Protein 5LQ4 (pdb70)

Secondary structure (DSSP, 8-state):
--SEEEE-TT-EEEE-SSEEEEE-SS-EEEEES--HHHHHHHHHHHHT-B-HHHHHHHHHHHH-HHHHHHHHHHHHHHHHTT-EEEEETTTEEEEE-SSS----PPPGGGGTSEEEE-TT-EEEE-SSSEEEE-TT-SEEEEE-SHHHHHHHHHHHHS-S-EEHHHHHHHHHHHS---HHHHHHHHHHHHHTT-EESSS--SSSTT--HHHHHHHHHH------TTTTTS-SSPPPS-S--EE-----HHHHHHHSPBHHHHHHH--------SSPPPHHHHHHHHHHHH---EEEE-SS-TT---EEEE-SS--TTS---EEEEEEESS-SS--SEEEEEETTTTEEEEEEES-HHHHHHHHHHHHHTTS-S--SEEEEEEEEGGGTTTT-SSSHHHHHHHHHHHHHHHHHHHHHHTTEEEEEES---HHHHHHHTT--TTTEEEEEEEEEEEPP-/--SSSEEEE-TT-EEEE-SSEEEEE-SS-EEEEES--HHHHHHHHHHHH--EEHHHHHHHHHHHH-HHHHHHHHHHHHHHHHTT-EEEEETTTEEEEE-SSS----PPPGGGGTSEEEE-TT-EEEE-SSSEEEE-TT-SEEEEE-SHHHHHHHHHHHHS-S-EEHHHHHHHHHHHS---HHHHHHHHHHHHHTT-EESSSS-SSSTT--HHHHHHHHHH--------TTTTTS-SSPPPS-S--EE-----HHHHHHHSPBHHHHHHH--------SSPPPHHHHHHHHHHHH---EEEE-TT-TT---EEEE-SS--TTS---EEEEEEESS-SS--SEEEEEETTTTEEEEEEES-HHHHHHHHHHHHHTTS-S--SEEEEEEEEGGGTTTT-SSSHHHHHHHHHHHHHHHHHHHHHHTTEEEEEES---HHHHHHHTT--TTTEEEEEEEEEEEPP-----

Solvent-accessible surface area: 39785 Å² total; per-residue (Å²): 134,66,9,25,13,18,18,6,96,118,10,64,54,49,71,113,97,122,72,10,20,1,71,24,198,103,46,164,67,58,43,123,124,26,102,85,0,44,99,46,0,14,111,46,0,126,118,8,80,28,29,58,63,77,0,29,117,40,2,26,137,89,30,32,104,147,30,0,110,68,14,24,58,83,6,121,129,18,28,65,55,10,10,0,2,20,6,9,87,76,0,0,20,0,14,6,48,35,79,57,9,129,31,108,64,30,113,87,70,12,46,98,57,31,2,18,7,3,92,3,0,2,4,16,23,60,152,85,79,2,2,0,10,3,13,75,2,66,2,44,0,18,1,74,19,44,41,0,2,0,0,1,0,25,4,0,56,28,98,161,46,6,58,7,63,106,40,6,113,60,2,49,81,97,3,98,10,122,93,94,37,0,63,90,0,0,6,0,0,16,11,3,98,0,14,30,68,130,61,128,52,117,15,13,94,50,3,91,29,5,3,11,1,0,14,33,47,4,12,109,174,52,80,5,140,76,94,133,150,10,34,49,26,26,90,93,67,20,137,118,54,46,102,13,75,132,28,91,29,115,42,31,25,116,109,17,57,17,0,4,69,0,6,56,59,31,171,40,52,90,112,14,27,144,123,30,0,44,20,52,54,0,0,45,0,0,43,11,0,3,18,11,78,48,61,72,87,99,130,150,29,81,28,103,17,15,81,6,2,52,11,1,5,14,19,27,30,34,3,15,0,6,7,10,0,0,1,0,50,73,15,43,111,18,79,35,2,1,14,0,4,6,9,80,61,3,15,0,6,46,33,26,109,87,56,116,81,0,93,39,17,5,106,61,7,66,146,63,8,48,87,93,42,100,0,5,0,4,0,5,0,0,0,12,0,4,2,0,15,44,52,35,112,25,15,1,0,5,13,0,2,7,7,0,0,5,1,8,0,0,0,5,0,0,0,16,16,25,144,2,0,1,1,32,6,29,39,15,36,2,70,70,2,4,150,28,6,82,26,71,47,24,63,9,0,1,0,0,14,0,0,0,0,11,24,135,180,109,32,103,54,5,27,1,21,13,4,91,115,9,62,47,49,71,110,113,109,77,5,14,0,57,25,210,114,40,155,67,71,45,123,129,25,103,84,0,46,67,36,0,7,88,58,0,102,133,5,100,35,28,34,67,78,0,30,121,38,1,26,138,89,31,32,105,146,32,0,109,67,13,24,61,83,4,111,130,20,14,66,55,10,10,0,2,1,8,8,72,76,0,0,20,0,12,6,92,41,90,106,6,126,20,109,27,29,114,88,69,13,45,97,56,25,0,18,5,1,79,1,0,5,4,23,23,63,157,94,64,2,1,1,23,8,16,80,12,90,2,41,0,17,0,60,20,42,40,0,2,0,0,1,0,27,4,0,61,29,100,198,46,6,59,6,63,106,40,7,114,60,2,47,79,97,3,97,10,121,92,93,38,0,65,90,0,0,6,0,0,20,4,0,88,0,14,14,66,132,65,115,20,140,18,24,82,40,0,81,20,5,2,1,2,0,1,40,77,5,9,143,243,143,109,48,73,5,141,77,108,127,142,11,40,43,29,26,90,92,67,20,136,118,53,48,103,14,75,124,27,94,30,113,44,32,25,114,103,14,42,17,0,6,70,0,8,59,74,38,153,24,38,99,99,15,29,142,130,31,0,47,20,55,55,0,0,44,0,0,41,8,0,3,22,12,69,45,58,80,85,99,129,160,29,86,28,99,17,15,84,7,3,49,8,1,5,13,18,26,29,33,2,14,0,6,8,9,0,0,1,0,47,73,15,44,114,19,78,34,2,0,14,0,3,6,8,83,61,4,16,0,6,46,34,25,108,88,53,108,89,0,94,36,17,6,109,58,6,67,121,61,18,48,89,98,37,99,3,4,0,4,0,6,0,0,0,10,0,5,2,0,19,45,50,34,116,23,14,1,0,6,10,0,2,7,8,0,0,4,0,9,0,0,0,6,0,0,0,11,16,26,125,2,0,0,2,32,5,25,40,14,36,7,62,26,2,4,136,28,6,83,28,61,66,24,64,9,0,1,0,0,14,0,2,0,0,12,28,89,134,134,168,181,172

Radius of gyration: 30.45 Å; Cα contacts (8 Å, |Δi|>4): 1872; chains: 2; bounding box: 70×78×91 Å

B-factor: mean 75.78, std 23.89, range [37.2, 172.07]

Nearest PDB structures (foldseek):
  5lq4-assembly1_B  TM=9.291E-01  e=7.295E-97  Cyanothece sp. PCC 7425
  8pz5-assembly1_B  TM=9.780E-01  e=1.195E-90  Cyanothece sp. PCC 7425
  3eo7-assembly1_A  TM=7.357E-01  e=1.187E-12  Trichormus variabilis ATCC 29413
  7ly7-assembly1_B  TM=5.334E-01  e=2.995E-14  Thermoactinomyces vulgaris
  6grh-assembly1_C  TM=5.716E-01  e=2.599E-13  Escherichia coli str. K-12 substr. MG1655

Sequence (922 aa):
DLFTLSFSPDLSIASEAEQLTLQSKDDRLILEHPQPGLRTALEQLKQGNLTLAQLTELVSEQDGVEAGITFASELEKLVDLGWICHSVLPLITAIPIAKDYELNVPDSSWQTTAIALSRFAFLHQDLQQLVLESPRSKSKLVILDWRVGAVIAKLAQSDRGFIFATSADSLLADLSLELEELKRLFALLIATQMMDLEPEDETITQWKFHNLLFHHYTRLLPVFEHRDRYPYVKPVISTQAIPLVKPDLTALATTDMTLTEAIETRRSIREYSDQPITLAQLGEFLYRCARVKAVYTLPEDPMQVGESTTRPYPSGGALYELEIYPLVHQCGDLAAGLYHYQPLSHTLHPVADWTPEVESLVYDAWRATGQQSIPQIVLIITARFGRLFWKYHDIAYSLILKHVGVLYQTFYLVATAMQLAPSAIGAGNTTKFCQIAGLNPDEEASVGEFSLGAAKPMLDLFTLSFSPDLSIASEAEQLTLQSKDDRLILEHPQPGLRTALEQLKQGNLTLAQLTELVSEQDGVEAGITFASELEKLVDLGWICHSVLPLITAIPIAKDYELNVPDSSWQTTAIALSRFAFLHQDLQQLVLESPRSKSKLVILDWRVGAVIAKLAQSDRGFIFATSADSLLADLSLELEELKRLFALLIATQMMDLEPEDETITQWKFHNLLFHHHYTRLLNLPVFEHRDRYPYVKPVISTQAIPLVKPDLTALATTDMTLTEAIETRRSIREYSDQPITLAQLGEFLYRCARVKAVYTLPEDPMQVGESTTRPYPSGGALYELEIYPLVHQCGDLAAGLYHYQPLSHTLHPVADWTPEVESLVYDAWRATGQQSIPQIVLIITARFGRLFWKYHDIAYSLILKHVGVLYQTFYLVATAMQLAPSAIGAGNTTKFCQIAGLNPDEEASVGEFSLGAAKPQQQS

Organism: Cyanothece sp. (strain PCC 7425 / ATCC 29141) (NCBI:txid395961)

Structure (mmCIF, N/CA/C/O backbone):
data_5LQ4
#
_entry.id   5LQ4
#
_cell.length_a   109.300
_cell.length_b   109.300
_cell.length_c   195.360
_cell.angle_alpha   90.00
_cell.angle_beta   90.00
_cell.angle_gamma   90.00
#
_symmetry.space_group_name_H-M   'P 41 21 2'
#
loop_
_entity.id
_entity.type
_entity.pdbx_description
1 polymer CyaGox
2 polymer CyaGox
3 non-polymer 'FLAVIN MONONUCLEOTIDE'
4 water water
#
loop_
_atom_site.group_PDB
_atom_site.id
_atom_site.type_symbol
_atom_site.label_atom_id
_atom_site.label_alt_id
_atom_site.label_comp_id
_atom_site.label_asym_id
_atom_site.label_entity_id
_atom_site.label_seq_id
_atom_site.pdbx_PDB_ins_code
_atom_site.Cartn_x
_atom_site.Cartn_y
_atom_site.Cartn_z
_atom_site.occupancy
_atom_site.B_iso_or_equiv
_atom_site.auth_seq_id
_atom_site.auth_comp_id
_atom_site.auth_asym_id
_atom_site.auth_atom_id
_atom_site.pdbx_PDB_model_num
ATOM 1 N N . ASP A 1 1 ? 112.336 141.657 32.101 1.00 103.43 3 ASP A N 1
ATOM 2 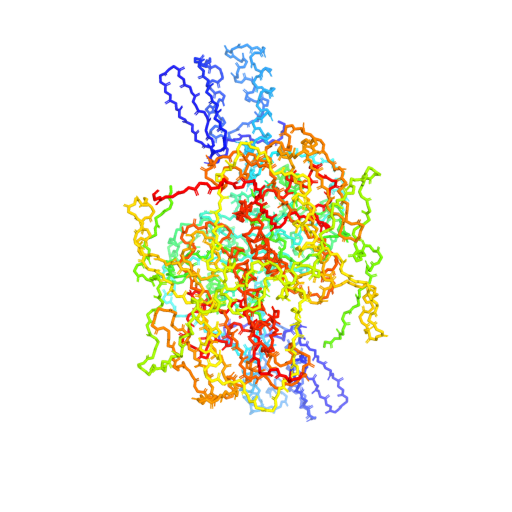C CA . ASP A 1 1 ? 111.211 141.173 32.958 1.00 104.64 3 ASP A CA 1
ATOM 3 C C . ASP A 1 1 ? 111.513 141.441 34.441 1.00 100.18 3 ASP A C 1
ATOM 4 O O . ASP A 1 1 ? 112.026 140.559 35.138 1.00 107.21 3 ASP A O 1
ATOM 9 N N . LEU A 1 2 ? 111.266 142.683 34.879 1.00 92.87 4 LEU A N 1
ATOM 10 C CA . LEU A 1 2 ? 111.214 143.088 36.314 1.00 88.29 4 LEU A CA 1
ATOM 11 C C . LEU A 1 2 ? 112.485 143.713 36.953 1.00 78.09 4 LEU A C 1
ATOM 12 O O . LEU A 1 2 ? 112.383 144.375 37.994 1.00 74.80 4 LEU A O 1
ATOM 17 N N . PHE A 1 3 ? 113.659 143.504 36.354 1.00 68.58 5 PHE A N 1
ATOM 18 C CA . PHE A 1 3 ? 114.926 143.981 36.918 1.00 61.86 5 PHE A CA 1
ATOM 19 C C . PHE A 1 3 ? 115.750 144.670 35.850 1.00 58.99 5 PHE A C 1
ATOM 20 O O . PHE A 1 3 ? 115.579 144.410 34.652 1.00 60.06 5 PHE A O 1
ATOM 28 N N . THR A 1 4 ? 116.651 145.545 36.277 1.00 56.25 6 THR A N 1
ATOM 29 C CA . THR A 1 4 ? 117.593 146.132 35.350 1.00 56.22 6 THR A CA 1
ATOM 30 C C . THR A 1 4 ? 118.767 145.169 35.242 1.00 54.55 6 THR A C 1
ATOM 31 O O . THR A 1 4 ? 119.307 144.691 36.234 1.00 55.13 6 THR A O 1
ATOM 35 N N . LEU A 1 5 ? 119.083 144.843 33.997 1.00 56.14 7 LEU A N 1
ATOM 36 C CA . LEU A 1 5 ? 120.156 143.926 33.659 1.00 55.54 7 LEU A CA 1
ATOM 37 C C . LEU A 1 5 ? 121.453 144.689 33.503 1.00 56.69 7 LEU A C 1
ATOM 38 O O . LEU A 1 5 ? 121.436 145.825 33.047 1.00 61.44 7 LEU A O 1
ATOM 43 N N . SER A 1 6 ? 122.558 144.077 33.924 1.00 58.15 8 SER A N 1
ATOM 44 C CA . SER A 1 6 ? 123.896 144.622 33.695 1.00 58.89 8 SER A CA 1
ATOM 45 C C . SER A 1 6 ? 124.946 143.508 33.670 1.00 57.85 8 SER A C 1
ATOM 46 O O . SER A 1 6 ? 124.674 142.405 34.104 1.00 57.38 8 SER A O 1
ATOM 49 N N . PHE A 1 7 ? 126.135 143.801 33.152 1.00 59.60 9 PHE A N 1
ATOM 50 C CA . PHE A 1 7 ? 127.239 142.812 33.126 1.00 61.98 9 PHE A CA 1
ATOM 51 C C . PHE A 1 7 ? 127.909 142.631 34.498 1.00 65.19 9 PHE A C 1
ATOM 52 O O . PHE A 1 7 ? 128.053 143.586 35.255 1.00 64.19 9 PHE A O 1
ATOM 60 N N . SER A 1 8 ? 128.315 141.399 34.812 1.00 71.05 10 SER A N 1
ATOM 61 C CA . SER A 1 8 ? 129.122 141.107 36.013 1.00 75.20 10 SER A CA 1
ATOM 62 C C . SER A 1 8 ? 130.408 141.945 36.030 1.00 80.31 10 SER A C 1
ATOM 63 O O . SER A 1 8 ? 130.989 142.200 34.970 1.00 81.41 10 SER A O 1
ATOM 66 N N . PRO A 1 9 ? 130.861 142.380 37.227 1.00 85.92 11 PRO A N 1
ATOM 67 C CA . PRO A 1 9 ? 132.149 143.093 37.292 1.00 89.85 11 PRO A CA 1
ATOM 68 C C . PRO A 1 9 ? 133.346 142.198 36.950 1.00 93.90 11 PRO A C 1
ATOM 69 O O . PRO A 1 9 ? 134.369 142.704 36.498 1.00 99.52 11 PRO A O 1
ATOM 73 N N . ASP A 1 10 ? 133.204 140.887 37.153 1.00 96.56 12 ASP A N 1
ATOM 74 C CA . ASP A 1 10 ? 134.227 139.902 36.774 1.00 102.98 12 ASP A CA 1
ATOM 75 C C . ASP A 1 10 ? 134.443 139.824 35.256 1.00 100.61 12 ASP A C 1
ATOM 76 O O . ASP A 1 10 ? 135.518 139.449 34.799 1.00 104.17 12 ASP A O 1
ATOM 81 N N . LEU A 1 11 ? 133.417 140.184 34.490 1.00 100.22 13 LEU A N 1
ATOM 82 C CA . LEU A 1 11 ? 133.481 140.211 33.028 1.00 100.92 13 LEU A CA 1
ATOM 83 C C . LEU A 1 11 ? 134.300 141.405 32.520 1.00 103.35 13 LEU A C 1
ATOM 84 O O . LEU A 1 11 ? 134.142 142.519 33.021 1.00 103.38 13 LEU A O 1
ATOM 89 N N . SER A 1 12 ? 135.158 141.163 31.524 1.00 106.50 14 SER A N 1
ATOM 90 C CA . SER A 1 12 ? 135.925 142.222 30.850 1.00 108.58 14 SER A CA 1
ATOM 91 C C . SER A 1 12 ? 135.568 142.274 29.365 1.00 105.45 14 SER A C 1
ATOM 92 O O . SER A 1 12 ? 135.326 141.240 28.732 1.00 99.76 14 SER A O 1
ATOM 95 N N . ILE A 1 13 ? 135.563 143.489 28.823 1.00 106.13 15 ILE A N 1
ATOM 96 C CA . ILE A 1 13 ? 135.011 143.765 27.490 1.00 105.37 15 ILE A CA 1
ATOM 97 C C . ILE A 1 13 ? 136.041 144.473 26.610 1.00 110.92 15 ILE A C 1
ATOM 98 O O . ILE A 1 13 ? 136.123 145.704 26.594 1.00 117.99 15 ILE A O 1
ATOM 103 N N . ALA A 1 14 ? 136.805 143.684 25.859 1.00 112.43 16 ALA A N 1
ATOM 104 C CA . ALA A 1 14 ? 137.826 144.215 24.957 1.00 119.08 16 ALA A CA 1
ATOM 105 C C . ALA A 1 14 ? 137.207 144.644 23.620 1.00 121.79 16 ALA A C 1
ATOM 106 O O . ALA A 1 14 ? 136.822 143.802 22.803 1.00 116.31 16 ALA A O 1
ATOM 108 N N . SER A 1 15 ? 137.104 145.961 23.423 1.00 127.61 17 SER A N 1
ATOM 109 C CA . SER A 1 15 ? 136.553 146.559 22.202 1.00 128.38 17 SER A CA 1
ATOM 110 C C . SER A 1 15 ? 137.692 146.969 21.268 1.00 130.34 17 SER A C 1
ATOM 111 O O . SER A 1 15 ? 138.623 147.654 21.691 1.00 132.49 17 SER A O 1
ATOM 114 N N . GLU A 1 16 ? 137.613 146.536 20.007 1.00 130.19 18 GLU A N 1
ATOM 115 C CA . GLU A 1 16 ? 138.681 146.752 19.017 1.00 134.66 18 GLU A CA 1
ATOM 116 C C . GLU A 1 16 ? 138.132 147.011 17.616 1.00 134.46 18 GLU A C 1
ATOM 117 O O . GLU A 1 16 ? 136.919 146.889 17.384 1.00 133.03 18 GLU A O 1
ATOM 123 N N . ALA A 1 17 ? 139.036 147.389 16.705 1.00 137.87 19 ALA A N 1
ATOM 124 C CA . ALA A 1 17 ? 138.784 147.390 15.263 1.00 139.32 19 ALA A CA 1
ATOM 125 C C . ALA A 1 17 ? 138.198 146.048 14.857 1.00 136.03 19 ALA A C 1
ATOM 126 O O . ALA A 1 17 ? 138.766 144.996 15.161 1.00 136.16 19 ALA A O 1
ATOM 128 N N . GLU A 1 18 ? 137.020 146.107 14.249 1.00 134.63 20 GLU A N 1
ATOM 129 C CA . GLU A 1 18 ? 136.315 144.956 13.652 1.00 133.57 20 GLU A CA 1
ATOM 130 C C . GLU A 1 18 ? 135.664 143.965 14.647 1.00 125.72 20 GLU A C 1
ATOM 131 O O . GLU A 1 18 ? 134.616 143.410 14.323 1.00 127.09 20 GLU A O 1
ATOM 137 N N . GLN A 1 19 ? 136.253 143.741 15.827 1.00 119.92 21 GLN A N 1
ATOM 138 C CA . GLN A 1 19 ? 135.749 142.746 16.781 1.00 112.52 21 GLN A CA 1
ATOM 139 C C . GLN A 1 19 ? 135.400 143.350 18.129 1.00 106.51 21 GLN A C 1
ATOM 140 O O . GLN A 1 19 ? 135.918 144.396 18.514 1.00 105.59 21 GLN A O 1
ATOM 146 N N . LEU A 1 20 ? 134.503 142.662 18.826 1.00 101.52 22 LEU A N 1
ATOM 147 C CA . LEU A 1 20 ? 134.134 142.960 20.196 1.00 99.09 22 LEU A CA 1
ATOM 148 C C . LEU A 1 20 ? 134.292 141.636 20.957 1.00 96.54 22 LEU A C 1
ATOM 149 O O . LEU A 1 20 ? 133.708 140.631 20.555 1.00 92.50 22 LEU A O 1
ATOM 154 N N . THR A 1 21 ? 135.083 141.634 22.032 1.00 96.67 23 THR A N 1
ATOM 155 C CA . THR A 1 21 ? 135.343 140.417 22.820 1.00 96.62 23 THR A CA 1
ATOM 156 C C . THR A 1 21 ? 134.831 140.555 24.253 1.00 95.77 23 THR A C 1
ATOM 157 O O . THR A 1 21 ? 135.211 141.485 24.959 1.00 94.21 23 THR A O 1
ATOM 161 N N . LEU A 1 22 ? 133.951 139.634 24.654 1.00 99.14 24 LEU A N 1
ATOM 162 C CA . LEU A 1 22 ? 133.475 139.516 26.037 1.00 101.26 24 LEU A CA 1
ATOM 163 C C . LEU A 1 22 ? 134.167 138.309 26.672 1.00 101.33 24 LEU A C 1
ATOM 164 O O . LEU A 1 22 ? 134.176 137.223 26.100 1.00 99.43 24 LEU A O 1
ATOM 169 N N . GLN A 1 23 ? 134.717 138.511 27.864 1.00 101.57 25 GLN A N 1
ATOM 170 C CA . GLN A 1 23 ? 135.712 137.610 28.431 1.00 108.53 25 GLN A CA 1
ATOM 171 C C . GLN A 1 23 ? 135.518 137.467 29.944 1.00 107.99 25 GLN A C 1
ATOM 172 O O . GLN A 1 23 ? 135.439 138.471 30.660 1.00 108.53 25 GLN A O 1
ATOM 178 N N . SER A 1 24 ? 135.419 136.219 30.407 1.00 106.55 26 SER A N 1
ATOM 179 C CA . SER A 1 24 ? 135.551 135.868 31.828 1.00 108.14 26 SER A CA 1
ATOM 180 C C . SER A 1 24 ? 136.835 135.034 31.997 1.00 115.79 26 SER A C 1
ATOM 181 O O . SER A 1 24 ? 137.646 134.951 31.073 1.00 118.25 26 SER A O 1
ATOM 184 N N . LYS A 1 25 ? 137.034 134.437 33.170 1.00 119.91 27 LYS A N 1
ATOM 185 C CA . LYS A 1 25 ? 138.135 133.481 33.359 1.00 127.42 27 LYS A CA 1
ATOM 186 C C . LYS A 1 25 ? 137.902 132.201 32.545 1.00 126.57 27 LYS A C 1
ATOM 187 O O . LYS A 1 25 ? 138.816 131.700 31.896 1.00 124.98 27 LYS A O 1
ATOM 193 N N . ASP A 1 26 ? 136.665 131.704 32.565 1.00 125.58 28 ASP A N 1
ATOM 194 C CA . ASP A 1 26 ? 136.298 130.458 31.889 1.00 126.53 28 ASP A CA 1
ATOM 195 C C . ASP A 1 26 ? 135.999 130.653 30.399 1.00 121.85 28 ASP A C 1
ATOM 196 O O . ASP A 1 26 ? 136.641 130.019 29.561 1.00 124.91 28 ASP A O 1
ATOM 201 N N . ASP A 1 27 ? 135.042 131.531 30.079 1.00 114.22 29 ASP A N 1
ATOM 202 C CA . ASP A 1 27 ? 134.487 131.655 28.707 1.00 111.11 29 ASP A CA 1
ATOM 203 C C . ASP A 1 27 ? 134.832 132.953 27.961 1.00 108.29 29 ASP A C 1
ATOM 204 O O . ASP A 1 27 ? 135.078 134.001 28.562 1.00 104.39 29 ASP A O 1
ATOM 209 N N . ARG A 1 28 ? 134.799 132.853 26.633 1.00 110.68 30 ARG A N 1
ATOM 210 C CA . ARG A 1 28 ? 135.254 133.894 25.712 1.00 112.45 30 ARG A CA 1
ATOM 211 C C . ARG A 1 28 ? 134.222 133.994 24.597 1.00 111.27 30 ARG A C 1
ATOM 212 O O . ARG A 1 28 ? 133.821 132.972 24.039 1.00 112.10 30 ARG A O 1
ATOM 220 N N . LEU A 1 29 ? 133.783 135.214 24.287 1.00 111.41 31 LEU A N 1
ATOM 221 C CA . LEU A 1 29 ? 132.804 135.447 23.223 1.00 110.61 31 LEU A CA 1
ATOM 222 C C . LEU A 1 29 ? 133.286 136.571 22.307 1.00 109.48 31 LEU A C 1
ATOM 223 O O . LEU A 1 29 ? 133.415 137.708 22.752 1.00 108.59 31 LEU A O 1
ATOM 228 N N . ILE A 1 30 ? 133.562 136.240 21.043 1.00 110.32 32 ILE A N 1
ATOM 229 C CA . ILE A 1 30 ? 133.985 137.223 20.036 1.00 112.04 32 ILE A CA 1
ATOM 230 C C . ILE A 1 30 ? 132.824 137.517 19.083 1.00 110.55 32 ILE A C 1
ATOM 231 O O . ILE A 1 30 ? 132.236 136.594 18.518 1.00 111.70 32 ILE A O 1
ATOM 236 N N . LEU A 1 31 ? 132.504 138.801 18.918 1.00 110.83 33 LEU A N 1
ATOM 237 C CA . LEU A 1 31 ? 131.517 139.263 17.936 1.00 113.53 33 LEU A CA 1
ATOM 238 C C . LEU A 1 31 ? 132.236 140.023 16.821 1.00 116.67 33 LEU A C 1
ATOM 239 O O . LEU A 1 31 ? 132.826 141.074 17.069 1.00 118.52 33 LEU A O 1
ATOM 244 N N . GLU A 1 32 ? 132.195 139.480 15.605 1.00 119.12 34 GLU A N 1
ATOM 245 C CA . GLU A 1 32 ? 132.854 140.086 14.447 1.00 123.52 34 GLU A CA 1
ATOM 246 C C . GLU A 1 32 ? 131.860 140.968 13.696 1.00 124.95 34 GLU A C 1
ATOM 247 O O . GLU A 1 32 ? 130.819 140.485 13.251 1.00 124.64 34 GLU A O 1
ATOM 253 N N . HIS A 1 33 ? 132.185 142.259 13.578 1.00 126.67 35 HIS A N 1
ATOM 254 C CA . HIS A 1 33 ? 131.356 143.255 12.882 1.00 127.86 35 HIS A CA 1
ATOM 255 C C . HIS A 1 33 ? 129.94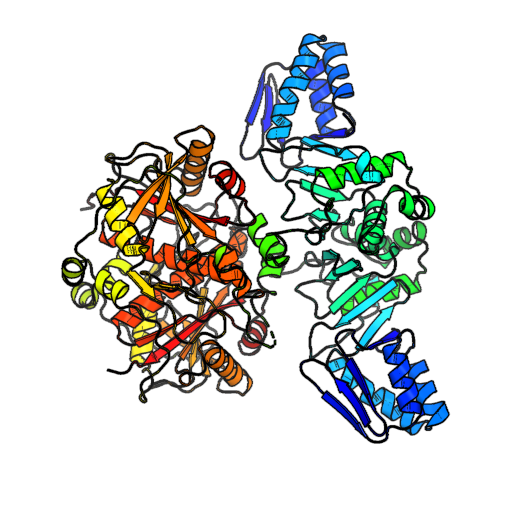5 143.363 13.460 1.00 122.77 35 HIS A C 1
ATOM 256 O O . HIS A 1 33 ? 128.960 143.250 12.725 1.00 122.15 35 HIS A O 1
ATOM 263 N N . PRO A 1 34 ? 129.846 143.600 14.786 1.00 115.89 36 PRO A N 1
ATOM 264 C CA . PRO A 1 34 ? 128.528 143.659 15.414 1.00 111.02 36 PRO A CA 1
ATOM 265 C C . PRO A 1 34 ? 127.779 144.904 14.969 1.00 112.59 36 PRO A C 1
ATOM 266 O O . PRO A 1 34 ? 128.389 145.963 14.825 1.00 113.88 36 PRO A O 1
ATOM 270 N N . GLN A 1 35 ? 126.480 144.757 14.720 1.00 89.12 37 GLN A N 1
ATOM 271 C CA . GLN A 1 35 ? 125.667 145.831 14.132 1.00 86.57 37 GLN A CA 1
ATOM 272 C C . GLN A 1 35 ? 125.312 146.907 15.158 1.00 82.11 37 GLN A C 1
ATOM 273 O O . GLN A 1 35 ? 125.310 146.627 16.356 1.00 77.39 37 GLN A O 1
ATOM 279 N N . PRO A 1 36 ? 125.027 148.144 14.687 1.00 84.87 38 PRO A N 1
ATOM 280 C CA . PRO A 1 36 ? 124.878 149.295 15.597 1.00 83.17 38 PRO A CA 1
ATOM 281 C C . PRO A 1 36 ? 123.892 149.091 16.753 1.00 78.16 38 PRO A C 1
ATOM 282 O O . PRO A 1 36 ? 124.221 149.407 17.887 1.00 80.36 38 PRO A O 1
ATOM 286 N N . GLY A 1 37 ? 122.721 148.537 16.463 1.00 73.83 39 GLY A N 1
ATOM 287 C CA . GLY A 1 37 ? 121.732 148.216 17.493 1.00 71.92 39 GLY A CA 1
ATOM 288 C C . GLY A 1 37 ? 122.220 147.251 18.571 1.00 70.50 39 GLY A C 1
ATOM 289 O O . GLY A 1 37 ? 121.981 147.476 19.755 1.00 67.12 39 GLY A O 1
ATOM 290 N N . LEU A 1 38 ? 122.908 146.185 18.162 1.00 70.65 40 LEU A N 1
ATOM 291 C CA . LEU A 1 38 ? 123.511 145.238 19.105 1.00 72.37 40 LEU A CA 1
ATOM 292 C C . LEU A 1 38 ? 124.603 145.902 19.943 1.00 72.83 40 LEU A C 1
ATOM 293 O O . LEU A 1 38 ? 124.719 145.634 21.135 1.00 71.31 40 LEU A O 1
ATOM 298 N N . ARG A 1 39 ? 125.422 146.731 19.303 1.00 77.54 41 ARG A N 1
ATOM 299 C CA . ARG A 1 39 ? 126.486 147.452 19.994 1.00 78.93 41 ARG A CA 1
ATOM 300 C C . ARG A 1 39 ? 125.916 148.425 21.016 1.00 74.29 41 ARG A C 1
ATOM 301 O O . ARG A 1 39 ? 126.416 148.506 22.130 1.00 74.64 41 ARG A O 1
ATOM 309 N N . THR A 1 40 ? 124.873 149.152 20.629 1.00 72.79 42 THR A N 1
ATOM 310 C CA . THR A 1 40 ? 124.170 150.066 21.537 1.00 72.26 42 THR A CA 1
ATOM 311 C C . THR A 1 40 ? 123.638 149.333 22.770 1.00 71.25 42 THR A C 1
ATOM 312 O O . THR A 1 40 ? 123.764 149.819 23.892 1.00 69.85 42 THR A O 1
ATOM 316 N N . ALA A 1 41 ? 123.056 148.156 22.549 1.00 73.38 43 ALA A N 1
ATOM 317 C CA . ALA A 1 41 ? 122.514 147.340 23.634 1.00 72.07 43 ALA A CA 1
ATOM 318 C C . ALA A 1 41 ? 123.622 146.807 24.541 1.00 71.71 43 ALA A C 1
ATOM 319 O O . ALA A 1 41 ? 123.459 146.807 25.756 1.00 75.00 43 ALA A O 1
ATOM 321 N N . LEU A 1 42 ? 124.732 146.344 23.964 1.00 72.11 44 LEU A N 1
ATOM 322 C CA . LEU A 1 42 ? 125.872 145.868 24.772 1.00 75.70 44 LEU A CA 1
ATOM 323 C C . LEU A 1 42 ? 126.487 146.985 25.603 1.00 72.72 44 LEU A C 1
ATOM 324 O O . LEU A 1 42 ? 126.962 146.730 26.701 1.00 71.37 44 LEU A O 1
ATOM 329 N N . GLU A 1 43 ? 126.463 148.212 25.097 1.00 74.96 45 GLU A N 1
ATOM 330 C CA . GLU A 1 43 ? 126.888 149.357 25.898 1.00 79.99 45 GLU A CA 1
ATOM 331 C C . GLU A 1 43 ? 125.967 149.655 27.059 1.00 76.70 45 GLU A C 1
ATOM 332 O O . GLU A 1 43 ? 126.455 149.924 28.145 1.00 74.45 45 GLU A O 1
ATOM 338 N N . GLN A 1 44 ? 124.654 149.626 26.829 1.00 74.69 46 GLN A N 1
ATOM 339 C CA . GLN A 1 44 ? 123.686 149.855 27.912 1.00 73.97 46 GLN A CA 1
ATOM 340 C C . GLN A 1 44 ? 123.700 148.762 28.984 1.00 73.50 46 GLN A C 1
ATOM 341 O O . GLN A 1 44 ? 123.434 149.058 30.147 1.00 73.91 46 GLN A O 1
ATOM 347 N N . LEU A 1 45 ? 124.033 147.523 28.609 1.00 70.53 47 LEU A N 1
ATOM 348 C CA . LEU A 1 45 ? 124.281 146.471 29.601 1.00 71.68 47 LEU A CA 1
ATOM 349 C C . LEU A 1 45 ? 125.482 146.792 30.481 1.00 73.49 47 LEU A C 1
ATOM 350 O O . LEU A 1 45 ? 125.454 146.533 31.666 1.00 75.77 47 LEU A O 1
ATOM 355 N N . LYS A 1 46 ? 126.532 147.352 29.902 1.00 78.41 48 LYS A N 1
ATOM 356 C CA . LYS A 1 46 ? 127.682 147.808 30.682 1.00 83.29 48 LYS A CA 1
ATOM 357 C C . LYS A 1 46 ? 127.306 148.953 31.643 1.00 81.59 48 LYS A C 1
ATOM 358 O O . LYS A 1 46 ? 127.852 149.040 32.734 1.00 81.97 48 LYS A O 1
ATOM 364 N N . GLN A 1 47 ? 126.368 149.812 31.243 1.00 87.63 49 GLN A N 1
ATOM 365 C CA . GLN A 1 47 ? 125.847 150.888 32.110 1.00 90.87 49 GLN A CA 1
ATOM 366 C C . GLN A 1 47 ? 124.944 150.334 33.210 1.00 86.88 49 GLN A C 1
ATOM 367 O O . GLN A 1 47 ? 125.090 150.685 34.374 1.00 89.30 49 GLN A O 1
ATOM 373 N N . GLY A 1 48 ? 124.001 149.488 32.810 1.00 84.46 50 GLY A N 1
ATOM 374 C CA . GLY A 1 48 ? 123.077 148.817 33.728 1.00 83.69 50 GLY A CA 1
ATOM 375 C C . GLY A 1 48 ? 121.709 149.468 33.944 1.00 82.30 50 GLY A C 1
ATOM 376 O O . GLY A 1 48 ? 121.042 149.246 34.964 1.00 83.28 50 GLY A O 1
ATOM 377 N N . ASN A 1 49 ? 121.252 150.237 32.969 1.00 81.35 51 ASN A N 1
ATOM 378 C CA . ASN A 1 49 ? 120.062 151.059 33.173 1.00 82.67 51 ASN A CA 1
ATOM 379 C C . ASN A 1 49 ? 118.746 150.388 32.826 1.00 78.85 51 ASN A C 1
ATOM 380 O O . ASN A 1 49 ? 117.686 150.956 33.101 1.00 80.26 51 ASN A O 1
ATOM 385 N N . LEU A 1 50 ? 118.798 149.189 32.251 1.00 73.96 52 LEU A N 1
ATOM 386 C CA . LEU A 1 50 ? 117.696 148.739 31.412 1.00 71.84 52 LEU A CA 1
ATOM 387 C C . LEU A 1 50 ? 117.195 147.324 31.641 1.00 69.10 52 LEU A C 1
ATOM 388 O O . LEU A 1 50 ? 117.893 146.472 32.168 1.00 68.50 52 LEU A O 1
ATOM 393 N N . THR A 1 51 ? 115.955 147.108 31.220 1.00 71.74 53 THR A N 1
ATOM 394 C CA . THR A 1 51 ? 115.281 145.818 31.292 1.00 73.11 53 THR A CA 1
ATOM 395 C C . THR A 1 51 ? 115.535 145.062 29.992 1.00 73.65 53 THR A C 1
ATOM 396 O O . THR A 1 51 ? 115.881 145.674 28.979 1.00 72.84 53 THR A O 1
ATOM 400 N N . LEU A 1 52 ? 115.348 143.743 30.015 1.00 72.51 54 LEU A N 1
ATOM 401 C CA . LEU A 1 52 ? 115.383 142.930 28.791 1.00 74.07 54 LEU A CA 1
ATOM 402 C C . LEU A 1 52 ? 114.517 143.506 27.672 1.00 74.11 54 LEU A C 1
ATOM 403 O O . LEU A 1 52 ? 114.961 143.602 26.522 1.00 80.74 54 LEU A O 1
ATOM 408 N N . ALA A 1 53 ? 113.289 143.888 28.019 1.00 76.43 55 ALA A N 1
ATOM 409 C CA . ALA A 1 53 ? 112.349 144.485 27.063 1.00 76.46 55 ALA A CA 1
ATOM 410 C C . ALA A 1 53 ? 112.895 145.767 26.440 1.00 77.20 55 ALA A C 1
ATOM 411 O O . ALA A 1 53 ? 112.752 145.985 25.231 1.00 82.17 55 ALA A O 1
ATOM 413 N N . GLN A 1 54 ? 113.518 146.610 27.264 1.00 73.32 56 GLN A N 1
ATOM 414 C CA . GLN A 1 54 ? 114.105 147.855 26.775 1.00 73.02 56 GLN A CA 1
ATOM 415 C C . GLN A 1 54 ? 115.355 147.602 25.933 1.00 69.01 56 GLN A C 1
ATOM 416 O O . GLN A 1 54 ? 115.563 148.273 24.930 1.00 71.12 56 GLN A O 1
ATOM 422 N N . LEU A 1 55 ? 116.183 146.645 26.343 1.00 66.08 57 LEU A N 1
ATOM 423 C CA . LEU A 1 55 ? 117.381 146.280 25.572 1.00 64.72 57 LEU A CA 1
ATOM 424 C C . LEU A 1 55 ? 117.013 145.704 24.214 1.00 65.62 57 LEU A C 1
ATOM 425 O O . LEU A 1 55 ? 117.669 145.998 23.215 1.00 66.23 57 LEU A O 1
ATOM 430 N N . THR A 1 56 ? 115.958 144.897 24.186 1.00 65.14 58 THR A N 1
ATOM 431 C CA . THR A 1 56 ? 115.459 144.331 22.936 1.00 66.97 58 THR A CA 1
ATOM 432 C C . THR A 1 56 ? 114.948 145.421 21.981 1.00 67.82 58 THR A C 1
ATOM 433 O O . THR A 1 56 ? 115.132 145.313 20.765 1.00 64.90 58 THR A O 1
ATOM 437 N N . GLU A 1 57 ? 114.319 146.461 22.535 1.00 71.53 59 GLU A N 1
ATOM 438 C CA . GLU A 1 57 ? 113.851 147.593 21.731 1.00 75.07 59 GLU A CA 1
ATOM 439 C C . GLU A 1 57 ? 115.016 148.343 21.101 1.00 72.54 59 GLU A C 1
ATOM 440 O O . GLU A 1 57 ? 114.947 148.690 19.932 1.00 73.90 59 GLU A O 1
ATOM 446 N N . LEU A 1 58 ? 116.080 148.581 21.868 1.00 71.38 60 LEU A N 1
ATOM 447 C CA . LEU A 1 58 ? 117.289 149.227 21.340 1.00 71.55 60 LEU A CA 1
ATOM 448 C C . LEU A 1 58 ? 117.858 148.488 20.140 1.00 69.47 60 LEU A C 1
ATOM 449 O O . LEU A 1 58 ? 118.219 149.123 19.149 1.00 75.83 60 LEU A O 1
ATOM 454 N N . VAL A 1 59 ? 117.951 147.161 20.236 1.00 65.58 61 VAL A N 1
ATOM 455 C CA . VAL A 1 59 ? 118.485 146.348 19.136 1.00 64.81 61 VAL A CA 1
ATOM 456 C C . VAL A 1 59 ? 117.562 146.430 17.921 1.00 67.50 61 VAL A C 1
ATOM 457 O O . VAL A 1 59 ? 118.032 146.667 16.809 1.00 68.55 61 VAL A O 1
ATOM 461 N N . SER A 1 60 ? 116.259 146.262 18.146 1.00 69.34 62 SER A N 1
ATOM 462 C CA . SER A 1 60 ? 115.268 146.220 17.063 1.00 71.30 62 SER A CA 1
ATOM 463 C C . SER A 1 60 ? 115.096 147.537 16.332 1.00 72.15 62 SER A C 1
ATOM 464 O O . SER A 1 60 ? 115.029 147.575 15.109 1.00 73.05 62 SER A O 1
ATOM 467 N N . GLU A 1 61 ? 115.014 148.608 17.107 1.00 77.34 63 GLU A N 1
ATOM 468 C CA . GLU A 1 61 ? 114.957 149.991 16.620 1.00 82.90 63 GLU A CA 1
ATOM 469 C C . GLU A 1 61 ? 115.971 150.290 15.497 1.00 82.03 63 GLU A C 1
ATOM 470 O O . GLU A 1 61 ? 115.644 151.018 14.565 1.00 85.26 63 GLU A O 1
ATOM 476 N N . GLN A 1 62 ? 117.182 149.730 15.585 1.00 80.06 64 GLN A N 1
ATOM 477 C CA . GLN A 1 62 ? 118.230 149.930 14.567 1.00 79.59 64 GLN A CA 1
ATOM 478 C C . GLN A 1 62 ? 118.493 148.714 13.663 1.00 78.40 64 GLN A C 1
ATOM 479 O O . GLN A 1 62 ? 118.817 148.893 12.498 1.00 85.02 64 GLN A O 1
ATOM 485 N N . ASP A 1 63 ? 118.395 147.494 14.190 1.00 78.67 65 ASP A N 1
ATOM 486 C CA . ASP A 1 63 ? 118.770 146.273 13.440 1.00 78.98 65 ASP A CA 1
ATOM 487 C C . ASP A 1 63 ? 117.599 145.385 13.040 1.00 77.78 65 ASP A C 1
ATOM 488 O O . ASP A 1 63 ? 117.802 144.356 12.396 1.00 74.46 65 ASP A O 1
ATOM 493 N N . GLY A 1 64 ? 116.383 145.774 13.420 1.00 78.88 66 GLY A N 1
ATOM 494 C CA . GLY A 1 64 ? 115.181 145.021 13.088 1.00 80.97 66 GLY A CA 1
ATOM 495 C C . GLY A 1 64 ? 114.774 144.004 14.138 1.00 81.62 66 GLY A C 1
ATOM 496 O O . GLY A 1 64 ? 115.565 143.621 14.997 1.00 79.55 66 GLY A O 1
ATOM 497 N N . VAL A 1 65 ? 113.527 143.559 14.036 1.00 82.58 67 VAL A N 1
ATOM 498 C CA . VAL A 1 65 ? 112.877 142.757 15.067 1.00 83.27 67 VAL A CA 1
ATOM 499 C C . VAL A 1 65 ? 113.498 141.370 15.206 1.00 85.97 67 VAL A C 1
ATOM 500 O O . VAL A 1 65 ? 113.618 140.866 16.325 1.00 86.17 67 VAL A O 1
ATOM 504 N N . GLU A 1 66 ? 113.901 140.763 14.092 1.00 88.42 68 GLU A N 1
ATOM 505 C CA . GLU A 1 66 ? 114.538 139.441 14.135 1.00 90.12 68 GLU A CA 1
ATOM 506 C C . GLU A 1 66 ? 115.850 139.472 14.929 1.00 87.64 68 GLU A C 1
ATOM 507 O O . GLU A 1 66 ? 116.113 138.572 15.720 1.00 87.29 68 GLU A O 1
ATOM 513 N N . ALA A 1 67 ? 116.645 140.524 14.729 1.00 84.93 69 ALA A N 1
ATOM 514 C CA . ALA A 1 67 ? 117.896 140.728 15.467 1.00 81.11 69 ALA A CA 1
ATOM 515 C C . ALA A 1 67 ? 117.657 140.880 16.966 1.00 78.75 69 ALA A C 1
ATOM 516 O O . ALA A 1 67 ? 118.432 140.381 17.767 1.00 78.13 69 ALA A O 1
ATOM 518 N N . GLY A 1 68 ? 116.592 141.591 17.335 1.00 79.12 70 GLY A N 1
ATOM 519 C CA . GLY A 1 68 ? 116.213 141.769 18.739 1.00 78.11 70 GLY A CA 1
ATOM 520 C C . GLY A 1 68 ? 115.732 140.491 19.402 1.00 76.94 70 GLY A C 1
ATOM 521 O O . GLY A 1 68 ? 116.054 140.237 20.560 1.00 75.35 70 GLY A O 1
ATOM 522 N N . ILE A 1 69 ? 114.935 139.710 18.679 1.00 79.91 71 ILE A N 1
ATOM 523 C CA . ILE A 1 69 ? 11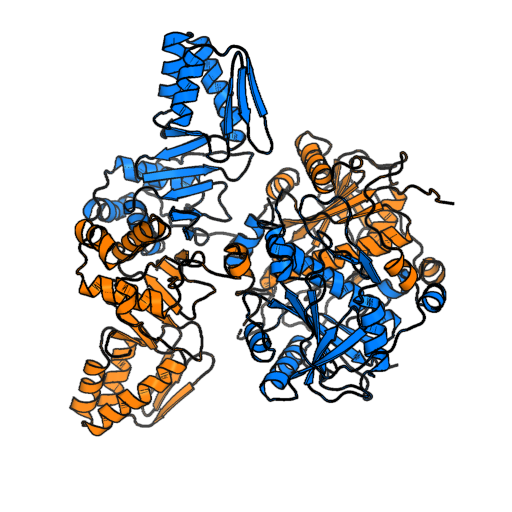4.480 138.413 19.164 1.00 85.34 71 ILE A CA 1
ATOM 524 C C . ILE A 1 69 ? 115.687 137.492 19.336 1.00 85.57 71 ILE A C 1
ATOM 525 O O . ILE A 1 69 ? 115.799 136.814 20.355 1.00 87.88 71 ILE A O 1
ATOM 530 N N . THR A 1 70 ? 116.596 137.497 18.363 1.00 84.76 72 THR A N 1
ATOM 531 C CA . THR A 1 70 ? 117.854 136.764 18.480 1.00 83.45 72 THR A CA 1
ATOM 532 C C . THR A 1 70 ? 118.638 137.231 19.704 1.00 80.21 72 THR A C 1
ATOM 533 O O . THR A 1 70 ? 119.093 136.402 20.475 1.00 81.34 72 THR A O 1
ATOM 537 N N . PHE A 1 71 ? 118.759 138.547 19.893 1.00 75.93 73 PHE A N 1
ATOM 538 C CA . PHE A 1 71 ? 119.488 139.112 21.035 1.00 73.35 73 PHE A CA 1
ATOM 539 C C . PHE A 1 71 ? 118.970 138.615 22.387 1.00 72.95 73 PHE A C 1
ATOM 540 O O . PHE A 1 71 ? 119.759 138.170 23.216 1.00 70.39 73 PHE A O 1
ATOM 548 N N . ALA A 1 72 ? 117.657 138.699 22.601 1.00 71.86 74 ALA A N 1
ATOM 549 C CA . ALA A 1 72 ? 117.036 138.255 23.857 1.00 71.13 74 ALA A CA 1
ATOM 550 C C . ALA A 1 72 ? 117.231 136.761 24.065 1.00 73.71 74 ALA A C 1
ATOM 551 O O . ALA A 1 72 ? 117.550 136.324 25.173 1.00 72.49 74 ALA A O 1
ATOM 553 N N . SER A 1 73 ? 117.024 135.994 22.996 1.00 78.62 75 SER A N 1
ATOM 554 C CA . SER A 1 73 ? 117.243 134.557 22.998 1.00 84.50 75 SER A CA 1
ATOM 555 C C . SER A 1 73 ? 118.668 134.241 23.426 1.00 84.11 75 SER A C 1
ATOM 556 O O . SER A 1 73 ? 118.872 133.527 24.398 1.00 87.50 75 SER A O 1
ATOM 559 N N . GLU A 1 74 ? 119.638 134.811 22.721 1.00 86.55 76 GLU A N 1
ATOM 560 C CA . GLU A 1 74 ? 121.045 134.534 22.986 1.00 90.29 76 GLU A CA 1
ATOM 561 C C . GLU A 1 74 ? 121.508 135.107 24.324 1.00 84.64 76 GLU A C 1
ATOM 562 O O . GLU A 1 74 ? 122.433 134.581 24.910 1.00 86.00 76 GLU A O 1
ATOM 568 N N . LEU A 1 75 ? 120.874 136.176 24.801 1.00 80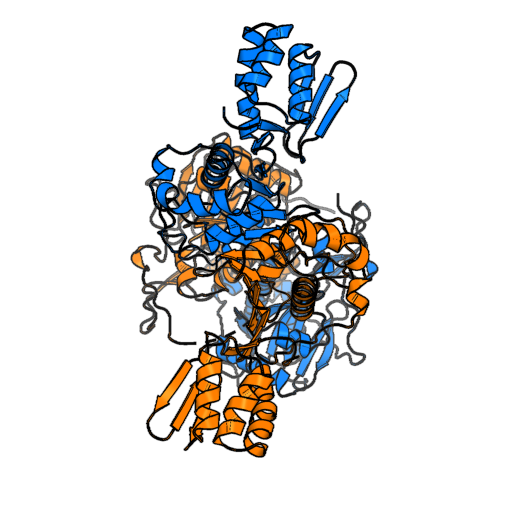.70 77 LEU A N 1
ATOM 569 C CA . LEU A 1 75 ? 121.246 136.802 26.073 1.00 77.16 77 LEU A CA 1
ATOM 570 C C . LEU A 1 75 ? 120.987 135.917 27.284 1.00 81.44 77 LEU A C 1
ATOM 571 O O . LEU A 1 75 ? 121.733 135.989 28.256 1.00 77.95 77 LEU A O 1
ATOM 576 N N . GLU A 1 76 ? 119.953 135.076 27.230 1.00 86.79 78 GLU A N 1
ATOM 577 C CA . GLU A 1 76 ? 119.661 134.191 28.350 1.00 88.74 78 GLU A CA 1
ATOM 578 C C . GLU A 1 76 ? 120.691 133.053 28.469 1.00 85.10 78 GLU A C 1
ATOM 579 O O . GLU A 1 76 ? 120.799 132.467 29.542 1.00 82.84 78 GLU A O 1
ATOM 585 N N . LYS A 1 77 ? 121.443 132.754 27.398 1.00 83.57 79 LYS A N 1
ATOM 586 C CA . LYS A 1 77 ? 122.632 131.892 27.496 1.00 84.70 79 LYS A CA 1
ATOM 587 C C . LYS A 1 77 ? 123.683 132.508 28.407 1.00 82.62 79 LYS A C 1
ATOM 588 O O . LYS A 1 77 ? 124.322 131.790 29.162 1.00 82.47 79 LYS A O 1
ATOM 594 N N . LEU A 1 78 ? 123.873 133.826 28.314 1.00 78.85 80 LEU A N 1
ATOM 595 C CA . LEU A 1 78 ? 124.853 134.534 29.138 1.00 74.29 80 LEU A CA 1
ATOM 596 C C . LEU A 1 78 ? 124.424 134.603 30.605 1.00 70.75 80 LEU A C 1
ATOM 597 O O . LEU A 1 78 ? 125.276 134.554 31.484 1.00 69.95 80 LEU A O 1
ATOM 602 N N . VAL A 1 79 ? 123.114 134.696 30.859 1.00 68.52 81 VAL A N 1
ATOM 603 C CA . VAL A 1 79 ? 122.548 134.620 32.225 1.00 65.99 81 VAL A CA 1
ATOM 604 C C . VAL A 1 79 ? 122.903 133.297 32.880 1.00 67.94 81 VAL A C 1
ATOM 605 O O . VAL A 1 79 ? 123.241 133.266 34.053 1.00 70.65 81 VAL A O 1
ATOM 609 N N . ASP A 1 80 ? 122.819 132.218 32.114 1.00 71.83 82 ASP A N 1
ATOM 610 C CA . ASP A 1 80 ? 123.161 130.884 32.585 1.00 77.13 82 ASP A CA 1
ATOM 611 C C . ASP A 1 80 ? 124.633 130.780 33.005 1.00 75.06 82 ASP A C 1
ATOM 612 O O . ASP A 1 80 ? 124.936 130.115 33.991 1.00 77.01 82 ASP A O 1
ATOM 617 N N . LEU A 1 81 ? 125.527 131.436 32.261 1.00 72.76 83 LEU A N 1
ATOM 618 C CA . LEU A 1 81 ? 126.966 131.469 32.576 1.00 72.00 83 LEU A CA 1
ATOM 619 C C . LEU A 1 81 ? 127.372 132.391 33.739 1.00 67.55 83 LEU A C 1
ATOM 620 O O . LEU A 1 81 ? 128.558 132.464 34.060 1.00 68.75 83 LEU A O 1
ATOM 625 N N . GLY A 1 82 ? 126.422 133.116 34.334 1.00 63.38 84 GLY A N 1
ATOM 626 C CA . GLY A 1 82 ? 126.702 134.005 35.464 1.00 62.03 84 GLY A CA 1
ATOM 627 C C . GLY A 1 82 ? 127.255 135.379 35.094 1.00 63.46 84 GLY A C 1
ATOM 628 O O . GLY A 1 82 ? 127.866 136.049 35.929 1.00 64.04 84 GLY A O 1
ATOM 629 N N . TRP A 1 83 ? 127.009 135.810 33.858 1.00 65.45 85 TRP A N 1
ATOM 630 C CA . TRP A 1 83 ? 127.551 137.067 33.309 1.00 66.71 85 TRP A CA 1
ATOM 631 C C . TRP A 1 83 ? 126.628 138.267 33.523 1.00 65.18 85 TRP A C 1
ATOM 632 O O . TRP A 1 83 ? 127.038 139.423 33.305 1.00 65.71 85 TRP A O 1
ATOM 643 N N . ILE A 1 84 ? 125.385 138.008 33.918 1.00 62.29 86 ILE A N 1
ATOM 644 C CA . ILE A 1 84 ? 124.371 139.050 33.969 1.00 62.56 86 ILE A CA 1
ATOM 645 C C . ILE A 1 84 ? 123.912 139.249 35.406 1.00 58.06 86 ILE A C 1
ATOM 646 O O . ILE A 1 84 ? 123.458 138.308 36.044 1.00 59.42 86 ILE A O 1
ATOM 651 N N . CYS A 1 85 ? 124.056 140.477 35.894 1.00 58.09 87 CYS A N 1
ATOM 652 C CA . CYS A 1 85 ? 123.524 140.906 37.181 1.00 59.26 87 CYS A CA 1
ATOM 653 C C . CYS A 1 85 ? 122.091 141.414 37.027 1.00 56.06 87 CYS A C 1
ATOM 654 O O . CYS A 1 85 ? 121.742 141.992 36.008 1.00 55.61 87 CYS A O 1
ATOM 657 N N . HIS A 1 86 ? 121.268 141.184 38.041 1.00 54.43 88 HIS A N 1
ATOM 658 C CA . HIS A 1 86 ? 119.911 141.708 38.079 1.00 56.25 88 HIS A CA 1
ATOM 659 C C . HIS A 1 86 ? 119.798 142.673 39.253 1.00 58.42 88 HIS A C 1
ATOM 660 O O . HIS A 1 86 ? 120.188 142.324 40.363 1.00 57.51 88 HIS A O 1
ATOM 667 N N . SER A 1 87 ? 119.289 143.881 39.005 1.00 59.75 89 SER A N 1
ATOM 668 C CA . SER A 1 87 ? 119.232 144.936 40.018 1.00 61.50 89 SER A CA 1
ATOM 669 C C . SER A 1 87 ? 117.831 145.505 40.212 1.00 61.29 89 SER A C 1
ATOM 670 O O . SER A 1 87 ? 117.013 145.496 39.295 1.00 59.62 89 SER A O 1
ATOM 673 N N . VAL A 1 88 ? 117.573 145.981 41.428 1.00 61.27 90 VAL A N 1
ATOM 674 C CA . VAL A 1 88 ? 116.432 146.827 41.735 1.00 62.70 90 VAL A CA 1
ATOM 675 C C . VAL A 1 88 ? 117.034 148.166 42.166 1.00 63.12 90 VAL A C 1
ATOM 676 O O . VAL A 1 88 ? 117.369 148.354 43.327 1.00 61.44 90 VAL A O 1
ATOM 680 N N . LEU A 1 89 ? 117.169 149.094 41.227 1.00 67.05 91 LEU A N 1
ATOM 681 C CA . LEU A 1 89 ? 117.809 150.381 41.502 1.00 70.87 91 LEU A CA 1
ATOM 682 C C . LEU A 1 89 ? 116.844 151.320 42.226 1.00 74.49 91 LEU A C 1
ATOM 683 O O . LEU A 1 89 ? 115.652 151.295 41.946 1.00 75.51 91 LEU A O 1
ATOM 688 N N . PRO A 1 90 ? 117.322 152.141 43.159 1.00 78.01 92 PRO A N 1
ATOM 689 C CA . PRO A 1 90 ? 118.727 152.273 43.559 1.00 77.80 92 PRO A CA 1
ATOM 690 C C . PRO A 1 90 ? 119.115 151.440 44.811 1.00 75.90 92 PRO A C 1
ATOM 691 O O . PRO A 1 90 ? 119.954 151.869 45.598 1.00 76.78 92 PRO A O 1
ATOM 695 N N . LEU A 1 91 ? 118.528 150.260 44.996 1.00 72.56 93 LEU A N 1
ATOM 696 C CA . LEU A 1 91 ? 118.588 149.572 46.290 1.00 71.02 93 LEU A CA 1
ATOM 697 C C . LEU A 1 91 ? 119.629 148.460 46.391 1.00 69.03 93 LEU A C 1
ATOM 698 O O . LEU A 1 91 ? 120.356 148.372 47.387 1.00 68.82 93 LEU A O 1
ATOM 703 N N . ILE A 1 92 ? 119.678 147.599 45.377 1.00 68.13 94 ILE A N 1
ATOM 704 C CA . ILE A 1 92 ? 120.356 146.317 45.487 1.00 65.07 94 ILE A CA 1
ATOM 705 C C . ILE A 1 92 ? 120.683 145.742 44.105 1.00 62.76 94 ILE A C 1
ATOM 706 O O . ILE A 1 92 ? 119.967 146.009 43.137 1.00 58.26 94 ILE A O 1
ATOM 711 N N . THR A 1 93 ? 121.763 144.955 44.032 1.00 62.42 95 THR A N 1
ATOM 712 C CA . THR A 1 93 ? 122.243 144.333 42.785 1.00 61.90 95 THR A CA 1
ATOM 713 C C . THR A 1 93 ? 122.690 142.918 43.090 1.00 59.61 95 THR A C 1
ATOM 714 O O . THR A 1 93 ? 123.638 142.727 43.840 1.00 60.86 95 THR A O 1
ATOM 718 N N . ALA A 1 94 ? 122.019 141.936 42.491 1.00 57.39 96 ALA A N 1
ATOM 719 C CA . ALA A 1 94 ? 122.411 140.544 42.611 1.00 55.03 96 ALA A CA 1
ATOM 720 C C . ALA A 1 94 ? 123.516 140.224 41.597 1.00 54.75 96 ALA A C 1
ATOM 721 O O . ALA A 1 94 ? 123.344 140.433 40.406 1.00 53.40 96 ALA A O 1
ATOM 723 N N . ILE A 1 95 ? 124.632 139.693 42.079 1.00 55.24 97 ILE A N 1
ATOM 724 C CA . ILE A 1 95 ? 125.756 139.319 41.237 1.00 57.09 97 ILE A CA 1
ATOM 725 C C . ILE A 1 95 ? 125.886 137.800 41.303 1.00 58.23 97 ILE A C 1
ATOM 726 O O . ILE A 1 95 ? 126.026 137.260 42.396 1.00 57.99 97 ILE A O 1
ATOM 731 N N . PRO A 1 96 ? 125.845 137.105 40.145 1.00 59.56 98 PRO A N 1
ATOM 732 C CA . PRO A 1 96 ? 126.092 135.661 40.175 1.00 60.29 98 PRO A CA 1
ATOM 733 C C . PRO A 1 96 ? 127.495 135.334 40.668 1.00 61.63 98 PRO A C 1
ATOM 734 O O . PRO A 1 96 ? 128.436 136.050 40.342 1.00 62.98 98 PRO A O 1
ATOM 738 N N . ILE A 1 97 ? 127.616 134.272 41.455 1.00 64.13 99 ILE A N 1
ATOM 739 C CA . ILE A 1 97 ? 128.920 133.760 41.884 1.00 71.14 99 ILE A CA 1
ATOM 740 C C . ILE A 1 97 ? 129.101 132.299 41.472 1.00 74.13 99 ILE A C 1
ATOM 741 O O . ILE A 1 97 ? 129.931 131.589 42.036 1.00 79.82 99 ILE A O 1
ATOM 746 N N . ALA A 1 98 ? 128.333 131.865 40.476 1.00 74.42 100 ALA A N 1
ATOM 747 C CA . ALA A 1 98 ? 128.359 130.481 40.027 1.00 77.14 100 ALA A CA 1
ATOM 748 C C . ALA A 1 98 ? 127.730 130.355 38.642 1.00 77.96 100 ALA A C 1
ATOM 749 O O . ALA A 1 98 ? 126.830 131.121 38.291 1.00 74.41 100 ALA A O 1
ATOM 751 N N . LYS A 1 99 ? 128.218 129.386 37.869 1.00 82.21 101 LYS A N 1
ATOM 752 C CA . LYS A 1 99 ? 127.611 129.003 36.592 1.00 82.97 101 LYS A CA 1
ATOM 753 C C . LYS A 1 99 ? 126.269 128.284 36.824 1.00 80.87 101 LYS A C 1
ATOM 754 O O . LYS A 1 99 ? 125.870 128.043 37.966 1.00 80.88 101 LYS A O 1
ATOM 760 N N . ASP A 1 100 ? 125.582 127.946 35.736 1.00 83.57 102 ASP A N 1
ATOM 761 C CA . ASP A 1 100 ? 124.294 127.239 35.789 1.00 88.44 102 ASP A CA 1
ATOM 762 C C . ASP A 1 100 ? 123.308 128.037 36.636 1.00 84.70 102 ASP A C 1
ATOM 763 O O . ASP A 1 100 ? 122.686 127.516 37.565 1.00 84.56 102 ASP A O 1
ATOM 768 N N . TYR A 1 101 ? 123.190 129.314 36.285 1.00 79.14 103 TYR A N 1
ATOM 769 C CA . TYR A 1 101 ? 122.546 130.321 37.115 1.00 72.55 103 TYR A CA 1
ATOM 770 C C . TYR A 1 101 ? 121.116 130.567 36.658 1.00 72.89 103 TYR A C 1
ATOM 771 O O . TYR A 1 101 ? 120.851 130.613 35.467 1.00 74.85 103 TYR A O 1
ATOM 780 N N . GLU A 1 102 ? 120.211 130.746 37.618 1.00 76.62 104 GLU A N 1
ATOM 781 C CA . GLU A 1 102 ? 118.779 130.953 37.354 1.00 83.27 104 GLU A CA 1
ATOM 782 C C . GLU A 1 102 ? 118.118 131.783 38.466 1.00 82.32 104 GLU A C 1
ATOM 783 O O . GLU A 1 102 ? 118.486 131.651 39.633 1.00 84.78 104 GLU A O 1
ATOM 789 N N . LEU A 1 103 ? 117.165 132.641 38.089 1.00 82.96 105 LEU A N 1
ATOM 790 C CA . LEU A 1 103 ? 116.357 133.423 39.032 1.00 81.65 105 LEU A CA 1
ATOM 791 C C . LEU A 1 103 ? 114.880 133.202 38.746 1.00 89.72 105 LEU A C 1
ATOM 792 O O . LEU A 1 103 ? 114.340 133.728 37.769 1.00 97.02 105 LEU A O 1
ATOM 797 N N . ASN A 1 104 ? 114.238 132.403 39.592 1.00 97.64 106 ASN A N 1
ATOM 798 C CA . ASN A 1 104 ? 112.798 132.196 39.521 1.00 99.06 106 ASN A CA 1
ATOM 799 C C . ASN A 1 104 ? 112.137 133.190 40.466 1.00 95.32 106 ASN A C 1
ATOM 800 O O . ASN A 1 104 ? 112.193 133.033 41.686 1.00 92.70 106 ASN A O 1
ATOM 805 N N . VAL A 1 105 ? 111.561 134.240 39.881 1.00 94.09 107 VAL A N 1
ATOM 806 C CA . VAL A 1 105 ? 110.779 135.239 40.613 1.00 89.27 107 VAL A CA 1
ATOM 807 C C . VAL A 1 105 ? 109.520 134.541 41.132 1.00 86.39 107 VAL A C 1
ATOM 808 O O . VAL A 1 105 ? 108.822 133.895 40.354 1.00 92.00 107 VAL A O 1
ATOM 812 N N . PRO A 1 106 ? 109.238 134.650 42.445 1.00 82.41 108 PRO A N 1
ATOM 813 C CA . PRO A 1 106 ? 108.181 133.837 43.065 1.00 85.73 108 PRO A CA 1
ATOM 814 C C . PRO A 1 106 ? 106.745 134.253 42.722 1.00 92.63 108 PRO A C 1
ATOM 815 O O . PRO A 1 106 ? 106.522 135.314 42.140 1.00 88.89 108 PRO A O 1
ATOM 819 N N . ASP A 1 107 ? 105.792 133.399 43.089 1.00 100.75 109 ASP A N 1
ATOM 820 C CA . ASP A 1 107 ? 104.364 133.686 42.910 1.00 110.07 109 ASP A CA 1
ATOM 821 C C . ASP A 1 107 ? 103.901 134.738 43.910 1.00 107.33 109 ASP A C 1
ATOM 822 O O . ASP A 1 107 ? 104.316 134.702 45.067 1.00 101.66 109 ASP A O 1
ATOM 827 N N . SER A 1 108 ? 103.009 135.630 43.462 1.00 105.47 110 SER A N 1
ATOM 828 C CA . SER A 1 108 ? 102.398 136.688 44.298 1.00 103.87 110 SER A CA 1
ATOM 829 C C . SER A 1 108 ? 102.005 136.247 45.713 1.00 102.29 110 SER A C 1
ATOM 830 O O . SER A 1 108 ? 102.086 137.038 46.654 1.00 102.70 110 SER A O 1
ATOM 833 N N . SER A 1 109 ? 101.586 134.986 45.844 1.00 101.24 111 SER A N 1
ATOM 834 C CA . SER A 1 109 ? 101.301 134.333 47.137 1.00 100.52 111 SER A CA 1
ATOM 835 C C . SER A 1 109 ? 102.290 134.567 48.295 1.00 92.85 111 SER A C 1
ATOM 836 O O . SER A 1 109 ? 101.893 134.470 49.451 1.00 93.50 111 SER A O 1
ATOM 839 N N . TRP A 1 110 ? 103.561 134.862 48.000 1.00 88.91 112 TRP A N 1
ATOM 840 C CA . TRP A 1 110 ? 104.563 135.167 49.048 1.00 83.17 112 TRP A CA 1
ATOM 841 C C . TRP A 1 110 ? 104.164 136.309 50.003 1.00 83.94 112 TRP A C 1
ATOM 842 O O . TRP A 1 110 ? 104.556 136.308 51.179 1.00 83.24 112 TRP A O 1
ATOM 853 N N . GLN A 1 111 ? 103.385 137.265 49.494 1.00 85.54 113 GLN A N 1
ATOM 854 C CA . GLN A 1 111 ? 102.974 138.439 50.268 1.00 84.30 113 GLN A CA 1
ATOM 855 C C . GLN A 1 111 ? 102.079 138.121 51.450 1.00 86.00 113 GLN A C 1
ATOM 856 O O . GLN A 1 111 ? 102.107 138.833 52.451 1.00 85.00 113 GLN A O 1
ATOM 862 N N . THR A 1 112 ? 101.272 137.070 51.321 1.00 91.05 114 THR A N 1
ATOM 863 C CA . THR A 1 112 ? 100.395 136.593 52.403 1.00 95.76 114 THR A CA 1
ATOM 864 C C . THR A 1 112 ? 100.975 135.407 53.195 1.00 95.91 114 THR A C 1
ATOM 865 O O . THR A 1 112 ? 100.494 135.107 54.283 1.00 98.86 114 THR A O 1
ATOM 869 N N . THR A 1 113 ? 101.999 134.747 52.652 1.00 95.92 115 THR A N 1
ATOM 870 C CA . THR A 1 113 ? 102.697 133.655 53.339 1.00 95.46 115 THR A CA 1
ATOM 871 C C . THR A 1 113 ? 103.701 134.199 54.343 1.00 89.68 115 THR A C 1
ATOM 872 O O . THR A 1 113 ? 104.348 135.224 54.092 1.00 88.65 115 THR A O 1
ATOM 876 N N . ALA A 1 114 ? 103.834 133.497 55.467 1.00 88.27 116 ALA A N 1
ATOM 877 C CA . ALA A 1 114 ? 104.863 133.798 56.464 1.00 86.81 116 ALA A CA 1
ATOM 878 C C . ALA A 1 114 ? 106.244 133.481 55.898 1.00 84.49 116 ALA A C 1
ATOM 879 O O . ALA A 1 114 ? 106.455 132.405 55.330 1.00 85.45 116 ALA A O 1
ATOM 881 N N . ILE A 1 115 ? 107.164 134.431 56.040 1.00 77.55 117 ILE A N 1
ATOM 882 C CA . ILE A 1 115 ? 108.527 134.273 55.569 1.00 70.96 117 ILE A CA 1
ATOM 883 C C . ILE A 1 115 ? 109.504 134.719 56.650 1.00 67.59 117 ILE A C 1
ATOM 884 O O . ILE A 1 115 ? 109.108 135.268 57.681 1.00 67.82 117 ILE A O 1
ATOM 889 N N . ALA A 1 116 ? 110.782 134.468 56.409 1.00 63.17 118 ALA A N 1
ATOM 890 C CA . ALA A 1 116 ? 111.840 134.914 57.311 1.00 61.95 118 ALA A CA 1
ATOM 891 C C . ALA A 1 116 ? 113.158 134.984 56.565 1.00 60.38 118 ALA A C 1
ATOM 892 O O . ALA A 1 116 ? 113.350 134.298 55.560 1.00 60.87 118 ALA A O 1
ATOM 894 N N . LEU A 1 117 ? 114.050 135.838 57.048 1.00 59.99 119 LEU A N 1
ATOM 895 C CA . LEU A 1 117 ? 115.417 135.863 56.551 1.00 58.95 119 LEU A CA 1
ATOM 896 C C . LEU A 1 117 ? 116.052 134.516 56.901 1.00 57.59 119 LEU A C 1
ATOM 897 O O . LEU A 1 117 ? 115.852 134.014 58.004 1.00 57.58 119 LEU A O 1
ATOM 902 N N . SER A 1 118 ? 116.774 133.923 55.949 1.00 56.38 120 SER A N 1
ATOM 903 C CA . SER A 1 118 ? 117.532 132.684 56.191 1.00 52.96 120 SER A CA 1
ATOM 904 C C . SER A 1 118 ? 118.541 132.864 57.329 1.00 52.01 120 SER A C 1
ATOM 905 O O . SER A 1 118 ? 119.188 133.914 57.440 1.00 51.96 120 SER A O 1
ATOM 908 N N . ARG A 1 119 ? 118.664 131.841 58.170 1.00 51.26 121 ARG A N 1
ATOM 909 C CA . ARG A 1 119 ? 119.683 131.822 59.230 1.00 51.17 121 ARG A CA 1
ATOM 910 C C . ARG A 1 119 ? 121.123 131.722 58.672 1.00 52.78 121 ARG A C 1
ATOM 911 O O . ARG A 1 119 ? 122.081 131.976 59.401 1.00 56.99 121 ARG A O 1
ATOM 919 N N . PHE A 1 120 ? 121.271 131.406 57.387 1.00 51.24 122 PHE A N 1
ATOM 920 C CA . PHE A 1 120 ? 122.580 131.355 56.751 1.00 50.73 122 PHE A CA 1
ATOM 921 C C . PHE A 1 120 ? 122.910 132.650 55.980 1.00 48.80 122 PHE A C 1
ATOM 922 O O . PHE A 1 120 ? 124.030 132.809 55.513 1.00 47.99 122 PHE A O 1
ATOM 930 N N . ALA A 1 121 ? 121.946 133.560 55.819 1.00 47.93 123 ALA A N 1
ATOM 931 C CA . ALA A 1 121 ? 122.207 134.882 55.230 1.00 47.57 123 ALA A CA 1
ATOM 932 C C . ALA A 1 121 ? 123.024 135.715 56.202 1.00 48.37 123 ALA A C 1
ATOM 933 O O . ALA A 1 121 ? 122.793 135.665 57.418 1.00 52.13 123 ALA A O 1
ATOM 935 N N . PHE A 1 122 ? 123.977 136.476 55.681 1.00 48.06 124 PHE A N 1
ATOM 936 C CA . PHE A 1 122 ? 124.754 137.383 56.513 1.00 49.05 124 PHE A CA 1
ATOM 937 C C . PHE A 1 122 ? 125.232 138.603 55.727 1.00 49.07 124 PHE A C 1
ATOM 938 O O . PHE A 1 122 ? 125.480 138.521 54.530 1.00 47.06 124 PHE A O 1
ATOM 946 N N . LEU A 1 123 ? 125.363 139.730 56.423 1.00 52.51 125 LEU A N 1
ATOM 947 C CA . LEU A 1 123 ? 125.902 140.966 55.854 1.00 54.96 125 LEU A CA 1
ATOM 948 C C . LEU A 1 123 ? 127.342 141.153 56.302 1.00 55.41 125 LEU A C 1
ATOM 949 O O . LEU A 1 123 ? 127.659 140.944 57.466 1.00 56.73 125 LEU A O 1
ATOM 954 N N . HIS A 1 124 ? 128.209 141.554 55.380 1.00 56.80 126 HIS A N 1
ATOM 955 C CA . HIS A 1 124 ? 129.585 141.914 55.724 1.00 59.60 126 HIS A CA 1
ATOM 956 C C . HIS A 1 124 ? 130.157 142.852 54.685 1.00 59.88 126 HIS A C 1
ATOM 957 O O . HIS A 1 124 ? 129.591 143.023 53.617 1.00 58.78 126 HIS A O 1
ATOM 964 N N . GLN A 1 125 ? 131.284 143.459 55.020 1.00 66.91 127 GLN A N 1
ATOM 965 C CA . GLN A 1 125 ? 131.977 144.371 54.133 1.00 72.48 127 GLN A CA 1
ATOM 966 C C . GLN A 1 125 ? 132.922 143.595 53.232 1.00 75.39 127 GLN A C 1
ATOM 967 O O . GLN A 1 125 ? 133.847 142.956 53.717 1.00 77.61 127 GLN A O 1
ATOM 973 N N . ASP A 1 126 ? 132.698 143.685 51.923 1.00 83.07 128 ASP A N 1
ATOM 974 C CA . ASP A 1 126 ? 133.462 142.930 50.934 1.00 92.56 128 ASP A CA 1
ATOM 975 C C . ASP A 1 126 ? 134.711 143.725 50.519 1.00 101.12 128 ASP A C 1
ATOM 976 O O . ASP A 1 126 ? 135.813 143.405 50.979 1.00 109.59 128 ASP A O 1
ATOM 981 N N . LEU A 1 127 ? 134.553 144.750 49.676 1.00 104.07 129 LEU A N 1
ATOM 982 C CA . LEU A 1 127 ? 135.657 145.663 49.349 1.00 111.96 129 LEU A CA 1
ATOM 983 C C . LEU A 1 127 ? 135.301 147.062 49.861 1.00 111.70 129 LEU A C 1
ATOM 984 O O . LEU A 1 127 ? 135.717 147.427 50.960 1.00 112.75 129 LEU A O 1
ATOM 989 N N . GLN A 1 128 ? 134.528 147.825 49.087 1.00 109.49 130 GLN A N 1
ATOM 990 C CA . GLN A 1 128 ? 133.963 149.098 49.547 1.00 109.82 130 GLN A CA 1
ATOM 991 C C . GLN A 1 128 ? 132.429 149.061 49.472 1.00 101.23 130 GLN A C 1
ATOM 992 O O . GLN A 1 128 ? 131.781 150.097 49.293 1.00 98.06 130 GLN A O 1
ATOM 998 N N . GLN A 1 129 ? 131.857 147.864 49.617 1.00 93.36 131 GLN A N 1
ATOM 999 C CA . GLN A 1 129 ? 130.409 147.684 49.638 1.00 90.04 131 GLN A CA 1
ATOM 1000 C C . GLN A 1 129 ? 129.985 146.747 50.764 1.00 82.63 131 GLN A C 1
ATOM 1001 O O . GLN A 1 129 ? 130.730 145.862 51.176 1.00 76.92 131 GLN A O 1
ATOM 1007 N N . LEU A 1 130 ? 128.772 146.972 51.256 1.00 80.25 132 LEU A N 1
ATOM 1008 C CA . LEU A 1 130 ? 128.083 146.026 52.133 1.00 73.77 132 LEU A CA 1
ATOM 1009 C C . LEU A 1 130 ? 127.423 144.969 51.246 1.00 67.60 132 LEU A C 1
ATOM 1010 O O . LEU A 1 130 ? 126.767 145.309 50.261 1.00 66.47 132 LEU A O 1
ATOM 1015 N N . VAL A 1 131 ? 127.616 143.701 51.589 1.00 65.02 133 VAL A N 1
ATOM 1016 C CA . VAL A 1 131 ? 127.139 142.592 50.778 1.00 63.48 133 VAL A CA 1
ATOM 1017 C C . VAL A 1 131 ? 126.343 141.623 51.634 1.00 58.17 133 VAL A C 1
ATOM 1018 O O . VAL A 1 131 ? 126.714 141.337 52.762 1.00 56.86 133 VAL A O 1
ATOM 1022 N N . LEU A 1 132 ? 125.253 141.123 51.061 1.00 57.02 134 LEU A N 1
ATOM 1023 C CA . LEU A 1 132 ? 124.444 140.062 51.635 1.00 54.96 134 LEU A CA 1
ATOM 1024 C C . LEU A 1 132 ? 124.801 138.769 50.900 1.00 54.91 134 LEU A C 1
ATOM 1025 O O . LEU A 1 132 ? 124.764 138.715 49.670 1.00 50.17 134 LEU A O 1
ATOM 1030 N N . GLU A 1 133 ? 125.177 137.746 51.663 1.00 57.07 135 GLU A N 1
ATOM 1031 C CA . GLU A 1 133 ? 125.585 136.464 51.114 1.00 57.75 135 GLU A CA 1
ATOM 1032 C C . GLU A 1 133 ? 124.967 135.323 51.883 1.00 55.23 135 GLU A C 1
ATOM 1033 O O . GLU A 1 133 ? 124.538 135.482 53.019 1.00 52.80 135 GLU A O 1
ATOM 1039 N N . SER A 1 134 ? 124.957 134.163 51.246 1.00 52.76 136 SER A N 1
ATOM 1040 C CA . SER A 1 134 ? 124.554 132.930 51.883 1.00 53.06 136 SER A CA 1
ATOM 1041 C C . SER A 1 134 ? 125.236 131.749 51.208 1.00 52.95 136 SER A C 1
ATOM 1042 O O . SER A 1 134 ? 125.321 131.704 49.985 1.00 49.82 136 SER A O 1
ATOM 1045 N N . PRO A 1 135 ? 125.685 130.764 52.003 1.00 52.84 137 PRO A N 1
ATOM 1046 C CA . PRO A 1 135 ? 126.138 129.512 51.408 1.00 54.60 137 PRO A CA 1
ATOM 1047 C C . PRO A 1 135 ? 125.036 128.784 50.601 1.00 56.27 137 PRO A C 1
ATOM 1048 O O . PRO A 1 135 ? 125.368 127.988 49.735 1.00 58.97 137 PRO A O 1
ATOM 1052 N N . ARG A 1 136 ? 123.758 129.083 50.867 1.00 56.07 138 ARG A N 1
ATOM 1053 C CA . ARG A 1 136 ? 122.621 128.526 50.120 1.00 56.51 138 ARG A CA 1
ATOM 1054 C C . ARG A 1 136 ? 122.231 129.298 48.856 1.00 58.13 138 ARG A C 1
ATOM 1055 O O . ARG A 1 136 ? 121.255 128.932 48.193 1.00 61.57 138 ARG A O 1
ATOM 1063 N N . SER A 1 137 ? 122.985 130.340 48.507 1.00 57.93 139 SER A N 1
ATOM 1064 C CA . SER A 1 137 ? 122.679 131.168 47.339 1.00 55.44 139 SER A CA 1
ATOM 1065 C C . SER A 1 137 ? 123.776 131.063 46.282 1.00 56.27 139 SER A C 1
ATOM 1066 O O . SER A 1 137 ? 124.954 130.895 46.590 1.00 59.23 139 SER A O 1
ATOM 1069 N N . LYS A 1 138 ? 123.372 131.177 45.025 1.00 62.77 140 LYS A N 1
ATOM 1070 C CA . LYS A 1 138 ? 124.308 131.350 43.913 1.00 65.59 140 LYS A CA 1
ATOM 1071 C C . LYS A 1 138 ? 124.564 132.840 43.601 1.00 64.59 140 LYS A C 1
ATOM 1072 O O . LYS A 1 138 ? 125.243 133.148 42.618 1.00 66.26 140 LYS A O 1
ATOM 1078 N N . SER A 1 139 ? 124.055 133.748 44.442 1.00 58.67 141 SER A N 1
ATOM 1079 C CA . SER A 1 139 ? 124.197 135.182 44.245 1.00 57.45 141 SER A CA 1
ATOM 1080 C C . SER A 1 139 ? 124.785 135.861 45.477 1.00 56.75 141 SER A C 1
ATOM 1081 O O . SER A 1 139 ? 124.619 135.378 46.595 1.00 57.67 141 SER A O 1
ATOM 1084 N N . LYS A 1 140 ? 125.480 136.977 45.268 1.00 57.84 142 LYS A N 1
ATOM 1085 C CA . LYS A 1 140 ? 125.760 137.925 46.346 1.00 58.85 142 LYS A CA 1
ATOM 1086 C C . LYS A 1 140 ? 125.084 139.246 45.999 1.00 58.72 142 LYS A C 1
ATOM 1087 O O . LYS A 1 140 ? 125.147 139.699 44.858 1.00 62.60 142 LYS A O 1
ATOM 1093 N N . LEU A 1 141 ? 124.415 139.848 46.975 1.00 57.12 143 LEU A N 1
ATOM 1094 C CA . LEU A 1 141 ? 123.682 141.078 46.742 1.00 57.21 143 LEU A CA 1
ATOM 1095 C C . LEU A 1 141 ? 124.485 142.242 47.292 1.00 58.92 143 LEU A C 1
ATOM 1096 O O . LEU A 1 141 ? 124.738 142.313 48.491 1.00 55.84 143 LEU A O 1
ATOM 1101 N N . VAL A 1 142 ? 124.911 143.138 46.404 1.00 58.80 144 VAL A N 1
ATOM 1102 C CA . VAL A 1 142 ? 125.582 144.362 46.810 1.00 58.31 144 VAL A CA 1
ATOM 1103 C C . VAL A 1 142 ? 124.499 145.327 47.283 1.00 59.18 144 VAL A C 1
ATOM 1104 O O . VAL A 1 142 ? 123.562 145.620 46.537 1.00 57.10 144 VAL A O 1
ATOM 1108 N N . ILE A 1 143 ? 124.613 145.796 48.526 1.00 60.65 145 ILE A N 1
ATOM 1109 C CA . ILE A 1 143 ? 123.645 146.740 49.092 1.00 62.70 145 ILE A CA 1
ATOM 1110 C C . ILE A 1 143 ? 124.056 148.166 48.688 1.00 63.95 145 ILE A C 1
ATOM 1111 O O . ILE A 1 143 ? 125.080 148.681 49.155 1.00 67.67 145 ILE A O 1
ATOM 1116 N N . LEU A 1 144 ? 123.267 148.786 47.811 1.00 62.32 146 LEU A N 1
ATOM 1117 C CA . LEU A 1 144 ? 123.577 150.116 47.248 1.00 65.20 146 LEU A CA 1
ATOM 1118 C C . LEU A 1 144 ? 123.041 151.262 48.114 1.00 67.54 146 LEU A C 1
ATOM 1119 O O . LEU A 1 144 ? 123.686 152.296 48.253 1.00 68.04 146 LEU A O 1
ATOM 1124 N N . ASP A 1 145 ? 121.863 151.047 48.697 1.00 68.66 147 ASP A N 1
ATOM 1125 C CA . ASP A 1 145 ? 121.182 152.022 49.529 1.00 72.01 147 ASP A CA 1
ATOM 1126 C C . ASP A 1 145 ? 121.137 151.511 50.969 1.00 69.44 147 ASP A C 1
ATOM 1127 O O . ASP A 1 145 ? 120.705 150.379 51.215 1.00 64.83 147 ASP A O 1
ATOM 1132 N N . TRP A 1 146 ? 121.547 152.353 51.918 1.00 71.06 148 TRP A N 1
ATOM 1133 C CA . TRP A 1 146 ? 121.499 151.998 53.347 1.00 73.15 148 TRP A CA 1
ATOM 1134 C C . TRP A 1 146 ? 120.104 151.628 53.860 1.00 72.00 148 TRP A C 1
ATOM 1135 O O . TRP A 1 146 ? 119.995 150.893 54.848 1.00 76.16 148 TRP A O 1
ATOM 1146 N N . ARG A 1 147 ? 119.056 152.139 53.209 1.00 69.10 149 ARG A N 1
ATOM 1147 C CA . ARG A 1 147 ? 117.672 151.784 53.539 1.00 69.30 149 ARG A CA 1
ATOM 1148 C C . ARG A 1 147 ? 117.367 150.282 53.396 1.00 68.66 149 ARG A C 1
ATOM 1149 O O . ARG A 1 147 ? 116.410 149.792 53.996 1.00 67.79 149 ARG A O 1
ATOM 1157 N N . VAL A 1 148 ? 118.166 149.554 52.613 1.00 68.17 150 VAL A N 1
ATOM 1158 C CA . VAL A 1 148 ? 118.045 148.093 52.542 1.00 67.19 150 VAL A CA 1
ATOM 1159 C C . VAL A 1 148 ? 118.564 147.431 53.824 1.00 67.88 150 VAL A C 1
ATOM 1160 O O . VAL A 1 148 ? 117.987 146.446 54.293 1.00 69.74 150 VAL A O 1
ATOM 1164 N N . GLY A 1 149 ? 119.646 147.967 54.386 1.00 68.80 151 GLY A N 1
ATOM 1165 C CA . GLY A 1 149 ? 120.161 147.499 55.675 1.00 69.42 151 GLY A CA 1
ATOM 1166 C C . GLY A 1 149 ? 119.173 147.691 56.809 1.00 70.64 151 GLY A C 1
ATOM 1167 O O . GLY A 1 149 ? 119.091 146.856 57.710 1.00 72.10 151 GLY A O 1
ATOM 1168 N N . ALA A 1 150 ? 118.432 148.800 56.766 1.00 71.04 152 ALA A N 1
ATOM 1169 C CA . ALA A 1 150 ? 117.315 149.044 57.685 1.00 69.68 152 ALA A CA 1
ATOM 1170 C C . ALA A 1 150 ? 116.174 148.031 57.525 1.00 66.25 152 ALA A C 1
ATOM 1171 O O . ALA A 1 150 ? 115.602 147.589 58.511 1.00 69.23 152 ALA A O 1
ATOM 1173 N N . VAL A 1 151 ? 115.854 147.665 56.288 1.00 63.99 153 VAL A N 1
ATOM 1174 C CA . VAL A 1 151 ? 114.837 146.638 56.017 1.00 64.62 153 VAL A CA 1
ATOM 1175 C C . VAL A 1 151 ? 115.265 145.266 56.559 1.00 64.44 153 VAL A C 1
ATOM 1176 O O . VAL A 1 151 ? 114.466 144.573 57.194 1.00 67.93 153 VAL A O 1
ATOM 1180 N N . ILE A 1 152 ? 116.518 144.879 56.319 1.00 65.68 154 ILE A N 1
ATOM 1181 C CA . ILE A 1 152 ? 117.043 143.590 56.828 1.00 62.94 154 ILE A CA 1
ATOM 1182 C C . ILE A 1 152 ? 117.096 143.581 58.339 1.00 63.04 154 ILE A C 1
ATOM 1183 O O . ILE A 1 152 ? 116.784 142.565 58.954 1.00 65.19 154 ILE A O 1
ATOM 1188 N N . ALA A 1 153 ? 117.464 144.716 58.932 1.00 63.77 155 ALA A N 1
ATOM 1189 C CA . ALA A 1 153 ? 117.462 144.857 60.382 1.00 67.88 155 ALA A CA 1
ATOM 1190 C C . ALA A 1 153 ? 116.088 144.572 60.968 1.00 72.14 155 ALA A C 1
ATOM 1191 O O . ALA A 1 153 ? 115.974 143.878 61.976 1.00 78.84 155 ALA A O 1
ATOM 1193 N N . LYS A 1 154 ? 115.046 145.107 60.337 1.00 76.30 156 LYS A N 1
ATOM 1194 C CA . LYS A 1 154 ? 113.670 144.864 60.770 1.00 79.00 156 LYS A CA 1
ATOM 1195 C C . LYS A 1 154 ? 113.213 143.416 60.534 1.00 77.94 156 LYS A C 1
ATOM 1196 O O . LYS A 1 154 ? 112.598 142.823 61.421 1.00 80.79 156 LYS A O 1
ATOM 1202 N N . LEU A 1 155 ? 113.533 142.843 59.372 1.00 73.93 157 LEU A N 1
ATOM 1203 C CA . LEU A 1 155 ? 113.258 141.414 59.102 1.00 76.02 157 LEU A CA 1
ATOM 1204 C C . LEU A 1 155 ? 113.862 140.460 60.133 1.00 79.34 157 LEU A C 1
ATOM 1205 O O . LEU A 1 155 ? 113.185 139.545 60.607 1.00 85.61 157 LEU A O 1
ATOM 1210 N N . ALA A 1 156 ? 115.139 140.661 60.455 1.00 80.13 158 ALA A N 1
ATOM 1211 C CA . ALA A 1 156 ? 115.818 139.855 61.480 1.00 80.63 158 ALA A CA 1
ATOM 1212 C C . ALA A 1 156 ? 115.225 140.072 62.873 1.00 83.95 158 ALA A C 1
ATOM 1213 O O . ALA A 1 156 ? 115.156 139.126 63.660 1.00 86.22 158 ALA A O 1
ATOM 1215 N N . GLN A 1 157 ? 114.789 141.305 63.159 1.00 88.42 159 GLN A N 1
ATOM 1216 C CA . GLN A 1 157 ? 114.143 141.657 64.443 1.00 94.88 159 GLN A CA 1
ATOM 1217 C C . GLN A 1 157 ? 112.728 141.117 64.609 1.00 97.07 159 GLN A C 1
ATOM 1218 O O . GLN A 1 157 ? 112.241 141.023 65.729 1.00 97.10 159 GLN A O 1
ATOM 1224 N N . SER A 1 158 ? 112.067 140.779 63.503 1.00 105.16 160 SER A N 1
ATOM 1225 C CA . SER A 1 158 ? 110.693 140.254 63.547 1.00 112.41 160 SER A CA 1
ATOM 1226 C C . SER A 1 158 ? 110.615 138.862 64.174 1.00 119.73 160 SER A C 1
ATOM 1227 O O . SER A 1 158 ? 111.632 138.198 64.400 1.00 115.78 160 SER A O 1
ATOM 1230 N N . ASP A 1 159 ? 109.384 138.437 64.444 1.00 130.35 161 ASP A N 1
ATOM 1231 C CA . ASP A 1 159 ? 109.109 137.122 65.024 1.00 135.36 161 ASP A CA 1
ATOM 1232 C C . ASP A 1 159 ? 109.308 136.038 63.957 1.00 137.35 161 ASP A C 1
ATOM 1233 O O . ASP A 1 159 ? 109.627 136.342 62.799 1.00 136.76 161 ASP A O 1
ATOM 1238 N N . ARG A 1 160 ? 109.136 134.779 64.357 1.00 133.93 162 ARG A N 1
ATOM 1239 C CA . ARG A 1 160 ? 109.182 133.639 63.435 1.00 129.23 162 ARG A CA 1
ATOM 1240 C C . ARG A 1 160 ? 108.377 133.901 62.150 1.00 123.25 162 ARG A C 1
ATOM 1241 O O . ARG A 1 160 ? 108.911 133.790 61.041 1.00 113.26 162 ARG A O 1
ATOM 1249 N N . GLY A 1 161 ? 107.110 134.284 62.316 1.00 121.24 163 GLY A N 1
ATOM 1250 C CA . GLY A 1 161 ? 106.205 134.557 61.196 1.00 115.96 163 GLY A CA 1
ATOM 1251 C C . GLY A 1 161 ? 106.065 136.031 60.865 1.00 108.50 163 GLY A C 1
ATOM 1252 O O . GLY A 1 161 ? 105.259 136.734 61.478 1.00 115.45 163 GLY A O 1
ATOM 1253 N N . PHE A 1 162 ? 106.860 136.491 59.901 1.00 98.10 164 PHE A N 1
ATOM 1254 C CA . PHE A 1 162 ? 106.688 137.807 59.277 1.00 92.30 164 PHE A CA 1
ATOM 1255 C C . PHE A 1 162 ? 105.857 137.612 58.010 1.00 90.32 164 PHE A C 1
ATOM 1256 O O . PHE A 1 162 ? 106.293 136.925 57.084 1.00 89.88 164 PHE A O 1
ATOM 1264 N N . ILE A 1 163 ? 104.666 138.207 57.975 1.00 87.29 165 ILE A N 1
ATOM 1265 C CA . ILE A 1 163 ? 103.813 138.176 56.788 1.00 84.01 165 ILE A CA 1
ATOM 1266 C C . ILE A 1 163 ? 103.802 139.577 56.188 1.00 79.37 165 ILE A C 1
ATOM 1267 O O . ILE A 1 163 ? 103.327 140.517 56.828 1.00 83.79 165 ILE A O 1
ATOM 1272 N N . PHE A 1 164 ? 104.312 139.698 54.960 1.00 74.68 166 PHE A N 1
ATOM 1273 C CA . PHE A 1 164 ? 104.442 140.988 54.255 1.00 71.06 166 PHE A CA 1
ATOM 1274 C C . PHE A 1 164 ? 103.139 141.795 54.203 1.00 74.28 166 PHE A C 1
ATOM 1275 O O . PHE A 1 164 ? 103.158 143.007 54.387 1.00 74.97 166 PHE A O 1
ATOM 1283 N N . ALA A 1 165 ? 102.020 141.119 53.957 1.00 75.11 167 ALA A N 1
ATOM 1284 C CA . ALA A 1 165 ? 100.715 141.767 53.904 1.00 77.61 167 ALA A CA 1
ATOM 1285 C C . ALA A 1 165 ? 100.349 142.541 55.175 1.00 80.74 167 ALA A C 1
ATOM 1286 O O . ALA A 1 165 ? 99.713 143.590 55.090 1.00 84.94 167 ALA A O 1
ATOM 1288 N N . THR A 1 166 ? 100.729 142.020 56.339 1.00 82.69 168 THR A N 1
ATOM 1289 C CA . THR A 1 166 ? 100.363 142.627 57.627 1.00 87.23 168 THR A CA 1
ATOM 1290 C C . THR A 1 166 ? 101.480 143.427 58.300 1.00 85.39 168 THR A C 1
ATOM 1291 O O . THR A 1 166 ? 101.199 144.249 59.167 1.00 92.17 168 THR A O 1
ATOM 1295 N N . SER A 1 167 ? 102.729 143.195 57.914 1.00 82.34 169 SER A N 1
ATOM 1296 C CA . SER A 1 167 ? 103.872 143.843 58.566 1.00 84.93 169 SER A CA 1
ATOM 1297 C C . SER A 1 167 ? 104.631 144.891 57.727 1.00 80.77 169 SER A C 1
ATOM 1298 O O . SER A 1 167 ? 105.435 145.639 58.281 1.00 83.39 169 SER A O 1
ATOM 1301 N N . ALA A 1 168 ? 104.376 144.969 56.422 1.00 77.23 170 ALA A N 1
ATOM 1302 C CA . ALA A 1 168 ? 105.078 145.932 55.551 1.00 76.23 170 ALA A CA 1
ATOM 1303 C C . ALA A 1 168 ? 104.824 147.421 55.873 1.00 78.69 170 ALA A C 1
ATOM 1304 O O . ALA A 1 168 ? 105.662 148.259 55.555 1.00 78.21 170 ALA A O 1
ATOM 1306 N N . ASP A 1 169 ? 103.686 147.735 56.496 1.00 81.25 171 ASP A N 1
ATOM 1307 C CA . ASP A 1 169 ? 103.349 149.110 56.899 1.00 84.66 171 ASP A CA 1
ATOM 1308 C C . ASP A 1 169 ? 104.421 149.824 57.736 1.00 86.84 171 ASP A C 1
ATOM 1309 O O . ASP A 1 169 ? 104.583 151.041 57.619 1.00 86.94 171 ASP A O 1
ATOM 1314 N N . SER A 1 170 ? 105.127 149.079 58.586 1.00 91.57 172 SER A N 1
ATOM 1315 C CA . SER A 1 170 ? 106.213 149.641 59.400 1.00 97.16 172 SER A CA 1
ATOM 1316 C C . SER A 1 170 ? 107.397 150.070 58.520 1.00 100.34 172 SER A C 1
ATOM 1317 O O . SER A 1 170 ? 107.860 151.221 58.601 1.00 100.41 172 SER A O 1
ATOM 1320 N N . LEU A 1 171 ? 107.853 149.140 57.673 1.00 97.42 173 LEU A N 1
ATOM 1321 C CA . LEU A 1 171 ? 108.965 149.376 56.730 1.00 94.07 173 LEU A CA 1
ATOM 1322 C C . LEU A 1 171 ? 108.740 150.633 55.861 1.00 96.98 173 LEU A C 1
ATOM 1323 O O . LEU A 1 171 ? 109.645 151.446 55.697 1.00 106.45 173 LEU A O 1
ATOM 1328 N N . LEU A 1 172 ? 107.533 150.791 55.329 1.00 96.51 174 LEU A N 1
ATOM 1329 C CA . LEU A 1 172 ? 107.214 151.916 54.440 1.00 102.02 174 LEU A CA 1
ATOM 1330 C C . LEU A 1 172 ? 107.059 153.267 55.152 1.00 111.58 174 LEU A C 1
ATOM 1331 O O . LEU A 1 172 ? 107.184 154.317 54.514 1.00 111.59 174 LEU A O 1
ATOM 1336 N N . ALA A 1 173 ? 106.750 153.243 56.449 1.00 120.36 175 ALA A N 1
ATOM 1337 C CA . ALA A 1 173 ? 106.523 154.471 57.221 1.00 123.70 175 ALA A CA 1
ATOM 1338 C C . ALA A 1 173 ? 107.840 155.154 57.604 1.00 123.97 175 ALA A C 1
ATOM 1339 O O . ALA A 1 173 ? 108.093 156.290 57.193 1.00 129.98 175 ALA A O 1
ATOM 1341 N N . ASP A 1 174 ? 108.670 154.453 58.379 1.00 114.21 176 ASP A N 1
ATOM 1342 C CA . ASP A 1 174 ? 109.915 155.023 58.913 1.00 111.29 176 ASP A CA 1
ATOM 1343 C C . ASP A 1 174 ? 110.956 155.313 57.834 1.00 106.21 176 ASP A C 1
ATOM 1344 O O . ASP A 1 174 ? 111.651 156.321 57.899 1.00 101.79 176 ASP A O 1
ATOM 1349 N N . LEU A 1 175 ? 111.081 154.405 56.872 1.00 103.13 177 LEU A N 1
ATOM 1350 C CA . LEU A 1 175 ? 112.012 154.558 55.758 1.00 100.22 177 LEU A CA 1
ATOM 1351 C C . LEU A 1 175 ? 111.209 155.073 54.585 1.00 105.15 177 LEU A C 1
ATOM 1352 O O . LEU A 1 175 ? 110.045 154.698 54.427 1.00 114.34 177 LEU A O 1
ATOM 1357 N N . SER A 1 176 ? 111.816 155.917 53.757 1.00 105.93 178 SER A N 1
ATOM 1358 C CA . SER A 1 176 ? 111.121 156.481 52.593 1.00 104.14 178 SER A CA 1
ATOM 1359 C C . SER A 1 176 ? 111.281 155.552 51.382 1.00 97.44 178 SER A C 1
ATOM 1360 O O . SER A 1 176 ? 112.014 155.850 50.439 1.00 97.18 178 SER A O 1
ATOM 1363 N N . LEU A 1 177 ? 110.587 154.414 51.450 1.00 91.69 179 LEU A N 1
ATOM 1364 C CA . LEU A 1 177 ? 110.545 153.411 50.389 1.00 85.66 179 LEU A CA 1
ATOM 1365 C C . LEU A 1 177 ? 109.121 153.328 49.869 1.00 84.66 179 LEU A C 1
ATOM 1366 O O . LEU A 1 177 ? 108.175 153.383 50.650 1.00 85.62 179 LEU A O 1
ATOM 1371 N N . GLU A 1 178 ? 108.967 153.191 48.554 1.00 84.10 180 GLU A N 1
ATOM 1372 C CA . GLU A 1 178 ? 107.654 152.974 47.942 1.00 82.58 180 GLU A CA 1
ATOM 1373 C C . GLU A 1 178 ? 107.312 151.488 47.950 1.00 77.25 180 GLU A C 1
ATOM 1374 O O . GLU A 1 178 ? 108.208 150.646 47.958 1.00 74.13 180 GLU A O 1
ATOM 1380 N N . LEU A 1 179 ? 106.016 151.178 47.938 1.00 76.46 181 LEU A N 1
ATOM 1381 C CA . LEU A 1 179 ? 105.531 149.796 47.976 1.00 74.18 181 LEU A CA 1
ATOM 1382 C C . LEU A 1 179 ? 106.071 148.923 46.831 1.00 71.27 181 LEU A C 1
ATOM 1383 O O . LEU A 1 179 ? 106.336 147.743 47.037 1.00 68.79 181 LEU A O 1
ATOM 1388 N N . GLU A 1 180 ? 106.225 149.498 45.638 1.00 76.18 182 GLU A N 1
ATOM 1389 C CA . GLU A 1 180 ? 106.698 148.753 44.463 1.00 79.66 182 GLU A CA 1
ATOM 1390 C C . GLU A 1 180 ? 108.200 148.414 44.546 1.00 76.74 182 GLU A C 1
ATOM 1391 O O . GLU A 1 180 ? 108.603 147.331 44.125 1.00 73.11 182 GLU A O 1
ATOM 1397 N N . GLU A 1 181 ? 109.010 149.340 45.065 1.00 76.56 183 GLU A N 1
ATOM 1398 C CA . GLU A 1 181 ? 110.430 149.076 45.363 1.00 77.01 183 GLU A CA 1
ATOM 1399 C C . GLU A 1 181 ? 110.578 147.945 46.368 1.00 76.00 183 GLU A C 1
ATOM 1400 O O . GLU A 1 181 ? 111.386 147.027 46.177 1.00 74.45 183 GLU A O 1
ATOM 1406 N N . LEU A 1 182 ? 109.801 148.036 47.446 1.00 71.79 184 LEU A N 1
ATOM 1407 C CA . LEU A 1 182 ? 109.837 147.052 48.518 1.00 68.80 184 LEU A CA 1
ATOM 1408 C C . LEU A 1 182 ? 109.391 145.663 48.038 1.00 66.45 184 LEU A C 1
ATOM 1409 O O . LEU A 1 182 ? 109.972 144.656 48.442 1.00 66.52 184 LEU A O 1
ATOM 1414 N N . LYS A 1 183 ? 108.375 145.608 47.179 1.00 65.04 185 LYS A N 1
ATOM 1415 C CA . LYS A 1 183 ? 107.938 144.331 46.594 1.00 64.25 185 LYS A CA 1
ATOM 1416 C C . LYS A 1 183 ? 108.993 143.710 45.677 1.00 61.98 185 LYS A C 1
ATOM 1417 O O . LYS A 1 183 ? 109.209 142.497 45.719 1.00 62.34 185 LYS A O 1
ATOM 1423 N N . ARG A 1 184 ? 109.655 144.537 44.872 1.00 63.17 186 ARG A N 1
ATOM 1424 C CA . ARG A 1 184 ? 110.739 144.062 43.998 1.00 65.94 186 ARG A CA 1
ATOM 1425 C C . ARG A 1 184 ? 111.951 143.548 44.774 1.00 60.89 186 ARG A C 1
ATOM 1426 O O . ARG A 1 184 ? 112.531 142.533 44.405 1.00 63.07 186 ARG A O 1
ATOM 1434 N N . LEU A 1 185 ? 112.307 144.258 45.842 1.00 61.01 187 LEU A N 1
ATOM 1435 C CA . LEU A 1 185 ? 113.385 143.873 46.744 1.00 60.47 187 LEU A CA 1
ATOM 1436 C C . LEU A 1 185 ? 113.147 142.483 47.349 1.00 63.45 187 LEU A C 1
ATOM 1437 O O . LEU A 1 185 ? 114.026 141.610 47.296 1.00 61.85 187 LEU A O 1
ATOM 1442 N N . PHE A 1 186 ? 111.956 142.283 47.916 1.00 63.23 188 PHE A N 1
ATOM 1443 C CA . PHE A 1 186 ? 111.587 140.983 48.501 1.00 62.13 188 PHE A CA 1
ATOM 1444 C C . PHE A 1 186 ? 111.553 139.846 47.479 1.00 61.47 188 PHE A C 1
ATOM 1445 O O . PHE A 1 186 ? 111.908 138.711 47.810 1.00 63.40 188 PHE A O 1
ATOM 1453 N N . ALA A 1 187 ? 111.121 140.149 46.254 1.00 60.00 189 ALA A N 1
ATOM 1454 C CA . ALA A 1 187 ? 111.114 139.161 45.177 1.00 59.17 189 ALA A CA 1
ATOM 1455 C C . ALA A 1 187 ? 112.524 138.718 44.817 1.00 56.44 189 ALA A C 1
ATOM 1456 O O . ALA A 1 187 ? 112.752 137.538 44.533 1.00 54.77 189 ALA A O 1
ATOM 1458 N N . LEU A 1 188 ? 113.464 139.659 44.833 1.00 55.95 190 LEU A N 1
ATOM 1459 C CA . LEU A 1 188 ? 114.857 139.338 44.558 1.00 57.99 190 LEU A CA 1
ATOM 1460 C C . LEU A 1 188 ? 115.465 138.517 45.704 1.00 56.54 190 LEU A C 1
ATOM 1461 O O . LEU A 1 188 ? 116.131 137.522 45.449 1.00 60.24 190 LEU A O 1
ATOM 1466 N N . LEU A 1 189 ? 115.219 138.928 46.948 1.00 56.13 191 LEU A N 1
ATOM 1467 C CA . LEU A 1 189 ? 115.683 138.195 48.134 1.00 56.57 191 LEU A CA 1
ATOM 1468 C C . LEU A 1 189 ? 115.179 136.746 48.184 1.00 58.05 191 LEU A C 1
ATOM 1469 O O . LEU A 1 189 ? 115.898 135.851 48.639 1.00 58.14 191 LEU A O 1
ATOM 1474 N N . ILE A 1 190 ? 113.951 136.524 47.719 1.00 58.74 192 ILE A N 1
ATOM 1475 C CA . ILE A 1 190 ? 113.377 135.173 47.608 1.00 60.80 192 ILE A CA 1
ATOM 1476 C C . ILE A 1 190 ? 114.011 134.402 46.443 1.00 58.69 192 ILE A C 1
ATOM 1477 O O . ILE A 1 190 ? 114.333 133.220 46.579 1.00 60.69 192 ILE A O 1
ATOM 1482 N N . ALA A 1 191 ? 114.177 135.074 45.307 1.00 56.72 193 ALA A N 1
ATOM 1483 C CA . ALA A 1 191 ? 114.757 134.459 44.118 1.00 56.16 193 ALA A CA 1
ATOM 1484 C C . ALA A 1 191 ? 116.222 134.086 44.288 1.00 55.17 193 ALA A C 1
ATOM 1485 O O . ALA A 1 191 ? 116.691 133.164 43.632 1.00 60.71 193 ALA A O 1
ATOM 1487 N N . THR A 1 192 ? 116.931 134.795 45.160 1.00 53.38 194 THR A N 1
ATOM 1488 C CA . THR A 1 192 ? 118.347 134.535 45.434 1.00 55.07 194 THR A CA 1
ATOM 1489 C C . THR A 1 192 ? 118.573 133.722 46.711 1.00 55.97 194 THR A C 1
ATOM 1490 O O . THR A 1 192 ? 119.664 133.760 47.281 1.00 58.96 194 THR A O 1
ATOM 1494 N N . GLN A 1 193 ? 117.537 133.002 47.148 1.00 57.03 195 GLN A N 1
ATOM 1495 C CA . GLN A 1 193 ? 117.590 132.067 48.280 1.00 59.75 195 GLN A CA 1
ATOM 1496 C C . GLN A 1 193 ? 117.949 132.675 49.645 1.00 55.52 195 GLN A C 1
ATOM 1497 O O . GLN A 1 193 ? 118.376 131.963 50.539 1.00 58.65 195 GLN A O 1
ATOM 1503 N N . MET A 1 194 ? 117.741 133.974 49.823 1.00 56.38 196 MET A N 1
ATOM 1504 C CA . MET A 1 194 ? 118.016 134.635 51.103 1.00 57.80 196 MET A CA 1
ATOM 1505 C C . MET A 1 194 ? 116.859 134.512 52.080 1.00 59.69 196 MET A C 1
ATOM 1506 O O . MET A 1 194 ? 117.048 134.753 53.267 1.00 59.54 196 MET A O 1
ATOM 1511 N N . MET A 1 195 ? 115.664 134.197 51.572 1.00 65.48 197 MET A N 1
ATOM 1512 C CA . MET A 1 195 ? 114.453 134.051 52.384 1.00 69.45 197 MET A CA 1
ATOM 1513 C C . MET A 1 195 ? 114.059 132.591 52.552 1.00 72.50 197 MET A C 1
ATOM 1514 O O . MET A 1 195 ? 114.375 131.750 51.714 1.00 77.10 197 MET A O 1
ATOM 1519 N N . ASP A 1 196 ? 113.357 132.316 53.644 1.00 74.85 198 ASP A N 1
ATOM 1520 C CA . ASP A 1 196 ? 112.684 131.043 53.857 1.00 78.41 198 ASP A CA 1
ATOM 1521 C C . ASP A 1 196 ? 111.189 131.218 53.576 1.00 82.91 198 ASP A C 1
ATOM 1522 O O . ASP A 1 196 ? 110.558 132.122 54.137 1.00 83.95 198 ASP A O 1
ATOM 1527 N N . LEU A 1 197 ? 110.635 130.375 52.702 1.00 85.32 199 LEU A N 1
ATOM 1528 C CA . LEU A 1 197 ? 109.186 130.348 52.447 1.00 87.81 199 LEU A CA 1
ATOM 1529 C C . LEU A 1 197 ? 108.510 129.266 53.287 1.00 93.37 199 LEU A C 1
ATOM 1530 O O . LEU A 1 197 ? 107.372 129.467 53.717 1.00 101.87 199 LEU A O 1
ATOM 1535 N N . GLU A 1 198 ? 109.194 128.131 53.484 1.00 100.46 200 GLU A N 1
ATOM 1536 C CA . GLU A 1 198 ? 108.971 127.260 54.649 1.00 110.26 200 GLU A CA 1
ATOM 1537 C C . GLU A 1 198 ? 109.915 127.734 55.768 1.00 119.23 200 GLU A C 1
ATOM 1538 O O . GLU A 1 198 ? 111.124 127.665 55.580 1.00 114.14 200 GLU A O 1
ATOM 1544 N N . PRO A 1 199 ? 109.393 128.203 56.932 1.00 135.52 201 PRO A N 1
ATOM 1545 C CA . PRO A 1 199 ? 110.335 128.438 58.066 1.00 136.87 201 PRO A CA 1
ATOM 1546 C C . PRO A 1 199 ? 111.050 127.149 58.603 1.00 139.73 201 PRO A C 1
ATOM 1547 O O . PRO A 1 199 ? 112.132 127.253 59.202 1.00 140.33 201 PRO A O 1
ATOM 1551 N N . GLU A 1 200 ? 110.449 125.967 58.400 1.00 131.43 202 GLU A N 1
ATOM 1552 C CA . GLU A 1 200 ? 111.119 124.664 58.693 1.00 124.36 202 GLU A CA 1
ATOM 1553 C C . GLU A 1 200 ? 112.064 124.115 57.591 1.00 112.99 202 GLU A C 1
ATOM 1554 O O . GLU A 1 200 ? 111.778 124.263 56.406 1.00 101.76 202 GLU A O 1
ATOM 1560 N N . ASP A 1 201 ? 113.155 123.449 58.010 1.00 108.36 203 ASP A N 1
ATOM 1561 C CA . ASP A 1 201 ? 114.096 122.725 57.121 1.00 103.50 203 ASP A CA 1
ATOM 1562 C C . ASP A 1 201 ? 113.986 121.194 57.354 1.00 104.87 203 ASP A C 1
ATOM 1563 O O . ASP A 1 201 ? 113.067 120.779 58.045 1.00 105.62 203 ASP A O 1
ATOM 1568 N N . GLU A 1 202 ? 114.904 120.377 56.798 1.00 106.09 204 GLU A N 1
ATOM 1569 C CA . GLU A 1 202 ? 114.962 118.896 57.052 1.00 116.46 204 GLU A CA 1
ATOM 1570 C C . GLU A 1 202 ? 116.388 118.289 57.235 1.00 115.54 204 GLU A C 1
ATOM 1571 O O . GLU A 1 202 ? 116.651 117.633 58.245 1.00 117.09 204 GLU A O 1
ATOM 1577 N N . THR A 1 203 ? 117.277 118.488 56.256 1.00 112.23 205 THR A N 1
ATOM 1578 C CA . THR A 1 203 ? 118.693 118.069 56.311 1.00 106.70 205 THR A CA 1
ATOM 1579 C C . THR A 1 203 ? 119.627 119.297 56.239 1.00 100.83 205 THR A C 1
ATOM 1580 O O . THR A 1 203 ? 120.829 119.169 55.976 1.00 96.01 205 THR A O 1
ATOM 1584 N N . ILE A 1 204 ? 119.048 120.479 56.465 1.00 94.92 206 ILE A N 1
ATOM 1585 C CA . ILE A 1 204 ? 119.764 121.747 56.573 1.00 90.31 206 ILE A CA 1
ATOM 1586 C C . ILE A 1 204 ? 119.879 122.180 58.047 1.00 88.90 206 ILE A C 1
ATOM 1587 O O . ILE A 1 204 ? 120.800 122.922 58.405 1.00 86.95 206 ILE A O 1
ATOM 1592 N N . THR A 1 205 ? 118.923 121.745 58.878 1.00 89.98 207 THR A N 1
ATOM 1593 C CA . THR A 1 205 ? 118.975 121.855 60.350 1.00 90.90 207 THR A CA 1
ATOM 1594 C C . THR A 1 205 ? 120.291 121.360 60.955 1.00 90.72 207 THR A C 1
ATOM 1595 O O . THR A 1 205 ? 120.864 121.984 61.853 1.00 87.67 207 THR A O 1
ATOM 1599 N N . GLN A 1 206 ? 120.739 120.216 60.458 1.00 66.82 208 GLN A N 1
ATOM 1600 C CA . GLN A 1 206 ? 121.979 119.593 60.906 1.00 63.14 208 GLN A CA 1
ATOM 1601 C C . GLN A 1 206 ? 123.259 120.412 60.696 1.00 57.83 208 GLN A C 1
ATOM 1602 O O . GLN A 1 206 ? 124.258 120.149 61.364 1.00 53.77 208 GLN A O 1
ATOM 1608 N N . TRP A 1 207 ? 123.241 121.383 59.782 1.00 55.07 209 TRP A N 1
ATOM 1609 C CA . TRP A 1 207 ? 124.425 122.216 59.514 1.00 51.54 209 TRP A CA 1
ATOM 1610 C C . TRP A 1 207 ? 124.525 123.387 60.479 1.00 51.44 209 TRP A C 1
ATOM 1611 O O . TRP A 1 207 ? 123.527 124.023 60.804 1.00 52.61 209 TRP A O 1
ATOM 1622 N N . LYS A 1 208 ? 125.748 123.679 60.898 1.00 52.60 210 LYS A N 1
ATOM 1623 C CA . LYS A 1 208 ? 126.076 124.915 61.594 1.00 54.61 210 LYS A CA 1
ATOM 1624 C C . LYS A 1 208 ? 126.554 125.921 60.556 1.00 52.04 210 LYS A C 1
ATOM 1625 O O . LYS A 1 208 ? 127.213 125.540 59.582 1.00 49.88 210 LYS A O 1
ATOM 1631 N N . PHE A 1 209 ? 126.220 127.195 60.780 1.00 53.37 211 PHE A N 1
ATOM 1632 C CA . PHE A 1 209 ? 126.575 128.308 59.886 1.00 54.71 211 PHE A CA 1
ATOM 1633 C C . PHE A 1 209 ? 128.028 128.260 59.408 1.00 50.35 211 PHE A C 1
ATOM 1634 O O . PHE A 1 209 ? 128.272 128.275 58.219 1.00 50.10 211 PHE A O 1
ATOM 1642 N N . HIS A 1 210 ? 128.971 128.178 60.337 1.00 48.09 212 HIS A N 1
ATOM 1643 C CA . HIS A 1 210 ? 130.395 128.206 59.994 1.00 47.89 212 HIS A CA 1
ATOM 1644 C C . HIS A 1 210 ? 130.856 127.028 59.146 1.00 47.70 212 HIS A C 1
ATOM 1645 O O . HIS A 1 210 ? 131.793 127.170 58.363 1.00 49.19 212 HIS A O 1
ATOM 1652 N N . ASN A 1 211 ? 130.191 125.880 59.277 1.00 48.80 213 ASN A N 1
ATOM 1653 C CA . ASN A 1 211 ? 130.503 124.718 58.435 1.00 46.92 213 ASN A CA 1
ATOM 1654 C C . ASN A 1 211 ? 129.956 124.854 57.019 1.00 46.11 213 ASN A C 1
ATOM 1655 O O . ASN A 1 211 ? 130.679 124.584 56.054 1.00 45.67 213 ASN A O 1
ATOM 1660 N N . LEU A 1 212 ? 128.702 125.265 56.884 1.00 44.05 214 LEU A N 1
ATOM 1661 C CA . LEU A 1 212 ? 128.119 125.383 55.558 1.00 46.27 214 LEU A CA 1
ATOM 1662 C C . LEU A 1 212 ? 128.780 126.507 54.748 1.00 47.48 214 LEU A C 1
ATOM 1663 O O . LEU A 1 212 ? 128.996 126.350 53.551 1.00 49.18 214 LEU A O 1
ATOM 1668 N N . LEU A 1 213 ? 129.123 127.614 55.407 1.00 47.59 215 LEU A N 1
ATOM 1669 C CA . LEU A 1 213 ? 129.821 128.731 54.767 1.00 48.63 215 LEU A CA 1
ATOM 1670 C C . LEU A 1 213 ? 131.180 128.308 54.221 1.00 48.13 215 LEU A C 1
ATOM 1671 O O . LEU A 1 213 ? 131.558 128.676 53.116 1.00 48.71 215 LEU A O 1
ATOM 1676 N N . PHE A 1 214 ? 131.907 127.537 55.013 1.00 48.37 216 PHE A N 1
ATOM 1677 C CA . PHE A 1 214 ? 133.241 127.098 54.648 1.00 48.49 216 PHE A CA 1
ATOM 1678 C C . PHE A 1 214 ? 133.194 126.103 53.485 1.00 49.35 216 PHE A C 1
ATOM 1679 O O . PHE A 1 214 ? 133.957 126.218 52.529 1.00 52.20 216 PHE A O 1
ATOM 1687 N N . HIS A 1 215 ? 132.279 125.148 53.576 1.00 49.21 217 HIS A N 1
ATOM 1688 C CA . HIS A 1 215 ? 132.049 124.162 52.524 1.00 48.16 217 HIS A CA 1
ATOM 1689 C C . HIS A 1 215 ? 131.677 124.816 51.191 1.00 49.93 217 HIS A C 1
ATOM 1690 O O . HIS A 1 215 ? 132.207 124.461 50.157 1.00 50.97 217 HIS A O 1
ATOM 1697 N N . HIS A 1 216 ? 130.759 125.764 51.219 1.00 51.57 218 HIS A N 1
ATOM 1698 C CA . HIS A 1 216 ? 130.365 126.502 50.018 1.00 57.45 218 HIS A CA 1
ATOM 1699 C C . HIS A 1 216 ? 131.529 127.218 49.365 1.00 54.64 218 HIS A C 1
ATOM 1700 O O . HIS A 1 216 ? 131.739 127.100 48.175 1.00 56.79 218 HIS A O 1
ATOM 1707 N N . TYR A 1 217 ? 132.247 127.995 50.157 1.00 54.51 219 TYR A N 1
ATOM 1708 C CA . TYR A 1 217 ? 133.322 128.836 49.634 1.00 58.09 219 TYR A CA 1
ATOM 1709 C C . TYR A 1 217 ? 134.536 128.057 49.168 1.00 54.20 219 TYR A C 1
ATOM 1710 O O . TYR A 1 217 ? 135.290 128.572 48.361 1.00 54.24 219 TYR A O 1
ATOM 1719 N N . THR A 1 218 ? 134.747 126.852 49.691 1.00 55.00 220 THR A N 1
ATOM 1720 C CA . THR A 1 218 ? 135.939 126.057 49.352 1.00 55.03 220 THR A CA 1
ATOM 1721 C C . THR A 1 218 ? 135.659 125.000 48.295 1.00 54.93 220 THR A C 1
ATOM 1722 O O . THR A 1 218 ? 136.584 124.326 47.877 1.00 57.80 220 THR A O 1
ATOM 1726 N N . ARG A 1 219 ? 134.402 124.864 47.868 1.00 60.00 221 ARG A N 1
ATOM 1727 C CA . ARG A 1 219 ? 133.996 123.808 46.937 1.00 62.22 221 ARG A CA 1
ATOM 1728 C C . ARG A 1 219 ? 133.329 124.386 45.706 1.00 70.19 221 ARG A C 1
ATOM 1729 O O . ARG A 1 219 ? 132.296 123.889 45.250 1.00 70.44 221 ARG A O 1
ATOM 1737 N N . LEU A 1 220 ? 133.965 125.422 45.161 1.00 80.73 222 LEU A N 1
ATOM 1738 C CA . LEU A 1 220 ? 133.621 125.978 43.867 1.00 90.98 222 LEU A CA 1
ATOM 1739 C C . LEU A 1 220 ? 134.622 125.365 42.881 1.00 92.68 222 LEU A C 1
ATOM 1740 O O . LEU A 1 220 ? 134.535 125.550 41.668 1.00 104.90 222 LEU A O 1
ATOM 1745 N N . LEU A 1 231 ? 148.913 135.430 37.798 1.00 98.09 233 LEU A N 1
ATOM 1746 C CA . LEU A 1 231 ? 149.566 134.616 38.823 1.00 95.41 233 LEU A CA 1
ATOM 1747 C C . LEU A 1 231 ? 149.898 135.461 40.054 1.00 90.89 233 LEU A C 1
ATOM 1748 O O . LEU A 1 231 ? 150.331 136.604 39.913 1.00 92.37 233 LEU A O 1
ATOM 1753 N N . PRO A 1 232 ? 149.718 134.896 41.264 1.00 83.80 234 PRO A N 1
ATOM 1754 C CA . PRO A 1 232 ? 150.066 135.623 42.480 1.00 81.53 234 PRO A CA 1
ATOM 1755 C C . PRO A 1 232 ? 151.579 135.606 42.753 1.00 78.63 234 PRO A C 1
ATOM 1756 O O . PRO A 1 232 ? 152.275 134.699 42.293 1.00 77.81 234 PRO A O 1
ATOM 1760 N N . VAL A 1 233 ? 152.058 136.608 43.494 1.00 76.80 235 VAL A N 1
ATOM 1761 C CA . VAL A 1 233 ? 153.478 136.719 43.891 1.00 74.46 235 VAL A CA 1
ATOM 1762 C C . VAL A 1 233 ? 153.619 136.489 45.385 1.00 69.77 235 VAL A C 1
ATOM 1763 O O . VAL A 1 233 ? 152.817 136.998 46.160 1.00 70.48 235 VAL A O 1
ATOM 1767 N N . PHE A 1 234 ? 154.657 135.758 45.784 1.00 66.85 236 PHE A N 1
ATOM 1768 C CA . PHE A 1 234 ? 154.968 135.554 47.195 1.00 64.34 236 PHE A CA 1
ATOM 1769 C C . PHE A 1 234 ? 155.729 136.782 47.718 1.00 68.36 236 PHE A C 1
ATOM 1770 O O . PHE A 1 234 ? 156.932 136.751 47.939 1.00 63.60 236 PHE A O 1
ATOM 1778 N N . GLU A 1 235 ? 154.983 137.859 47.937 1.00 75.68 237 GLU A N 1
ATOM 1779 C CA . GLU A 1 235 ? 155.535 139.146 48.365 1.00 81.15 237 GLU A CA 1
ATOM 1780 C C . GLU A 1 235 ? 156.259 139.067 49.716 1.00 77.34 237 GLU A C 1
ATOM 1781 O O . GLU A 1 235 ? 157.328 139.642 49.875 1.00 78.21 237 GLU A O 1
ATOM 1787 N N . HIS A 1 236 ? 155.676 138.350 50.680 1.00 78.00 238 HIS A N 1
ATOM 1788 C CA . HIS A 1 236 ? 156.230 138.256 52.040 1.00 75.40 238 HIS A CA 1
ATOM 1789 C C . HIS A 1 236 ? 157.114 137.013 52.253 1.00 70.79 238 HIS A C 1
ATOM 1790 O O . HIS A 1 236 ? 157.206 136.486 53.358 1.00 68.00 238 HIS A O 1
ATOM 1797 N N . ARG A 1 237 ? 157.795 136.573 51.202 1.00 74.52 239 ARG A N 1
ATOM 1798 C CA . ARG A 1 237 ? 158.731 135.451 51.278 1.00 76.13 239 ARG A CA 1
ATOM 1799 C C . ARG A 1 237 ? 159.718 135.543 52.457 1.00 72.65 239 ARG A C 1
ATOM 1800 O O . ARG A 1 237 ? 159.932 134.551 53.150 1.00 69.82 239 ARG A O 1
ATOM 1808 N N . ASP A 1 238 ? 160.315 136.719 52.666 1.00 72.71 240 ASP A N 1
ATOM 1809 C CA . ASP A 1 238 ? 161.248 136.940 53.787 1.00 74.53 240 ASP A CA 1
ATOM 1810 C C . ASP A 1 238 ? 160.600 136.802 55.182 1.00 73.41 240 ASP A C 1
ATOM 1811 O O . ASP A 1 238 ? 161.261 136.349 56.115 1.00 74.60 240 ASP A O 1
ATOM 1816 N N . ARG A 1 239 ? 159.318 137.150 55.320 1.00 75.17 241 ARG A N 1
ATOM 1817 C CA . ARG A 1 239 ? 158.579 136.919 56.581 1.00 75.41 241 ARG A CA 1
ATOM 1818 C C . ARG A 1 239 ? 158.249 135.444 56.833 1.00 68.75 241 ARG A C 1
ATOM 1819 O O . ARG A 1 239 ? 158.160 135.029 57.987 1.00 66.73 241 ARG A O 1
ATOM 1827 N N . TYR A 1 240 ? 158.037 134.671 55.763 1.00 65.99 242 TYR A N 1
ATOM 1828 C CA . TYR A 1 240 ? 157.598 133.265 55.869 1.00 60.82 242 TYR A CA 1
ATOM 1829 C C . TYR A 1 240 ? 158.553 132.328 55.111 1.00 59.23 242 TYR A C 1
ATOM 1830 O O . TYR A 1 240 ? 158.184 131.752 54.088 1.00 60.67 242 TYR A O 1
ATOM 1839 N N . PRO A 1 241 ? 159.794 132.180 55.615 1.00 56.22 243 PRO A N 1
ATOM 1840 C CA . PRO A 1 241 ? 160.779 131.334 54.946 1.00 55.95 243 PRO A CA 1
ATOM 1841 C C . PRO A 1 241 ? 160.483 129.837 55.033 1.00 52.42 243 PRO A C 1
ATOM 1842 O O . PRO A 1 241 ? 159.569 129.417 55.743 1.00 53.04 243 PRO A O 1
ATOM 1846 N N . TYR A 1 242 ? 161.279 129.054 54.309 1.00 50.85 244 TYR A N 1
ATOM 1847 C CA . TYR A 1 242 ? 161.060 127.611 54.150 1.00 49.95 244 TYR A CA 1
ATOM 1848 C C . TYR A 1 242 ? 161.122 126.800 55.430 1.00 46.42 244 TYR A C 1
ATOM 1849 O O . TYR A 1 242 ? 160.441 125.798 55.547 1.00 51.50 244 TYR A O 1
ATOM 1858 N N . VAL A 1 243 ? 161.929 127.234 56.384 1.00 50.03 245 VAL A N 1
ATOM 1859 C CA . VAL A 1 243 ? 161.834 126.772 57.780 1.00 49.70 245 VAL A CA 1
ATOM 1860 C C . VAL A 1 243 ? 161.701 127.975 58.699 1.00 50.40 245 VAL A C 1
ATOM 1861 O O . VAL A 1 243 ? 162.164 129.071 58.375 1.00 50.50 245 VAL A O 1
ATOM 1865 N N . LYS A 1 244 ? 161.064 127.754 59.842 1.00 50.02 246 LYS A N 1
ATOM 1866 C CA . LYS A 1 244 ? 160.825 128.817 60.802 1.00 52.68 246 LYS A CA 1
ATOM 1867 C C . LYS A 1 244 ? 162.159 129.239 61.413 1.00 52.07 246 LYS A C 1
ATOM 1868 O O . LYS A 1 244 ? 163.014 128.384 61.675 1.00 50.55 246 LYS A O 1
ATOM 1874 N N . PRO A 1 245 ? 162.351 130.553 61.636 1.00 53.16 247 PRO A N 1
ATOM 1875 C CA . PRO A 1 245 ? 163.550 130.977 62.377 1.00 54.06 247 PRO A CA 1
ATOM 1876 C C . PRO A 1 245 ? 163.570 130.369 63.782 1.00 56.96 247 PRO A C 1
ATOM 1877 O O . PRO A 1 245 ? 162.514 130.253 64.431 1.00 63.66 247 PRO A O 1
ATOM 1881 N N . VAL A 1 246 ? 164.755 129.965 64.220 1.00 59.50 248 VAL A N 1
ATOM 1882 C CA . VAL A 1 246 ? 164.943 129.239 65.482 1.00 65.52 248 VAL A CA 1
ATOM 1883 C C . VAL A 1 246 ? 164.341 130.017 66.671 1.00 66.12 248 VAL A C 1
ATOM 1884 O O . VAL A 1 246 ? 164.505 131.230 66.771 1.00 68.27 248 VAL A O 1
ATOM 1888 N N . ILE A 1 247 ? 163.629 129.296 67.540 1.00 69.68 249 ILE A N 1
ATOM 1889 C CA . ILE A 1 247 ? 162.873 129.877 68.668 1.00 72.55 249 ILE A CA 1
ATOM 1890 C C . ILE A 1 247 ? 163.757 130.052 69.903 1.00 78.84 249 ILE A C 1
ATOM 1891 O O . ILE A 1 247 ? 163.603 131.025 70.645 1.00 80.47 249 ILE A O 1
ATOM 1896 N N . SER A 1 248 ? 164.655 129.095 70.124 1.00 80.26 250 SER A N 1
ATOM 1897 C CA . SER A 1 248 ? 165.478 129.046 71.322 1.00 86.05 250 SER A CA 1
ATOM 1898 C C . SER A 1 248 ? 166.926 128.706 70.973 1.00 90.10 250 SER A C 1
ATOM 1899 O O . SER A 1 248 ? 167.192 127.972 70.019 1.00 89.33 250 SER A O 1
ATOM 1902 N N . THR A 1 249 ? 167.850 129.229 71.772 1.00 90.09 251 THR A N 1
ATOM 1903 C CA . THR A 1 249 ? 169.275 128.963 71.608 1.00 94.13 251 THR A CA 1
ATOM 1904 C C . THR A 1 249 ? 169.640 127.522 71.986 1.00 91.49 251 THR A C 1
ATOM 1905 O O . THR A 1 249 ? 170.543 126.939 71.383 1.00 91.81 251 THR A O 1
ATOM 1909 N N . GLN A 1 250 ? 168.936 126.951 72.968 1.00 86.55 252 GLN A N 1
ATOM 1910 C CA . GLN A 1 250 ? 169.110 125.538 73.327 1.00 85.01 252 GLN A CA 1
ATOM 1911 C C . GLN A 1 250 ? 168.643 124.668 72.161 1.00 78.65 252 GLN A C 1
ATOM 1912 O O . GLN A 1 250 ? 167.554 124.869 71.631 1.00 79.23 252 GLN A O 1
ATOM 1918 N N . ALA A 1 251 ? 169.477 123.717 71.760 1.00 75.81 253 ALA A N 1
ATOM 1919 C CA . ALA A 1 251 ? 169.148 122.796 70.679 1.00 71.84 253 ALA A CA 1
ATOM 1920 C C . ALA A 1 251 ? 169.543 121.391 71.103 1.00 69.95 253 ALA A C 1
ATOM 1921 O O . ALA A 1 251 ? 170.718 121.141 71.397 1.00 68.15 253 ALA A O 1
ATOM 1923 N N . ILE A 1 252 ? 168.568 120.485 71.138 1.00 62.10 254 ILE A N 1
ATOM 1924 C CA . ILE A 1 252 ? 168.814 119.091 71.463 1.00 64.02 254 ILE A CA 1
ATOM 1925 C C . ILE A 1 252 ? 168.865 118.320 70.153 1.00 61.51 254 ILE A C 1
ATOM 1926 O O . ILE A 1 252 ? 167.847 118.201 69.484 1.00 64.79 254 ILE A O 1
ATOM 1931 N N . PRO A 1 253 ? 170.044 117.791 69.779 1.00 63.29 255 PRO A N 1
ATOM 1932 C CA . PRO A 1 253 ? 170.111 117.026 68.534 1.00 64.97 255 PRO A CA 1
ATOM 1933 C C . PRO A 1 253 ? 169.441 115.663 68.674 1.00 64.95 255 PRO A C 1
ATOM 1934 O O . PRO A 1 253 ? 169.453 115.075 69.752 1.00 68.46 255 PRO A O 1
ATOM 1938 N N . LEU A 1 254 ? 168.852 115.191 67.580 1.00 65.47 256 LEU A N 1
ATOM 1939 C CA . LEU A 1 254 ? 168.066 113.961 67.552 1.00 63.43 256 LEU A CA 1
ATOM 1940 C C . LEU A 1 254 ? 168.809 112.943 66.718 1.00 63.51 256 LEU A C 1
ATOM 1941 O O . LEU A 1 254 ? 169.578 113.316 65.835 1.00 64.70 256 LEU A O 1
ATOM 1946 N N . VAL A 1 255 ? 168.586 111.663 66.999 1.00 67.54 257 VAL A N 1
ATOM 1947 C CA . VAL A 1 255 ? 169.173 110.576 66.189 1.00 68.64 257 VAL A CA 1
ATOM 1948 C C . VAL A 1 255 ? 168.610 110.486 64.764 1.00 66.74 257 VAL A C 1
ATOM 1949 O O . VAL A 1 255 ? 167.468 110.841 64.519 1.00 64.45 257 VAL A O 1
ATOM 1953 N N . LYS A 1 256 ? 169.443 109.987 63.850 1.00 73.80 258 LYS A N 1
ATOM 1954 C CA . LYS A 1 256 ? 169.108 109.810 62.440 1.00 74.83 258 LYS A CA 1
ATOM 1955 C C . LYS A 1 256 ? 169.243 108.340 62.049 1.00 77.17 258 LYS A C 1
ATOM 1956 O O . LYS A 1 256 ? 170.356 107.818 62.016 1.00 82.75 258 LYS A O 1
ATOM 1962 N N . PRO A 1 257 ? 168.125 107.669 61.729 1.00 79.78 259 PRO A N 1
ATOM 1963 C CA . PRO A 1 257 ? 168.199 106.254 61.353 1.00 85.59 259 PRO A CA 1
ATOM 1964 C C . PRO A 1 257 ? 168.835 106.032 59.973 1.00 90.25 259 PRO A C 1
ATOM 1965 O O . PRO A 1 257 ? 168.914 106.962 59.166 1.00 88.23 259 PRO A O 1
ATOM 1969 N N . ASP A 1 258 ? 169.300 104.809 59.727 1.00 95.92 260 ASP A N 1
ATOM 1970 C CA . ASP A 1 258 ? 169.800 104.417 58.408 1.00 97.42 260 ASP A CA 1
ATOM 1971 C C . ASP A 1 258 ? 168.598 104.019 57.543 1.00 93.05 260 ASP A C 1
ATOM 1972 O O . ASP A 1 258 ? 168.103 102.890 57.633 1.00 95.58 260 ASP A O 1
ATOM 1977 N N . LEU A 1 259 ? 168.133 104.960 56.719 1.00 86.07 261 LEU A N 1
ATOM 1978 C CA . LEU A 1 259 ? 166.972 104.730 55.837 1.00 85.67 261 LEU A CA 1
ATOM 1979 C C . LEU A 1 259 ? 167.244 103.760 54.681 1.00 86.85 261 LEU A C 1
ATOM 1980 O O . LEU A 1 259 ? 166.319 103.092 54.214 1.00 86.37 261 LEU A O 1
ATOM 1985 N N . THR A 1 260 ? 168.493 103.704 54.210 1.00 88.48 262 THR A N 1
ATOM 1986 C CA . THR A 1 260 ? 168.909 102.709 53.214 1.00 92.92 262 THR A CA 1
ATOM 1987 C C . THR A 1 260 ? 168.744 101.290 53.764 1.00 92.59 262 THR A C 1
ATOM 1988 O O . THR A 1 260 ? 168.263 100.405 53.058 1.00 93.39 262 THR A O 1
ATOM 1992 N N . ALA A 1 261 ? 169.152 101.093 55.020 1.00 91.63 263 ALA A N 1
ATOM 1993 C CA . ALA A 1 261 ? 168.934 99.834 55.733 1.00 93.64 263 ALA A CA 1
ATOM 1994 C C . ALA A 1 261 ? 167.441 99.555 55.939 1.00 97.70 263 ALA A C 1
ATOM 1995 O O . ALA A 1 261 ? 166.990 98.430 55.698 1.00 101.92 263 ALA A O 1
ATOM 1997 N N . LEU A 1 262 ? 166.681 100.567 56.371 1.00 93.87 264 LEU A N 1
ATOM 1998 C CA . LEU A 1 262 ? 165.230 100.404 56.555 1.00 92.78 264 LEU A CA 1
ATOM 1999 C C . LEU A 1 262 ? 164.479 100.155 55.242 1.00 92.21 264 LEU A C 1
ATOM 2000 O O . LEU A 1 262 ? 163.460 99.470 55.244 1.00 89.66 264 LEU A O 1
ATOM 2005 N N . ALA A 1 263 ? 164.974 100.695 54.131 1.00 93.65 265 ALA A N 1
ATOM 2006 C CA . ALA A 1 263 ? 164.346 100.470 52.819 1.00 95.75 265 ALA A CA 1
ATOM 2007 C C . ALA A 1 263 ? 164.133 98.979 52.506 1.00 98.15 265 ALA A C 1
ATOM 2008 O O . ALA A 1 263 ? 163.150 98.629 51.857 1.00 96.21 265 ALA A O 1
ATOM 2010 N N . THR A 1 264 ? 165.051 98.125 52.974 1.00 99.83 266 THR A N 1
ATOM 2011 C CA . THR A 1 264 ? 164.921 96.665 52.864 1.00 104.91 266 THR A CA 1
ATOM 2012 C C . THR A 1 264 ? 164.458 95.968 54.169 1.00 102.52 266 THR A C 1
ATOM 2013 O O . THR A 1 264 ? 163.719 94.991 54.105 1.00 105.12 266 THR A O 1
ATOM 2017 N N . THR A 1 265 ? 164.882 96.466 55.332 1.00 99.49 267 THR A N 1
ATOM 2018 C CA . THR A 1 265 ? 164.572 95.848 56.645 1.00 100.30 267 THR A CA 1
ATOM 2019 C C . THR A 1 265 ? 163.178 96.161 57.229 1.00 96.19 267 THR A C 1
ATOM 2020 O O . THR A 1 265 ? 162.636 95.368 58.008 1.00 94.78 267 THR A O 1
ATOM 2024 N N . ASP A 1 266 ? 162.604 97.303 56.862 1.00 92.86 268 ASP A N 1
ATOM 2025 C CA . ASP A 1 266 ? 161.365 97.785 57.492 1.00 91.45 268 ASP A CA 1
ATOM 2026 C C . ASP A 1 266 ? 160.142 96.925 57.133 1.00 86.22 268 ASP A C 1
ATOM 2027 O O . ASP A 1 266 ? 160.135 96.207 56.134 1.00 86.77 268 ASP A O 1
ATOM 2032 N N . MET A 1 267 ? 159.132 96.995 57.995 1.00 80.18 269 MET A N 1
ATOM 2033 C CA . MET A 1 267 ? 157.787 96.459 57.752 1.00 77.40 269 MET A CA 1
ATOM 2034 C C . MET A 1 267 ? 157.258 96.833 56.360 1.00 74.30 269 MET A C 1
ATOM 2035 O O . MET A 1 267 ? 157.523 97.938 55.879 1.00 72.75 269 MET A O 1
ATOM 2040 N N . THR A 1 268 ? 156.531 95.918 55.712 1.00 73.78 270 THR A N 1
ATOM 2041 C CA . THR A 1 268 ? 155.936 96.207 54.392 1.00 71.77 270 THR A CA 1
ATOM 2042 C C . THR A 1 268 ? 154.792 97.204 54.514 1.00 67.70 270 THR A C 1
ATOM 2043 O O . THR A 1 268 ? 154.210 97.361 55.591 1.00 65.80 270 THR A O 1
ATOM 2047 N N . LEU A 1 269 ? 154.475 97.872 53.405 1.00 66.82 271 LEU A N 1
ATOM 2048 C CA . LEU A 1 269 ? 153.351 98.822 53.359 1.00 64.52 271 LEU A CA 1
ATOM 2049 C C . LEU A 1 269 ? 152.005 98.149 53.653 1.00 63.87 271 LEU A C 1
ATOM 2050 O O . LEU A 1 269 ? 151.178 98.710 54.371 1.00 61.26 271 LEU A O 1
ATOM 2055 N N . THR A 1 270 ? 151.798 96.958 53.101 1.00 66.81 272 THR A N 1
ATOM 2056 C CA . THR A 1 270 ? 150.584 96.190 53.357 1.00 71.10 272 THR A CA 1
ATOM 2057 C C . THR A 1 270 ? 150.490 95.778 54.830 1.00 74.17 272 THR A C 1
ATOM 2058 O O . THR A 1 270 ? 149.431 95.914 55.431 1.00 73.72 272 THR A O 1
ATOM 2062 N N . GLU A 1 271 ? 151.592 95.300 55.410 1.00 78.65 273 GLU A N 1
ATOM 2063 C CA . GLU A 1 271 ? 151.627 94.969 56.841 1.00 81.71 273 GLU A CA 1
ATOM 2064 C C . GLU A 1 271 ? 151.317 96.195 57.706 1.00 76.41 273 GLU A C 1
ATOM 2065 O O . GLU A 1 271 ? 150.519 96.104 58.639 1.00 78.76 273 GLU A O 1
ATOM 2071 N N . ALA A 1 272 ? 151.936 97.329 57.385 1.00 68.72 274 ALA A N 1
ATOM 2072 C CA . ALA A 1 272 ? 151.712 98.568 58.120 1.00 63.66 274 ALA A CA 1
ATOM 2073 C C . ALA A 1 272 ? 150.252 99.017 58.075 1.00 61.40 274 ALA A C 1
ATOM 2074 O O . ALA A 1 272 ? 149.683 99.395 59.098 1.00 60.37 274 ALA A O 1
ATOM 2076 N N . ILE A 1 273 ? 149.645 98.970 56.893 1.00 61.14 275 ILE A N 1
ATOM 2077 C CA . ILE A 1 273 ? 148.236 99.351 56.733 1.00 61.14 275 ILE A CA 1
ATOM 2078 C C . ILE A 1 273 ? 147.307 98.380 57.472 1.00 63.03 275 ILE A C 1
ATOM 2079 O O . ILE A 1 273 ? 146.402 98.814 58.176 1.00 65.49 275 ILE A O 1
ATOM 2084 N N . GLU A 1 274 ? 147.533 97.082 57.320 1.00 69.06 276 GLU A N 1
ATOM 2085 C CA . GLU A 1 274 ? 146.648 96.068 57.922 1.00 73.78 276 GLU A CA 1
ATOM 2086 C C . GLU A 1 274 ? 146.835 95.894 59.435 1.00 74.72 276 GLU A C 1
ATOM 2087 O O . GLU A 1 274 ? 145.931 95.415 60.107 1.00 80.68 276 GLU A O 1
ATOM 2093 N N . THR A 1 275 ? 147.993 96.284 59.960 1.00 73.34 277 THR A N 1
ATOM 2094 C CA . THR A 1 275 ? 148.285 96.196 61.396 1.00 74.89 277 THR A CA 1
ATOM 2095 C C . THR A 1 275 ? 147.924 97.470 62.162 1.00 69.68 277 THR A C 1
ATOM 2096 O O . THR A 1 275 ? 147.691 97.417 63.362 1.00 69.30 277 THR A O 1
ATOM 2100 N N . ARG A 1 276 ? 147.885 98.605 61.468 1.00 66.76 278 ARG A N 1
ATOM 2101 C CA . ARG A 1 276 ? 147.666 99.913 62.094 1.00 62.98 278 ARG A CA 1
ATOM 2102 C C . ARG A 1 276 ? 146.437 99.942 63.007 1.00 63.15 278 ARG A C 1
ATOM 2103 O O . ARG A 1 276 ? 145.333 99.609 62.585 1.00 61.93 278 ARG A O 1
ATOM 2111 N N . ARG A 1 277 ? 146.667 100.352 64.254 1.00 66.92 279 ARG A N 1
ATOM 2112 C CA . ARG A 1 277 ? 145.629 100.532 65.277 1.00 69.56 279 ARG A CA 1
ATOM 2113 C C . ARG A 1 277 ? 145.860 101.883 65.963 1.00 65.03 279 ARG A C 1
ATOM 2114 O O . ARG A 1 277 ? 146.977 102.405 65.980 1.00 64.78 279 ARG A O 1
ATOM 2122 N N . SER A 1 278 ? 144.800 102.430 66.545 1.00 64.65 280 SER A N 1
ATOM 2123 C CA . SER A 1 278 ? 144.926 103.546 67.479 1.00 61.36 280 SER A CA 1
ATOM 2124 C C . SER A 1 278 ? 145.143 102.926 68.841 1.00 62.99 280 SER A C 1
ATOM 2125 O O . SER A 1 278 ? 144.318 102.130 69.294 1.00 61.67 280 SER A O 1
ATOM 2128 N N . ILE A 1 279 ? 146.272 103.257 69.466 1.00 67.44 281 ILE A N 1
ATOM 2129 C CA . ILE A 1 279 ? 146.666 102.676 70.752 1.00 68.65 281 ILE A CA 1
ATOM 2130 C C . ILE A 1 279 ? 146.799 103.808 71.763 1.00 68.88 281 ILE A C 1
ATOM 2131 O O . ILE A 1 279 ? 147.615 104.725 71.591 1.00 66.77 281 ILE A O 1
ATOM 2136 N N . ARG A 1 280 ? 145.977 103.722 72.805 1.00 68.65 282 ARG A N 1
ATOM 2137 C CA . ARG A 1 280 ? 145.881 104.739 73.839 1.00 68.70 282 ARG A CA 1
ATOM 2138 C C . ARG A 1 280 ? 146.432 104.295 75.195 1.00 71.81 282 ARG A C 1
ATOM 2139 O O . ARG A 1 280 ? 146.733 105.152 76.009 1.00 71.49 282 ARG A O 1
ATOM 2147 N N . GLU A 1 281 ? 146.575 102.983 75.425 1.00 75.88 283 GLU A N 1
ATOM 2148 C CA . GLU A 1 281 ? 147.241 102.441 76.620 1.00 81.10 283 GLU A CA 1
ATOM 2149 C C . GLU A 1 281 ? 148.735 102.258 76.350 1.00 76.57 283 GLU A C 1
ATOM 2150 O O . GLU A 1 281 ? 149.104 101.686 75.324 1.00 74.12 283 GLU A O 1
ATOM 2156 N N . TYR A 1 282 ? 149.584 102.720 77.274 1.00 74.11 284 TYR A N 1
ATOM 2157 C CA . TYR A 1 282 ? 151.040 102.711 77.077 1.00 71.29 284 TYR A CA 1
ATOM 2158 C C . TYR A 1 282 ? 151.776 101.769 78.013 1.00 73.48 284 TYR A C 1
ATOM 2159 O O . TYR A 1 282 ? 151.234 101.271 78.999 1.00 76.04 284 TYR A O 1
ATOM 2168 N N . SER A 1 283 ? 153.035 101.536 77.659 1.00 74.22 285 SER A N 1
ATOM 2169 C CA . SER A 1 283 ? 154.012 100.875 78.515 1.00 77.30 285 SER A CA 1
ATOM 2170 C C . SER A 1 283 ? 154.372 101.781 79.691 1.00 77.54 285 SER A C 1
ATOM 2171 O O . SER A 1 283 ? 154.224 102.997 79.610 1.00 74.67 285 SER A O 1
ATOM 2174 N N . ASP A 1 284 ? 154.854 101.184 80.775 1.00 82.43 286 ASP A N 1
ATOM 2175 C CA . ASP A 1 284 ? 155.356 101.942 81.924 1.00 86.52 286 ASP A CA 1
ATOM 2176 C C . ASP A 1 284 ? 156.577 102.767 81.525 1.00 87.11 286 ASP A C 1
ATOM 2177 O O . ASP A 1 284 ? 156.678 103.939 81.889 1.00 85.23 286 ASP A O 1
ATOM 2182 N N . GLN A 1 285 ? 157.499 102.145 80.787 1.00 91.74 287 GLN A N 1
ATOM 2183 C CA . GLN A 1 285 ? 158.649 102.861 80.228 1.00 92.81 287 GLN A CA 1
ATOM 2184 C C . GLN A 1 285 ? 158.163 103.849 79.189 1.00 87.12 287 GLN A C 1
ATOM 2185 O O . GLN A 1 285 ? 157.538 103.437 78.206 1.00 83.72 287 GLN A O 1
ATOM 2191 N N . PRO A 1 286 ? 158.450 105.152 79.398 1.00 84.96 288 PRO A N 1
ATOM 2192 C CA . PRO A 1 286 ? 158.034 106.104 78.374 1.00 78.59 288 PRO A CA 1
ATOM 2193 C C . PRO A 1 286 ? 158.806 105.918 77.073 1.00 74.40 288 PRO A C 1
ATOM 2194 O O . PRO A 1 286 ? 159.884 105.311 77.064 1.00 76.39 288 PRO A O 1
ATOM 2198 N N . ILE A 1 287 ? 158.236 106.424 75.989 1.00 68.04 289 ILE A N 1
ATOM 2199 C CA . ILE A 1 287 ? 158.949 106.577 74.719 1.00 66.30 289 ILE A CA 1
ATOM 2200 C C . ILE A 1 287 ? 160.297 107.297 74.940 1.00 65.16 289 ILE A C 1
ATOM 2201 O O . ILE A 1 287 ? 160.399 108.205 75.773 1.00 61.99 289 ILE A O 1
ATOM 2206 N N . THR A 1 288 ? 161.330 106.864 74.222 1.00 65.39 290 THR A N 1
ATOM 2207 C CA . THR A 1 288 ? 162.674 107.423 74.389 1.00 67.84 290 THR A CA 1
ATOM 2208 C C . THR A 1 288 ? 162.903 108.580 73.417 1.00 67.07 290 THR A C 1
ATOM 2209 O O . THR A 1 288 ? 162.193 108.707 72.415 1.00 67.61 290 THR A O 1
ATOM 2213 N N . LEU A 1 289 ? 163.899 109.412 73.722 1.00 67.23 291 LEU A N 1
ATOM 2214 C CA . LEU A 1 289 ? 164.340 110.478 72.817 1.00 68.14 291 LEU A CA 1
ATOM 2215 C C . LEU A 1 289 ? 164.835 109.908 71.474 1.00 66.57 291 LEU A C 1
ATOM 2216 O O . LEU A 1 289 ? 164.591 110.505 70.418 1.00 66.72 291 LEU A O 1
ATOM 2221 N N . ALA A 1 290 ? 165.508 108.754 71.513 1.00 67.59 292 ALA A N 1
ATOM 2222 C CA . ALA A 1 290 ? 165.959 108.060 70.292 1.00 66.31 292 ALA A CA 1
ATOM 2223 C C . ALA A 1 290 ? 164.795 107.616 69.399 1.00 66.68 292 ALA A C 1
ATOM 2224 O O . ALA A 1 290 ? 164.892 107.695 68.166 1.00 64.26 292 ALA A O 1
ATOM 2226 N N . GLN A 1 291 ? 163.712 107.142 70.019 1.00 64.69 293 GLN A N 1
ATOM 2227 C CA . GLN A 1 291 ? 162.503 106.783 69.280 1.00 62.63 293 GLN A CA 1
ATOM 2228 C C . GLN A 1 291 ? 161.833 108.021 68.688 1.00 60.38 293 GLN A C 1
ATOM 2229 O O . GLN A 1 291 ? 161.473 108.020 67.510 1.00 57.16 293 GLN A O 1
ATOM 2235 N N . LEU A 1 292 ? 161.674 109.069 69.494 1.00 60.32 294 LEU A N 1
ATOM 2236 C CA . LEU A 1 292 ? 161.116 110.333 68.996 1.00 60.40 294 LEU A CA 1
ATOM 2237 C C . LEU A 1 292 ? 161.914 110.837 67.790 1.00 58.97 294 LEU A C 1
ATOM 2238 O O . LEU A 1 292 ? 161.330 111.225 66.778 1.00 52.03 294 LEU A O 1
ATOM 2243 N N . GLY A 1 293 ? 163.244 110.817 67.913 1.00 62.63 295 GLY A N 1
ATOM 2244 C CA . GLY A 1 293 ? 164.151 111.262 66.852 1.00 63.66 295 GLY A CA 1
ATOM 2245 C C . GLY A 1 293 ? 164.021 110.499 65.544 1.00 62.96 295 GLY A C 1
ATOM 2246 O O . GLY A 1 293 ? 163.953 111.102 64.475 1.00 61.75 295 GLY A O 1
ATOM 2247 N N . GLU A 1 294 ? 163.983 109.171 65.629 1.00 64.18 296 GLU A N 1
ATOM 2248 C CA . GLU A 1 294 ? 163.763 108.325 64.450 1.00 63.82 296 GLU A CA 1
ATOM 2249 C C . GLU A 1 294 ? 162.400 108.600 63.824 1.00 61.04 296 GLU A C 1
ATOM 2250 O O . GLU A 1 294 ? 162.281 108.671 62.600 1.00 60.60 296 GLU A O 1
ATOM 2256 N N . PHE A 1 295 ? 161.385 108.730 64.673 1.00 55.66 297 PHE A N 1
ATOM 2257 C CA . PHE A 1 295 ? 160.015 108.948 64.230 1.00 52.93 297 PHE A CA 1
ATOM 2258 C C . PHE A 1 295 ? 159.886 110.237 63.414 1.00 53.68 297 PHE A C 1
ATOM 2259 O O . PHE A 1 295 ? 159.340 110.221 62.304 1.00 53.21 297 PHE A O 1
ATOM 2267 N N . LEU A 1 296 ? 160.394 111.342 63.963 1.00 53.39 298 LEU A N 1
ATOM 2268 C CA . LEU A 1 296 ? 160.321 112.643 63.288 1.00 49.91 298 LEU A CA 1
ATOM 2269 C C . LEU A 1 296 ? 161.138 112.682 61.985 1.00 50.47 298 LEU A C 1
ATOM 2270 O O . LEU A 1 296 ? 160.694 113.279 61.003 1.00 48.90 298 LEU A O 1
ATOM 2275 N N . TYR A 1 297 ? 162.310 112.043 61.971 1.00 49.85 299 TYR A N 1
ATOM 2276 C CA . TYR A 1 297 ? 163.142 111.967 60.754 1.00 52.77 299 TYR A CA 1
ATOM 2277 C C . TYR A 1 297 ? 162.382 111.299 59.603 1.00 53.50 299 TYR A C 1
ATOM 2278 O O . TYR A 1 297 ? 162.403 111.776 58.472 1.00 54.12 299 TYR A O 1
ATOM 2287 N N . ARG A 1 298 ? 161.692 110.210 59.915 1.00 53.96 300 ARG A N 1
ATOM 2288 C CA . ARG A 1 298 ? 160.959 109.444 58.917 1.00 55.44 300 ARG A CA 1
ATOM 2289 C C . ARG A 1 298 ? 159.688 110.142 58.435 1.00 58.27 300 ARG A C 1
ATOM 2290 O O . ARG A 1 298 ? 159.289 109.972 57.283 1.00 63.66 300 ARG A O 1
ATOM 2298 N N . CYS A 1 299 ? 159.066 110.935 59.301 1.00 57.11 301 CYS A N 1
ATOM 2299 C CA . CYS A 1 299 ? 157.775 111.548 58.992 1.00 55.89 301 CYS A CA 1
ATOM 2300 C C . CYS A 1 299 ? 157.855 112.980 58.458 1.00 54.97 301 CYS A C 1
ATOM 2301 O O . CYS A 1 299 ? 157.110 113.316 57.539 1.00 56.36 301 CYS A O 1
ATOM 2304 N N . ALA A 1 300 ? 158.756 113.802 59.007 1.00 51.35 302 ALA A N 1
ATOM 2305 C CA . ALA A 1 300 ? 158.653 115.259 58.856 1.00 50.47 302 ALA A CA 1
ATOM 2306 C C . ALA A 1 300 ? 159.931 116.060 58.563 1.00 49.41 302 ALA A C 1
ATOM 2307 O O . ALA A 1 300 ? 159.891 117.284 58.598 1.00 57.93 302 ALA A O 1
ATOM 2309 N N . ARG A 1 301 ? 161.041 115.411 58.246 1.00 50.60 303 ARG A N 1
ATOM 2310 C CA . ARG A 1 301 ? 162.299 116.145 58.042 1.00 53.94 303 ARG A CA 1
ATOM 2311 C C . ARG A 1 301 ? 162.314 116.887 56.710 1.00 54.26 303 ARG A C 1
ATOM 2312 O O . ARG A 1 301 ? 161.496 116.616 55.833 1.00 58.16 303 ARG A O 1
ATOM 2320 N N . VAL A 1 302 ? 163.251 117.821 56.576 1.00 51.33 304 VAL A N 1
ATOM 2321 C CA . VAL A 1 302 ? 163.557 118.430 55.288 1.00 52.03 304 VAL A CA 1
ATOM 2322 C C . VAL A 1 302 ? 164.579 117.522 54.629 1.00 54.11 304 VAL A C 1
ATOM 2323 O O . VAL A 1 302 ? 165.674 117.336 55.159 1.00 56.52 304 VAL A O 1
ATOM 2327 N N . LYS A 1 303 ? 164.218 116.952 53.485 1.00 55.32 305 LYS A N 1
ATOM 2328 C CA . LYS A 1 303 ? 165.116 116.057 52.758 1.00 58.63 305 LYS A CA 1
ATOM 2329 C C . LYS A 1 303 ? 166.056 116.870 51.875 1.00 58.95 305 LYS A C 1
ATOM 2330 O O . LYS A 1 303 ? 167.242 116.587 51.832 1.00 61.20 305 LYS A O 1
ATOM 2336 N N . ALA A 1 304 ? 165.528 117.883 51.190 1.00 57.38 306 ALA A N 1
ATOM 2337 C CA . ALA A 1 304 ? 166.345 118.778 50.368 1.00 56.46 306 ALA A CA 1
ATOM 2338 C C . ALA A 1 304 ? 165.822 120.210 50.352 1.00 55.96 306 ALA A C 1
ATOM 2339 O O . ALA A 1 304 ? 164.657 120.464 50.662 1.00 52.88 306 ALA A O 1
ATOM 2341 N N . VAL A 1 305 ? 166.709 121.127 49.974 1.00 56.74 307 VAL A N 1
ATOM 2342 C CA . VAL A 1 305 ? 166.381 122.532 49.779 1.00 58.27 307 VAL A CA 1
ATOM 2343 C C . VAL A 1 305 ? 166.752 122.872 48.339 1.00 61.71 307 VAL A C 1
ATOM 2344 O O . VAL A 1 305 ? 167.861 122.579 47.882 1.00 61.85 307 VAL A O 1
ATOM 2348 N N . TYR A 1 306 ? 165.803 123.449 47.615 1.00 63.26 308 TYR A N 1
ATOM 2349 C CA . TYR A 1 306 ? 166.021 123.809 46.228 1.00 68.00 308 TYR A CA 1
ATOM 2350 C C . TYR A 1 306 ? 165.345 125.140 45.957 1.00 69.54 308 TYR A C 1
ATOM 2351 O O . TYR A 1 306 ? 164.353 125.483 46.597 1.00 63.92 308 TYR A O 1
ATOM 2360 N N . THR A 1 307 ? 165.903 125.882 45.011 1.00 76.23 309 THR A N 1
ATOM 2361 C CA . THR A 1 307 ? 165.222 126.995 44.382 1.00 80.08 309 THR A CA 1
ATOM 2362 C C . THR A 1 307 ? 164.734 126.469 43.040 1.00 79.63 309 THR A C 1
ATOM 2363 O O . THR A 1 307 ? 165.481 125.817 42.316 1.00 80.59 309 THR A O 1
ATOM 2367 N N . LEU A 1 308 ? 163.473 126.730 42.722 1.00 81.94 310 LEU A N 1
ATOM 2368 C CA . LEU A 1 308 ? 162.911 126.368 41.427 1.00 85.80 310 LEU A CA 1
ATOM 2369 C C . LEU A 1 308 ? 163.384 127.469 40.474 1.00 90.73 310 LEU A C 1
ATOM 2370 O O . LEU A 1 308 ? 163.155 128.646 40.731 1.00 86.70 310 LEU A O 1
ATOM 2375 N N . PRO A 1 309 ? 164.067 127.094 39.381 1.00 97.89 311 PRO A N 1
ATOM 2376 C CA . PRO A 1 309 ? 164.787 128.115 38.625 1.00 101.94 311 PRO A CA 1
ATOM 2377 C C . PRO A 1 309 ? 163.890 129.053 37.804 1.00 105.18 311 PRO A C 1
ATOM 2378 O O . PRO A 1 309 ? 164.351 130.124 37.408 1.00 108.47 311 PRO A O 1
ATOM 2382 N N . GLU A 1 310 ? 162.642 128.640 37.555 1.00 104.08 312 GLU A N 1
ATOM 2383 C CA . GLU A 1 310 ? 161.715 129.319 36.658 1.00 110.17 312 GLU A CA 1
ATOM 2384 C C . GLU A 1 310 ? 160.635 130.180 37.328 1.00 109.73 312 GLU A C 1
ATOM 2385 O O . GLU A 1 310 ? 160.210 131.182 36.751 1.00 117.29 312 GLU A O 1
ATOM 2391 N N . ASP A 1 311 ? 160.184 129.807 38.528 1.00 104.62 313 ASP A N 1
ATOM 2392 C CA . ASP A 1 311 ? 158.810 130.131 38.957 1.00 106.42 313 ASP A CA 1
ATOM 2393 C C . ASP A 1 311 ? 158.590 131.650 38.847 1.00 100.89 313 ASP A C 1
ATOM 2394 O O . ASP A 1 311 ? 159.425 132.423 39.321 1.00 96.05 313 ASP A O 1
ATOM 2399 N N . PRO A 1 312 ? 157.510 132.078 38.161 1.00 101.19 314 PRO A N 1
ATOM 2400 C CA . PRO A 1 312 ? 157.188 133.512 38.127 1.00 102.62 314 PRO A CA 1
ATOM 2401 C C . PRO A 1 312 ? 156.549 134.025 39.430 1.00 97.11 314 PRO A C 1
ATOM 2402 O O . PRO A 1 312 ? 156.464 135.241 39.624 1.00 97.19 314 PRO A O 1
ATOM 2406 N N . MET A 1 313 ? 156.130 133.107 40.309 1.00 87.25 315 MET A N 1
ATOM 2407 C CA . MET A 1 313 ? 155.520 133.463 41.588 1.00 83.54 315 MET A CA 1
ATOM 2408 C C . MET A 1 313 ? 156.524 133.930 42.655 1.00 83.02 315 MET A C 1
ATOM 2409 O O . MET A 1 313 ? 156.110 134.409 43.711 1.00 81.27 315 MET A O 1
ATOM 2414 N N . GLN A 1 314 ? 157.825 133.794 42.382 1.00 84.53 316 GLN A N 1
ATOM 2415 C CA . GLN A 1 314 ? 158.899 134.298 43.253 1.00 84.78 316 GLN A CA 1
ATOM 2416 C C . GLN A 1 314 ? 158.871 133.663 44.649 1.00 81.59 316 GLN A C 1
ATOM 2417 O O . GLN A 1 314 ? 159.044 134.346 45.659 1.00 85.36 316 GLN A O 1
ATOM 2423 N N . VAL A 1 315 ? 158.679 132.345 44.676 1.00 75.58 317 VAL A N 1
ATOM 2424 C CA . VAL A 1 315 ? 158.663 131.545 45.908 1.00 68.22 317 VAL A CA 1
ATOM 2425 C C . VAL A 1 315 ? 160.034 131.499 46.597 1.00 68.54 317 VAL A C 1
ATOM 2426 O O . VAL A 1 315 ? 160.122 131.411 47.826 1.00 68.35 317 VAL A O 1
ATOM 2430 N N . GLY A 1 316 ? 161.094 131.533 45.797 1.00 72.57 318 GLY A N 1
ATOM 2431 C CA . GLY A 1 316 ? 162.451 131.380 46.296 1.00 75.41 318 GLY A CA 1
ATOM 2432 C C . GLY A 1 316 ? 162.701 129.941 46.707 1.00 74.54 318 GLY A C 1
ATOM 2433 O O . GLY A 1 316 ? 162.376 129.022 45.962 1.00 80.06 318 GLY A O 1
ATOM 2434 N N . GLU A 1 317 ? 163.271 129.753 47.893 1.00 72.27 319 GLU A N 1
ATOM 2435 C CA . GLU A 1 317 ? 163.616 128.429 48.383 1.00 71.53 319 GLU A CA 1
ATOM 2436 C C . GLU A 1 317 ? 162.382 127.664 48.849 1.00 68.89 319 GLU A C 1
ATOM 2437 O O . GLU A 1 317 ? 161.456 128.242 49.430 1.00 69.05 319 GLU A O 1
ATOM 2443 N N . SER A 1 318 ? 162.377 126.368 48.548 1.00 65.83 320 SER A N 1
ATOM 2444 C CA . SER A 1 318 ? 161.407 125.427 49.094 1.00 62.58 320 SER A CA 1
ATOM 2445 C C . SER A 1 318 ? 162.087 124.116 49.413 1.00 58.95 320 SER A C 1
ATOM 2446 O O . SER A 1 318 ? 163.255 123.922 49.074 1.00 63.67 320 SER A O 1
ATOM 2449 N N . THR A 1 319 ? 161.341 123.229 50.063 1.00 54.67 321 THR A N 1
ATOM 2450 C CA . THR A 1 319 ? 161.862 121.973 50.564 1.00 53.47 321 THR A CA 1
ATOM 2451 C C . THR A 1 319 ? 161.058 120.795 50.063 1.00 54.35 321 THR A C 1
ATOM 2452 O O . THR A 1 319 ? 159.904 120.934 49.670 1.00 53.17 321 THR A O 1
ATOM 2456 N N . THR A 1 320 ? 161.695 119.633 50.072 1.00 56.99 322 THR A N 1
ATOM 2457 C CA . THR A 1 320 ? 160.998 118.363 49.924 1.00 58.40 322 THR A CA 1
ATOM 2458 C C . THR A 1 320 ? 160.983 117.688 51.283 1.00 54.85 322 THR A C 1
ATOM 2459 O O . THR A 1 320 ? 161.940 117.816 52.039 1.00 55.58 322 THR A O 1
ATOM 2463 N N . ARG A 1 321 ? 159.896 116.981 51.582 1.00 54.71 323 ARG A N 1
ATOM 2464 C CA . ARG A 1 321 ? 159.703 116.308 52.874 1.00 51.99 323 ARG A CA 1
ATOM 2465 C C . ARG A 1 321 ? 159.075 114.921 52.651 1.00 49.31 323 ARG A C 1
ATOM 2466 O O . ARG A 1 321 ? 158.714 114.600 51.527 1.00 53.28 323 ARG A O 1
ATOM 2474 N N . PRO A 1 322 ? 158.934 114.095 53.711 1.00 47.22 324 PRO A N 1
ATOM 2475 C CA . PRO A 1 322 ? 158.354 112.757 53.502 1.00 51.68 324 PRO A CA 1
ATOM 2476 C C . PRO A 1 322 ? 156.829 112.678 53.310 1.00 50.29 324 PRO A C 1
ATOM 2477 O O . PRO A 1 322 ? 156.280 111.586 53.422 1.00 52.10 324 PRO A O 1
ATOM 2481 N N . TYR A 1 323 ? 156.152 113.794 53.046 1.00 47.83 325 TYR A N 1
ATOM 2482 C CA . TYR A 1 323 ? 154.722 113.771 52.765 1.00 47.15 325 TYR A CA 1
ATOM 2483 C C . TYR A 1 323 ? 154.390 114.780 51.668 1.00 47.41 325 TYR A C 1
ATOM 2484 O O . TYR A 1 323 ? 155.112 115.768 51.512 1.00 50.69 325 TYR A O 1
ATOM 2493 N N . PRO A 1 324 ? 153.316 114.529 50.890 1.00 45.33 326 PRO A N 1
ATOM 2494 C CA . PRO A 1 324 ? 152.893 115.489 49.875 1.00 45.99 326 PRO A CA 1
ATOM 2495 C C . PRO A 1 324 ? 152.253 116.726 50.487 1.00 42.71 326 PRO A C 1
ATOM 2496 O O . PRO A 1 324 ? 151.807 116.683 51.618 1.00 39.43 326 PRO A O 1
ATOM 2500 N N . SER A 1 325 ? 152.229 117.815 49.728 1.00 46.05 327 SER A N 1
ATOM 2501 C CA . SER A 1 325 ? 151.723 119.091 50.208 1.00 47.71 327 SER A CA 1
ATOM 2502 C C . SER A 1 325 ? 151.388 119.991 49.020 1.00 48.62 327 SER A C 1
ATOM 2503 O O . SER A 1 325 ? 152.260 120.328 48.204 1.00 45.23 327 SER A O 1
ATOM 2506 N N . GLY A 1 326 ? 150.101 120.309 48.913 1.00 46.16 328 GLY A N 1
ATOM 2507 C CA . GLY A 1 326 ? 149.568 121.420 48.128 1.00 48.40 328 GLY A CA 1
ATOM 2508 C C . GLY A 1 326 ? 150.478 122.618 47.932 1.00 50.83 328 GLY A C 1
ATOM 2509 O O . GLY A 1 326 ? 150.866 123.292 48.889 1.00 59.41 328 GLY A O 1
ATOM 2510 N N . GLY A 1 327 ? 150.850 122.842 46.680 1.00 55.39 329 GLY A N 1
ATOM 2511 C CA . GLY A 1 327 ? 151.749 123.920 46.294 1.00 59.98 329 GLY A CA 1
ATOM 2512 C C . GLY A 1 327 ? 153.199 123.741 46.685 1.00 58.42 329 GLY A C 1
ATOM 2513 O O . GLY A 1 327 ? 153.981 124.669 46.510 1.00 62.20 329 GLY A O 1
ATOM 2514 N N . ALA A 1 328 ? 153.569 122.539 47.135 1.00 60.52 330 ALA A N 1
ATOM 2515 C CA . ALA A 1 328 ? 154.778 122.323 47.929 1.00 64.10 330 ALA A CA 1
ATOM 2516 C C . ALA A 1 328 ? 154.669 123.256 49.150 1.00 68.55 330 ALA A C 1
ATOM 2517 O O . ALA A 1 328 ? 153.668 123.160 49.883 1.00 87.17 330 ALA A O 1
ATOM 2519 N N . LEU A 1 329 ? 155.636 124.143 49.386 1.00 60.26 331 LEU A N 1
ATOM 2520 C CA . LEU A 1 329 ? 155.504 125.225 50.396 1.00 54.21 331 LEU A CA 1
ATOM 2521 C C . LEU A 1 329 ? 155.632 124.796 51.850 1.00 48.50 331 LEU A C 1
ATOM 2522 O O . LEU A 1 329 ? 156.294 125.487 52.628 1.00 54.44 331 LEU A O 1
ATOM 2527 N N . TYR A 1 330 ? 154.986 123.699 52.228 1.00 43.49 332 TYR A N 1
ATOM 2528 C CA . TYR A 1 330 ? 155.202 123.064 53.531 1.00 43.15 332 TYR A CA 1
ATOM 2529 C C . TYR A 1 330 ? 155.114 124.026 54.722 1.00 43.46 332 TYR A C 1
ATOM 2530 O O . TYR A 1 330 ? 156.107 124.352 55.379 1.00 50.17 332 TYR A O 1
ATOM 2539 N N . GLU A 1 331 ? 153.891 124.465 54.968 1.00 42.18 333 GLU A N 1
ATOM 2540 C CA . GLU A 1 331 ? 153.555 125.466 55.986 1.00 44.88 333 GLU A CA 1
ATOM 2541 C C . GLU A 1 331 ? 153.446 124.981 57.438 1.00 41.72 333 GLU A C 1
ATOM 2542 O O . GLU A 1 331 ? 153.343 125.810 58.343 1.00 44.15 333 GLU A O 1
ATOM 2548 N N . LEU A 1 332 ? 153.461 123.670 57.671 1.00 40.10 334 LEU A N 1
ATOM 2549 C CA . LEU A 1 332 ? 153.246 123.127 59.024 1.00 40.25 334 LEU A CA 1
ATOM 2550 C C . LEU A 1 332 ? 154.503 123.077 59.883 1.00 43.53 334 LEU A C 1
ATOM 2551 O O . LEU A 1 332 ? 155.620 122.969 59.375 1.00 51.35 334 LEU A O 1
ATOM 2556 N N . GLU A 1 333 ? 154.306 123.174 61.194 1.00 47.16 335 GLU A N 1
ATOM 2557 C CA . GLU A 1 333 ? 155.372 122.985 62.173 1.00 50.43 335 GLU A CA 1
ATOM 2558 C C . GLU A 1 333 ? 154.882 122.005 63.205 1.00 47.94 335 GLU A C 1
ATOM 2559 O O . GLU A 1 333 ? 153.677 121.828 63.374 1.00 48.48 335 GLU A O 1
ATOM 2565 N N . ILE A 1 334 ? 155.832 121.374 63.892 1.00 48.92 336 ILE A N 1
ATOM 2566 C CA . ILE A 1 334 ? 155.539 120.339 64.875 1.00 48.20 336 ILE A CA 1
ATOM 2567 C C . ILE A 1 334 ? 156.136 120.772 66.193 1.00 46.07 336 ILE A C 1
ATOM 2568 O O . ILE A 1 334 ? 157.312 121.089 66.242 1.00 48.13 336 ILE A O 1
ATOM 2573 N N . TYR A 1 335 ? 155.307 120.789 67.241 1.00 46.39 337 TYR A N 1
ATOM 2574 C CA . TYR A 1 335 ? 155.724 121.119 68.603 1.00 45.75 337 TYR A CA 1
ATOM 2575 C C . TYR A 1 335 ? 155.508 119.905 69.502 1.00 47.69 337 TYR A C 1
ATOM 2576 O O . TYR A 1 335 ? 154.376 119.650 69.915 1.00 49.13 337 TYR A O 1
ATOM 2585 N N . PRO A 1 336 ? 156.575 119.123 69.778 1.00 50.09 338 PRO A N 1
ATOM 2586 C CA . PRO A 1 336 ? 156.399 118.012 70.726 1.00 50.99 338 PRO A CA 1
ATOM 2587 C C . PRO A 1 336 ? 156.202 118.506 72.158 1.00 53.90 338 PRO A C 1
ATOM 2588 O O . PRO A 1 336 ? 157.090 119.138 72.727 1.00 53.24 338 PRO A O 1
ATOM 2592 N N . LEU A 1 337 ? 155.003 118.267 72.687 1.00 56.29 339 LEU A N 1
ATOM 2593 C CA . LEU A 1 337 ? 154.683 118.547 74.077 1.00 60.43 339 LEU A CA 1
ATOM 2594 C C . LEU A 1 337 ? 154.978 117.272 74.855 1.00 60.74 339 LEU A C 1
ATOM 2595 O O . LEU A 1 337 ? 154.303 116.254 74.684 1.00 59.26 339 LEU A O 1
ATOM 2600 N N . VAL A 1 338 ? 155.989 117.343 75.715 1.00 60.73 340 VAL A N 1
ATOM 2601 C CA . VAL A 1 338 ? 156.513 116.170 76.400 1.00 60.78 340 VAL A CA 1
ATOM 2602 C C . VAL A 1 338 ? 156.045 116.188 77.844 1.00 63.28 340 VAL A C 1
ATOM 2603 O O . VAL A 1 338 ? 156.349 117.123 78.584 1.00 62.07 340 VAL A O 1
ATOM 2607 N N . HIS A 1 339 ? 155.274 115.165 78.211 1.00 63.97 341 HIS A N 1
ATOM 2608 C CA . HIS A 1 339 ? 154.921 114.883 79.597 1.00 71.29 341 HIS A CA 1
ATOM 2609 C C . HIS A 1 339 ? 155.870 113.830 80.195 1.00 74.82 341 HIS A C 1
ATOM 2610 O O . HIS A 1 339 ? 156.325 113.985 81.329 1.00 74.73 341 HIS A O 1
ATOM 2617 N N . GLN A 1 340 ? 156.144 112.765 79.432 1.00 75.87 342 GLN A N 1
ATOM 2618 C CA . GLN A 1 340 ? 157.116 111.719 79.796 1.00 78.18 342 GLN A CA 1
ATOM 2619 C C . GLN A 1 340 ? 157.941 111.273 78.583 1.00 77.87 342 GLN A C 1
ATOM 2620 O O . GLN A 1 340 ? 157.385 110.839 77.571 1.00 81.02 342 GLN A O 1
ATOM 2626 N N . CYS A 1 341 ? 159.260 111.381 78.685 1.00 80.59 343 CYS A N 1
ATOM 2627 C CA . CYS A 1 341 ? 160.162 110.912 77.633 1.00 82.18 343 CYS A CA 1
ATOM 2628 C C . CYS A 1 341 ? 161.503 110.509 78.221 1.00 86.51 343 CYS A C 1
ATOM 2629 O O . CYS A 1 341 ? 161.818 110.866 79.360 1.00 86.84 343 CYS A O 1
ATOM 2632 N N . GLY A 1 342 ? 162.278 109.776 77.426 1.00 90.84 344 GLY A N 1
ATOM 2633 C CA . GLY A 1 342 ? 163.525 109.155 77.866 1.00 98.21 344 GLY A CA 1
ATOM 2634 C C . GLY A 1 342 ? 164.531 110.142 78.419 1.00 109.47 344 GLY A C 1
ATOM 2635 O O . GLY A 1 342 ? 164.656 110.290 79.636 1.00 124.35 344 GLY A O 1
ATOM 2636 N N . ASP A 1 343 ? 165.224 110.840 77.523 1.00 111.75 345 ASP A N 1
ATOM 2637 C CA . ASP A 1 343 ? 166.275 111.798 77.900 1.00 110.86 345 ASP A CA 1
ATOM 2638 C C . ASP A 1 343 ? 165.792 113.255 77.802 1.00 102.37 345 ASP A C 1
ATOM 2639 O O . ASP A 1 343 ? 166.572 114.140 77.439 1.00 106.80 345 ASP A O 1
ATOM 2644 N N . LEU A 1 344 ? 164.526 113.506 78.149 1.00 90.85 346 LEU A N 1
ATOM 2645 C CA . LEU A 1 344 ? 163.900 114.812 77.940 1.00 82.59 346 LEU A CA 1
ATOM 2646 C C . LEU A 1 344 ? 163.036 115.242 79.114 1.00 80.27 346 LEU A C 1
ATOM 2647 O O . LEU A 1 344 ? 162.090 114.541 79.478 1.00 82.13 346 LEU A O 1
ATOM 2652 N N . ALA A 1 345 ? 163.350 116.411 79.673 1.00 77.44 347 ALA A N 1
ATOM 2653 C CA . ALA A 1 345 ? 162.520 117.045 80.698 1.00 75.53 347 ALA A CA 1
ATOM 2654 C C . ALA A 1 345 ? 161.159 117.442 80.120 1.00 71.35 347 ALA A C 1
ATOM 2655 O O . ALA A 1 345 ? 161.036 117.720 78.928 1.00 67.97 347 ALA A O 1
ATOM 2657 N N . ALA A 1 346 ? 160.148 117.468 80.982 1.00 71.35 348 ALA A N 1
ATOM 2658 C CA . ALA A 1 346 ? 158.779 117.735 80.565 1.00 67.47 348 ALA A CA 1
ATOM 2659 C C . ALA A 1 346 ? 158.619 119.198 80.170 1.00 66.80 348 ALA A C 1
ATOM 2660 O O . ALA A 1 346 ? 159.156 120.088 80.817 1.00 73.48 348 ALA A O 1
ATOM 2662 N N . GLY A 1 347 ? 157.862 119.434 79.110 1.00 65.17 349 GLY A N 1
ATOM 2663 C CA . GLY A 1 347 ? 157.658 120.775 78.596 1.00 62.79 349 GLY A CA 1
ATOM 2664 C C . GLY A 1 347 ? 157.274 120.763 77.135 1.00 60.08 349 GLY A C 1
ATOM 2665 O O . GLY A 1 347 ? 157.021 119.705 76.546 1.00 56.79 349 GLY A O 1
ATOM 2666 N N . LEU A 1 348 ? 157.235 121.962 76.563 1.00 60.19 350 LEU A N 1
ATOM 2667 C CA . LEU A 1 348 ? 156.884 122.166 75.176 1.00 59.92 350 LEU A CA 1
ATOM 2668 C C . LEU A 1 348 ? 158.153 122.445 74.367 1.00 58.49 350 LEU A C 1
ATOM 2669 O O . LEU A 1 348 ? 158.951 123.297 74.728 1.00 56.74 350 LEU A O 1
ATOM 2674 N N . TYR A 1 349 ? 158.320 121.701 73.280 1.00 58.08 351 TYR A N 1
ATOM 2675 C CA . TYR A 1 349 ? 159.444 121.855 72.377 1.00 57.97 351 TYR A CA 1
ATOM 2676 C C . TYR A 1 349 ? 158.935 122.196 70.981 1.00 56.19 351 TYR A C 1
ATOM 2677 O O . TYR A 1 349 ? 157.757 122.027 70.685 1.00 52.76 351 TYR A O 1
ATOM 2686 N N . HIS A 1 350 ? 159.838 122.690 70.142 1.00 55.83 352 HIS A N 1
ATOM 2687 C CA . HIS A 1 350 ? 159.583 122.887 68.726 1.00 52.64 352 HIS A CA 1
ATOM 2688 C C . HIS A 1 350 ? 160.547 122.014 67.954 1.00 51.42 352 HIS A C 1
ATOM 2689 O O . HIS A 1 350 ? 161.745 122.028 68.249 1.00 51.61 352 HIS A O 1
ATOM 2696 N N . TYR A 1 351 ? 160.037 121.248 66.986 1.00 50.00 353 TYR A N 1
ATOM 2697 C CA . TYR A 1 351 ? 160.883 120.398 66.133 1.00 50.48 353 TYR A CA 1
ATOM 2698 C C . TYR A 1 351 ? 161.383 121.198 64.954 1.00 51.43 353 TYR A C 1
ATOM 2699 O O . TYR A 1 351 ? 160.609 121.867 64.291 1.00 55.39 353 TYR A O 1
ATOM 2708 N N . GLN A 1 352 ? 162.684 121.131 64.696 1.00 57.12 354 GLN A N 1
ATOM 2709 C CA . GLN A 1 352 ? 163.290 121.874 63.600 1.00 56.04 354 GLN A CA 1
ATOM 2710 C C . GLN A 1 352 ? 163.746 120.858 62.536 1.00 54.36 354 GLN A C 1
ATOM 2711 O O . GLN A 1 352 ? 164.702 120.108 62.750 1.00 53.41 354 GLN A O 1
ATOM 2717 N N . PRO A 1 353 ? 163.038 120.819 61.392 1.00 49.66 355 PRO A N 1
ATOM 2718 C CA . PRO A 1 353 ? 163.187 119.697 60.473 1.00 50.31 355 PRO A CA 1
ATOM 2719 C C . PRO A 1 353 ? 164.427 119.676 59.575 1.00 51.72 355 PRO A C 1
ATOM 2720 O O . PRO A 1 353 ? 164.727 118.631 59.010 1.00 55.75 355 PRO A O 1
ATOM 2724 N N . LEU A 1 354 ? 165.133 120.793 59.434 1.00 54.15 356 LEU A N 1
ATOM 2725 C CA . LEU A 1 354 ? 166.358 120.825 58.635 1.00 57.58 356 LEU A CA 1
ATOM 2726 C C . LEU A 1 354 ? 167.581 120.442 59.482 1.00 60.24 356 LEU A C 1
ATOM 2727 O O . LEU A 1 354 ? 168.380 119.595 59.086 1.00 60.22 356 LEU A O 1
ATOM 2732 N N . SER A 1 355 ? 167.724 121.070 60.645 1.00 58.87 357 SER A N 1
ATOM 2733 C CA . SER A 1 355 ? 168.782 120.708 61.589 1.00 57.31 357 SER A CA 1
ATOM 2734 C C . SER A 1 355 ? 168.501 119.403 62.337 1.00 55.12 357 SER A C 1
ATOM 2735 O O . SER A 1 355 ? 169.391 118.872 62.971 1.00 53.40 357 SER A O 1
ATOM 2738 N N . HIS A 1 356 ? 167.259 118.919 62.304 1.00 56.54 358 HIS A N 1
ATOM 2739 C CA . HIS A 1 356 ? 166.839 117.726 63.054 1.00 55.56 358 HIS A CA 1
ATOM 2740 C C . HIS A 1 356 ? 167.112 117.859 64.560 1.00 56.46 358 HIS A C 1
ATOM 2741 O O . HIS A 1 356 ? 167.804 117.037 65.162 1.00 57.10 358 HIS A O 1
ATOM 2748 N N . THR A 1 357 ? 166.579 118.931 65.143 1.00 54.19 359 THR A N 1
ATOM 2749 C CA . THR A 1 357 ? 166.808 119.268 66.547 1.00 55.09 359 THR A CA 1
ATOM 2750 C C . THR A 1 357 ? 165.505 119.650 67.238 1.00 51.01 359 THR A C 1
ATOM 2751 O O . THR A 1 357 ? 164.567 120.104 66.590 1.00 48.62 359 THR A O 1
ATOM 2755 N N . LEU A 1 358 ? 165.470 119.476 68.558 1.00 51.25 360 LEU A N 1
ATOM 2756 C CA . LEU A 1 358 ? 164.406 120.026 69.409 1.00 52.34 360 LEU A CA 1
ATOM 2757 C C . LEU A 1 358 ? 164.864 121.294 70.119 1.00 53.48 360 LEU A C 1
ATOM 2758 O O . LEU A 1 358 ? 166.022 121.426 70.477 1.00 54.19 360 LEU A O 1
ATOM 2763 N N . HIS A 1 359 ? 163.924 122.208 70.336 1.00 57.35 361 HIS A N 1
ATOM 2764 C CA . HIS A 1 359 ? 164.197 123.508 70.949 1.00 57.61 361 HIS A CA 1
ATOM 2765 C C . HIS A 1 359 ? 163.155 123.770 72.018 1.00 58.16 361 HIS A C 1
ATOM 2766 O O . HIS A 1 359 ? 161.964 123.744 71.720 1.00 56.88 361 HIS A O 1
ATOM 2773 N N . PRO A 1 360 ? 163.587 124.013 73.270 1.00 59.49 362 PRO A N 1
ATOM 2774 C CA . PRO A 1 360 ? 162.591 124.253 74.305 1.00 57.91 362 PRO A CA 1
ATOM 2775 C C . PRO A 1 360 ? 161.849 125.558 74.054 1.00 57.75 362 PRO A C 1
ATOM 2776 O O . PRO A 1 360 ? 162.475 126.580 73.779 1.00 61.09 362 PRO A O 1
ATOM 2780 N N . VAL A 1 361 ? 160.524 125.490 74.138 1.00 57.25 363 VAL A N 1
ATOM 2781 C CA . VAL A 1 361 ? 159.627 126.633 73.992 1.00 57.59 363 VAL A CA 1
ATOM 2782 C C . VAL A 1 361 ? 159.096 127.093 75.360 1.00 59.80 363 VAL A C 1
ATOM 2783 O O . VAL A 1 361 ? 159.002 128.285 75.621 1.00 59.49 363 VAL A O 1
ATOM 2787 N N . ALA A 1 362 ? 158.729 126.145 76.217 1.00 62.22 364 ALA A N 1
ATOM 2788 C CA . ALA A 1 362 ? 158.185 126.451 77.537 1.00 63.56 364 ALA A CA 1
ATOM 2789 C C . ALA A 1 362 ? 158.324 125.228 78.432 1.00 66.50 364 ALA A C 1
ATOM 2790 O O . ALA A 1 362 ? 158.140 124.104 77.978 1.00 64.33 364 ALA A O 1
ATOM 2792 N N . ASP A 1 363 ? 158.649 125.444 79.700 1.00 74.91 365 ASP A N 1
ATOM 2793 C CA . ASP A 1 363 ? 158.816 124.322 80.642 1.00 83.56 365 ASP A CA 1
ATOM 2794 C C . ASP A 1 363 ? 157.462 123.962 81.285 1.00 84.15 365 ASP A C 1
ATOM 2795 O O . ASP A 1 363 ? 156.434 124.556 80.949 1.00 83.93 365 ASP A O 1
ATOM 2800 N N . TRP A 1 364 ? 157.460 122.957 82.155 1.00 85.16 366 TRP A N 1
ATOM 2801 C CA . TRP A 1 364 ? 156.231 122.397 82.710 1.00 85.76 366 TRP A CA 1
ATOM 2802 C C . TRP A 1 364 ? 155.538 123.348 83.695 1.00 83.82 366 TRP A C 1
ATOM 2803 O O . TRP A 1 364 ? 155.838 123.354 84.880 1.00 93.67 366 TRP A O 1
ATOM 2814 N N . THR A 1 365 ? 154.621 124.158 83.176 1.00 81.38 367 THR A N 1
ATOM 2815 C CA . THR A 1 365 ? 153.763 125.031 83.981 1.00 84.73 367 THR A CA 1
ATOM 2816 C C . THR A 1 365 ? 152.345 124.440 84.084 1.00 85.46 367 THR A C 1
ATOM 2817 O O . THR A 1 365 ? 152.006 123.512 83.346 1.00 83.00 367 THR A O 1
ATOM 2821 N N . PRO A 1 366 ? 151.502 124.987 84.982 1.00 87.42 368 PRO A N 1
ATOM 2822 C CA . PRO A 1 366 ? 150.065 124.654 84.979 1.00 88.06 368 PRO A CA 1
ATOM 2823 C C . PRO A 1 366 ? 149.330 124.848 83.636 1.00 85.70 368 PRO A C 1
ATOM 2824 O O . PRO A 1 366 ? 148.394 124.102 83.356 1.00 91.04 368 PRO A O 1
ATOM 2828 N N . GLU A 1 367 ? 149.739 125.830 82.829 1.00 87.11 369 GLU A N 1
ATOM 2829 C CA . GLU A 1 367 ? 149.150 126.050 81.491 1.00 89.24 369 GLU A CA 1
ATOM 2830 C C . GLU A 1 367 ? 149.467 124.895 80.533 1.00 84.18 369 GLU A C 1
ATOM 2831 O O . GLU A 1 367 ? 148.605 124.464 79.764 1.00 78.39 369 GLU A O 1
ATOM 2837 N N . VAL A 1 368 ? 150.715 124.422 80.574 1.00 82.57 370 VAL A N 1
ATOM 2838 C CA . VAL A 1 368 ? 151.192 123.329 79.717 1.00 73.25 370 VAL A CA 1
ATOM 2839 C C . 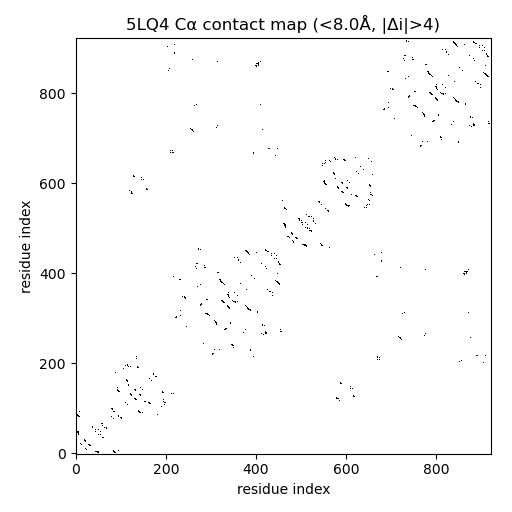VAL A 1 368 ? 150.570 121.990 80.140 1.00 73.21 370 VAL A C 1
ATOM 2840 O O . VAL A 1 368 ? 150.246 121.153 79.289 1.00 74.36 370 VAL A O 1
ATOM 2844 N N . GLU A 1 369 ? 150.390 121.802 81.445 1.00 75.61 371 GLU A N 1
ATOM 2845 C CA . GLU A 1 369 ? 149.697 120.624 81.979 1.00 80.15 371 GLU A CA 1
ATOM 2846 C C . GLU A 1 369 ? 148.246 120.503 81.480 1.00 79.50 371 GLU A C 1
ATOM 2847 O O . GLU A 1 369 ? 147.785 119.394 81.206 1.00 78.56 371 GLU A O 1
ATOM 2853 N N . SER A 1 370 ? 147.534 121.626 81.368 1.00 76.76 372 SER A N 1
ATOM 2854 C CA . SER A 1 370 ? 146.131 121.597 80.933 1.00 77.91 372 SER A CA 1
ATOM 2855 C C . SER A 1 370 ? 145.972 121.192 79.460 1.00 75.17 372 SER A C 1
ATOM 2856 O O . SER A 1 370 ? 144.922 120.668 79.084 1.00 75.20 372 SER A O 1
ATOM 2859 N N . LEU A 1 371 ? 146.989 121.448 78.632 1.00 70.69 373 LEU A N 1
ATOM 2860 C CA . LEU A 1 371 ? 147.005 120.921 77.263 1.00 68.16 373 LEU A CA 1
ATOM 2861 C C . LEU A 1 371 ? 147.100 119.390 77.255 1.00 63.97 373 LEU A C 1
ATOM 2862 O O . LEU A 1 371 ? 146.457 118.739 76.433 1.00 65.06 373 LEU A O 1
ATOM 2867 N N . VAL A 1 372 ? 147.893 118.831 78.166 1.00 61.93 374 VAL A N 1
ATOM 2868 C CA . VAL A 1 372 ? 148.042 117.378 78.281 1.00 62.82 374 VAL A CA 1
ATOM 2869 C C . VAL A 1 372 ? 146.759 116.743 78.833 1.00 66.25 374 VAL A C 1
ATOM 2870 O O . VAL A 1 372 ? 146.354 115.668 78.380 1.00 66.16 374 VAL A O 1
ATOM 2874 N N . TYR A 1 373 ? 146.131 117.413 79.798 1.00 69.50 375 TYR A N 1
ATOM 2875 C CA . TYR A 1 373 ? 144.836 116.999 80.342 1.00 71.99 375 TYR A CA 1
ATOM 2876 C C . TYR A 1 373 ? 143.751 116.945 79.263 1.00 68.79 375 TYR A C 1
ATOM 2877 O O . TYR A 1 373 ? 142.927 116.032 79.263 1.00 67.39 375 TYR A O 1
ATOM 2886 N N . ASP A 1 374 ? 143.737 117.936 78.374 1.00 68.24 376 ASP A N 1
ATOM 2887 C CA . ASP A 1 374 ? 142.767 117.979 77.263 1.00 67.35 376 ASP A CA 1
ATOM 2888 C C . ASP A 1 374 ? 142.970 116.826 76.275 1.00 61.99 376 ASP A C 1
ATOM 2889 O O . ASP A 1 374 ? 141.997 116.234 75.806 1.00 58.76 376 ASP A O 1
ATOM 2894 N N . ALA A 1 375 ? 144.231 116.527 75.960 1.00 57.45 377 ALA A N 1
ATOM 2895 C CA . ALA A 1 375 ? 144.567 115.395 75.100 1.00 56.99 377 ALA A CA 1
ATOM 2896 C C . ALA A 1 375 ? 144.160 114.056 75.738 1.00 59.40 377 ALA A C 1
ATOM 2897 O O . ALA A 1 375 ? 143.615 113.186 75.064 1.00 60.39 377 ALA A O 1
ATOM 2899 N N . TRP A 1 376 ? 144.429 113.921 77.035 1.00 58.04 378 TRP A N 1
ATOM 2900 C CA . TRP A 1 376 ? 144.059 112.749 77.828 1.00 62.50 378 TRP A CA 1
ATOM 2901 C C . TRP A 1 376 ? 142.551 112.551 77.850 1.00 65.54 378 TRP A C 1
ATOM 2902 O O . TRP A 1 376 ? 142.056 111.436 77.666 1.00 64.77 378 TRP A O 1
ATOM 2913 N N . ARG A 1 377 ? 141.835 113.648 78.078 1.00 68.39 379 ARG A N 1
ATOM 2914 C CA . ARG A 1 377 ? 140.373 113.644 78.118 1.00 69.70 379 ARG A CA 1
ATOM 2915 C C . ARG A 1 377 ? 139.804 113.312 76.740 1.00 63.14 379 ARG A C 1
ATOM 2916 O O . ARG A 1 377 ? 138.836 112.571 76.632 1.00 62.44 379 ARG A O 1
ATOM 2924 N N . ALA A 1 378 ? 140.440 113.842 75.693 1.00 58.20 380 ALA A N 1
ATOM 2925 C CA . ALA A 1 378 ? 140.030 113.610 74.306 1.00 54.02 380 ALA A CA 1
ATOM 2926 C C . ALA A 1 378 ? 140.266 112.183 73.821 1.00 56.92 380 ALA A C 1
ATOM 2927 O O . ALA A 1 378 ? 139.661 111.757 72.838 1.00 57.40 380 ALA A O 1
ATOM 2929 N N . THR A 1 379 ? 141.176 111.469 74.478 1.00 59.69 381 THR A N 1
ATOM 2930 C CA . THR A 1 379 ? 141.575 110.129 74.096 1.00 60.62 381 THR A CA 1
ATOM 2931 C C . THR A 1 379 ? 140.975 109.092 75.087 1.00 63.16 381 THR A C 1
ATOM 2932 O O . THR A 1 379 ? 141.436 107.957 75.179 1.00 64.78 381 THR A O 1
ATOM 2936 N N . GLY A 1 380 ? 139.916 109.486 75.801 1.00 64.62 382 GLY A N 1
ATOM 2937 C CA . GLY A 1 380 ? 139.137 108.580 76.641 1.00 67.73 382 GLY A CA 1
ATOM 2938 C C . GLY A 1 380 ? 139.630 108.359 78.059 1.00 72.82 382 GLY A C 1
ATOM 2939 O O . GLY A 1 380 ? 139.046 107.550 78.777 1.00 84.60 382 GLY A O 1
ATOM 2940 N N . GLN A 1 381 ? 140.673 109.076 78.476 1.00 72.84 383 GLN A N 1
ATOM 2941 C CA . GLN A 1 381 ? 141.269 108.945 79.820 1.00 76.10 383 GLN A CA 1
ATOM 2942 C C . GLN A 1 381 ? 141.795 107.529 80.060 1.00 78.99 383 GLN A C 1
ATOM 2943 O O . GLN A 1 381 ? 141.558 106.923 81.097 1.00 87.35 383 GLN A O 1
ATOM 2949 N N . GLN A 1 382 ? 142.525 107.032 79.068 1.00 81.15 384 GLN A N 1
ATOM 2950 C CA . GLN A 1 382 ? 142.942 105.643 78.971 1.00 82.03 384 GLN A CA 1
ATOM 2951 C C . GLN A 1 382 ? 144.454 105.583 79.017 1.00 79.25 384 GLN A C 1
ATOM 2952 O O . GLN A 1 382 ? 145.043 104.955 78.141 1.00 81.01 384 GLN A O 1
ATOM 2958 N N . SER A 1 383 ? 145.075 106.241 80.001 1.00 74.52 385 SER A N 1
ATOM 2959 C CA . SER A 1 383 ? 146.559 106.316 80.156 1.00 78.88 385 SER A CA 1
ATOM 2960 C C . SER A 1 383 ? 147.089 107.732 79.896 1.00 76.22 385 SER A C 1
ATOM 2961 O O . SER A 1 383 ? 146.765 108.339 78.874 1.00 76.29 385 SER A O 1
ATOM 2964 N N . ILE A 1 384 ? 147.946 108.218 80.795 1.00 79.10 386 ILE A N 1
ATOM 2965 C CA . ILE A 1 384 ? 148.435 109.600 80.748 1.00 78.93 386 ILE A CA 1
ATOM 2966 C C . ILE A 1 384 ? 149.339 109.742 79.520 1.00 75.93 386 ILE A C 1
ATOM 2967 O O . ILE A 1 384 ? 150.208 108.889 79.308 1.00 72.75 386 ILE A O 1
ATOM 2972 N N . PRO A 1 385 ? 149.147 110.806 78.706 1.00 73.22 387 PRO A N 1
ATOM 2973 C CA . PRO A 1 385 ? 150.000 110.939 77.524 1.00 68.85 387 PRO A CA 1
ATOM 2974 C C . PRO A 1 385 ? 151.482 111.099 77.852 1.00 69.21 387 PRO A C 1
ATOM 2975 O O . PRO A 1 385 ? 151.839 111.633 78.905 1.00 71.98 387 PRO A O 1
ATOM 2979 N N . GLN A 1 386 ? 152.314 110.590 76.953 1.00 64.67 388 GLN A N 1
ATOM 2980 C CA . GLN A 1 386 ? 153.756 110.634 77.092 1.00 62.77 388 GLN A CA 1
ATOM 2981 C C . GLN A 1 386 ? 154.283 111.774 76.249 1.00 57.59 388 GLN A C 1
ATOM 2982 O O . GLN A 1 386 ? 154.964 112.650 76.761 1.00 57.68 388 GLN A O 1
ATOM 2988 N N . ILE A 1 387 ? 153.944 111.756 74.961 1.00 57.03 389 ILE A N 1
ATOM 2989 C CA . ILE A 1 387 ? 154.217 112.858 74.042 1.00 53.66 389 ILE A CA 1
ATOM 2990 C C . ILE A 1 387 ? 152.948 113.191 73.284 1.00 51.69 389 ILE A C 1
ATOM 2991 O O . ILE A 1 387 ? 152.243 112.296 72.832 1.00 51.56 389 ILE A O 1
ATOM 2996 N N . VAL A 1 388 ? 152.649 114.482 73.173 1.00 52.88 390 VAL A N 1
ATOM 2997 C CA . VAL A 1 388 ? 151.589 114.965 72.306 1.00 52.20 390 VAL A CA 1
ATOM 2998 C C . VAL A 1 388 ? 152.238 115.886 71.283 1.00 52.36 390 VAL A C 1
ATOM 2999 O O . VAL A 1 388 ? 152.834 116.894 71.646 1.00 54.63 390 VAL A O 1
ATOM 3003 N N . LEU A 1 389 ? 152.117 115.529 70.007 1.00 53.38 391 LEU A N 1
ATOM 3004 C CA . LEU A 1 389 ? 152.619 116.355 68.915 1.00 52.66 391 LEU A CA 1
ATOM 3005 C C . LEU A 1 389 ? 151.548 117.356 68.510 1.00 48.78 391 LEU A C 1
ATOM 3006 O O . LEU A 1 389 ? 150.510 116.975 67.974 1.00 43.30 391 LEU A O 1
ATOM 3011 N N . ILE A 1 390 ? 151.798 118.633 68.781 1.00 49.77 392 ILE A N 1
ATOM 3012 C CA . ILE A 1 390 ? 150.888 119.700 68.365 1.00 50.31 392 ILE A CA 1
ATOM 3013 C C . ILE A 1 390 ? 151.343 120.213 66.997 1.00 49.08 392 ILE A C 1
ATOM 3014 O O . ILE A 1 390 ? 152.493 120.633 66.844 1.00 49.74 392 ILE A O 1
ATOM 3019 N N . ILE A 1 391 ? 150.456 120.119 66.006 1.00 46.44 393 ILE A N 1
ATOM 3020 C CA . ILE A 1 391 ? 150.747 120.577 64.651 1.00 46.94 393 ILE A CA 1
ATOM 3021 C C . ILE A 1 391 ? 150.230 121.988 64.501 1.00 44.93 393 ILE A C 1
ATOM 3022 O O . ILE A 1 391 ? 149.091 122.278 64.837 1.00 44.09 393 ILE A O 1
ATOM 3027 N N . THR A 1 392 ? 151.070 122.854 63.960 1.00 45.96 394 THR A N 1
ATOM 3028 C CA . THR A 1 392 ? 150.722 124.248 63.779 1.00 49.35 394 THR A CA 1
ATOM 3029 C C . THR A 1 392 ? 150.887 124.573 62.300 1.00 45.43 394 THR A C 1
ATOM 3030 O O . THR A 1 392 ? 151.525 123.824 61.575 1.00 42.09 394 THR A O 1
ATOM 3034 N N . ALA A 1 393 ? 150.333 125.697 61.870 1.00 44.92 395 ALA A N 1
ATOM 3035 C CA . ALA A 1 393 ? 150.469 126.149 60.495 1.00 44.06 395 ALA A CA 1
ATOM 3036 C C . ALA A 1 393 ? 150.942 127.590 60.497 1.00 46.69 395 ALA A C 1
ATOM 3037 O O . ALA A 1 393 ? 150.333 128.424 61.162 1.00 47.16 395 ALA A O 1
ATOM 3039 N N . ARG A 1 394 ? 152.026 127.869 59.763 1.00 46.77 396 ARG A N 1
ATOM 3040 C CA . ARG A 1 394 ? 152.452 129.240 59.481 1.00 45.90 396 ARG A CA 1
ATOM 3041 C C . ARG A 1 394 ? 151.693 129.728 58.251 1.00 44.14 396 ARG A C 1
ATOM 3042 O O . ARG A 1 394 ? 152.100 129.485 57.126 1.00 43.24 396 ARG A O 1
ATOM 3050 N N . PHE A 1 395 ? 150.588 130.422 58.484 1.00 43.53 397 PHE A N 1
ATOM 3051 C CA . PHE A 1 395 ? 149.620 130.726 57.423 1.00 46.46 397 PHE A CA 1
ATOM 3052 C C . PHE A 1 395 ? 150.160 131.548 56.243 1.00 45.47 397 PHE A C 1
ATOM 3053 O O . PHE A 1 395 ? 149.750 131.335 55.105 1.00 46.89 397 PHE A O 1
ATOM 3061 N N . GLY A 1 396 ? 151.077 132.469 56.508 1.00 48.54 398 GLY A N 1
ATOM 3062 C CA . GLY A 1 396 ? 151.665 133.303 55.449 1.00 49.03 398 GLY A CA 1
ATOM 3063 C C . GLY A 1 396 ? 152.495 132.573 54.409 1.00 48.91 398 GLY A C 1
ATOM 3064 O O . GLY A 1 396 ? 152.742 133.101 53.327 1.00 50.15 398 GLY A O 1
ATOM 3065 N N . ARG A 1 397 ? 152.921 131.359 54.742 1.00 48.95 399 ARG A N 1
ATOM 3066 C CA . ARG A 1 397 ? 153.623 130.478 53.819 1.00 48.54 399 ARG A CA 1
ATOM 3067 C C . ARG A 1 397 ? 152.714 129.972 52.674 1.00 46.66 399 ARG A C 1
ATOM 3068 O O . ARG A 1 397 ? 153.204 129.652 51.585 1.00 43.13 399 ARG A O 1
ATOM 3076 N N . LEU A 1 398 ? 151.403 129.930 52.921 1.00 46.68 400 LEU A N 1
ATOM 3077 C CA . LEU A 1 398 ? 150.416 129.377 51.981 1.00 48.65 400 LEU A CA 1
ATOM 3078 C C . LEU A 1 398 ? 149.343 130.361 51.477 1.00 48.64 400 LEU A C 1
ATOM 3079 O O . LEU A 1 398 ? 148.947 130.296 50.321 1.00 52.10 400 LEU A O 1
ATOM 3084 N N . PHE A 1 399 ? 148.861 131.242 52.347 1.00 47.07 401 PHE A N 1
ATOM 3085 C CA . PHE A 1 399 ? 147.721 132.134 52.051 1.00 48.31 401 PHE A CA 1
ATOM 3086 C C . PHE A 1 399 ? 147.895 133.054 50.841 1.00 52.65 401 PHE A C 1
ATOM 3087 O O . PHE A 1 399 ? 146.916 133.384 50.173 1.00 54.64 401 PHE A O 1
ATOM 3095 N N . TRP A 1 400 ? 149.128 133.479 50.575 1.00 53.70 402 TRP A N 1
ATOM 3096 C CA . TRP A 1 400 ? 149.434 134.308 49.403 1.00 53.08 402 TRP A CA 1
ATOM 3097 C C . TRP A 1 400 ? 149.041 133.647 48.083 1.00 55.01 402 TRP A C 1
ATOM 3098 O O . TRP A 1 400 ? 148.623 134.331 47.154 1.00 58.28 402 TRP A O 1
ATOM 3109 N N . LYS A 1 401 ? 149.187 132.326 48.001 1.00 58.03 403 LYS A N 1
ATOM 3110 C CA . LYS A 1 401 ? 148.952 131.589 46.758 1.00 62.47 403 LYS A CA 1
ATOM 3111 C C . LYS A 1 401 ? 147.503 131.173 46.594 1.00 58.99 403 LYS A C 1
ATOM 3112 O O . LYS A 1 401 ? 146.979 131.201 45.485 1.00 61.21 403 LYS A O 1
ATOM 3118 N N . TYR A 1 402 ? 146.869 130.761 47.683 1.00 59.99 404 TYR A N 1
ATOM 3119 C CA . TYR A 1 402 ? 145.497 130.246 47.632 1.00 64.03 404 TYR A CA 1
ATOM 3120 C C . TYR A 1 402 ? 144.475 131.203 48.261 1.00 65.61 404 TYR A C 1
ATOM 3121 O O . TYR A 1 402 ? 144.417 131.373 49.468 1.00 67.37 404 TYR A O 1
ATOM 3130 N N . HIS A 1 403 ? 143.778 131.914 47.383 1.00 77.17 405 HIS A N 1
ATOM 3131 C CA . HIS A 1 403 ? 142.410 132.433 47.567 1.00 85.15 405 HIS A CA 1
ATOM 3132 C C . HIS A 1 403 ? 141.559 131.819 48.735 1.00 78.68 405 HIS A C 1
ATOM 3133 O O . HIS A 1 403 ? 141.842 132.068 49.914 1.00 69.31 405 HIS A O 1
ATOM 3140 N N . ASP A 1 404 ? 140.547 131.014 48.407 1.00 72.53 406 ASP A N 1
ATOM 3141 C CA . ASP A 1 404 ? 139.575 130.496 49.348 1.00 69.19 406 ASP A CA 1
ATOM 3142 C C . ASP A 1 404 ? 139.922 129.112 49.880 1.00 59.48 406 ASP A C 1
ATOM 3143 O O . ASP A 1 404 ? 139.394 128.723 50.910 1.00 59.24 406 ASP A O 1
ATOM 3148 N N . ILE A 1 405 ? 140.791 128.365 49.196 1.00 56.90 407 ILE A N 1
ATOM 3149 C CA . ILE A 1 405 ? 141.062 126.965 49.584 1.00 55.56 407 ILE A CA 1
ATOM 3150 C C . ILE A 1 405 ? 142.278 126.731 50.505 1.00 52.38 407 ILE A C 1
ATOM 3151 O O . ILE A 1 405 ? 142.529 125.585 50.878 1.00 50.54 407 ILE A O 1
ATOM 3156 N N . ALA A 1 406 ? 142.991 127.786 50.909 1.00 47.14 408 ALA A N 1
ATOM 3157 C CA . ALA A 1 406 ? 144.217 127.617 51.713 1.00 46.12 408 ALA A CA 1
ATOM 3158 C C . ALA A 1 406 ? 144.033 126.824 53.007 1.00 42.90 408 ALA A C 1
ATOM 3159 O O . ALA A 1 406 ? 144.809 125.924 53.294 1.00 43.76 408 ALA A O 1
ATOM 3161 N N . TYR A 1 407 ? 143.022 127.181 53.789 1.00 42.73 409 TYR A N 1
ATOM 3162 C CA . TYR A 1 407 ? 142.740 126.500 55.046 1.00 38.78 409 TYR A CA 1
ATOM 3163 C C . TYR A 1 407 ? 142.243 125.072 54.850 1.00 39.12 409 TYR A C 1
ATOM 3164 O O . TYR A 1 407 ? 142.562 124.207 55.667 1.00 44.24 409 TYR A O 1
ATOM 3173 N N . SER A 1 408 ? 141.459 124.807 53.804 1.00 38.27 410 SER A N 1
ATOM 3174 C CA . SER A 1 408 ? 141.037 123.430 53.520 1.00 39.98 410 SER A CA 1
ATOM 3175 C C . SER A 1 408 ? 142.225 122.569 53.082 1.00 40.41 410 SER A C 1
ATOM 3176 O O . SER A 1 408 ? 142.276 121.387 53.403 1.00 39.38 410 SER A O 1
ATOM 3179 N N . LEU A 1 409 ? 143.176 123.156 52.359 1.00 40.32 411 LEU A N 1
ATOM 3180 C CA . LEU A 1 409 ? 144.431 122.466 52.091 1.00 40.47 411 LEU A CA 1
ATOM 3181 C C . LEU A 1 409 ? 145.171 122.111 53.379 1.00 40.38 411 LEU A C 1
ATOM 3182 O O . LEU A 1 409 ? 145.619 120.978 53.535 1.00 38.84 411 LEU A O 1
ATOM 3187 N N . ILE A 1 410 ? 145.283 123.080 54.290 1.00 42.05 412 ILE A N 1
ATOM 3188 C CA . ILE A 1 410 ? 145.977 122.885 55.578 1.00 42.48 412 ILE A CA 1
ATOM 3189 C C . ILE A 1 410 ? 145.406 121.698 56.339 1.00 42.25 412 ILE A C 1
ATOM 3190 O O . ILE A 1 410 ? 146.159 120.854 56.809 1.00 43.46 412 ILE A O 1
ATOM 3195 N N . LEU A 1 411 ? 144.085 121.632 56.443 1.00 40.29 413 LEU A N 1
ATOM 3196 C CA . LEU A 1 411 ? 143.445 120.539 57.154 1.00 38.90 413 LEU A CA 1
ATOM 3197 C C . LEU A 1 411 ? 143.652 119.178 56.485 1.00 37.41 413 LEU A C 1
ATOM 3198 O O . LEU A 1 411 ? 143.853 118.184 57.174 1.00 38.63 413 LEU A O 1
ATOM 3203 N N . LYS A 1 412 ? 143.646 119.134 55.158 1.00 38.88 414 LYS A N 1
ATOM 3204 C CA . LYS A 1 412 ? 144.027 117.920 54.431 1.00 40.80 414 LYS A CA 1
ATOM 3205 C C . LYS A 1 412 ? 145.492 117.544 54.640 1.00 43.79 414 LYS A C 1
ATOM 3206 O O . LYS A 1 412 ? 145.825 116.356 54.638 1.00 45.67 414 LYS A O 1
ATOM 3212 N N . HIS A 1 413 ? 146.364 118.548 54.791 1.00 42.73 415 HIS A N 1
ATOM 3213 C CA . HIS A 1 413 ? 147.769 118.307 55.156 1.00 39.43 415 HIS A CA 1
ATOM 3214 C C . HIS A 1 413 ? 147.910 117.690 56.552 1.00 37.85 415 HIS A C 1
ATOM 3215 O O . HIS A 1 413 ? 148.756 116.832 56.760 1.00 37.93 415 HIS A O 1
ATOM 3222 N N . VAL A 1 414 ? 147.070 118.109 57.494 1.00 37.76 416 VAL A N 1
ATOM 3223 C CA . VAL A 1 414 ? 147.102 117.549 58.842 1.00 38.20 416 VAL A CA 1
ATOM 3224 C C . VAL A 1 414 ? 146.745 116.067 58.768 1.00 41.98 416 VAL A C 1
ATOM 3225 O O . VAL A 1 414 ? 147.392 115.238 59.412 1.00 43.77 416 VAL A O 1
ATOM 3229 N N . GLY A 1 415 ? 145.741 115.745 57.956 1.00 42.31 417 GLY A N 1
ATOM 3230 C CA . GLY A 1 415 ? 145.343 114.361 57.709 1.00 43.24 417 GLY A CA 1
ATOM 3231 C C . GLY A 1 415 ? 146.406 113.542 57.028 1.00 42.10 417 GLY A C 1
ATOM 3232 O O . GLY A 1 415 ? 146.657 112.411 57.418 1.00 43.90 417 GLY A O 1
ATOM 3233 N N . VAL A 1 416 ? 147.028 114.122 56.006 1.00 44.73 418 VAL A N 1
ATOM 3234 C CA . VAL A 1 416 ? 148.161 113.497 55.314 1.00 45.63 418 VAL A CA 1
ATOM 3235 C C . VAL A 1 416 ? 149.268 113.135 56.308 1.00 46.70 418 VAL A C 1
ATOM 3236 O O . VAL A 1 416 ? 149.856 112.051 56.231 1.00 44.08 418 VAL A O 1
ATOM 3240 N N . LEU A 1 417 ? 149.516 114.048 57.243 1.00 47.19 419 LEU A N 1
ATOM 3241 C CA . LEU A 1 417 ? 150.522 113.862 58.281 1.00 47.79 419 LEU A CA 1
ATOM 3242 C C . LEU A 1 417 ? 150.091 112.824 59.321 1.00 47.70 419 LEU A C 1
ATOM 3243 O O . LEU A 1 417 ? 150.896 111.991 59.719 1.00 49.30 419 LEU A O 1
ATOM 3248 N N . TYR A 1 418 ? 148.826 112.879 59.752 1.00 46.98 420 TYR A N 1
ATOM 3249 C CA . TYR A 1 418 ? 148.245 111.872 60.660 1.00 45.30 420 TYR A CA 1
ATOM 3250 C C . TYR A 1 418 ? 148.444 110.438 60.187 1.00 48.50 420 TYR A C 1
ATOM 3251 O O . TYR A 1 418 ? 148.890 109.594 60.964 1.00 49.93 420 TYR A O 1
ATOM 3260 N N . GLN A 1 419 ? 148.119 110.167 58.926 1.00 47.08 421 GLN A N 1
ATOM 3261 C CA . GLN A 1 419 ? 148.291 108.822 58.371 1.00 50.89 421 GLN A CA 1
ATOM 3262 C C . GLN A 1 419 ? 149.774 108.417 58.243 1.00 53.53 421 GLN A C 1
ATOM 3263 O O . GLN A 1 419 ? 150.104 107.240 58.387 1.00 52.06 421 GLN A O 1
ATOM 3269 N N . THR A 1 420 ? 150.652 109.387 57.977 1.00 50.97 422 THR A N 1
ATOM 3270 C CA . THR A 1 420 ? 152.092 109.138 57.943 1.00 50.31 422 THR A CA 1
ATOM 3271 C C . THR A 1 420 ? 152.608 108.784 59.343 1.00 50.81 422 THR A C 1
ATOM 3272 O O . THR A 1 420 ? 153.358 107.815 59.498 1.00 48.75 422 THR A O 1
ATOM 3276 N N . PHE A 1 421 ? 152.207 109.579 60.340 1.00 49.07 423 PHE A N 1
ATOM 3277 C CA . PHE A 1 421 ? 152.472 109.291 61.756 1.00 50.42 423 PHE A CA 1
ATOM 3278 C C . PHE A 1 421 ? 151.965 107.899 62.159 1.00 51.09 423 PHE A C 1
ATOM 3279 O O . PHE A 1 421 ? 152.667 107.148 62.816 1.00 52.42 423 PHE A O 1
ATOM 3287 N N . TYR A 1 422 ? 150.736 107.578 61.773 1.00 52.45 424 TYR A N 1
ATOM 3288 C CA . TYR A 1 422 ? 150.119 106.292 62.124 1.00 52.70 424 TYR A CA 1
ATOM 3289 C C . TYR A 1 422 ? 150.922 105.093 61.604 1.00 55.95 424 TYR A C 1
ATOM 3290 O O . TYR A 1 422 ? 151.164 104.132 62.339 1.00 54.73 424 TYR A O 1
ATOM 3299 N N . LEU A 1 423 ? 151.326 105.169 60.338 1.00 53.40 425 LEU A N 1
ATOM 3300 C CA . LEU A 1 423 ? 152.001 104.062 59.677 1.00 52.27 425 LEU A CA 1
ATOM 3301 C C . LEU A 1 423 ? 153.442 103.875 60.165 1.00 51.68 425 LEU A C 1
ATOM 3302 O O . LEU A 1 423 ? 153.863 102.741 60.412 1.00 51.68 425 LEU A O 1
ATOM 3307 N N . VAL A 1 424 ? 154.182 104.971 60.333 1.00 50.58 426 VAL A N 1
ATOM 3308 C CA . VAL A 1 424 ? 155.549 104.910 60.883 1.00 52.20 426 VAL A CA 1
ATOM 3309 C C . VAL A 1 424 ? 155.547 104.426 62.344 1.00 53.91 426 VAL A C 1
ATOM 3310 O O . VAL A 1 424 ? 156.327 103.533 62.706 1.00 55.90 426 VAL A O 1
ATOM 3314 N N . ALA A 1 425 ? 154.655 104.989 63.161 1.00 53.35 427 ALA A N 1
ATOM 3315 C CA . ALA A 1 425 ? 154.424 104.512 64.533 1.00 55.19 427 ALA A CA 1
ATOM 3316 C C . ALA A 1 425 ? 154.170 102.999 64.585 1.00 59.01 427 ALA A C 1
ATOM 3317 O O . ALA A 1 425 ? 154.739 102.297 65.423 1.00 60.04 427 ALA A O 1
ATOM 3319 N N . THR A 1 426 ? 153.315 102.518 63.683 1.00 58.27 428 THR A N 1
ATOM 3320 C CA . THR A 1 426 ? 153.025 101.093 63.559 1.00 60.26 428 THR A CA 1
ATOM 3321 C C . THR A 1 426 ? 154.285 100.282 63.187 1.00 62.94 428 THR A C 1
ATOM 3322 O O . THR A 1 426 ? 154.510 99.198 63.733 1.00 66.53 428 THR A O 1
ATOM 3326 N N . ALA A 1 427 ? 155.089 100.803 62.264 1.00 62.80 429 ALA A N 1
ATOM 3327 C CA . ALA A 1 427 ? 156.348 100.151 61.860 1.00 65.61 429 ALA A CA 1
ATOM 3328 C C . ALA A 1 427 ? 157.431 100.197 62.940 1.00 66.07 429 ALA A C 1
ATOM 3329 O O . ALA A 1 427 ? 158.352 99.393 62.910 1.00 68.94 429 ALA A O 1
ATOM 3331 N N . MET A 1 428 ? 157.333 101.159 63.861 1.00 67.46 430 MET A N 1
ATOM 3332 C CA . MET A 1 428 ? 158.254 101.280 65.001 1.00 67.76 430 MET A CA 1
ATOM 3333 C C . MET A 1 428 ? 157.734 100.643 66.298 1.00 70.57 430 MET A C 1
ATOM 3334 O O . MET A 1 428 ? 158.426 100.673 67.311 1.00 69.54 430 MET A O 1
ATOM 3339 N N . GLN A 1 429 ? 156.528 100.067 66.259 1.00 76.49 431 GLN A N 1
ATOM 3340 C CA . GLN A 1 429 ? 155.862 99.469 67.430 1.00 80.00 431 GLN A CA 1
ATOM 3341 C C . GLN A 1 429 ? 155.554 100.495 68.538 1.00 76.25 431 GLN A C 1
ATOM 3342 O O . GLN A 1 429 ? 155.601 100.164 69.721 1.00 81.50 431 GLN A O 1
ATOM 3348 N N . LEU A 1 430 ? 155.245 101.732 68.144 1.00 69.88 432 LEU A N 1
ATOM 3349 C CA . LEU A 1 430 ? 154.820 102.782 69.074 1.00 65.26 432 LEU A CA 1
ATOM 3350 C C . LEU A 1 430 ? 153.293 102.806 69.164 1.00 62.14 432 LEU A C 1
ATOM 3351 O O . LEU A 1 430 ? 152.618 102.077 68.438 1.00 60.49 432 LEU A O 1
ATOM 3356 N N . ALA A 1 431 ? 152.761 103.634 70.063 1.00 60.46 433 ALA A N 1
ATOM 3357 C CA . ALA A 1 431 ? 151.318 103.720 70.325 1.00 60.92 433 ALA A CA 1
ATOM 3358 C C . ALA A 1 431 ? 150.732 105.050 69.820 1.00 59.39 433 ALA A C 1
ATOM 3359 O O . ALA A 1 431 ? 150.814 106.068 70.524 1.00 59.04 433 ALA A O 1
ATOM 3361 N N . PRO A 1 432 ? 150.138 105.052 68.604 1.00 57.00 434 PRO A N 1
ATOM 3362 C CA . PRO A 1 432 ? 149.650 106.300 68.020 1.00 53.05 434 PRO A CA 1
ATOM 3363 C C . PRO A 1 432 ? 148.143 106.532 68.196 1.00 52.74 434 PRO A C 1
ATOM 3364 O O . PRO A 1 432 ? 147.364 105.584 68.239 1.00 51.51 434 PRO A O 1
ATOM 3368 N N . SER A 1 433 ? 147.748 107.797 68.295 1.00 54.10 435 SER A N 1
ATOM 3369 C CA . SER A 1 433 ? 146.355 108.178 68.104 1.00 52.93 435 SER A CA 1
ATOM 3370 C C . SER A 1 433 ? 146.253 109.628 67.698 1.00 51.07 435 SER A C 1
ATOM 3371 O O . SER A 1 433 ? 146.852 110.502 68.327 1.00 50.12 435 SER A O 1
ATOM 3374 N N . ALA A 1 434 ? 145.470 109.873 66.650 1.00 53.19 436 ALA A N 1
ATOM 3375 C CA . ALA A 1 434 ? 145.056 111.225 66.286 1.00 52.21 436 ALA A CA 1
ATOM 3376 C C . ALA A 1 434 ? 144.114 111.772 67.362 1.00 52.82 436 ALA A C 1
ATOM 3377 O O . ALA A 1 434 ? 143.487 111.010 68.099 1.00 51.18 436 ALA A O 1
ATOM 3379 N N . ILE A 1 435 ? 144.046 113.098 67.448 1.00 54.62 437 ILE A N 1
ATOM 3380 C CA . ILE A 1 435 ? 143.166 113.796 68.386 1.00 54.11 437 ILE A CA 1
ATOM 3381 C C . ILE A 1 435 ? 142.374 114.816 67.578 1.00 52.19 437 ILE A C 1
ATOM 3382 O O . ILE A 1 435 ? 142.941 115.568 66.777 1.00 54.29 437 ILE A O 1
ATOM 3387 N N . GLY A 1 436 ? 141.060 114.823 67.782 1.00 53.68 438 GLY A N 1
ATOM 3388 C CA . GLY A 1 436 ? 140.141 115.577 66.929 1.00 57.71 438 GLY A CA 1
ATOM 3389 C C . GLY A 1 436 ? 140.103 117.069 67.199 1.00 60.10 438 GLY A C 1
ATOM 3390 O O . GLY A 1 436 ? 139.959 117.862 66.271 1.00 61.52 438 GLY A O 1
ATOM 3391 N N . ALA A 1 437 ? 140.245 117.448 68.466 1.00 64.54 439 ALA A N 1
ATOM 3392 C CA . ALA A 1 437 ? 140.083 118.834 68.901 1.00 66.71 439 ALA A CA 1
ATOM 3393 C C . ALA A 1 437 ? 141.304 119.329 69.661 1.00 61.10 439 ALA A C 1
ATOM 3394 O O . ALA A 1 437 ? 142.177 118.552 70.051 1.00 72.04 439 ALA A O 1
ATOM 3396 N N . GLY A 1 438 ? 141.356 120.639 69.852 1.00 54.87 440 GLY A N 1
ATOM 3397 C CA . GLY A 1 438 ? 142.387 121.279 70.662 1.00 54.99 440 GLY A CA 1
ATOM 3398 C C . GLY A 1 438 ? 142.164 122.779 70.755 1.00 54.54 440 GLY A C 1
ATOM 3399 O O . GLY A 1 438 ? 141.632 123.391 69.837 1.00 53.33 440 GLY A O 1
ATOM 3400 N N . ASN A 1 439 ? 142.582 123.360 71.871 1.00 57.80 441 ASN A N 1
ATOM 3401 C CA . ASN A 1 439 ? 142.392 124.781 72.156 1.00 57.06 441 ASN A CA 1
ATOM 3402 C C . ASN A 1 439 ? 143.610 125.561 71.659 1.00 56.24 441 ASN A C 1
ATOM 3403 O O . ASN A 1 439 ? 144.687 125.504 72.270 1.00 60.84 441 ASN A O 1
ATOM 3408 N N . THR A 1 440 ? 143.441 126.260 70.536 1.00 56.23 442 THR A N 1
ATOM 3409 C CA . THR A 1 440 ? 144.539 127.001 69.906 1.00 58.16 442 THR A CA 1
ATOM 3410 C C . THR A 1 440 ? 144.935 128.293 70.634 1.00 62.20 442 THR A C 1
ATOM 3411 O O . THR A 1 440 ? 146.110 128.659 70.627 1.00 63.56 442 THR A O 1
ATOM 3415 N N . THR A 1 441 ? 143.965 128.971 71.252 1.00 63.39 443 THR A N 1
ATOM 3416 C CA . THR A 1 441 ? 144.241 130.196 72.015 1.00 66.86 443 THR A CA 1
ATOM 3417 C C . THR A 1 441 ? 145.101 129.899 73.254 1.00 65.34 443 THR A C 1
ATOM 3418 O O . THR A 1 441 ? 146.042 130.640 73.544 1.00 63.93 443 THR A O 1
ATOM 3422 N N . LYS A 1 442 ? 144.812 128.789 73.938 1.00 64.11 444 LYS A N 1
ATOM 3423 C CA . LYS A 1 442 ? 145.622 128.341 75.072 1.00 66.98 444 LYS A CA 1
ATOM 3424 C C . LYS A 1 442 ? 147.059 128.028 74.643 1.00 65.26 444 LYS A C 1
ATOM 3425 O O . LYS A 1 442 ? 148.018 128.426 75.323 1.00 66.89 444 LYS A O 1
ATOM 3431 N N . PHE A 1 443 ? 147.200 127.337 73.509 1.00 60.71 445 PHE A N 1
ATOM 3432 C CA . PHE A 1 443 ? 148.516 126.985 72.967 1.00 59.39 445 PHE A CA 1
ATOM 3433 C C . PHE A 1 443 ? 149.312 128.211 72.511 1.00 58.14 445 PHE A C 1
ATOM 3434 O O . PHE A 1 443 ? 150.508 128.322 72.809 1.00 60.47 445 PHE A O 1
ATOM 3442 N N . CYS A 1 444 ? 148.656 129.114 71.785 1.00 59.02 446 CYS A N 1
ATOM 3443 C CA . CYS A 1 444 ? 149.319 130.316 71.272 1.00 60.21 446 CYS A CA 1
ATOM 3444 C C . CYS A 1 444 ? 149.850 131.186 72.384 1.00 62.45 446 CYS A C 1
ATOM 3445 O O . CYS A 1 444 ? 150.880 131.833 72.215 1.00 67.29 446 CYS A O 1
ATOM 3448 N N . GLN A 1 445 ? 149.171 131.160 73.527 1.00 65.54 447 GLN A N 1
ATOM 3449 C CA . GLN A 1 445 ? 149.598 131.884 74.722 1.00 66.08 447 GLN A CA 1
ATOM 3450 C C . GLN A 1 445 ? 150.817 131.235 75.384 1.00 63.37 447 GLN A C 1
ATOM 3451 O O . GLN A 1 445 ? 151.748 131.936 75.767 1.00 63.41 447 GLN A O 1
ATOM 3457 N N . ILE A 1 446 ? 150.811 129.906 75.507 1.00 61.36 448 ILE A N 1
ATOM 3458 C CA . ILE A 1 446 ? 151.937 129.156 76.084 1.00 61.31 448 ILE A CA 1
ATOM 3459 C C . ILE A 1 446 ? 153.202 129.339 75.251 1.00 60.97 448 ILE A C 1
ATOM 3460 O O . ILE A 1 446 ? 154.231 129.739 75.785 1.00 65.54 448 ILE A O 1
ATOM 3465 N N . ALA A 1 447 ? 153.123 129.039 73.956 1.00 58.01 449 ALA A N 1
ATOM 3466 C CA . ALA A 1 447 ? 154.201 129.372 73.011 1.00 58.98 449 ALA A CA 1
ATOM 3467 C C . ALA A 1 447 ? 154.181 130.880 72.791 1.00 65.95 449 ALA A C 1
ATOM 3468 O O . ALA A 1 447 ? 153.383 131.587 73.410 1.00 72.74 449 ALA A O 1
ATOM 3470 N N . GLY A 1 448 ? 155.036 131.405 71.928 1.00 68.40 450 GLY A N 1
ATOM 3471 C CA . GLY A 1 448 ? 155.109 132.870 71.777 1.00 71.29 450 GLY A CA 1
ATOM 3472 C C . GLY A 1 448 ? 154.228 133.465 70.697 1.00 69.35 450 GLY A C 1
ATOM 3473 O O . GLY A 1 448 ? 154.475 134.591 70.267 1.00 71.83 450 GLY A O 1
ATOM 3474 N N . LEU A 1 449 ? 153.186 132.742 70.279 1.00 64.92 451 LEU A N 1
ATOM 3475 C CA . LEU A 1 449 ? 152.623 132.926 68.942 1.00 60.32 451 LEU A CA 1
ATOM 3476 C C . LEU A 1 449 ? 151.538 133.988 68.834 1.00 59.17 451 LEU A C 1
ATOM 3477 O O . LEU A 1 449 ? 150.676 134.104 69.703 1.00 60.45 451 LEU A O 1
ATOM 3482 N N . ASN A 1 450 ? 151.612 134.771 67.757 1.00 57.74 452 ASN A N 1
ATOM 3483 C CA . ASN A 1 450 ? 150.497 135.581 67.302 1.00 58.92 452 ASN A CA 1
ATOM 3484 C C . ASN A 1 450 ? 149.529 134.606 66.635 1.00 56.04 452 ASN A C 1
ATOM 3485 O O . ASN A 1 450 ? 149.902 133.972 65.642 1.00 48.67 452 ASN A O 1
ATOM 3490 N N . PRO A 1 451 ? 148.283 134.487 67.155 1.00 57.22 453 PRO A N 1
ATOM 3491 C CA . PRO A 1 451 ? 147.327 133.529 66.562 1.00 54.94 453 PRO A CA 1
ATOM 3492 C C . PRO A 1 451 ? 146.974 133.779 65.083 1.00 55.50 453 PRO A C 1
ATOM 3493 O O . PRO A 1 451 ? 146.635 132.830 64.368 1.00 56.22 453 PRO A O 1
ATOM 3497 N N . ASP A 1 452 ? 147.063 135.030 64.638 1.00 56.79 454 ASP A N 1
ATOM 3498 C CA . ASP A 1 452 ? 146.829 135.373 63.237 1.00 60.29 454 ASP A CA 1
ATOM 3499 C C . ASP A 1 452 ? 147.954 134.897 62.300 1.00 58.12 454 ASP A C 1
ATOM 3500 O O . ASP A 1 452 ? 147.702 134.638 61.126 1.00 56.67 454 ASP A O 1
ATOM 3505 N N . GLU A 1 453 ? 149.179 134.786 62.820 1.00 58.24 455 GLU A N 1
ATOM 3506 C CA . GLU A 1 453 ? 150.357 134.399 62.035 1.00 58.29 455 GLU A CA 1
ATOM 3507 C C . GLU A 1 453 ? 150.573 132.887 62.007 1.00 53.48 455 GLU A C 1
ATOM 3508 O O . GLU A 1 453 ? 150.919 132.326 60.964 1.00 52.66 455 GLU A O 1
ATOM 3514 N N . GLU A 1 454 ? 150.378 132.247 63.160 1.00 51.38 456 GLU A N 1
ATOM 3515 C CA . GLU A 1 454 ? 150.639 130.823 63.350 1.00 48.62 456 GLU A CA 1
ATOM 3516 C C . GLU A 1 454 ? 149.729 130.274 64.448 1.00 46.29 456 GLU A C 1
ATOM 3517 O O . GLU A 1 454 ? 149.538 130.934 65.474 1.00 50.68 456 GLU A O 1
ATOM 3523 N N . ALA A 1 455 ? 149.191 129.072 64.254 1.00 39.98 457 ALA A N 1
ATOM 3524 C CA . ALA A 1 455 ? 148.246 128.498 65.223 1.00 41.02 457 ALA A CA 1
ATOM 3525 C C . ALA A 1 455 ? 148.137 126.978 65.134 1.00 41.78 457 ALA A C 1
ATOM 3526 O O . ALA A 1 455 ? 148.309 126.404 64.050 1.00 41.24 457 ALA A O 1
ATOM 3528 N N . SER A 1 456 ? 147.847 126.333 66.265 1.00 42.00 458 SER A N 1
ATOM 3529 C CA . SER A 1 456 ? 147.653 124.894 66.269 1.00 44.19 458 SER A CA 1
ATOM 3530 C C . SER A 1 456 ? 146.437 124.553 65.427 1.00 43.66 458 SER A C 1
ATOM 3531 O O . SER A 1 456 ? 145.418 125.232 65.509 1.00 45.74 458 SER A O 1
ATOM 3534 N N . VAL A 1 457 ? 146.595 123.541 64.571 1.00 44.66 459 VAL A N 1
ATOM 3535 C CA . VAL A 1 457 ? 145.524 123.008 63.715 1.00 40.25 459 VAL A CA 1
ATOM 3536 C C . VAL A 1 457 ? 145.327 121.487 63.820 1.00 42.93 459 VAL A C 1
ATOM 3537 O O . VAL A 1 457 ? 144.435 120.939 63.172 1.00 46.03 459 VAL A O 1
ATOM 3541 N N . GLY A 1 458 ? 146.145 120.812 64.632 1.00 45.21 460 GLY A N 1
ATOM 3542 C CA . GLY A 1 458 ? 146.097 119.360 64.783 1.00 44.43 460 GLY A CA 1
ATOM 3543 C C . GLY A 1 458 ? 146.887 118.893 65.998 1.00 46.99 460 GLY A C 1
ATOM 3544 O O . GLY A 1 458 ? 147.741 119.627 66.518 1.00 47.00 460 GLY A O 1
ATOM 3545 N N . GLU A 1 459 ? 146.586 117.678 66.451 1.00 46.40 461 GLU A N 1
ATOM 3546 C CA . GLU A 1 459 ? 147.235 117.070 67.613 1.00 53.89 461 GLU A CA 1
ATOM 3547 C C . GLU A 1 459 ? 147.331 115.578 67.373 1.00 50.86 461 GLU A C 1
ATOM 3548 O O . GLU A 1 459 ? 146.477 115.004 66.702 1.00 49.06 461 GLU A O 1
ATOM 3554 N N . PHE A 1 460 ? 148.345 114.955 67.959 1.00 50.43 462 PHE A N 1
ATOM 3555 C CA . PHE A 1 460 ? 148.603 113.523 67.772 1.00 53.18 462 PHE A CA 1
ATOM 3556 C C . PHE A 1 460 ? 149.368 112.986 68.980 1.00 52.46 462 PHE A C 1
ATOM 3557 O O . PHE A 1 460 ? 150.465 113.472 69.273 1.00 50.59 462 PHE A O 1
ATOM 3565 N N . SER A 1 461 ? 148.795 112.013 69.687 1.00 51.35 463 SER A N 1
ATOM 3566 C CA . SER A 1 461 ? 149.475 111.418 70.848 1.00 54.60 463 SER A CA 1
ATOM 3567 C C . SER A 1 461 ? 150.350 110.233 70.439 1.00 53.79 463 SER A C 1
ATOM 3568 O O . SER A 1 461 ? 150.017 109.468 69.532 1.00 47.91 463 SER A O 1
ATOM 3571 N N . LEU A 1 462 ? 151.480 110.104 71.127 1.00 57.66 464 LEU A N 1
ATOM 3572 C CA . LEU A 1 462 ? 152.492 109.102 70.807 1.00 59.05 464 LEU A CA 1
ATOM 3573 C C . LEU A 1 462 ? 153.152 108.631 72.100 1.00 59.24 464 LEU A C 1
ATOM 3574 O O . LEU A 1 462 ? 153.746 109.425 72.816 1.00 56.56 464 LEU A O 1
ATOM 3579 N N . GLY A 1 463 ? 153.000 107.348 72.410 1.00 61.82 465 GLY A N 1
ATOM 3580 C CA . GLY A 1 463 ? 153.659 106.736 73.554 1.00 65.25 465 GLY A CA 1
ATOM 3581 C C . GLY A 1 463 ? 154.346 105.442 73.168 1.00 67.86 465 GLY A C 1
ATOM 3582 O O . GLY A 1 463 ? 154.349 105.038 72.006 1.00 69.15 465 GLY A O 1
ATOM 3583 N N . ALA A 1 464 ? 154.956 104.801 74.154 1.00 73.49 466 ALA A N 1
ATOM 3584 C CA . ALA A 1 464 ? 155.553 103.482 73.974 1.00 74.54 466 ALA A CA 1
ATOM 3585 C C . ALA A 1 464 ? 154.441 102.435 74.069 1.00 75.20 466 ALA A C 1
ATOM 3586 O O . ALA A 1 464 ? 153.588 102.504 74.962 1.00 71.31 466 ALA A O 1
ATOM 3588 N N . ALA A 1 465 ? 154.444 101.481 73.142 1.00 75.98 467 ALA A N 1
ATOM 3589 C CA . ALA A 1 465 ? 153.457 100.403 73.145 1.00 78.30 467 ALA A CA 1
ATOM 3590 C C . ALA A 1 465 ? 153.960 99.253 74.000 1.00 80.89 467 ALA A C 1
ATOM 3591 O O . ALA A 1 465 ? 155.166 99.079 74.178 1.00 80.85 467 ALA A O 1
ATOM 3593 N N . LYS A 1 466 ? 153.022 98.476 74.529 1.00 84.17 468 LYS A N 1
ATOM 3594 C CA . LYS A 1 466 ? 153.351 97.235 75.216 1.00 90.21 468 LYS A CA 1
ATOM 3595 C C . LYS A 1 466 ? 153.704 96.163 74.174 1.00 93.38 468 LYS A C 1
ATOM 3596 O O . LYS A 1 466 ? 153.237 96.244 73.034 1.00 93.89 468 LYS A O 1
ATOM 3602 N N . PRO A 1 467 ? 154.572 95.197 74.542 1.00 100.30 469 PRO A N 1
ATOM 3603 C CA . PRO A 1 467 ? 154.729 93.948 73.782 1.00 102.58 469 PRO A CA 1
ATOM 3604 C C . PRO A 1 467 ? 153.452 93.096 73.737 1.00 102.54 469 PRO A C 1
ATOM 3605 O O . PRO A 1 467 ? 152.528 93.388 72.972 1.00 98.22 469 PRO A O 1
ATOM 3609 N N . MET B 2 1 ? 133.944 151.068 80.244 1.00 111.89 1 MET B N 1
ATOM 3610 C CA . MET B 2 1 ? 133.652 151.626 81.593 1.00 110.58 1 MET B CA 1
ATOM 3611 C C . MET B 2 1 ? 132.203 151.316 81.968 1.00 109.66 1 MET B C 1
ATOM 3612 O O . MET B 2 1 ? 131.315 151.326 81.111 1.00 106.26 1 MET B O 1
ATOM 3617 N N . LEU B 2 2 ? 131.969 151.067 83.254 1.00 111.39 2 LEU B N 1
ATOM 3618 C CA . LEU B 2 2 ? 130.619 150.775 83.763 1.00 109.84 2 LEU B CA 1
ATOM 3619 C C . LEU B 2 2 ? 129.703 152.015 83.890 1.00 113.00 2 LEU B C 1
ATOM 3620 O O . LEU B 2 2 ? 128.480 151.858 84.041 1.00 112.03 2 LEU B O 1
ATOM 3625 N N . ASP B 2 3 ? 130.284 153.224 83.833 1.00 110.89 3 ASP B N 1
ATOM 3626 C CA . ASP B 2 3 ? 129.529 154.488 83.937 1.00 107.62 3 ASP B CA 1
ATOM 3627 C C . ASP B 2 3 ? 128.979 154.995 82.587 1.00 100.38 3 ASP B C 1
ATOM 3628 O O . ASP B 2 3 ? 127.884 155.554 82.526 1.00 94.22 3 ASP B O 1
ATOM 3633 N N . LEU B 2 4 ? 129.752 154.803 81.518 1.00 97.06 4 LEU B N 1
ATOM 3634 C CA . LEU B 2 4 ? 129.366 155.215 80.156 1.00 93.69 4 LEU B CA 1
ATOM 3635 C C . LEU B 2 4 ? 128.252 154.358 79.509 1.00 79.90 4 LEU B C 1
ATOM 3636 O O . LEU B 2 4 ? 127.734 154.734 78.456 1.00 80.24 4 LEU B O 1
ATOM 3641 N N . PHE B 2 5 ? 127.883 153.232 80.127 1.00 64.97 5 PHE B N 1
ATOM 3642 C CA . PHE B 2 5 ? 126.921 152.288 79.550 1.00 60.55 5 PHE B CA 1
ATOM 3643 C C . PHE B 2 5 ? 125.894 151.833 80.592 1.00 56.21 5 PHE B C 1
ATOM 3644 O O . PHE B 2 5 ? 126.161 151.918 81.784 1.00 60.64 5 PHE B O 1
ATOM 3652 N N . THR B 2 6 ? 124.740 151.337 80.146 1.00 51.49 6 THR B N 1
ATOM 3653 C CA . THR B 2 6 ? 123.759 150.707 81.056 1.00 54.11 6 THR B CA 1
ATOM 3654 C C . THR B 2 6 ? 123.968 149.193 81.170 1.00 50.74 6 THR B C 1
ATOM 3655 O O . THR B 2 6 ? 124.416 148.582 80.206 1.00 51.45 6 THR B O 1
ATOM 3659 N N . LEU B 2 7 ? 123.668 148.614 82.348 1.00 50.65 7 LEU B N 1
ATOM 3660 C CA . LEU B 2 7 ? 124.048 147.237 82.728 1.00 51.15 7 LEU B CA 1
ATOM 3661 C C . LEU B 2 7 ? 122.909 146.206 82.839 1.00 52.55 7 LEU B C 1
ATOM 3662 O O . LEU B 2 7 ? 121.804 146.501 83.285 1.00 51.07 7 LEU B O 1
ATOM 3667 N N . SER B 2 8 ? 123.203 144.974 82.446 1.00 55.04 8 SER B N 1
ATOM 3668 C CA . SER B 2 8 ? 122.263 143.873 82.639 1.00 55.64 8 SER B CA 1
ATOM 3669 C C . SER B 2 8 ? 123.012 142.570 82.709 1.00 54.26 8 SER B C 1
ATOM 3670 O O . SER B 2 8 ? 124.180 142.505 82.326 1.00 55.28 8 SER B O 1
ATOM 3673 N N . PHE B 2 9 ? 122.337 141.552 83.228 1.00 55.30 9 PHE B N 1
ATOM 3674 C CA . PHE B 2 9 ? 122.903 140.217 83.331 1.00 58.39 9 PHE B CA 1
ATOM 3675 C C . PHE B 2 9 ? 122.845 139.583 81.954 1.00 59.25 9 PHE B C 1
ATOM 3676 O O . PHE B 2 9 ? 121.901 139.800 81.189 1.00 57.26 9 PHE B O 1
ATOM 3684 N N . SER B 2 10 ? 123.853 138.783 81.651 1.00 65.97 10 SER B N 1
ATOM 3685 C CA . SER B 2 10 ? 123.831 137.945 80.457 1.00 70.50 10 SER B CA 1
ATOM 3686 C C . SER B 2 10 ? 122.558 137.072 80.415 1.00 71.86 10 SER B C 1
ATOM 3687 O O . SER B 2 10 ? 122.094 136.598 81.460 1.00 68.82 10 SER B O 1
ATOM 3690 N N . PRO B 2 11 ? 121.990 136.860 79.213 1.00 75.83 11 PRO B N 1
ATOM 3691 C CA . PRO B 2 11 ? 120.860 135.920 79.109 1.00 79.63 11 PRO B CA 1
ATOM 3692 C C . PRO B 2 11 ? 121.238 134.464 79.431 1.00 80.76 11 PRO B C 1
ATOM 3693 O O . PRO B 2 11 ? 120.382 133.695 79.860 1.00 82.56 11 PRO B O 1
ATOM 3697 N N . ASP B 2 12 ? 122.509 134.110 79.243 1.00 86.32 12 ASP B N 1
ATOM 3698 C CA . ASP B 2 12 ? 123.035 132.787 79.620 1.00 94.49 12 ASP B CA 1
ATOM 3699 C C . ASP B 2 12 ? 123.010 132.537 81.141 1.00 92.50 12 ASP B C 1
ATOM 3700 O O . ASP B 2 12 ? 122.952 131.396 81.581 1.00 97.50 12 ASP B O 1
ATOM 3705 N N . LEU B 2 13 ? 123.049 133.609 81.927 1.00 93.20 13 LEU B N 1
ATOM 3706 C CA . LEU B 2 13 ? 122.981 133.541 83.390 1.00 90.04 13 LEU B CA 1
ATOM 3707 C C . LEU B 2 13 ? 121.560 133.228 83.874 1.00 92.10 13 LEU B C 1
ATOM 3708 O O . LEU B 2 13 ? 120.595 133.791 83.359 1.00 92.10 13 LEU B O 1
ATOM 3713 N N . SER B 2 14 ? 121.448 132.338 84.864 1.00 98.78 14 SER B N 1
ATOM 3714 C CA . SER B 2 14 ? 120.169 132.019 85.518 1.00 100.92 14 SER B CA 1
ATOM 3715 C C . SER B 2 14 ? 120.237 132.343 87.008 1.00 95.91 14 SER B C 1
ATOM 3716 O O . SER B 2 14 ? 121.272 132.155 87.651 1.00 96.03 14 SER B O 1
ATOM 3719 N N . ILE B 2 15 ? 119.105 132.781 87.546 1.00 94.61 15 ILE B N 1
ATOM 3720 C CA . ILE B 2 15 ? 119.017 133.374 88.875 1.00 95.85 15 ILE B CA 1
ATOM 3721 C C . ILE B 2 15 ? 117.967 132.652 89.753 1.00 103.01 15 ILE B C 1
ATOM 3722 O O . ILE B 2 15 ? 116.791 132.999 89.765 1.00 101.19 15 ILE B O 1
ATOM 3727 N N . ALA B 2 16 ? 118.413 131.621 90.475 1.00 112.49 16 ALA B N 1
ATOM 3728 C CA . ALA B 2 16 ? 117.531 130.836 91.348 1.00 116.21 16 ALA B CA 1
ATOM 3729 C C . ALA B 2 16 ? 117.347 131.538 92.696 1.00 120.59 16 ALA B C 1
ATOM 3730 O O . ALA B 2 16 ? 118.263 131.551 93.528 1.00 123.83 16 ALA B O 1
ATOM 3732 N N . SER B 2 17 ? 116.157 132.108 92.897 1.00 125.51 17 SER B N 1
ATOM 3733 C CA . SER B 2 17 ? 115.793 132.810 94.134 1.00 130.33 17 SER B CA 1
ATOM 3734 C C . SER B 2 17 ? 114.984 131.890 95.059 1.00 139.40 17 SER B C 1
ATOM 3735 O O . SER B 2 17 ? 113.996 131.284 94.632 1.00 148.86 17 SER B O 1
ATOM 3738 N N . GLU B 2 18 ? 115.415 131.792 96.319 1.00 149.56 18 GLU B N 1
ATOM 3739 C CA . GLU B 2 18 ? 114.817 130.884 97.308 1.00 147.19 18 GLU B CA 1
ATOM 3740 C C . GLU B 2 18 ? 114.756 131.577 98.680 1.00 146.48 18 GLU B C 1
ATOM 3741 O O . GLU B 2 18 ? 115.378 132.605 98.889 1.00 140.58 18 GLU B O 1
ATOM 3747 N N . ALA B 2 19 ? 113.985 131.023 99.606 1.00 153.21 19 ALA B N 1
ATOM 3748 C CA . ALA B 2 19 ? 113.676 131.709 100.886 1.00 152.70 19 ALA B CA 1
ATOM 3749 C C . ALA B 2 19 ? 114.828 132.454 101.645 1.00 148.49 19 ALA B C 1
ATOM 3750 O O . ALA B 2 19 ? 114.629 133.581 102.103 1.00 140.67 19 ALA B O 1
ATOM 3752 N N . GLU B 2 20 ? 115.997 131.825 101.787 1.00 147.01 20 GLU B N 1
ATOM 3753 C CA . GLU B 2 20 ? 117.167 132.383 102.510 1.00 134.21 20 GLU B CA 1
ATOM 3754 C C . GLU B 2 20 ? 118.431 132.579 101.663 1.00 123.25 20 GLU B C 1
ATOM 3755 O O . GLU B 2 20 ? 119.358 133.281 102.078 1.00 111.74 20 GLU B O 1
ATOM 3761 N N . GLN B 2 21 ? 118.470 131.952 100.490 1.00 120.54 21 GLN B N 1
ATOM 3762 C CA . GLN B 2 21 ? 119.604 132.050 99.581 1.00 110.08 21 GLN B CA 1
ATOM 3763 C C . GLN B 2 21 ? 119.188 132.626 98.245 1.00 101.80 21 GLN B C 1
ATOM 3764 O O . GLN B 2 21 ? 118.036 132.519 97.837 1.00 100.86 21 GLN B O 1
ATOM 3770 N N . LEU B 2 22 ? 120.165 133.210 97.565 1.00 95.46 22 LEU B N 1
ATOM 3771 C CA . LEU B 2 22 ? 120.035 133.674 96.192 1.00 89.85 22 LEU B CA 1
ATOM 3772 C C . LEU B 2 22 ? 121.207 133.079 95.431 1.00 88.04 22 LEU B C 1
ATOM 3773 O O . LEU B 2 22 ? 122.355 133.228 95.861 1.00 88.24 22 LEU B O 1
ATOM 3778 N N . THR B 2 23 ? 120.924 132.374 94.337 1.00 87.52 23 THR B N 1
ATOM 3779 C CA . THR B 2 23 ? 121.963 131.701 93.562 1.00 89.07 23 THR B CA 1
ATOM 3780 C C . THR B 2 23 ? 122.036 132.270 92.147 1.00 86.66 23 THR B C 1
ATOM 3781 O O . THR B 2 23 ? 121.041 132.255 91.423 1.00 89.04 23 THR B O 1
ATOM 3785 N N . LEU B 2 24 ? 123.222 132.751 91.769 1.00 83.20 24 LEU B N 1
ATOM 3786 C CA . LEU B 2 24 ? 123.527 133.165 90.394 1.00 80.82 24 LEU B CA 1
ATOM 3787 C C . LEU B 2 24 ? 124.392 132.084 89.755 1.00 81.81 24 LEU B C 1
ATOM 3788 O O . LEU B 2 24 ? 125.396 131.663 90.331 1.00 82.84 24 LEU B O 1
ATOM 3793 N N . GLN B 2 25 ? 124.014 131.672 88.548 1.00 82.51 25 GLN B N 1
ATOM 3794 C CA . GLN B 2 25 ? 124.484 130.426 87.963 1.00 88.36 25 GLN B CA 1
ATOM 3795 C C . GLN B 2 25 ? 124.709 130.589 86.457 1.00 89.31 25 GLN B C 1
ATOM 3796 O O . GLN B 2 25 ? 123.822 131.052 85.737 1.00 83.02 25 GLN B O 1
ATOM 3802 N N . SER B 2 26 ? 125.909 130.221 86.004 1.00 96.46 26 SER B N 1
ATOM 3803 C CA . SER B 2 26 ? 126.213 129.999 84.581 1.00 99.78 26 SER B CA 1
ATOM 3804 C C . SER B 2 26 ? 126.496 128.499 84.385 1.00 105.56 26 SER B C 1
ATOM 3805 O O . SER B 2 26 ? 126.252 127.702 85.290 1.00 110.04 26 SER B O 1
ATOM 3808 N N . LYS B 2 27 ? 127.001 128.111 83.216 1.00 109.60 27 LYS B N 1
ATOM 3809 C CA . LYS B 2 27 ? 127.465 126.732 83.015 1.00 119.32 27 LYS B CA 1
ATOM 3810 C C . LYS B 2 27 ? 128.699 126.433 83.876 1.00 120.20 27 LYS B C 1
ATOM 3811 O O . LYS B 2 27 ? 128.786 125.371 84.500 1.00 124.45 27 LYS B O 1
ATOM 3817 N N . ASP B 2 28 ? 129.635 127.381 83.916 1.00 117.73 28 ASP B N 1
ATOM 3818 C CA . ASP B 2 28 ? 130.893 127.217 84.651 1.00 121.44 28 ASP B CA 1
ATOM 3819 C C . ASP B 2 28 ? 130.765 127.565 86.130 1.00 117.31 28 ASP B C 1
ATOM 3820 O O . ASP B 2 28 ? 131.021 126.717 86.986 1.00 121.77 28 ASP B O 1
ATOM 3825 N N . ASP B 2 29 ? 130.368 128.806 86.421 1.00 112.47 29 ASP B N 1
ATOM 3826 C CA . ASP B 2 29 ? 130.470 129.367 87.779 1.00 109.40 29 ASP B CA 1
ATOM 3827 C C . ASP B 2 29 ? 129.130 129.513 88.498 1.00 101.42 29 ASP B C 1
ATOM 3828 O O . ASP B 2 29 ? 128.076 129.671 87.880 1.00 95.41 29 ASP B O 1
ATOM 3833 N N . ARG B 2 30 ? 129.218 129.485 89.823 1.00 97.60 30 ARG B N 1
ATOM 3834 C CA . ARG B 2 30 ? 128.076 129.428 90.713 1.00 96.47 30 ARG B CA 1
ATOM 3835 C C . ARG B 2 30 ? 128.356 130.398 91.851 1.00 93.23 30 ARG B C 1
ATOM 3836 O O . ARG B 2 30 ? 129.444 130.374 92.424 1.00 97.56 30 ARG B O 1
ATOM 3844 N N . LEU B 2 31 ? 127.390 131.255 92.165 1.00 89.28 31 LEU B N 1
ATOM 3845 C CA . LEU B 2 31 ? 127.530 132.229 93.246 1.00 86.84 31 LEU B CA 1
ATOM 3846 C C . LEU B 2 31 ? 126.298 132.167 94.143 1.00 87.31 31 LEU B C 1
ATOM 3847 O O . LEU B 2 31 ? 125.199 132.478 93.691 1.00 86.04 31 LEU B O 1
ATOM 3852 N N . ILE B 2 32 ? 126.488 131.759 95.402 1.00 90.11 32 ILE B N 1
ATOM 3853 C CA . ILE B 2 32 ? 125.410 131.708 96.398 1.00 90.33 32 ILE B CA 1
ATOM 3854 C C . ILE B 2 32 ? 125.553 132.885 97.376 1.00 89.38 32 ILE B C 1
ATOM 3855 O O . ILE B 2 32 ? 126.620 133.087 97.955 1.00 85.86 32 ILE B O 1
ATOM 3860 N N . LEU B 2 33 ? 124.476 133.658 97.537 1.00 91.45 33 LEU B N 1
ATOM 3861 C CA . LEU B 2 33 ? 124.392 134.729 98.535 1.00 90.00 33 LEU B CA 1
ATOM 3862 C C . LEU B 2 33 ? 123.412 134.298 99.626 1.00 94.73 33 LEU B C 1
ATOM 3863 O O . LEU B 2 33 ? 122.222 134.139 99.365 1.00 99.11 33 LEU B O 1
ATOM 3868 N N . GLU B 2 34 ? 123.918 134.120 100.843 1.00 99.03 34 GLU B N 1
ATOM 3869 C CA . GLU B 2 34 ? 123.100 133.717 101.990 1.00 107.04 34 GLU B CA 1
ATOM 3870 C C . GLU B 2 34 ? 122.631 134.951 102.765 1.00 103.65 34 GLU B C 1
ATOM 3871 O O . GLU B 2 34 ? 123.457 135.750 103.221 1.00 95.54 34 GLU B O 1
ATOM 3877 N N . HIS B 2 35 ? 121.308 135.104 102.891 1.00 106.74 35 HIS B N 1
ATOM 3878 C CA . HIS B 2 35 ? 120.675 136.238 103.597 1.00 105.24 35 HIS B CA 1
ATOM 3879 C C . HIS B 2 35 ? 121.087 137.606 103.008 1.00 93.91 35 HIS B C 1
ATOM 3880 O O . HIS B 2 35 ? 121.525 138.504 103.740 1.00 89.15 35 HIS B O 1
ATOM 3887 N N . PRO B 2 36 ? 120.935 137.769 101.676 1.00 85.33 36 PRO B N 1
ATOM 3888 C CA . PRO B 2 36 ? 121.288 139.036 101.070 1.00 78.60 36 PRO B CA 1
ATOM 3889 C C . PRO B 2 36 ? 120.292 140.091 101.504 1.00 75.31 36 PRO B C 1
ATOM 3890 O O . PRO B 2 36 ? 119.099 139.803 101.613 1.00 78.00 36 PRO B O 1
ATOM 3894 N N . GLN B 2 37 ? 120.770 141.304 101.731 1.00 70.90 37 GLN B N 1
ATOM 3895 C CA . GLN B 2 37 ? 119.913 142.355 102.249 1.00 69.26 37 GLN B CA 1
ATOM 3896 C C . GLN B 2 37 ? 118.993 142.949 101.173 1.00 65.58 37 GLN B C 1
ATOM 3897 O O . GLN B 2 37 ? 119.307 142.884 99.979 1.00 64.97 37 GLN B O 1
ATOM 3903 N N . PRO B 2 38 ? 117.840 143.513 101.593 1.00 61.52 38 PRO B N 1
ATOM 3904 C CA . PRO B 2 38 ? 116.823 143.961 100.632 1.00 60.94 38 PRO B CA 1
ATOM 3905 C C . PRO B 2 38 ? 117.331 144.840 99.483 1.00 57.64 38 PRO B C 1
ATOM 3906 O O . PRO B 2 38 ? 116.957 144.636 98.332 1.00 58.17 38 PRO B O 1
ATOM 3910 N N . GLY B 2 39 ? 118.155 145.826 99.799 1.00 59.61 39 GLY B N 1
ATOM 3911 C CA . GLY B 2 39 ? 118.738 146.708 98.775 1.00 59.55 39 GLY B CA 1
ATOM 3912 C C . GLY B 2 39 ? 119.572 145.985 97.729 1.00 56.32 39 GLY B C 1
ATOM 3913 O O . GLY B 2 39 ? 119.467 146.286 96.534 1.00 53.73 39 GLY B O 1
ATOM 3914 N N . LEU B 2 40 ? 120.409 145.048 98.182 1.00 56.74 40 LEU B N 1
ATOM 3915 C CA . LEU B 2 40 ? 121.219 144.220 97.276 1.00 56.23 40 LEU B CA 1
ATOM 3916 C C . LEU B 2 40 ? 120.344 143.320 96.421 1.00 55.43 40 LEU B C 1
ATOM 3917 O O . LEU B 2 40 ? 120.587 143.178 95.229 1.00 52.00 40 LEU B O 1
ATOM 3922 N N . ARG B 2 41 ? 119.308 142.749 97.026 1.00 61.55 41 ARG B N 1
ATOM 3923 C CA . ARG B 2 41 ? 118.339 141.933 96.292 1.00 66.97 41 ARG B CA 1
ATOM 3924 C C . ARG B 2 41 ? 117.594 142.737 95.225 1.00 63.41 41 ARG B C 1
ATOM 3925 O O . ARG B 2 41 ? 117.414 142.269 94.105 1.00 61.70 41 ARG B O 1
ATOM 3933 N N . THR B 2 42 ? 117.157 143.940 95.583 1.00 61.34 42 THR B N 1
ATOM 3934 C CA . THR B 2 42 ? 116.499 144.843 94.633 1.00 63.90 42 THR B CA 1
ATOM 3935 C C . THR B 2 42 ? 117.392 145.155 93.425 1.00 58.76 42 THR B C 1
ATOM 3936 O O . THR B 2 42 ? 116.923 145.170 92.281 1.00 61.83 42 THR B O 1
ATOM 3940 N N . ALA B 2 43 ? 118.663 145.422 93.697 1.00 53.95 43 ALA B N 1
ATOM 3941 C CA . ALA B 2 43 ? 119.628 145.737 92.649 1.00 53.67 43 ALA B CA 1
ATOM 3942 C C . ALA B 2 43 ? 119.910 144.544 91.750 1.00 49.76 43 ALA B C 1
ATOM 3943 O O . ALA B 2 43 ? 119.975 144.698 90.535 1.00 51.35 43 ALA B O 1
ATOM 3945 N N . LEU B 2 44 ? 120.039 143.360 92.335 1.00 50.62 44 LEU B N 1
ATOM 3946 C CA . LEU B 2 44 ? 120.204 142.143 91.533 1.00 52.30 44 LEU B CA 1
ATOM 3947 C C . LEU B 2 44 ? 118.985 141.833 90.659 1.00 53.61 44 LEU B C 1
ATOM 3948 O O . LEU B 2 44 ? 119.149 141.316 89.558 1.00 56.55 44 LEU B O 1
ATOM 3953 N N . GLU B 2 45 ? 117.780 142.158 91.132 1.00 56.57 45 GLU B N 1
ATOM 3954 C CA . GLU B 2 45 ? 116.573 142.043 90.302 1.00 61.48 45 GLU B CA 1
ATOM 3955 C C . GLU B 2 45 ? 116.583 143.012 89.113 1.00 56.65 45 GLU B C 1
ATOM 3956 O O . GLU B 2 45 ? 116.259 142.624 87.995 1.00 57.12 45 GLU B O 1
ATOM 3962 N N . GLN B 2 46 ? 116.969 144.261 89.345 1.00 56.01 46 GLN B N 1
ATOM 3963 C CA . GLN B 2 46 ? 117.044 145.246 88.256 1.00 58.99 46 GLN B CA 1
ATOM 3964 C C . GLN B 2 46 ? 118.126 144.958 87.223 1.00 55.79 46 GLN B C 1
ATOM 3965 O O . GLN B 2 46 ? 117.955 145.318 86.057 1.00 53.25 46 GLN B O 1
ATOM 3971 N N . LEU B 2 47 ? 119.231 144.334 87.637 1.00 53.92 47 LEU B N 1
ATOM 3972 C CA . LEU B 2 47 ? 120.219 143.852 86.671 1.00 54.85 47 LEU B CA 1
ATOM 3973 C C . LEU B 2 47 ? 119.627 142.784 85.756 1.00 57.34 47 LEU B C 1
ATOM 3974 O O . LEU B 2 47 ? 119.930 142.765 84.568 1.00 60.75 47 LEU B O 1
ATOM 3979 N N . LYS B 2 48 ? 118.791 141.904 86.309 1.00 58.56 48 LYS B N 1
ATOM 3980 C CA . LYS B 2 48 ? 118.070 140.911 85.511 1.00 64.24 48 LYS B CA 1
ATOM 3981 C C . LYS B 2 48 ? 117.101 141.575 84.516 1.00 64.02 48 LYS B C 1
ATOM 3982 O O . LYS B 2 48 ? 116.912 141.074 83.420 1.00 66.22 48 LYS B O 1
ATOM 3988 N N . GLN B 2 49 ? 116.509 142.704 84.893 1.00 65.32 49 GLN B N 1
ATOM 3989 C CA . GLN B 2 49 ? 115.652 143.479 83.983 1.00 67.38 49 GLN B CA 1
ATOM 3990 C C . GLN B 2 49 ? 116.486 144.206 82.932 1.00 65.12 49 GLN B C 1
ATOM 3991 O O . GLN B 2 49 ? 116.177 144.173 81.748 1.00 68.69 49 GLN B O 1
ATOM 3997 N N . GLY B 2 50 ? 117.532 144.883 83.395 1.00 60.91 50 GLY B N 1
ATOM 3998 C CA . GLY B 2 50 ? 118.424 145.662 82.563 1.00 56.59 50 GLY B CA 1
ATOM 3999 C C . GLY B 2 50 ? 117.991 147.102 82.624 1.00 56.64 50 GLY B C 1
ATOM 4000 O O . GLY B 2 50 ? 117.085 147.416 83.367 1.00 58.97 50 GLY B O 1
ATOM 4001 N N . ASN B 2 51 ? 118.685 147.974 81.888 1.00 60.38 51 ASN B N 1
ATOM 4002 C CA . ASN B 2 51 ? 118.286 149.376 81.656 1.00 60.94 51 ASN B CA 1
ATOM 4003 C C . ASN B 2 51 ? 118.675 150.378 82.742 1.00 61.85 51 ASN B C 1
ATOM 4004 O O . ASN B 2 51 ? 118.372 151.562 82.605 1.00 71.29 51 ASN B O 1
ATOM 4009 N N . LEU B 2 52 ? 119.384 149.928 83.774 1.00 58.71 52 LEU B N 1
ATOM 4010 C CA . LEU B 2 52 ? 119.903 150.810 84.811 1.00 59.22 52 LEU B CA 1
ATOM 4011 C C . LEU B 2 52 ? 121.411 150.933 84.664 1.00 58.72 52 LEU B C 1
ATOM 4012 O O . LEU B 2 52 ? 122.092 150.034 84.182 1.00 57.90 52 LEU B O 1
ATOM 4017 N N . THR B 2 53 ? 121.912 152.062 85.125 1.00 62.05 53 THR B N 1
ATOM 4018 C CA . THR B 2 53 ? 123.329 152.362 85.141 1.00 65.16 53 THR B CA 1
ATOM 4019 C C . THR B 2 53 ? 123.922 151.918 86.474 1.00 60.39 53 THR B C 1
ATOM 4020 O O . THR B 2 53 ? 123.188 151.720 87.445 1.00 60.23 53 THR B O 1
ATOM 4024 N N . LEU B 2 54 ? 125.241 151.740 86.513 1.00 56.82 54 LEU B N 1
ATOM 4025 C CA . LEU B 2 54 ? 125.957 151.466 87.765 1.00 57.21 54 LEU B CA 1
ATOM 4026 C C . LEU B 2 54 ? 125.563 152.451 88.862 1.00 58.84 54 LEU B C 1
ATOM 4027 O O . LEU B 2 54 ? 125.311 152.041 89.993 1.00 60.08 54 LEU B O 1
ATOM 4032 N N . ALA B 2 55 ? 125.530 153.738 88.515 1.00 61.59 55 ALA B N 1
ATOM 4033 C CA . ALA B 2 55 ? 125.154 154.806 89.447 1.00 62.11 55 ALA B CA 1
ATOM 4034 C C . ALA B 2 55 ? 123.740 154.628 90.003 1.00 61.38 55 ALA B C 1
ATOM 4035 O O . ALA B 2 55 ? 123.521 154.805 91.203 1.00 62.17 55 ALA B O 1
ATOM 4037 N N . GLN B 2 56 ? 122.801 154.259 89.138 1.00 56.72 56 GLN B N 1
ATOM 4038 C CA . GLN B 2 56 ? 121.429 153.998 89.567 1.00 54.52 56 GLN B CA 1
ATOM 4039 C C . GLN B 2 56 ? 121.314 152.717 90.388 1.00 53.79 56 GLN B C 1
ATOM 4040 O O . GLN B 2 56 ? 120.575 152.681 91.366 1.00 57.85 56 GLN B O 1
ATOM 4046 N N . LEU B 2 57 ? 122.043 151.667 90.009 1.00 54.59 57 LEU B N 1
ATOM 4047 C CA . LEU B 2 57 ? 122.051 150.412 90.790 1.00 51.86 57 LEU B CA 1
ATOM 4048 C C . LEU B 2 57 ? 122.638 150.620 92.173 1.00 50.77 57 LEU B C 1
ATOM 4049 O O . LEU B 2 57 ? 122.146 150.056 93.148 1.00 48.44 57 LEU B O 1
ATOM 4054 N N . THR B 2 58 ? 123.698 151.424 92.246 1.00 51.73 58 THR B N 1
ATOM 4055 C CA . THR B 2 58 ? 124.329 151.758 93.509 1.00 54.27 58 THR B CA 1
ATOM 4056 C C . THR B 2 58 ? 123.364 152.539 94.416 1.00 58.59 58 THR B C 1
ATOM 4057 O O . THR B 2 58 ? 123.366 152.330 95.635 1.00 62.75 58 THR B O 1
ATOM 4061 N N . GLU B 2 59 ? 122.535 153.407 93.829 1.00 60.54 59 GLU B N 1
ATOM 4062 C CA . GLU B 2 59 ? 121.522 154.145 94.590 1.00 66.19 59 GLU B CA 1
ATOM 4063 C C . GLU B 2 59 ? 120.461 153.219 95.180 1.00 64.88 59 GLU B C 1
ATOM 4064 O O . GLU B 2 59 ? 120.094 153.378 96.340 1.00 66.04 59 GLU B O 1
ATOM 4070 N N . LEU B 2 60 ? 119.985 152.258 94.393 1.00 59.52 60 LEU B N 1
ATOM 4071 C CA . LEU B 2 60 ? 119.033 151.254 94.883 1.00 58.93 60 LEU B CA 1
ATOM 4072 C C . LEU B 2 60 ? 119.548 150.490 96.102 1.00 58.39 60 LEU B C 1
ATOM 4073 O O . LEU B 2 60 ? 118.807 150.332 97.080 1.00 65.92 60 LEU B O 1
ATOM 4078 N N . VAL B 2 61 ? 120.810 150.054 96.057 1.00 54.46 61 VAL B N 1
ATOM 4079 C CA . VAL B 2 61 ? 121.424 149.356 97.199 1.00 54.12 61 VAL B CA 1
ATOM 4080 C C . VAL B 2 61 ? 121.531 150.284 98.415 1.00 54.91 61 VAL B C 1
ATOM 4081 O O . VAL B 2 61 ? 121.140 149.905 99.519 1.00 57.77 61 VAL B O 1
ATOM 4085 N N . SER B 2 62 ? 122.032 151.496 98.198 1.00 56.24 62 SER B N 1
ATOM 4086 C CA . SER B 2 62 ? 122.278 152.463 99.283 1.00 58.51 62 SER B CA 1
ATOM 4087 C C . SER B 2 62 ? 121.013 152.956 99.968 1.00 59.76 62 SER B C 1
ATOM 4088 O O . SER B 2 62 ? 120.953 153.046 101.191 1.00 56.99 62 SER B O 1
ATOM 4091 N N . GLU B 2 63 ? 120.026 153.293 99.152 1.00 63.77 63 GLU B N 1
ATOM 4092 C CA . GLU B 2 63 ? 118.683 153.710 99.586 1.00 67.30 63 GLU B CA 1
ATOM 4093 C C . GLU B 2 63 ? 118.086 152.816 100.685 1.00 64.18 63 GLU B C 1
ATOM 4094 O O . GLU B 2 63 ? 117.449 153.326 101.605 1.00 66.73 63 GLU B O 1
ATOM 4100 N N . GLN B 2 64 ? 118.322 151.507 100.613 1.00 59.97 64 GLN B N 1
ATOM 4101 C CA . GLN B 2 64 ? 117.829 150.553 101.629 1.00 58.16 64 GLN B CA 1
ATOM 4102 C C . GLN B 2 64 ? 118.905 149.983 102.580 1.00 57.29 64 GLN B C 1
ATOM 4103 O O . GLN B 2 64 ? 118.610 149.740 103.741 1.00 57.73 64 GLN B O 1
ATOM 4109 N N . ASP B 2 65 ? 120.132 149.766 102.102 1.00 57.70 65 ASP B N 1
ATOM 4110 C CA . ASP B 2 65 ? 121.190 149.122 102.902 1.00 60.93 65 ASP B CA 1
ATOM 4111 C C . ASP B 2 65 ? 122.333 150.048 103.334 1.00 60.38 65 ASP B C 1
ATOM 4112 O O . ASP B 2 65 ? 123.258 149.593 104.024 1.00 60.31 65 ASP B O 1
ATOM 4117 N N . GLY B 2 66 ? 122.287 151.320 102.927 1.00 55.69 66 GLY B N 1
ATOM 4118 C CA . GLY B 2 66 ? 123.317 152.293 103.286 1.00 55.64 66 GLY B CA 1
ATOM 4119 C C . GLY B 2 66 ? 124.433 152.414 102.275 1.00 54.30 66 GLY B C 1
ATOM 4120 O O . GLY B 2 66 ? 124.639 151.531 101.445 1.00 52.70 66 GLY B O 1
ATOM 4121 N N . VAL B 2 67 ? 125.184 153.504 102.391 1.00 55.40 67 VAL B N 1
ATOM 4122 C CA . VAL B 2 67 ? 126.174 153.894 101.388 1.00 55.56 67 VAL B CA 1
ATOM 4123 C C . VAL B 2 67 ? 127.357 152.922 101.307 1.00 55.53 67 VAL B C 1
ATOM 4124 O O . VAL B 2 67 ? 127.862 152.658 100.209 1.00 59.46 67 VAL B O 1
ATOM 4128 N N . GLU B 2 68 ? 127.795 152.390 102.444 1.00 55.47 68 GLU B N 1
ATOM 4129 C CA . GLU B 2 68 ? 128.904 151.431 102.446 1.00 57.80 68 GLU B CA 1
ATOM 4130 C C . GLU B 2 68 ? 128.555 150.173 101.645 1.00 54.93 68 GLU B C 1
ATOM 4131 O O . GLU B 2 68 ? 129.394 149.656 100.897 1.00 55.82 68 GLU B O 1
ATOM 4137 N N . ALA B 2 69 ? 127.325 149.690 101.809 1.00 52.18 69 ALA B N 1
ATOM 4138 C CA . ALA B 2 69 ? 126.839 148.519 101.077 1.00 50.42 69 ALA B CA 1
ATOM 4139 C C . ALA B 2 69 ? 126.805 148.763 99.579 1.00 51.14 69 ALA B C 1
ATOM 4140 O O . ALA B 2 69 ? 127.130 147.867 98.799 1.00 55.30 69 ALA B O 1
ATOM 4142 N N . GLY B 2 70 ? 126.423 149.976 99.182 1.00 53.36 70 GLY B N 1
ATOM 4143 C CA . GLY B 2 70 ? 126.419 150.373 97.773 1.00 53.11 70 GLY B CA 1
ATOM 4144 C C . GLY B 2 70 ? 127.800 150.490 97.156 1.00 53.21 70 GLY B C 1
ATOM 4145 O O . GLY B 2 70 ? 128.019 150.088 96.020 1.00 57.27 70 GLY B O 1
ATOM 4146 N N . ILE B 2 71 ? 128.735 151.049 97.906 1.00 56.12 71 ILE B N 1
ATOM 4147 C CA . ILE B 2 71 ? 130.131 151.114 97.467 1.00 59.46 71 ILE B CA 1
ATOM 4148 C C . ILE B 2 71 ? 130.706 149.698 97.326 1.00 58.04 71 ILE B C 1
ATOM 4149 O O . ILE B 2 71 ? 131.402 149.395 96.352 1.00 59.83 71 ILE B O 1
ATOM 4154 N N . THR B 2 72 ? 130.418 148.842 98.301 1.00 58.33 72 THR B N 1
ATOM 4155 C CA . THR B 2 72 ? 130.803 147.438 98.218 1.00 60.48 72 THR B CA 1
ATOM 4156 C C . THR B 2 72 ? 130.196 146.789 96.976 1.00 60.21 72 THR B C 1
ATOM 4157 O O . THR B 2 72 ? 130.898 146.098 96.239 1.00 60.65 72 THR B O 1
ATOM 4161 N N . PHE B 2 73 ? 128.908 147.029 96.742 1.00 57.77 73 PHE B N 1
ATOM 4162 C CA . PHE B 2 73 ? 128.216 146.463 95.572 1.00 57.79 73 PHE B CA 1
ATOM 4163 C C . PHE B 2 73 ? 128.900 146.795 94.241 1.00 58.06 73 PHE B C 1
ATOM 4164 O O . PHE B 2 73 ? 129.135 145.902 93.415 1.00 54.87 73 PHE B O 1
ATOM 4172 N N . ALA B 2 74 ? 129.190 148.081 94.037 1.00 59.25 74 ALA B N 1
ATOM 4173 C CA . ALA B 2 74 ? 129.835 148.546 92.801 1.00 61.63 74 ALA B CA 1
ATOM 4174 C C . ALA B 2 74 ? 131.232 147.943 92.628 1.00 63.75 74 ALA B C 1
ATOM 4175 O O . ALA B 2 74 ? 131.596 147.499 91.551 1.00 65.14 74 ALA B O 1
ATOM 4177 N N . SER B 2 75 ? 131.993 147.919 93.715 1.00 68.53 75 SER B N 1
ATOM 4178 C CA . SER B 2 75 ? 133.298 147.255 93.756 1.00 70.47 75 SER B CA 1
ATOM 4179 C C . SER B 2 75 ? 133.208 145.765 93.375 1.00 70.53 75 SER B C 1
ATOM 4180 O O . SER B 2 75 ? 133.873 145.306 92.452 1.00 73.33 75 SER B O 1
ATOM 4183 N N . GLU B 2 76 ? 132.362 145.022 94.075 1.00 71.73 76 GLU B N 1
ATOM 4184 C CA . GLU B 2 76 ? 132.228 143.580 93.837 1.00 73.71 76 GLU B CA 1
ATOM 4185 C C . GLU B 2 76 ? 131.592 143.266 92.471 1.00 70.59 76 GLU B C 1
ATOM 4186 O O . GLU B 2 76 ? 131.813 142.187 91.920 1.00 74.07 76 GLU B O 1
ATOM 4192 N N . LEU B 2 77 ? 130.805 144.194 91.927 1.00 67.21 77 LEU B N 1
ATOM 4193 C CA . LEU B 2 77 ? 130.167 143.979 90.621 1.00 69.33 77 LEU B CA 1
ATOM 4194 C C . LEU B 2 77 ? 131.161 143.870 89.457 1.00 69.12 77 LEU B C 1
ATOM 4195 O O . LEU B 2 77 ? 130.896 143.167 88.479 1.00 67.72 77 LEU B O 1
ATOM 4200 N N . GLU B 2 78 ? 132.292 144.567 89.544 1.00 77.02 78 GLU B N 1
ATOM 4201 C CA . GLU B 2 78 ? 133.298 144.486 88.472 1.00 81.01 78 GLU B CA 1
ATOM 4202 C C . GLU B 2 78 ? 134.039 143.137 88.438 1.00 76.99 78 GLU B C 1
ATOM 4203 O O . GLU B 2 78 ? 134.615 142.787 87.415 1.00 74.71 78 GLU B O 1
ATOM 4209 N N . LYS B 2 79 ? 133.989 142.367 89.525 1.00 78.79 79 LYS B N 1
ATOM 4210 C CA . LYS B 2 79 ? 134.392 140.941 89.468 1.00 81.77 79 LYS B CA 1
ATOM 4211 C C . LYS B 2 79 ? 133.510 140.092 88.532 1.00 78.58 79 LYS B C 1
ATOM 4212 O O . LYS B 2 79 ? 134.007 139.192 87.839 1.00 79.45 79 LYS B O 1
ATOM 4218 N N . LEU B 2 80 ? 132.204 140.367 88.536 1.00 73.11 80 LEU B N 1
ATOM 4219 C CA . LEU B 2 80 ? 131.257 139.653 87.668 1.00 70.03 80 LEU B CA 1
ATOM 4220 C C . LEU B 2 80 ? 131.416 140.021 86.196 1.00 70.72 80 LEU B C 1
ATOM 4221 O O . LEU B 2 80 ? 131.174 139.183 85.316 1.00 73.04 80 LEU B O 1
ATOM 4226 N N . VAL B 2 81 ? 131.820 141.265 85.930 1.00 66.80 81 VAL B N 1
ATOM 4227 C CA . VAL B 2 81 ? 132.151 141.701 84.563 1.00 64.78 81 VAL B CA 1
ATOM 4228 C C . VAL B 2 81 ? 133.269 140.841 83.958 1.00 65.45 81 VAL B C 1
ATOM 4229 O O . VAL B 2 81 ? 133.217 140.486 82.779 1.00 67.73 81 VAL B O 1
ATOM 4233 N N . ASP B 2 82 ? 134.271 140.522 84.767 1.00 72.63 82 ASP B N 1
ATOM 4234 C CA . ASP B 2 82 ? 135.391 139.677 84.339 1.00 76.99 82 ASP B CA 1
ATOM 4235 C C . ASP B 2 82 ? 134.951 138.263 83.925 1.00 78.47 82 ASP B C 1
ATOM 4236 O O . ASP B 2 82 ? 135.466 137.703 82.945 1.00 83.30 82 ASP B O 1
ATOM 4241 N N . LEU B 2 83 ? 133.978 137.710 84.646 1.00 77.08 83 LEU B N 1
ATOM 4242 C CA . LEU B 2 83 ? 133.402 136.394 84.320 1.00 77.38 83 LEU B CA 1
ATOM 4243 C C . LEU B 2 83 ? 132.435 136.357 83.112 1.00 72.39 83 LEU B C 1
ATOM 4244 O O . LEU B 2 83 ? 131.954 135.284 82.768 1.00 74.11 83 LEU B O 1
ATOM 4249 N N . GLY B 2 84 ? 132.146 137.498 82.484 1.00 65.67 84 GLY B N 1
ATOM 4250 C CA . GLY B 2 84 ? 131.264 137.556 81.308 1.00 63.54 84 GLY B CA 1
ATOM 4251 C C . GLY B 2 84 ? 129.783 137.572 81.624 1.00 60.61 84 GLY B C 1
ATOM 4252 O O . GLY B 2 84 ? 128.956 137.264 80.765 1.00 60.34 84 GLY B O 1
ATOM 4253 N N . TRP B 2 85 ? 129.452 137.977 82.846 1.00 60.63 85 TRP B N 1
ATOM 4254 C CA . TRP B 2 85 ? 128.085 137.937 83.344 1.00 59.34 85 TRP B CA 1
ATOM 4255 C C . TRP B 2 85 ? 127.322 139.242 83.089 1.00 55.31 85 TRP B C 1
ATOM 4256 O O . TRP B 2 85 ? 126.103 139.262 83.227 1.00 57.15 85 TRP B O 1
ATOM 4267 N N . ILE B 2 86 ? 128.019 140.311 82.711 1.00 54.16 86 ILE B N 1
ATOM 4268 C CA . ILE B 2 86 ? 127.413 141.639 82.620 1.00 52.69 86 ILE B CA 1
ATOM 4269 C C . ILE B 2 86 ? 127.461 142.126 81.185 1.00 49.24 86 ILE B C 1
ATOM 4270 O O . ILE B 2 86 ? 128.521 142.198 80.595 1.00 52.50 86 ILE B O 1
ATOM 4275 N N . CYS B 2 87 ? 126.291 142.451 80.643 1.00 52.13 87 CYS B N 1
ATOM 4276 C CA . CYS B 2 87 ? 126.152 143.119 79.348 1.00 50.82 87 CYS B CA 1
ATOM 4277 C C . CYS B 2 87 ? 126.217 144.636 79.491 1.00 48.26 87 CYS B C 1
ATOM 4278 O O . CYS B 2 87 ? 125.702 145.166 80.467 1.00 50.48 87 CYS B O 1
ATOM 4281 N N . HIS B 2 88 ? 126.837 145.307 78.517 1.00 47.93 88 HIS B N 1
ATOM 4282 C CA . HIS B 2 88 ? 126.928 146.767 78.448 1.00 49.00 88 HIS B CA 1
ATOM 4283 C C . HIS B 2 88 ? 126.144 147.251 77.245 1.00 49.47 88 HIS B C 1
ATOM 4284 O O . HIS B 2 88 ? 126.384 146.775 76.130 1.00 51.64 88 HIS B O 1
ATOM 4291 N N . SER B 2 89 ? 125.248 148.219 77.462 1.00 49.72 89 SER B N 1
ATOM 4292 C CA . SER B 2 89 ? 124.373 148.731 76.409 1.00 50.80 89 SER B CA 1
ATOM 4293 C C . SER B 2 89 ? 124.453 150.244 76.197 1.00 51.64 89 SER B C 1
ATOM 4294 O O . SER B 2 89 ? 124.776 150.992 77.119 1.00 47.09 89 SER B O 1
ATOM 4297 N N . VAL B 2 90 ? 124.192 150.669 74.956 1.00 52.62 90 VAL B N 1
ATOM 4298 C CA . VAL B 2 90 ? 123.933 152.069 74.620 1.00 53.79 90 VAL B CA 1
ATOM 4299 C C . VAL B 2 90 ? 122.490 152.106 74.136 1.00 51.30 90 VAL B C 1
ATOM 4300 O O . VAL B 2 90 ? 122.212 151.832 72.973 1.00 53.89 90 VAL B O 1
ATOM 4304 N N . LEU B 2 91 ? 121.561 152.394 75.041 1.00 53.28 91 LEU B N 1
ATOM 4305 C CA . LEU B 2 91 ? 120.137 152.326 74.710 1.00 52.26 91 LEU B CA 1
ATOM 4306 C C . LEU B 2 91 ? 119.744 153.573 73.924 1.00 53.98 91 LEU B C 1
ATOM 4307 O O . LEU B 2 91 ? 120.229 154.650 74.242 1.00 56.66 91 LEU B O 1
ATOM 4312 N N . PRO B 2 92 ? 118.864 153.465 72.926 1.00 55.17 92 PRO B N 1
ATOM 4313 C CA . PRO B 2 92 ? 118.127 152.247 72.576 1.00 56.08 92 PRO B CA 1
ATOM 4314 C C . PRO B 2 92 ? 118.735 151.529 71.366 1.00 53.80 92 PRO B C 1
ATOM 4315 O O . PRO B 2 92 ? 118.013 150.926 70.588 1.00 56.28 92 PRO B O 1
ATOM 4319 N N . LEU B 2 93 ? 120.051 151.566 71.225 1.00 53.93 93 LEU B N 1
ATOM 4320 C CA . LEU B 2 93 ? 120.692 151.201 69.958 1.00 56.58 93 LEU B CA 1
ATOM 4321 C C . LEU B 2 93 ? 121.283 149.790 69.893 1.00 52.03 93 LEU B C 1
ATOM 4322 O O . LEU B 2 93 ? 121.055 149.066 68.914 1.00 47.49 93 LEU B O 1
ATOM 4327 N N . ILE B 2 94 ? 122.010 149.402 70.939 1.00 49.38 94 ILE B N 1
ATOM 4328 C CA . ILE B 2 94 ? 122.875 148.237 70.885 1.00 51.83 94 ILE B CA 1
ATOM 4329 C C . ILE B 2 94 ? 123.221 147.715 72.295 1.00 50.50 94 ILE B C 1
ATOM 4330 O O . ILE B 2 94 ? 123.240 148.485 73.246 1.00 50.94 94 ILE B O 1
ATOM 4335 N N . THR B 2 95 ? 123.476 146.409 72.403 1.00 51.66 95 THR B N 1
ATOM 4336 C CA . THR B 2 95 ? 123.801 145.731 73.664 1.00 52.54 95 THR B CA 1
ATOM 4337 C C . THR B 2 95 ? 124.915 144.723 73.403 1.00 52.17 95 THR B C 1
ATOM 4338 O O . THR B 2 95 ? 124.711 143.759 72.656 1.00 55.94 95 THR B O 1
ATOM 4342 N N . ALA B 2 96 ? 126.067 144.927 74.036 1.00 50.23 96 ALA B N 1
ATOM 4343 C CA . ALA B 2 96 ? 127.188 143.987 73.952 1.00 48.52 96 ALA B CA 1
ATOM 4344 C C . ALA B 2 96 ? 127.018 142.859 74.975 1.00 48.93 96 ALA B C 1
ATOM 4345 O O . ALA B 2 96 ? 126.811 143.117 76.154 1.00 45.49 96 ALA B O 1
ATOM 4347 N N . ILE B 2 97 ? 127.070 141.615 74.503 1.00 50.54 97 ILE B N 1
ATOM 4348 C CA . ILE B 2 97 ? 126.904 140.445 75.353 1.00 52.25 97 ILE B CA 1
ATOM 4349 C C . ILE B 2 97 ? 128.218 139.696 75.336 1.00 53.93 97 ILE B C 1
ATOM 4350 O O . ILE B 2 97 ? 128.685 139.340 74.254 1.00 59.73 97 ILE B O 1
ATOM 4355 N N . PRO B 2 98 ? 128.829 139.458 76.515 1.00 55.42 98 PRO B N 1
ATOM 4356 C CA . PRO B 2 98 ? 130.067 138.660 76.532 1.00 57.52 98 PRO B CA 1
ATOM 4357 C C . PRO B 2 98 ? 129.815 137.247 76.060 1.00 59.17 98 PRO B C 1
ATOM 4358 O O . PRO B 2 98 ? 128.771 136.683 76.370 1.00 62.82 98 PRO B O 1
ATOM 4362 N N . ILE B 2 99 ? 130.753 136.696 75.300 1.00 60.24 99 ILE B N 1
ATOM 4363 C CA . ILE B 2 99 ? 130.710 135.287 74.900 1.00 64.13 99 ILE B CA 1
ATOM 4364 C C . ILE B 2 99 ? 131.975 134.550 75.366 1.00 69.08 99 ILE B C 1
ATOM 4365 O O . ILE B 2 99 ? 132.308 133.498 74.832 1.00 71.03 99 ILE B O 1
ATOM 4370 N N . ALA B 2 100 ? 132.658 135.097 76.376 1.00 72.51 100 ALA B N 1
ATOM 4371 C CA . ALA B 2 100 ? 133.914 134.536 76.879 1.00 81.46 100 ALA B CA 1
ATOM 4372 C C . ALA B 2 100 ? 134.262 135.095 78.259 1.00 85.35 100 ALA B C 1
ATOM 4373 O O . ALA B 2 100 ? 133.895 136.228 78.580 1.00 85.80 100 ALA B O 1
ATOM 4375 N N . LYS B 2 101 ? 134.965 134.293 79.064 1.00 94.99 101 LYS B N 1
ATOM 4376 C CA . LYS B 2 101 ? 135.525 134.736 80.358 1.00 100.75 101 LYS B CA 1
ATOM 4377 C C . LYS B 2 101 ? 136.702 135.693 80.144 1.00 102.69 101 LYS B C 1
ATOM 4378 O O . LYS B 2 101 ? 137.096 135.940 78.998 1.00 106.63 101 LYS B O 1
ATOM 4384 N N . ASP B 2 102 ? 137.257 136.219 81.244 1.00 102.26 102 ASP B N 1
ATOM 4385 C CA . ASP B 2 102 ? 138.412 137.131 81.209 1.00 102.08 102 ASP B CA 1
ATOM 4386 C C . ASP B 2 102 ? 138.067 138.312 80.323 1.00 96.48 102 ASP B C 1
ATOM 4387 O O . ASP B 2 102 ? 138.795 138.657 79.383 1.00 101.59 102 ASP B O 1
ATOM 4392 N N . TYR B 2 103 ? 136.926 138.911 80.641 1.00 89.81 103 TYR B N 1
ATOM 4393 C CA . TYR B 2 103 ? 136.266 139.860 79.772 1.00 80.98 103 TYR B CA 1
ATOM 4394 C C . TYR B 2 103 ? 136.593 141.267 80.232 1.00 77.81 103 TYR B C 1
ATOM 4395 O O . TYR B 2 103 ? 136.601 141.561 81.427 1.00 76.89 103 TYR B O 1
ATOM 4404 N N . GLU B 2 104 ? 136.839 142.135 79.263 1.00 76.88 104 GLU B N 1
ATOM 4405 C CA . GLU B 2 104 ? 137.250 143.487 79.535 1.00 81.37 104 GLU B CA 1
ATOM 4406 C C . GLU B 2 104 ? 136.803 144.374 78.383 1.00 81.44 104 GLU B C 1
ATOM 4407 O O . GLU B 2 104 ? 136.789 143.945 77.221 1.00 89.72 104 GLU B O 1
ATOM 4413 N N . LEU B 2 105 ? 136.399 145.595 78.721 1.00 79.71 105 LEU B N 1
ATOM 4414 C CA . LEU B 2 105 ? 136.050 146.607 77.738 1.00 78.86 105 LEU B CA 1
ATOM 4415 C C . LEU B 2 105 ? 136.869 147.855 78.027 1.00 81.76 105 LEU B C 1
ATOM 4416 O O . LEU B 2 105 ? 136.586 148.581 78.977 1.00 83.82 105 LEU B O 1
ATOM 4421 N N . ASN B 2 106 ? 137.889 148.083 77.206 1.00 85.99 106 ASN B N 1
ATOM 4422 C CA . ASN B 2 106 ? 138.675 149.304 77.269 1.00 90.60 106 ASN B CA 1
ATOM 4423 C C . ASN B 2 106 ? 138.067 150.285 76.287 1.00 88.12 106 ASN B C 1
ATOM 4424 O O . ASN B 2 106 ? 138.216 150.142 75.066 1.00 87.20 106 ASN B O 1
ATOM 4429 N N . VAL B 2 107 ? 137.344 151.252 76.838 1.00 88.07 107 VAL B N 1
ATOM 4430 C CA . VAL B 2 107 ? 136.784 152.357 76.071 1.00 91.39 107 VAL B CA 1
ATOM 4431 C C . VAL B 2 107 ? 137.966 153.198 75.568 1.00 87.54 107 VAL B C 1
ATOM 4432 O O . VAL B 2 107 ? 138.823 153.574 76.364 1.00 84.16 107 VAL B O 1
ATOM 4436 N N . PRO B 2 108 ? 138.024 153.472 74.246 1.00 85.72 108 PRO B N 1
ATOM 4437 C CA . PRO B 2 108 ? 139.221 154.076 73.646 1.00 90.76 108 PRO B CA 1
ATOM 4438 C C . PRO B 2 108 ? 139.448 155.552 73.980 1.00 95.81 108 PRO B C 1
ATOM 4439 O O . PRO B 2 108 ? 138.559 156.213 74.527 1.00 99.02 108 PRO B O 1
ATOM 4443 N N . ASP B 2 109 ? 140.638 156.048 73.638 1.00 101.91 109 ASP B N 1
ATOM 4444 C CA . ASP B 2 109 ? 140.979 157.467 73.806 1.00 108.26 109 ASP B CA 1
ATOM 4445 C C . ASP B 2 109 ? 140.245 158.323 72.777 1.00 108.36 109 ASP B C 1
ATOM 4446 O O . ASP B 2 109 ? 140.122 157.923 71.622 1.00 105.13 109 ASP B O 1
ATOM 4451 N N . SER B 2 110 ? 139.800 159.510 73.203 1.00 115.65 110 SER B N 1
ATOM 4452 C CA . SER B 2 110 ? 139.113 160.501 72.341 1.00 118.21 110 SER B CA 1
ATOM 4453 C C . SER B 2 110 ? 139.708 160.648 70.937 1.00 116.35 110 SER B C 1
ATOM 4454 O O . SER B 2 110 ? 138.977 160.912 69.981 1.00 118.29 110 SER B O 1
ATOM 4457 N N . SER B 2 111 ? 141.031 160.491 70.839 1.00 112.11 111 SER B N 1
ATOM 4458 C CA . SER B 2 111 ? 141.774 160.470 69.568 1.00 110.27 111 SER B CA 1
ATOM 4459 C C . SER B 2 111 ? 141.165 159.672 68.402 1.00 100.87 111 SER B C 1
ATOM 4460 O O . SER B 2 111 ? 141.444 159.989 67.250 1.00 102.01 111 SER B O 1
ATOM 4463 N N . TRP B 2 112 ? 140.358 158.649 68.686 1.00 92.26 112 TRP B N 1
ATOM 4464 C CA . TRP B 2 112 ? 139.682 157.867 67.630 1.00 87.69 112 TRP B CA 1
ATOM 4465 C C . TRP B 2 112 ? 138.840 158.710 66.651 1.00 87.09 112 TRP B C 1
ATOM 4466 O O . TRP B 2 112 ? 138.689 158.339 65.476 1.00 92.06 112 TRP B O 1
ATOM 4477 N N . GLN B 2 113 ? 138.293 159.822 67.137 1.00 85.14 113 GLN B N 1
ATOM 4478 C CA . GLN B 2 113 ? 137.415 160.677 66.336 1.00 86.27 113 GLN B CA 1
ATOM 4479 C C . GLN B 2 113 ? 138.107 161.354 65.162 1.00 89.72 113 GLN B C 1
ATOM 4480 O O . GLN B 2 113 ? 137.470 161.623 64.147 1.00 88.43 113 GLN B O 1
ATOM 4486 N N . THR B 2 114 ? 139.394 161.645 65.321 1.00 95.49 114 THR B N 1
ATOM 4487 C CA . THR B 2 114 ? 140.217 162.232 64.254 1.00 103.72 114 THR B CA 1
ATOM 4488 C C . THR B 2 114 ? 141.063 161.198 63.489 1.00 105.96 114 THR B C 1
ATOM 4489 O O . THR B 2 114 ? 141.564 161.498 62.408 1.00 110.53 114 THR B O 1
ATOM 4493 N N . THR B 2 115 ? 141.216 159.996 64.045 1.00 106.58 115 THR B N 1
ATOM 4494 C CA . THR B 2 115 ? 141.924 158.898 63.382 1.00 106.84 115 THR B CA 1
ATOM 4495 C C . THR B 2 115 ? 141.025 158.211 62.361 1.00 103.77 115 THR B C 1
ATOM 4496 O O . THR B 2 115 ? 139.817 158.061 62.587 1.00 99.84 115 THR B O 1
ATOM 4500 N N . ALA B 2 116 ? 141.628 157.788 61.249 1.00 107.22 116 ALA B N 1
ATOM 4501 C CA . ALA B 2 116 ? 140.942 156.979 60.241 1.00 104.61 116 ALA B CA 1
ATOM 4502 C C . ALA B 2 116 ? 140.633 155.602 60.813 1.00 99.98 116 ALA B C 1
ATOM 4503 O O . ALA B 2 116 ? 141.500 154.962 61.416 1.00 99.93 116 ALA B O 1
ATOM 4505 N N . ILE B 2 117 ? 139.389 155.164 60.641 1.00 96.04 117 ILE B N 1
ATOM 4506 C CA . ILE B 2 117 ? 138.940 153.856 61.118 1.00 91.92 117 ILE B CA 1
ATOM 4507 C C . ILE B 2 117 ? 138.140 153.153 60.034 1.00 87.28 117 ILE B C 1
ATOM 4508 O O . ILE B 2 117 ? 137.847 153.732 58.988 1.00 92.92 117 ILE B O 1
ATO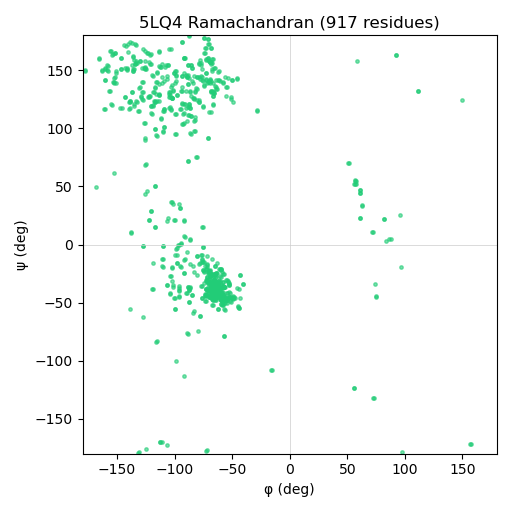M 4513 N N . ALA B 2 118 ? 137.810 151.894 60.284 1.00 82.42 118 ALA B N 1
ATOM 4514 C CA . ALA B 2 118 ? 136.976 151.118 59.372 1.00 78.27 118 ALA B CA 1
ATOM 4515 C C . ALA B 2 118 ? 136.337 149.966 60.116 1.00 71.61 118 ALA B C 1
ATOM 4516 O O . ALA B 2 118 ? 136.868 149.494 61.125 1.00 74.49 118 ALA B O 1
ATOM 4518 N N . LEU B 2 119 ? 135.200 149.506 59.613 1.00 67.10 119 LEU B N 1
ATOM 4519 C CA . LEU B 2 119 ? 134.587 148.278 60.111 1.00 60.98 119 LEU B CA 1
ATOM 4520 C C . LEU B 2 119 ? 135.534 147.135 59.784 1.00 60.73 119 LEU B C 1
ATOM 4521 O O . LEU B 2 119 ? 136.108 147.095 58.682 1.00 62.33 119 LEU B O 1
ATOM 4526 N N . SER B 2 120 ? 135.735 146.238 60.749 1.00 58.25 120 SER B N 1
ATOM 4527 C CA . SER B 2 120 ? 136.535 145.035 60.523 1.00 58.41 120 SER B CA 1
ATOM 4528 C C . SER B 2 120 ? 135.950 144.213 59.362 1.00 58.49 120 SER B C 1
ATOM 4529 O O . SER B 2 120 ? 134.738 144.050 59.250 1.00 58.66 120 SER B O 1
ATOM 4532 N N . ARG B 2 121 ? 136.827 143.680 58.523 1.00 60.38 121 ARG B N 1
ATOM 4533 C CA . ARG B 2 121 ? 136.432 142.757 57.467 1.00 62.07 121 ARG B CA 1
ATOM 4534 C C . ARG B 2 121 ? 135.827 141.459 58.010 1.00 59.91 121 ARG B C 1
ATOM 4535 O O . ARG B 2 121 ? 135.252 140.688 57.238 1.00 64.27 121 ARG B O 1
ATOM 4543 N N . PHE B 2 122 ? 136.024 141.180 59.304 1.00 58.65 122 PHE B N 1
ATOM 4544 C CA . PHE B 2 122 ? 135.517 139.960 59.957 1.00 57.03 122 PHE B CA 1
ATOM 4545 C C . PHE B 2 122 ? 134.264 140.137 60.734 1.00 52.53 122 PHE B C 1
ATOM 4546 O O . PHE B 2 122 ? 133.694 139.154 61.192 1.00 52.19 122 PHE B O 1
ATOM 4554 N N . ALA B 2 123 ? 133.860 141.390 60.893 1.00 52.79 123 ALA B N 1
ATOM 4555 C CA . ALA B 2 123 ? 132.566 141.705 61.460 1.00 52.58 123 ALA B CA 1
ATOM 4556 C C . ALA B 2 123 ? 131.477 141.294 60.454 1.00 50.60 123 ALA B C 1
ATOM 4557 O O . ALA B 2 123 ? 131.654 141.440 59.240 1.00 53.87 123 ALA B O 1
ATOM 4559 N N . PHE B 2 124 ? 130.396 140.718 60.959 1.00 47.69 124 PHE B N 1
ATOM 4560 C CA . PHE B 2 124 ? 129.268 140.339 60.112 1.00 48.94 124 PHE B CA 1
ATOM 4561 C C . PHE B 2 124 ? 127.955 140.387 60.871 1.00 46.14 124 PHE B C 1
ATOM 4562 O O . PHE B 2 124 ? 127.928 140.179 62.086 1.00 43.62 124 PHE B O 1
ATOM 4570 N N . LEU B 2 125 ? 126.889 140.719 60.151 1.00 48.45 125 LEU B N 1
ATOM 4571 C CA . LEU B 2 125 ? 125.537 140.777 60.713 1.00 48.63 125 LEU B CA 1
ATOM 4572 C C . LEU B 2 125 ? 124.763 139.545 60.278 1.00 49.92 125 LEU B C 1
ATOM 4573 O O . LEU B 2 125 ? 124.835 139.146 59.123 1.00 49.12 125 LEU B O 1
ATOM 4578 N N . HIS B 2 126 ? 124.049 138.927 61.212 1.00 50.41 126 HIS B N 1
ATOM 4579 C CA . HIS B 2 126 ? 123.172 137.803 60.882 1.00 52.11 126 HIS B CA 1
ATOM 4580 C C . HIS B 2 126 ? 122.076 137.677 61.912 1.00 52.45 126 HIS B C 1
ATOM 4581 O O . HIS B 2 126 ? 122.132 138.309 62.961 1.00 51.70 126 HIS B O 1
ATOM 4588 N N . GLN B 2 127 ? 121.065 136.884 61.580 1.00 60.22 127 GLN B N 1
ATOM 4589 C CA . GLN B 2 127 ? 119.918 136.657 62.451 1.00 66.70 127 GLN B CA 1
ATOM 4590 C C . GLN B 2 127 ? 120.202 135.489 63.382 1.00 70.86 127 GLN B C 1
ATOM 4591 O O . GLN B 2 127 ? 120.408 134.369 62.920 1.00 71.72 127 GLN B O 1
ATOM 4597 N N . ASP B 2 128 ? 120.201 135.761 64.683 1.00 79.63 128 ASP B N 1
ATOM 4598 C CA . ASP B 2 128 ? 120.568 134.775 65.690 1.00 92.66 128 ASP B CA 1
ATOM 4599 C C . ASP B 2 128 ? 119.330 133.976 66.120 1.00 103.25 128 ASP B C 1
ATOM 4600 O O . ASP B 2 128 ? 119.169 132.831 65.686 1.00 113.39 128 ASP B O 1
ATOM 4605 N N . LEU B 2 129 ? 118.457 134.564 66.939 1.00 104.98 129 LEU B N 1
ATOM 4606 C CA . LEU B 2 129 ? 117.171 133.943 67.272 1.00 112.25 129 LEU B CA 1
ATOM 4607 C C . LEU B 2 129 ? 116.054 134.832 66.727 1.00 112.14 129 LEU B C 1
ATOM 4608 O O . LEU B 2 129 ? 115.561 134.580 65.624 1.00 112.32 129 LEU B O 1
ATOM 4613 N N . GLN B 2 130 ? 115.669 135.867 67.476 1.00 109.35 130 GLN B N 1
ATOM 4614 C CA . GLN B 2 130 ? 114.748 136.893 66.984 1.00 109.74 130 GLN B CA 1
ATOM 4615 C C . GLN B 2 130 ? 115.411 138.275 67.023 1.00 98.91 130 GLN B C 1
ATOM 4616 O O . GLN B 2 130 ? 114.728 139.300 67.167 1.00 102.03 130 GLN B O 1
ATOM 4622 N N . GLN B 2 131 ? 116.739 138.300 66.883 1.00 88.04 131 GLN B N 1
ATOM 4623 C CA . GLN B 2 131 ? 117.501 139.552 66.836 1.00 83.31 131 GLN B CA 1
ATOM 4624 C C . GLN B 2 131 ? 118.550 139.540 65.734 1.00 72.95 131 GLN B C 1
ATOM 4625 O O . GLN B 2 131 ? 119.046 138.482 65.347 1.00 71.65 131 GLN B O 1
ATOM 4631 N N . LEU B 2 132 ? 118.853 140.731 65.223 1.00 66.02 132 LEU B N 1
ATOM 4632 C CA . LEU B 2 132 ? 120.000 140.950 64.363 1.00 63.60 132 LEU B CA 1
ATOM 4633 C C . LEU B 2 132 ? 121.215 141.114 65.265 1.00 61.53 132 LEU B C 1
ATOM 4634 O O . LEU B 2 132 ? 121.177 141.892 66.215 1.00 60.03 132 LEU B O 1
ATOM 4639 N N . VAL B 2 133 ? 122.296 140.397 64.954 1.00 60.53 133 VAL B N 1
ATOM 4640 C CA . VAL B 2 133 ? 123.505 140.390 65.781 1.00 56.40 133 VAL B CA 1
ATOM 4641 C C . VAL B 2 133 ? 124.735 140.702 64.938 1.00 52.05 133 VAL B C 1
ATOM 4642 O O . VAL B 2 133 ? 124.848 140.249 63.809 1.00 50.61 133 VAL B O 1
ATOM 4646 N N . LEU B 2 134 ? 125.633 141.493 65.511 1.00 50.81 134 LEU B N 1
ATOM 4647 C CA . LEU B 2 134 ? 126.929 141.784 64.945 1.00 52.44 134 LEU B CA 1
ATOM 4648 C C . LEU B 2 134 ? 127.937 140.927 65.703 1.00 54.02 134 LEU B C 1
ATOM 4649 O O . LEU B 2 134 ? 127.999 140.975 66.935 1.00 51.44 134 LEU B O 1
ATOM 4654 N N . GLU B 2 135 ? 128.718 140.146 64.961 1.00 54.47 135 GLU B N 1
ATOM 4655 C CA . GLU B 2 135 ? 129.715 139.252 65.538 1.00 56.37 135 GLU B CA 1
ATOM 4656 C C . GLU B 2 135 ? 131.011 139.310 64.776 1.00 53.65 135 GLU B C 1
ATOM 4657 O O . GLU B 2 135 ? 131.058 139.791 63.644 1.00 54.10 135 GLU B O 1
ATOM 4663 N N . SER B 2 136 ? 132.066 138.834 65.425 1.00 50.03 136 SER B N 1
ATOM 4664 C CA . SER B 2 136 ? 133.368 138.695 64.796 1.00 50.62 136 SER B CA 1
ATOM 4665 C C . SER B 2 136 ? 134.164 137.581 65.459 1.00 51.73 136 SER B C 1
ATOM 4666 O O . SER B 2 136 ? 134.175 137.502 66.694 1.00 52.96 136 SER B O 1
ATOM 4669 N N . PRO B 2 137 ? 134.891 136.763 64.656 1.00 53.94 137 PRO B N 1
ATOM 4670 C CA . PRO B 2 137 ? 135.869 135.846 65.250 1.00 55.87 137 PRO B CA 1
ATOM 4671 C C . PRO B 2 137 ? 136.953 136.554 66.079 1.00 59.35 137 PRO B C 1
ATOM 4672 O O . PRO B 2 137 ? 137.533 135.932 66.957 1.00 64.62 137 PRO B O 1
ATOM 4676 N N . ARG B 2 138 ? 137.205 137.839 65.805 1.00 61.66 138 ARG B N 1
ATOM 4677 C CA . ARG B 2 138 ? 138.172 138.650 66.558 1.00 65.64 138 ARG B CA 1
ATOM 4678 C C . ARG B 2 138 ? 137.610 139.340 67.837 1.00 61.62 138 ARG B C 1
ATOM 4679 O O . ARG B 2 138 ? 138.334 140.086 68.488 1.00 63.35 138 ARG B O 1
ATOM 4687 N N . SER B 2 139 ? 136.350 139.087 68.207 1.00 59.85 139 SER B N 1
ATOM 4688 C CA . SER B 2 139 ? 135.704 139.737 69.374 1.00 56.60 139 SER B CA 1
ATOM 4689 C C . SER B 2 139 ? 135.340 138.746 70.483 1.00 58.69 139 SER B C 1
ATOM 4690 O O . SER B 2 139 ? 135.027 137.597 70.205 1.00 60.44 139 SER B O 1
ATOM 4693 N N . LYS B 2 140 ? 135.374 139.213 71.735 1.00 62.99 140 LYS B N 1
ATOM 4694 C CA . LYS B 2 140 ? 134.813 138.474 72.881 1.00 65.46 140 LYS B CA 1
ATOM 4695 C C . LYS B 2 140 ? 133.337 138.828 73.147 1.00 62.10 140 LYS B C 1
ATOM 4696 O O . LYS B 2 140 ? 132.767 138.379 74.153 1.00 61.33 140 LYS B O 1
ATOM 4702 N N . SER B 2 141 ? 132.727 139.627 72.261 1.00 57.52 141 SER B N 1
ATOM 4703 C CA . SER B 2 141 ? 131.359 140.095 72.433 1.00 56.51 141 SER B CA 1
ATOM 4704 C C . SER B 2 141 ? 130.526 139.820 71.191 1.00 55.90 141 SER B C 1
ATOM 4705 O O . SER B 2 141 ? 131.058 139.766 70.084 1.00 61.43 141 SER B O 1
ATOM 4708 N N . LYS B 2 142 ? 129.222 139.650 71.379 1.00 55.05 142 LYS B N 1
ATOM 4709 C CA . LYS B 2 142 ? 128.260 139.783 70.289 1.00 55.88 142 LYS B CA 1
ATOM 4710 C C . LYS B 2 142 ? 127.319 140.952 70.594 1.00 53.77 142 LYS B C 1
ATOM 4711 O O . LYS B 2 142 ? 126.862 141.108 71.724 1.00 53.80 142 LYS B O 1
ATOM 4717 N N . LEU B 2 143 ? 127.062 141.792 69.598 1.00 51.07 143 LEU B N 1
ATOM 4718 C CA . LEU B 2 143 ? 126.248 142.972 69.801 1.00 53.67 143 LEU B CA 1
ATOM 4719 C C . LEU B 2 143 ? 124.866 142.719 69.228 1.00 53.18 143 LEU B C 1
ATOM 4720 O O . LEU B 2 143 ? 124.720 142.511 68.033 1.00 51.93 143 LEU B O 1
ATOM 4725 N N . VAL B 2 144 ? 123.859 142.736 70.092 1.00 52.57 144 VAL B N 1
ATOM 4726 C CA . VAL B 2 144 ? 122.472 142.638 69.663 1.00 55.74 144 VAL B CA 1
ATOM 4727 C C . VAL B 2 144 ? 122.057 144.016 69.154 1.00 55.77 144 VAL B C 1
ATOM 4728 O O . VAL B 2 144 ? 122.179 144.998 69.878 1.00 56.77 144 VAL B O 1
ATOM 4732 N N . ILE B 2 145 ? 121.602 144.089 67.904 1.00 57.72 145 ILE B N 1
ATOM 4733 C CA . ILE B 2 145 ? 121.169 145.358 67.302 1.00 61.46 145 ILE B CA 1
ATOM 4734 C C . ILE B 2 145 ? 119.703 145.587 67.668 1.00 61.37 145 ILE B C 1
ATOM 4735 O O . ILE B 2 145 ? 118.822 144.870 67.193 1.00 65.00 145 ILE B O 1
ATOM 4740 N N . LEU B 2 146 ? 119.456 146.583 68.511 1.00 58.36 146 LEU B N 1
ATOM 4741 C CA . LEU B 2 146 ? 118.117 146.872 69.019 1.00 63.53 146 LEU B CA 1
ATOM 4742 C C . LEU B 2 146 ? 117.329 147.830 68.107 1.00 65.17 146 LEU B C 1
ATOM 4743 O O . LEU B 2 146 ? 116.113 147.687 67.952 1.00 63.77 146 LEU B O 1
ATOM 4748 N N . ASP B 2 147 ? 118.035 148.797 67.522 1.00 64.44 147 ASP B N 1
ATOM 4749 C CA . ASP B 2 147 ? 117.461 149.821 66.666 1.00 67.73 147 ASP B CA 1
ATOM 4750 C C . ASP B 2 147 ? 117.978 149.637 65.244 1.00 65.22 147 ASP B C 1
ATOM 4751 O O . ASP B 2 147 ? 119.177 149.549 65.027 1.00 62.97 147 ASP B O 1
ATOM 4756 N N . TRP B 2 148 ? 117.066 149.599 64.274 1.00 69.55 148 TRP B N 1
ATOM 4757 C CA . TRP B 2 148 ? 117.440 149.485 62.856 1.00 67.22 148 TRP B CA 1
ATOM 4758 C C . TRP B 2 148 ? 118.368 150.589 62.356 1.00 67.87 148 TRP B C 1
ATOM 4759 O O . TRP B 2 148 ? 119.087 150.381 61.383 1.00 71.03 148 TRP B O 1
ATOM 4770 N N . ARG B 2 149 ? 118.330 151.759 62.997 1.00 71.65 149 ARG B N 1
ATOM 4771 C CA . ARG B 2 149 ? 119.234 152.870 62.675 1.00 73.61 149 ARG B CA 1
ATOM 4772 C C . ARG B 2 149 ? 120.715 152.518 62.856 1.00 70.71 149 ARG B C 1
ATOM 4773 O O . ARG B 2 149 ? 121.568 153.178 62.269 1.00 73.80 149 ARG B O 1
ATOM 4781 N N . VAL B 2 150 ? 121.023 151.496 63.657 1.00 67.43 150 VAL B N 1
ATOM 4782 C CA . VAL B 2 150 ? 122.392 150.988 63.764 1.00 64.04 150 VAL B CA 1
ATOM 4783 C C . VAL B 2 150 ? 122.794 150.226 62.493 1.00 63.75 150 VAL B C 1
ATOM 4784 O O . VAL B 2 150 ? 123.931 150.336 62.050 1.00 61.38 150 VAL B O 1
ATOM 4788 N N . GLY B 2 151 ? 121.871 149.458 61.922 1.00 63.72 151 GLY B N 1
ATOM 4789 C CA . GLY B 2 151 ? 122.098 148.791 60.640 1.00 63.84 151 GLY B CA 1
ATOM 4790 C C . GLY B 2 151 ? 122.350 149.764 59.492 1.00 68.87 151 GLY B C 1
ATOM 4791 O O . GLY B 2 151 ? 123.152 149.487 58.604 1.00 71.69 151 GLY B O 1
ATOM 4792 N N . ALA B 2 152 ? 121.662 150.903 59.513 1.00 70.24 152 ALA B N 1
ATOM 4793 C CA . ALA B 2 152 ? 121.941 152.010 58.593 1.00 71.66 152 ALA B CA 1
ATOM 4794 C C . ALA B 2 152 ? 123.341 152.615 58.780 1.00 70.36 152 ALA B C 1
ATOM 4795 O O . ALA B 2 152 ? 124.001 152.957 57.803 1.00 73.68 152 ALA B O 1
ATOM 4797 N N . VAL B 2 153 ? 123.781 152.761 60.028 1.00 68.26 153 VAL B N 1
ATOM 4798 C CA . VAL B 2 153 ? 125.127 153.266 60.328 1.00 69.65 153 VAL B CA 1
ATOM 4799 C C . VAL B 2 153 ? 126.195 152.299 59.820 1.00 67.01 153 VAL B C 1
ATOM 4800 O O . VAL B 2 153 ? 127.162 152.732 59.202 1.00 65.41 153 VAL B O 1
ATOM 4804 N N . ILE B 2 154 ? 126.012 151.002 60.071 1.00 65.93 154 ILE B N 1
ATOM 4805 C CA . ILE B 2 154 ? 126.954 149.971 59.607 1.00 61.74 154 ILE B CA 1
ATOM 4806 C C . ILE B 2 154 ? 126.977 149.918 58.079 1.00 64.87 154 ILE B C 1
ATOM 4807 O O . ILE B 2 154 ? 128.044 149.771 57.489 1.00 66.23 154 ILE B O 1
ATOM 4812 N N . ALA B 2 155 ? 125.814 150.061 57.447 1.00 67.51 155 ALA B N 1
ATOM 4813 C CA . ALA B 2 155 ? 125.725 150.118 55.985 1.00 72.83 155 ALA B CA 1
ATOM 4814 C C . ALA B 2 155 ? 126.566 151.253 55.395 1.00 76.80 155 ALA B C 1
ATOM 4815 O O . ALA B 2 155 ? 127.279 151.050 54.424 1.00 83.53 155 ALA B O 1
ATOM 4817 N N . LYS B 2 156 ? 126.503 152.428 56.010 1.00 77.05 156 LYS B N 1
ATOM 4818 C CA . LYS B 2 156 ? 127.323 153.561 55.595 1.00 76.15 156 LYS B CA 1
ATOM 4819 C C . LYS B 2 156 ? 128.821 153.357 55.877 1.00 75.05 156 LYS B C 1
ATOM 4820 O O . LYS B 2 156 ? 129.643 153.662 55.026 1.00 78.21 156 LYS B O 1
ATOM 4826 N N . LEU B 2 157 ? 129.173 152.846 57.056 1.00 75.84 157 LEU B N 1
ATOM 4827 C CA . LEU B 2 157 ? 130.578 152.511 57.381 1.00 80.00 157 LEU B CA 1
ATOM 4828 C C . LEU B 2 157 ? 131.220 151.552 56.383 1.00 81.85 157 LEU B C 1
ATOM 4829 O O . LEU B 2 157 ? 132.343 151.781 55.940 1.00 84.42 157 LEU B O 1
ATOM 4834 N N . ALA B 2 158 ? 130.513 150.471 56.057 1.00 81.78 158 ALA B N 1
ATOM 4835 C CA . ALA B 2 158 ? 130.984 149.508 55.051 1.00 82.91 158 ALA B CA 1
ATOM 4836 C C . ALA B 2 158 ? 131.077 150.131 53.649 1.00 87.22 158 ALA B C 1
ATOM 4837 O O . ALA B 2 158 ? 131.981 149.788 52.892 1.00 89.84 158 ALA B O 1
ATOM 4839 N N . GLN B 2 159 ? 130.149 151.037 53.326 1.00 92.67 159 GLN B N 1
ATOM 4840 C CA . GLN B 2 159 ? 130.138 151.756 52.036 1.00 102.58 159 GLN B CA 1
ATOM 4841 C C . GLN B 2 159 ? 131.230 152.808 51.892 1.00 107.40 159 GLN B C 1
ATOM 4842 O O . GLN B 2 159 ? 131.546 153.206 50.773 1.00 112.56 159 GLN B O 1
ATOM 4848 N N . SER B 2 160 ? 131.782 153.277 53.011 1.00 112.83 160 SER B N 1
ATOM 4849 C CA . SER B 2 160 ? 132.829 154.312 52.989 1.00 120.40 160 SER B CA 1
ATOM 4850 C C . SER B 2 160 ? 134.140 153.801 52.399 1.00 124.06 160 SER B C 1
ATOM 4851 O O . SER B 2 160 ? 134.324 152.598 52.189 1.00 115.31 160 SER B O 1
ATOM 4854 N N . ASP B 2 161 ? 135.048 154.740 52.144 1.00 136.08 161 ASP B N 1
ATOM 4855 C CA . ASP B 2 161 ? 136.374 154.433 51.602 1.00 146.25 161 ASP B CA 1
ATOM 4856 C C . ASP B 2 161 ? 137.254 153.814 52.699 1.00 150.94 161 ASP B C 1
ATOM 4857 O O . ASP B 2 161 ? 136.803 153.658 53.847 1.00 148.67 161 ASP B O 1
ATOM 4862 N N . ARG B 2 162 ? 138.488 153.443 52.336 1.00 154.83 162 ARG B N 1
ATOM 4863 C CA . ARG B 2 162 ? 139.496 152.939 53.301 1.00 153.20 162 ARG B CA 1
ATOM 4864 C C . ARG B 2 162 ? 139.530 153.780 54.576 1.00 153.07 162 ARG B C 1
ATOM 4865 O O . ARG B 2 162 ? 139.364 153.255 55.683 1.00 152.62 162 ARG B O 1
ATOM 4873 N N . GLY B 2 163 ? 139.715 155.087 54.394 1.00 147.81 163 GLY B N 1
ATOM 4874 C CA . GLY B 2 163 ? 139.818 156.031 55.501 1.00 142.19 163 GLY B CA 1
ATOM 4875 C C . GLY B 2 163 ? 138.534 156.787 55.791 1.00 131.52 163 GLY B C 1
ATOM 4876 O O . GLY B 2 163 ? 138.255 157.809 55.162 1.00 134.59 163 GLY B O 1
ATOM 4877 N N . PHE B 2 164 ? 137.756 156.271 56.741 1.00 116.62 164 PHE B N 1
ATOM 4878 C CA . PHE B 2 164 ? 136.621 156.992 57.327 1.00 108.56 164 PHE B CA 1
ATOM 4879 C C . PHE B 2 164 ? 137.114 157.673 58.602 1.00 104.00 164 PHE B C 1
ATOM 4880 O O . PHE B 2 164 ? 137.527 156.992 59.545 1.00 103.05 164 PHE B O 1
ATOM 4888 N N . ILE B 2 165 ? 137.080 159.005 58.626 1.00 100.19 165 ILE B N 1
ATOM 4889 C CA . ILE B 2 165 ? 137.441 159.777 59.816 1.00 96.14 165 ILE B CA 1
ATOM 4890 C C . ILE B 2 165 ? 136.170 160.393 60.385 1.00 92.23 165 ILE B C 1
ATOM 4891 O O . ILE B 2 165 ? 135.530 161.213 59.723 1.00 92.66 165 ILE B O 1
ATOM 4896 N N . PHE B 2 166 ? 135.818 159.986 61.606 1.00 87.37 166 PHE B N 1
ATOM 4897 C CA . PHE B 2 166 ? 134.577 160.411 62.274 1.00 85.66 166 PHE B CA 1
ATOM 4898 C C . PHE B 2 166 ? 134.393 161.932 62.317 1.00 89.36 166 PHE B C 1
ATOM 4899 O O . PHE B 2 166 ? 133.288 162.423 62.109 1.00 89.80 166 PHE B O 1
ATOM 4907 N N . ALA B 2 167 ? 135.472 162.661 62.586 1.00 93.70 167 ALA B N 1
ATOM 4908 C CA . ALA B 2 167 ? 135.441 164.129 62.634 1.00 101.10 167 ALA B CA 1
ATOM 4909 C C . ALA B 2 167 ? 134.934 164.792 61.346 1.00 106.88 167 ALA B C 1
ATOM 4910 O O . ALA B 2 167 ? 134.234 165.795 61.412 1.00 111.82 167 ALA B O 1
ATOM 4912 N N . THR B 2 168 ? 135.271 164.223 60.190 1.00 108.58 168 THR B N 1
ATOM 4913 C CA . THR B 2 168 ? 134.896 164.794 58.889 1.00 111.50 168 THR B CA 1
ATOM 4914 C C . THR B 2 168 ? 133.708 164.108 58.191 1.00 108.29 168 THR B C 1
ATOM 4915 O O . THR B 2 168 ? 133.101 164.707 57.308 1.00 112.38 168 THR B O 1
ATOM 4919 N N . SER B 2 169 ? 133.385 162.871 58.567 1.00 99.90 169 SER B N 1
ATOM 4920 C CA . SER B 2 169 ? 132.335 162.103 57.888 1.00 98.98 169 SER B CA 1
ATOM 4921 C C . SER B 2 169 ? 131.041 161.862 58.690 1.00 97.16 169 SER B C 1
ATOM 4922 O O . SER B 2 169 ? 130.041 161.422 58.116 1.00 101.19 169 SER B O 1
ATOM 4925 N N . ALA B 2 170 ? 131.043 162.128 59.996 1.00 95.74 170 ALA B N 1
ATOM 4926 C CA . ALA B 2 170 ? 129.860 161.868 60.836 1.00 93.99 170 ALA B CA 1
ATOM 4927 C C . ALA B 2 170 ? 128.623 162.704 60.468 1.00 99.40 170 ALA B C 1
ATOM 4928 O O . ALA B 2 170 ? 127.502 162.295 60.773 1.00 98.10 170 ALA B O 1
ATOM 4930 N N . ASP B 2 171 ? 128.827 163.868 59.841 1.00 109.30 171 ASP B N 1
ATOM 4931 C CA . ASP B 2 171 ? 127.728 164.751 59.410 1.00 114.57 171 ASP B CA 1
ATOM 4932 C C . ASP B 2 171 ? 126.653 164.070 58.549 1.00 115.87 171 ASP B C 1
ATOM 4933 O O . ASP B 2 171 ? 125.475 164.424 58.647 1.00 119.64 171 ASP B O 1
ATOM 4938 N N . SER B 2 172 ? 127.054 163.111 57.713 1.00 113.92 172 SER B N 1
ATOM 4939 C CA . SER B 2 172 ? 126.106 162.346 56.892 1.00 115.51 172 SER B CA 1
ATOM 4940 C C . SER B 2 172 ? 125.201 161.456 57.759 1.00 116.70 172 SER B C 1
ATOM 4941 O O . SER B 2 172 ? 123.967 161.517 57.650 1.00 118.02 172 SER B O 1
ATOM 4944 N N . LEU B 2 173 ? 125.833 160.659 58.625 1.00 113.12 173 LEU B N 1
ATOM 4945 C CA . LEU B 2 173 ? 125.131 159.756 59.557 1.00 110.69 173 LEU B CA 1
ATOM 4946 C C . LEU B 2 173 ? 124.068 160.494 60.398 1.00 116.34 173 LEU B C 1
ATOM 4947 O O . LEU B 2 173 ? 122.947 160.011 60.542 1.00 125.79 173 LEU B O 1
ATOM 4952 N N . LEU B 2 174 ? 124.419 161.662 60.932 1.00 119.52 174 LEU B N 1
ATOM 4953 C CA . LEU B 2 174 ? 123.511 162.436 61.796 1.00 124.24 174 LEU B CA 1
ATOM 4954 C C . LEU B 2 174 ? 122.371 163.142 61.053 1.00 129.38 174 LEU B C 1
ATOM 4955 O O . LEU B 2 174 ? 121.348 163.463 61.661 1.00 125.81 174 LEU B O 1
ATOM 4960 N N . ALA B 2 175 ? 122.550 163.399 59.756 1.00 139.37 175 ALA B N 1
ATOM 4961 C CA . ALA B 2 175 ? 121.546 164.106 58.952 1.00 144.07 175 ALA B CA 1
ATOM 4962 C C . ALA B 2 175 ? 120.386 163.186 58.549 1.00 141.95 175 ALA B C 1
ATOM 4963 O O . ALA B 2 175 ? 119.236 163.435 58.932 1.00 144.68 175 ALA B O 1
ATOM 4965 N N . ASP B 2 176 ? 120.696 162.129 57.791 1.00 127.58 176 ASP B N 1
ATOM 4966 C CA . ASP B 2 176 ? 119.671 161.224 57.238 1.00 120.31 176 ASP B CA 1
ATOM 4967 C C . ASP B 2 176 ? 118.949 160.397 58.296 1.00 111.49 176 ASP B C 1
ATOM 4968 O O . ASP B 2 176 ? 117.739 160.201 58.214 1.00 113.60 176 ASP B O 1
ATOM 4973 N N . LEU B 2 177 ? 119.698 159.918 59.280 1.00 105.60 177 LEU B N 1
ATOM 4974 C CA . LEU B 2 177 ? 119.144 159.152 60.393 1.00 99.99 177 LEU B CA 1
ATOM 4975 C C . LEU B 2 177 ? 118.986 160.112 61.555 1.00 100.56 177 LEU B C 1
ATOM 4976 O O . LEU B 2 177 ? 119.804 161.017 61.726 1.00 101.46 177 LEU B O 1
ATOM 4981 N N . SER B 2 178 ? 117.947 159.917 62.357 1.00 102.18 178 SER B N 1
ATOM 4982 C CA . SER B 2 178 ? 117.696 160.796 63.499 1.00 107.12 178 SER B CA 1
ATOM 4983 C C . SER B 2 178 ? 118.440 160.283 64.737 1.00 101.60 178 SER B C 1
ATOM 4984 O O . SER B 2 178 ? 117.838 159.753 65.672 1.00 103.56 178 SER B O 1
ATOM 4987 N N . LEU B 2 179 ? 119.764 160.440 64.705 1.00 98.33 179 LEU B N 1
ATOM 4988 C CA . LEU B 2 179 ? 120.668 160.067 65.796 1.00 95.24 179 LEU B CA 1
ATOM 4989 C C . LEU B 2 179 ? 121.329 161.335 66.326 1.00 96.71 179 LEU B C 1
ATOM 4990 O O . LEU B 2 179 ? 121.693 162.205 65.546 1.00 99.95 179 LEU B O 1
ATOM 4995 N N . GLU B 2 180 ? 121.485 161.428 67.644 1.00 97.47 180 GLU B N 1
ATOM 4996 C CA . GLU B 2 180 ? 122.217 162.534 68.264 1.00 99.95 180 GLU B CA 1
ATOM 4997 C C . GLU B 2 180 ? 123.708 162.218 68.291 1.00 94.14 180 GLU B C 1
ATOM 4998 O O . GLU B 2 180 ? 124.098 161.051 68.305 1.00 96.49 180 GLU B O 1
ATOM 5004 N N . LEU B 2 181 ? 124.533 163.263 68.317 1.00 93.50 181 LEU B N 1
ATOM 5005 C CA . LEU B 2 181 ? 125.997 163.121 68.318 1.00 88.97 181 LEU B CA 1
ATOM 5006 C C . LEU B 2 181 ? 126.537 162.274 69.489 1.00 86.20 181 LEU B C 1
ATOM 5007 O O . LEU B 2 181 ? 127.497 161.533 69.310 1.00 84.99 181 LEU B O 1
ATOM 5012 N N . GLU B 2 182 ? 125.924 162.386 70.668 1.00 86.41 182 GLU B N 1
ATOM 5013 C CA . GLU B 2 182 ? 126.374 161.655 71.857 1.00 84.79 182 GLU B CA 1
ATOM 5014 C C . GLU B 2 182 ? 126.047 160.157 71.782 1.00 79.18 182 GLU B C 1
ATOM 5015 O O . GLU B 2 182 ? 126.847 159.336 72.228 1.00 76.44 182 GLU B O 1
ATOM 5021 N N . GLU B 2 183 ? 124.878 159.809 71.237 1.00 78.57 183 GLU B N 1
ATOM 5022 C CA . GLU B 2 183 ? 124.530 158.405 70.934 1.00 76.27 183 GLU B CA 1
ATOM 5023 C C . GLU B 2 183 ? 125.530 157.783 69.964 1.00 74.21 183 GLU B C 1
ATOM 5024 O O . GLU B 2 183 ? 126.008 156.664 70.173 1.00 70.05 183 GLU B O 1
ATOM 5030 N N . LEU B 2 184 ? 125.803 158.513 68.885 1.00 74.20 184 LEU B N 1
ATOM 5031 C CA . LEU B 2 184 ? 126.697 158.053 67.831 1.00 69.97 184 LEU B CA 1
ATOM 5032 C C . LEU B 2 184 ? 128.131 157.887 68.343 1.00 67.06 184 LEU B C 1
ATOM 5033 O O . LEU B 2 184 ? 128.801 156.930 67.974 1.00 63.24 184 LEU B O 1
ATOM 5038 N N . LYS B 2 185 ? 128.587 158.794 69.206 1.00 68.27 185 LYS B N 1
ATOM 5039 C CA . LYS B 2 185 ? 129.913 158.655 69.831 1.00 67.48 185 LYS B CA 1
ATOM 5040 C C . LYS B 2 185 ? 130.007 157.439 70.762 1.00 64.14 185 LYS B C 1
ATOM 5041 O O . LYS B 2 185 ? 131.010 156.741 70.758 1.00 58.95 185 LYS B O 1
ATOM 5047 N N . ARG B 2 186 ? 128.958 157.192 71.545 1.00 64.54 186 ARG B N 1
ATOM 5048 C CA . ARG B 2 186 ? 128.910 156.027 72.437 1.00 63.23 186 ARG B CA 1
ATOM 5049 C C . ARG B 2 186 ? 128.895 154.711 71.669 1.00 61.18 186 ARG B C 1
ATOM 5050 O O . ARG B 2 186 ? 129.544 153.755 72.080 1.00 58.70 186 ARG B O 1
ATOM 5058 N N . LEU B 2 187 ? 128.126 154.672 70.581 1.00 59.61 187 LEU B N 1
ATOM 5059 C CA . LEU B 2 187 ? 128.037 153.517 69.696 1.00 56.10 187 LEU B CA 1
ATOM 5060 C C . LEU B 2 187 ? 129.410 153.145 69.137 1.00 56.35 187 LEU B C 1
ATOM 5061 O O . LEU B 2 187 ? 129.827 151.984 69.215 1.00 50.51 187 LEU B O 1
ATOM 5066 N N . PHE B 2 188 ? 130.099 154.134 68.569 1.00 60.88 188 PHE B N 1
ATOM 5067 C CA . PHE B 2 188 ? 131.444 153.919 68.013 1.00 62.56 188 PHE B CA 1
ATOM 5068 C C . PHE B 2 188 ? 132.462 153.488 69.068 1.00 60.33 188 PHE B C 1
ATOM 5069 O O . PHE B 2 188 ? 133.342 152.687 68.773 1.00 60.64 188 PHE B O 1
ATOM 5077 N N . ALA B 2 189 ? 132.341 154.020 70.283 1.00 59.70 189 ALA B N 1
ATOM 5078 C CA . ALA B 2 189 ? 133.212 153.628 71.394 1.00 60.23 189 ALA B CA 1
ATOM 5079 C C . ALA B 2 189 ? 133.013 152.161 71.763 1.00 59.23 189 ALA B C 1
ATOM 5080 O O . ALA B 2 189 ? 133.984 151.468 72.077 1.00 58.42 189 ALA B O 1
ATOM 5082 N N . LEU B 2 190 ? 131.763 151.698 71.732 1.00 55.63 190 LEU B N 1
ATOM 5083 C CA . LEU B 2 190 ? 131.465 150.302 72.023 1.00 55.29 190 LEU B CA 1
ATOM 5084 C C . LEU B 2 190 ? 131.977 149.390 70.897 1.00 54.03 190 LEU B C 1
ATOM 5085 O O . LEU B 2 190 ? 132.599 148.377 71.175 1.00 55.81 190 LEU B O 1
ATOM 5090 N N . LEU B 2 191 ? 131.737 149.768 69.640 1.00 53.97 191 LEU B N 1
ATOM 5091 C CA . LEU B 2 191 ? 132.239 149.026 68.469 1.00 54.09 191 LEU B CA 1
ATOM 5092 C C . LEU B 2 191 ? 133.768 148.874 68.455 1.00 58.45 191 LEU B C 1
ATOM 5093 O O . LEU B 2 191 ? 134.288 147.847 68.018 1.00 56.18 191 LEU B O 1
ATOM 5098 N N . ILE B 2 192 ? 134.475 149.906 68.920 1.00 59.76 192 ILE B N 1
ATOM 5099 C CA . ILE B 2 192 ? 135.934 149.868 69.057 1.00 59.18 192 ILE B CA 1
ATOM 5100 C C . ILE B 2 192 ? 136.342 148.981 70.243 1.00 59.14 192 ILE B C 1
ATOM 5101 O O . ILE B 2 192 ? 137.279 148.189 70.138 1.00 62.87 192 ILE B O 1
ATOM 5106 N N . ALA B 2 193 ? 135.650 149.133 71.366 1.00 58.04 193 ALA B N 1
ATOM 5107 C CA . ALA B 2 193 ? 135.946 148.367 72.579 1.00 58.76 193 ALA B CA 1
ATOM 5108 C C . ALA B 2 193 ? 135.679 146.877 72.427 1.00 59.79 193 ALA B C 1
ATOM 5109 O O . ALA B 2 193 ? 136.290 146.082 73.126 1.00 63.69 193 ALA B O 1
ATOM 5111 N N . THR B 2 194 ? 134.755 146.512 71.533 1.00 59.54 194 THR B N 1
ATOM 5112 C CA . THR B 2 194 ? 134.401 145.112 71.263 1.00 56.97 194 THR B CA 1
ATOM 5113 C C . THR B 2 194 ? 135.068 144.547 69.986 1.00 57.55 194 THR B C 1
ATOM 5114 O O . THR B 2 194 ? 134.589 143.564 69.417 1.00 57.96 194 THR B O 1
ATOM 5118 N N . GLN B 2 195 ? 136.163 145.176 69.551 1.00 58.43 195 GLN B N 1
ATOM 5119 C CA . GLN B 2 195 ? 136.998 144.727 68.411 1.00 61.92 195 GLN B CA 1
ATOM 5120 C C . GLN B 2 195 ? 136.303 144.648 67.044 1.00 61.30 195 GLN B C 1
ATOM 5121 O O . GLN B 2 195 ? 136.771 143.946 66.166 1.00 65.92 195 GLN B O 1
ATOM 5127 N N . MET B 2 196 ? 135.218 145.392 66.852 1.00 61.98 196 MET B N 1
ATOM 5128 C CA . MET B 2 196 ? 134.515 145.412 65.567 1.00 60.29 196 MET B CA 1
ATOM 5129 C C . MET B 2 196 ? 135.093 146.432 64.604 1.00 63.36 196 MET B C 1
ATOM 5130 O O . MET B 2 196 ? 134.832 146.338 63.409 1.00 64.24 196 MET B O 1
ATOM 5135 N N . MET B 2 197 ? 135.880 147.382 65.118 1.00 71.98 197 MET B N 1
ATOM 5136 C CA . MET B 2 197 ? 136.561 148.401 64.306 1.00 79.71 197 MET B CA 1
ATOM 5137 C C . MET B 2 197 ? 138.062 148.144 64.161 1.00 85.10 197 MET B C 1
ATOM 5138 O O . MET B 2 197 ? 138.685 147.506 65.009 1.00 91.78 197 MET B O 1
ATOM 5143 N N . ASP B 2 198 ? 138.628 148.665 63.076 1.00 90.27 198 ASP B N 1
ATOM 5144 C CA . ASP B 2 198 ? 140.075 148.741 62.884 1.00 96.41 198 ASP B CA 1
ATOM 5145 C C . ASP B 2 198 ? 140.536 150.174 63.169 1.00 98.08 198 ASP B C 1
ATOM 5146 O O . ASP B 2 198 ? 140.000 151.115 62.591 1.00 91.79 198 ASP B O 1
ATOM 5151 N N . LEU B 2 199 ? 141.513 150.330 64.065 1.00 104.51 199 LEU B N 1
ATOM 5152 C CA . LEU B 2 199 ? 142.144 151.635 64.336 1.00 112.75 199 LEU B CA 1
ATOM 5153 C C . LEU B 2 199 ? 143.435 151.815 63.544 1.00 124.39 199 LEU B C 1
ATOM 5154 O O . LEU B 2 199 ? 143.736 152.918 63.108 1.00 136.18 199 LEU B O 1
ATOM 5159 N N . GLU B 2 200 ? 144.209 150.746 63.380 1.00 132.03 200 GLU B N 1
ATOM 5160 C CA . GLU B 2 200 ? 145.160 150.680 62.275 1.00 138.67 200 GLU B CA 1
ATOM 5161 C C . GLU B 2 200 ? 144.286 150.234 61.119 1.00 140.52 200 GLU B C 1
ATOM 5162 O O . GLU B 2 200 ? 143.802 149.089 61.127 1.00 131.93 200 GLU B O 1
ATOM 5168 N N . PRO B 2 201 ? 144.035 151.151 60.153 1.00 151.94 201 PRO B N 1
ATOM 5169 C CA . PRO B 2 201 ? 143.108 150.831 59.076 1.00 149.54 201 PRO B CA 1
ATOM 5170 C C . PRO B 2 201 ? 143.694 149.804 58.109 1.00 150.22 201 PRO B C 1
ATOM 5171 O O . PRO B 2 201 ? 142.940 149.100 57.434 1.00 150.05 201 PRO B O 1
ATOM 5175 N N . GLU B 2 202 ? 145.026 149.736 58.064 1.00 145.78 202 GLU B N 1
ATOM 5176 C CA . GLU B 2 202 ? 145.757 148.646 57.470 1.00 142.55 202 GLU B CA 1
ATOM 5177 C C . GLU B 2 202 ? 145.980 147.637 58.598 1.00 139.36 202 GLU B C 1
ATOM 5178 O O . GLU B 2 202 ? 146.121 148.024 59.762 1.00 134.44 202 GLU B O 1
ATOM 5184 N N . ASP B 2 203 ? 145.975 146.356 58.245 1.00 138.71 203 ASP B N 1
ATOM 5185 C CA . ASP B 2 203 ? 146.374 145.260 59.139 1.00 137.11 203 ASP B CA 1
ATOM 5186 C C . ASP B 2 203 ? 147.741 144.752 58.661 1.00 138.29 203 ASP B C 1
ATOM 5187 O O . ASP B 2 203 ? 148.349 145.367 57.786 1.00 137.63 203 ASP B O 1
ATOM 5192 N N . GLU B 2 204 ? 148.235 143.651 59.226 1.00 136.84 204 GLU B N 1
ATOM 5193 C CA . GLU B 2 204 ? 149.580 143.162 58.897 1.00 146.66 204 GLU B CA 1
ATOM 5194 C C . GLU B 2 204 ? 149.621 141.688 58.477 1.00 147.33 204 GLU B C 1
ATOM 5195 O O . GLU B 2 204 ? 150.015 141.373 57.348 1.00 145.69 204 GLU B O 1
ATOM 5201 N N . THR B 2 205 ? 149.224 140.805 59.392 1.00 143.59 205 THR B N 1
ATOM 5202 C CA . THR B 2 205 ? 149.102 139.366 59.133 1.00 135.44 205 THR B CA 1
ATOM 5203 C C . THR B 2 205 ? 147.639 138.911 59.281 1.00 124.26 205 THR B C 1
ATOM 5204 O O . THR B 2 205 ? 147.361 137.719 59.407 1.00 120.37 205 THR B O 1
ATOM 5208 N N . ILE B 2 206 ? 146.721 139.881 59.296 1.00 117.59 206 ILE B N 1
ATOM 5209 C CA . ILE B 2 206 ? 145.271 139.657 59.328 1.00 108.95 206 ILE B CA 1
ATOM 5210 C C . ILE B 2 206 ? 144.653 139.919 57.941 1.00 105.89 206 ILE B C 1
ATOM 5211 O O . ILE B 2 206 ? 143.609 139.358 57.616 1.00 96.35 206 ILE B O 1
ATOM 5216 N N . THR B 2 207 ? 145.303 140.779 57.146 1.00 111.84 207 THR B N 1
ATOM 5217 C CA . THR B 2 207 ? 145.022 140.990 55.712 1.00 114.93 207 THR B CA 1
ATOM 5218 C C . THR B 2 207 ? 144.958 139.699 54.905 1.00 114.12 207 THR B C 1
ATOM 5219 O O . THR B 2 207 ? 144.067 139.502 54.073 1.00 111.53 207 THR B O 1
ATOM 5223 N N . GLN B 2 208 ? 145.930 138.834 55.158 1.00 78.64 208 GLN B N 1
ATOM 5224 C CA . GLN B 2 208 ? 146.025 137.538 54.496 1.00 76.42 208 GLN B CA 1
ATOM 5225 C C . GLN B 2 208 ? 144.824 136.598 54.689 1.00 70.35 208 GLN B C 1
ATOM 5226 O O . GLN B 2 208 ? 144.663 135.671 53.898 1.00 65.71 208 GLN B O 1
ATOM 5232 N N . TRP B 2 209 ? 144.033 136.796 55.750 1.00 63.37 209 TRP B N 1
ATOM 5233 C CA . TRP B 2 209 ? 142.887 135.929 56.039 1.00 58.17 209 TRP B CA 1
ATOM 5234 C C . TRP B 2 209 ? 141.671 136.356 55.251 1.00 56.30 209 TRP B C 1
ATOM 5235 O O . TRP B 2 209 ? 141.383 137.527 55.141 1.00 66.35 209 TRP B O 1
ATOM 5246 N N . LYS B 2 210 ? 140.958 135.372 54.736 1.00 59.33 210 LYS B N 1
ATOM 5247 C CA . LYS B 2 210 ? 139.632 135.543 54.194 1.00 61.46 210 LYS B CA 1
ATOM 5248 C C . LYS B 2 210 ? 138.631 135.229 55.299 1.00 59.56 210 LYS B C 1
ATOM 5249 O O . LYS B 2 210 ? 138.868 134.352 56.146 1.00 54.13 210 LYS B O 1
ATOM 5255 N N . PHE B 2 211 ? 137.521 135.965 55.284 1.00 60.52 211 PHE B N 1
ATOM 5256 C CA . PHE B 2 211 ? 136.460 135.837 56.274 1.00 59.38 211 PHE B CA 1
ATOM 5257 C C . PHE B 2 211 ? 136.083 134.390 56.599 1.00 53.42 211 PHE B C 1
ATOM 5258 O O . PHE B 2 211 ? 136.092 133.991 57.758 1.00 56.34 211 PHE B O 1
ATOM 5266 N N . HIS B 2 212 ? 135.753 133.614 55.578 1.00 50.30 212 HIS B N 1
ATOM 5267 C CA . HIS B 2 212 ? 135.284 132.247 55.791 1.00 49.17 212 HIS B CA 1
ATOM 5268 C C . HIS B 2 212 ? 136.331 131.339 56.407 1.00 46.36 212 HIS B C 1
ATOM 5269 O O . HIS B 2 212 ? 135.982 130.372 57.072 1.00 48.62 212 HIS B O 1
ATOM 5276 N N . ASN B 2 213 ? 137.605 131.634 56.180 1.00 48.44 213 ASN B N 1
ATOM 5277 C CA . ASN B 2 213 ? 138.685 130.852 56.793 1.00 45.78 213 ASN B CA 1
ATOM 5278 C C . ASN B 2 213 ? 138.884 131.186 58.262 1.00 44.28 213 ASN B C 1
ATOM 5279 O O . ASN B 2 213 ? 138.987 130.281 59.087 1.00 42.67 213 ASN B O 1
ATOM 5284 N N . LEU B 2 214 ? 138.909 132.469 58.599 1.00 45.78 214 LEU B N 1
ATOM 5285 C CA . LEU B 2 214 ? 139.107 132.852 59.991 1.00 48.78 214 LEU B CA 1
ATOM 5286 C C . LEU B 2 214 ? 137.926 132.435 60.872 1.00 50.13 214 LEU B C 1
ATOM 5287 O O . LEU B 2 214 ? 138.123 131.998 62.004 1.00 54.23 214 LEU B O 1
ATOM 5292 N N . LEU B 2 215 ? 136.712 132.551 60.348 1.00 49.23 215 LEU B N 1
ATOM 5293 C CA . LEU B 2 215 ? 135.513 132.127 61.071 1.00 49.92 215 LEU B CA 1
ATOM 5294 C C . LEU B 2 215 ? 135.536 130.632 61.378 1.00 47.88 215 LEU B C 1
ATOM 5295 O O . LEU B 2 215 ? 135.171 130.201 62.465 1.00 49.68 215 LEU B O 1
ATOM 5300 N N . PHE B 2 216 ? 135.938 129.844 60.398 1.00 48.69 216 PHE B N 1
ATOM 5301 C CA . PHE B 2 216 ? 135.956 128.393 60.531 1.00 46.65 216 PHE B CA 1
ATOM 5302 C C . PHE B 2 216 ? 137.037 127.959 61.532 1.00 47.62 216 PHE B C 1
ATOM 5303 O O . PHE B 2 216 ? 136.799 127.106 62.387 1.00 46.65 216 PHE B O 1
ATOM 5311 N N . HIS B 2 217 ? 138.215 128.557 61.405 1.00 49.04 217 HIS B N 1
ATOM 5312 C CA . HIS B 2 217 ? 139.339 128.304 62.307 1.00 47.81 217 HIS B CA 1
ATOM 5313 C C . HIS B 2 217 ? 139.014 128.636 63.767 1.00 50.40 217 HIS B C 1
ATOM 5314 O O . HIS B 2 217 ? 139.285 127.822 64.650 1.00 51.75 217 HIS B O 1
ATOM 5321 N N . HIS B 2 218 ? 138.430 129.810 64.012 1.00 51.05 218 HIS B N 1
ATOM 5322 C CA A HIS B 2 218 ? 138.081 130.188 65.375 0.50 54.65 218 HIS B CA 1
ATOM 5323 C CA B HIS B 2 218 ? 138.028 130.225 65.375 0.50 53.82 218 HIS B CA 1
ATOM 5324 C C . HIS B 2 218 ? 137.007 129.237 65.961 1.00 54.83 218 HIS B C 1
ATOM 5325 O O . HIS B 2 218 ? 137.185 128.720 67.054 1.00 60.60 218 HIS B O 1
ATOM 5338 N N . TYR B 2 219 ? 135.965 128.908 65.204 1.00 56.07 219 TYR B N 1
ATOM 5339 C CA . TYR B 2 219 ? 134.894 128.008 65.704 1.00 57.89 219 TYR B CA 1
ATOM 5340 C C . TYR B 2 219 ? 135.268 126.537 65.870 1.00 54.87 219 TYR B C 1
ATOM 5341 O O . TYR B 2 219 ? 134.629 125.839 66.649 1.00 55.79 219 TYR B O 1
ATOM 5350 N N . THR B 2 220 ? 136.274 126.061 65.137 1.00 54.49 220 THR B N 1
ATOM 5351 C CA . THR B 2 220 ? 136.694 124.652 65.195 1.00 53.98 220 THR B CA 1
ATOM 5352 C C . THR B 2 220 ? 137.888 124.416 66.108 1.00 53.91 220 THR B C 1
ATOM 5353 O O . THR B 2 220 ? 138.302 123.276 66.269 1.00 54.03 220 THR B O 1
ATOM 5357 N N . ARG B 2 221 ? 138.449 125.473 66.689 1.00 54.31 221 ARG B N 1
ATOM 5358 C CA . ARG B 2 221 ? 139.671 125.359 67.478 1.00 55.92 221 ARG B CA 1
ATOM 5359 C C . ARG B 2 221 ? 139.476 125.949 68.873 1.00 60.13 221 ARG B C 1
ATOM 5360 O O . ARG B 2 221 ? 140.366 126.637 69.369 1.00 61.54 221 ARG B O 1
ATOM 5368 N N . LEU B 2 222 ? 138.331 125.657 69.508 1.00 65.16 222 LEU B N 1
ATOM 5369 C CA . LEU B 2 222 ? 138.009 126.165 70.866 1.00 70.53 222 LEU B CA 1
ATOM 5370 C C . LEU B 2 222 ? 138.435 125.220 72.007 1.00 68.05 222 LEU B C 1
ATOM 5371 O O . LEU B 2 222 ? 138.561 124.002 71.822 1.00 67.00 222 LEU B O 1
ATOM 5376 N N . LEU B 2 231 ? 127.108 118.808 80.059 1.00 153.18 231 LEU B N 1
ATOM 5377 C CA . LEU B 2 231 ? 127.177 118.101 78.779 1.00 147.33 231 LEU B CA 1
ATOM 5378 C C . LEU B 2 231 ? 126.743 116.632 78.937 1.00 147.07 231 LEU B C 1
ATOM 5379 O O . LEU B 2 231 ? 127.282 115.908 79.771 1.00 150.61 231 LEU B O 1
ATOM 5384 N N . ASN B 2 232 ? 125.749 116.221 78.146 1.00 143.12 232 ASN B N 1
ATOM 5385 C CA . ASN B 2 232 ? 125.270 114.835 78.094 1.00 140.21 232 ASN B CA 1
ATOM 5386 C C . ASN B 2 232 ? 125.603 114.257 76.714 1.00 132.33 232 ASN B C 1
ATOM 5387 O O . ASN B 2 232 ? 125.718 115.002 75.736 1.00 128.06 232 ASN B O 1
ATOM 5392 N N . LEU B 2 233 ? 125.753 112.933 76.645 1.00 126.82 233 LEU B N 1
ATOM 5393 C CA . LEU B 2 233 ? 126.163 112.251 75.407 1.00 116.48 233 LEU B CA 1
ATOM 5394 C C . LEU B 2 233 ? 125.095 112.355 74.315 1.00 106.54 233 LEU B C 1
ATOM 5395 O O . LEU B 2 233 ? 123.905 112.231 74.609 1.00 111.57 233 LEU B O 1
ATOM 5400 N N . PRO B 2 234 ? 125.516 112.583 73.054 1.00 93.60 234 PRO B N 1
ATOM 5401 C CA . PRO B 2 234 ? 124.560 112.650 71.954 1.00 89.67 234 PRO B CA 1
ATOM 5402 C C . PRO B 2 234 ? 124.114 111.258 71.502 1.00 89.05 234 PRO B C 1
ATOM 5403 O O . PRO B 2 234 ? 124.816 110.267 71.717 1.00 90.23 234 PRO B O 1
ATOM 5407 N N . VAL B 2 235 ? 122.939 111.200 70.893 1.00 86.74 235 VAL B N 1
ATOM 5408 C CA . VAL B 2 235 ? 122.360 109.956 70.405 1.00 84.92 235 VAL B CA 1
ATOM 5409 C C . VAL B 2 235 ? 122.300 109.993 68.876 1.00 80.55 235 VAL B C 1
ATOM 5410 O O . VAL B 2 235 ? 121.954 111.015 68.288 1.00 77.20 235 VAL B O 1
ATOM 5414 N N . PHE B 2 236 ? 122.642 108.875 68.234 1.00 80.16 236 PHE B N 1
ATOM 5415 C CA . PHE B 2 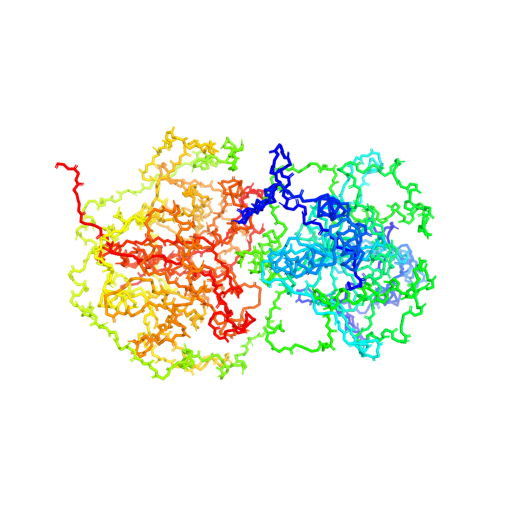236 ? 122.545 108.755 66.773 1.00 76.41 236 PHE B CA 1
ATOM 5416 C C . PHE B 2 236 ? 121.084 108.451 66.387 1.00 78.60 236 PHE B C 1
ATOM 5417 O O . PHE B 2 236 ? 120.728 107.325 66.037 1.00 77.56 236 PHE B O 1
ATOM 5425 N N . GLU B 2 237 ? 120.255 109.489 66.453 1.00 80.81 237 GLU B N 1
ATOM 5426 C CA . GLU B 2 237 ? 118.812 109.392 66.213 1.00 84.63 237 GLU B CA 1
ATOM 5427 C C . GLU B 2 237 ? 118.474 108.912 64.794 1.00 81.27 237 GLU B C 1
ATOM 5428 O O . GLU B 2 237 ? 117.596 108.073 64.619 1.00 80.72 237 GLU B O 1
ATOM 5434 N N . HIS B 2 238 ? 119.196 109.417 63.793 1.00 78.31 238 HIS B N 1
ATOM 5435 C CA . HIS B 2 238 ? 118.935 109.087 62.386 1.00 76.77 238 HIS B CA 1
ATOM 5436 C C . HIS B 2 238 ? 119.814 107.937 61.852 1.00 76.25 238 HIS B C 1
ATOM 5437 O O . HIS B 2 238 ? 120.135 107.895 60.665 1.00 75.95 238 HIS B O 1
ATOM 5444 N N . ARG B 2 239 ? 120.176 106.992 62.720 1.00 79.78 239 ARG B N 1
ATOM 5445 C CA . ARG B 2 239 ? 120.968 105.818 62.334 1.00 83.94 239 ARG B CA 1
ATOM 5446 C C . ARG B 2 239 ? 120.426 105.114 61.083 1.00 86.72 239 ARG B C 1
ATOM 5447 O O . ARG B 2 239 ? 121.198 104.749 60.200 1.00 87.32 239 ARG B O 1
ATOM 5455 N N . ASP B 2 240 ? 119.109 104.921 61.021 1.00 91.38 240 ASP B N 1
ATOM 5456 C CA . ASP B 2 240 ? 118.466 104.302 59.848 1.00 97.64 240 ASP B CA 1
ATOM 5457 C C . ASP B 2 240 ? 118.618 105.076 58.535 1.00 91.69 240 ASP B C 1
ATOM 5458 O O . ASP B 2 240 ? 118.691 104.463 57.474 1.00 89.63 240 ASP B O 1
ATOM 5463 N N . ARG B 2 241 ? 118.635 106.408 58.614 1.00 88.81 241 ARG B N 1
ATOM 5464 C CA . ARG B 2 241 ? 118.875 107.255 57.432 1.00 85.06 241 ARG B CA 1
ATOM 5465 C C . ARG B 2 241 ? 120.325 107.210 56.960 1.00 79.66 241 ARG B C 1
ATOM 5466 O O . ARG B 2 241 ? 120.580 107.358 55.767 1.00 80.15 241 ARG B O 1
ATOM 5474 N N . TYR B 2 242 ? 121.266 107.028 57.890 1.00 73.38 242 TYR B N 1
ATOM 5475 C CA . TYR B 2 242 ? 122.699 107.070 57.575 1.00 68.84 242 TYR B CA 1
ATOM 5476 C C . TYR B 2 242 ? 123.413 105.782 58.033 1.00 65.02 242 TYR B C 1
ATOM 5477 O O . TYR B 2 242 ? 124.220 105.807 58.971 1.00 64.30 242 TYR B O 1
ATOM 5486 N N . PRO B 2 243 ? 123.122 104.644 57.361 1.00 62.21 243 PRO B N 1
ATOM 5487 C CA . PRO B 2 243 ? 123.729 103.367 57.747 1.00 61.85 243 PRO B CA 1
ATOM 5488 C C . PRO B 2 243 ? 125.223 103.257 57.425 1.00 58.58 243 PRO B C 1
ATOM 5489 O O . PRO B 2 243 ? 125.791 104.130 56.768 1.00 54.41 243 PRO B O 1
ATOM 5493 N N . TYR B 2 244 ? 125.829 102.175 57.902 1.00 60.46 244 TYR B N 1
ATOM 5494 C CA . TYR B 2 244 ? 127.278 101.983 57.817 1.00 58.46 244 TYR B CA 1
ATOM 5495 C C . TYR B 2 244 ? 127.847 101.939 56.402 1.00 57.41 244 TYR B C 1
ATOM 5496 O O . TYR B 2 244 ? 128.993 102.314 56.199 1.00 56.88 244 TYR B O 1
ATOM 5505 N N . VAL B 2 245 ? 127.067 101.432 55.456 1.00 60.26 245 VAL B N 1
ATOM 5506 C CA . VAL B 2 245 ? 127.336 101.618 54.025 1.00 59.06 245 VAL B CA 1
ATOM 5507 C C . VAL B 2 245 ? 126.105 102.210 53.364 1.00 62.55 245 VAL B C 1
ATOM 5508 O O . VAL B 2 245 ? 124.980 102.006 53.829 1.00 60.47 245 VAL B O 1
ATOM 5512 N N . LYS B 2 246 ? 126.338 102.946 52.283 1.00 64.91 246 LYS B N 1
ATOM 5513 C CA . LYS B 2 246 ? 125.269 103.616 51.565 1.00 68.00 246 LYS B CA 1
ATOM 5514 C C . LYS B 2 246 ? 124.394 102.573 50.877 1.00 72.53 246 LYS B C 1
ATOM 5515 O O . LYS B 2 246 ? 124.916 101.562 50.378 1.00 71.44 246 LYS B O 1
ATOM 5521 N N . PRO B 2 247 ? 123.063 102.793 50.861 1.00 75.02 247 PRO B N 1
ATOM 5522 C CA . PRO B 2 247 ? 122.213 101.884 50.090 1.00 77.71 247 PRO B CA 1
ATOM 5523 C C . PRO B 2 247 ? 122.591 101.930 48.608 1.00 77.89 247 PRO B C 1
ATOM 5524 O O . PRO B 2 247 ? 122.901 103.002 48.081 1.00 71.69 247 PRO B O 1
ATOM 5528 N N . VAL B 2 248 ? 122.566 100.765 47.966 1.00 82.32 248 VAL B N 1
ATOM 5529 C CA . VAL B 2 248 ? 123.016 100.597 46.580 1.00 85.20 248 VAL B CA 1
ATOM 5530 C C . VAL B 2 248 ? 122.284 101.571 45.634 1.00 86.85 248 VAL B C 1
ATOM 5531 O O . VAL B 2 248 ? 121.072 101.756 45.737 1.00 90.29 248 VAL B O 1
ATOM 5535 N N . ILE B 2 249 ? 123.048 102.193 44.735 1.00 88.74 249 ILE B N 1
ATOM 5536 C CA . ILE B 2 249 ? 122.556 103.250 43.829 1.00 89.24 249 ILE B CA 1
ATOM 5537 C C . ILE B 2 249 ? 121.969 102.675 42.544 1.00 90.77 249 ILE B C 1
ATOM 5538 O O . ILE B 2 249 ? 120.981 103.196 42.021 1.00 87.82 249 ILE B O 1
ATOM 5543 N N . SER B 2 250 ? 122.586 101.607 42.044 1.00 95.07 250 SER B N 1
ATOM 5544 C CA . SER B 2 250 ? 122.216 101.003 40.772 1.00 95.89 250 SER B CA 1
ATOM 5545 C C . SER B 2 250 ? 122.170 99.480 40.887 1.00 98.63 250 SER B C 1
ATOM 5546 O O . SER B 2 250 ? 122.907 98.872 41.664 1.00 99.48 250 SER B O 1
ATOM 5549 N N . THR B 2 251 ? 121.295 98.873 40.094 1.00 102.65 251 THR B N 1
ATOM 5550 C CA . THR B 2 251 ? 121.148 97.425 40.059 1.00 100.13 251 THR B CA 1
ATOM 5551 C C . THR B 2 251 ? 122.357 96.754 39.400 1.00 96.86 251 THR B C 1
ATOM 5552 O O . THR B 2 251 ? 122.717 95.636 39.771 1.00 96.44 251 THR B O 1
ATOM 5556 N N . GLN B 2 252 ? 122.957 97.420 38.412 1.00 93.58 252 GLN B N 1
ATOM 5557 C CA . GLN B 2 252 ? 124.181 96.920 37.772 1.00 96.79 252 GLN B CA 1
ATOM 5558 C C . GLN B 2 252 ? 125.311 96.936 38.794 1.00 96.63 252 GLN B C 1
ATOM 5559 O O . GLN B 2 252 ? 125.512 97.942 39.478 1.00 99.37 252 GLN B O 1
ATOM 5565 N N . ALA B 2 253 ? 126.025 95.819 38.909 1.00 92.87 253 ALA B N 1
ATOM 5566 C CA . ALA B 2 253 ? 127.147 95.696 39.838 1.00 84.11 253 ALA B CA 1
ATOM 5567 C C . ALA B 2 253 ? 128.300 95.012 39.123 1.00 79.58 253 ALA B C 1
ATOM 5568 O O . ALA B 2 253 ? 128.156 93.894 38.653 1.00 84.10 253 ALA B O 1
ATOM 5570 N N . ILE B 2 254 ? 129.426 95.703 39.016 1.00 76.82 254 ILE B N 1
ATOM 5571 C CA . ILE B 2 254 ? 130.630 95.152 38.407 1.00 74.76 254 ILE B CA 1
ATOM 5572 C C . ILE B 2 254 ? 131.533 94.684 39.543 1.00 73.16 254 ILE B C 1
ATOM 5573 O O . ILE B 2 254 ? 132.027 95.511 40.306 1.00 69.26 254 ILE B O 1
ATOM 5578 N N . PRO B 2 255 ? 131.734 93.362 39.679 1.00 74.89 255 PRO B N 1
ATOM 5579 C CA . PRO B 2 255 ? 132.605 92.890 40.754 1.00 75.04 255 PRO B CA 1
ATOM 5580 C C . PRO B 2 255 ? 134.072 93.191 40.451 1.00 74.27 255 PRO B C 1
ATOM 5581 O O . PRO B 2 255 ? 134.478 93.200 39.287 1.00 74.74 255 PRO B O 1
ATOM 5585 N N . LEU B 2 256 ? 134.837 93.450 41.504 1.00 72.43 256 LEU B N 1
ATOM 5586 C CA . LEU B 2 256 ? 136.229 93.858 41.395 1.00 73.09 256 LEU B CA 1
ATOM 5587 C C . LEU B 2 256 ? 137.099 92.734 41.932 1.00 74.52 256 LEU B C 1
ATOM 5588 O O . LEU B 2 256 ? 136.643 91.953 42.763 1.00 74.43 256 LEU B O 1
ATOM 5593 N N . VAL B 2 257 ? 138.334 92.650 41.439 1.00 74.96 257 VAL B N 1
ATOM 5594 C CA . VAL B 2 257 ? 139.313 91.669 41.925 1.00 76.64 257 VAL B CA 1
ATOM 5595 C C . VAL B 2 257 ? 139.763 91.934 43.373 1.00 74.85 257 VAL B C 1
ATOM 5596 O O . VAL B 2 257 ? 139.789 93.076 43.828 1.00 74.52 257 VAL B O 1
ATOM 5600 N N . LYS B 2 258 ? 140.098 90.856 44.081 1.00 79.08 258 LYS B N 1
ATOM 5601 C CA . LYS B 2 258 ? 140.566 90.895 45.467 1.00 79.81 258 LYS B CA 1
ATOM 5602 C C . LYS B 2 258 ? 141.976 90.311 45.560 1.00 82.02 258 LYS B C 1
ATOM 5603 O O . LYS B 2 258 ? 142.152 89.114 45.356 1.00 87.46 258 LYS B O 1
ATOM 5609 N N . PRO B 2 259 ? 142.987 91.145 45.875 1.00 83.78 259 PRO B N 1
ATOM 5610 C CA . PRO B 2 259 ? 144.356 90.632 45.953 1.00 84.05 259 PRO B CA 1
ATOM 5611 C C . PRO B 2 259 ? 144.580 89.725 47.163 1.00 84.89 259 PRO B C 1
ATOM 5612 O O . PRO B 2 259 ? 143.805 89.766 48.125 1.00 83.00 259 PRO B O 1
ATOM 5616 N N . ASP B 2 260 ? 145.634 88.915 47.100 1.00 87.79 260 ASP B N 1
ATOM 5617 C CA . ASP B 2 260 ? 146.059 88.112 48.245 1.00 91.56 260 ASP B CA 1
ATOM 5618 C C . ASP B 2 260 ? 146.917 88.994 49.166 1.00 88.19 260 ASP B C 1
ATOM 5619 O O . ASP B 2 260 ? 148.115 89.177 48.924 1.00 85.06 260 ASP B O 1
ATOM 5624 N N . LEU B 2 261 ? 146.290 89.541 50.210 1.00 86.58 261 LEU B N 1
ATOM 5625 C CA . LEU B 2 261 ? 146.978 90.423 51.167 1.00 86.22 261 LEU B CA 1
ATOM 5626 C C . LEU B 2 261 ? 147.985 89.692 52.064 1.00 89.39 261 LEU B C 1
ATOM 5627 O O . LEU B 2 261 ? 148.953 90.303 52.515 1.00 92.57 261 LEU B O 1
ATOM 5632 N N . THR B 2 262 ? 147.739 88.412 52.347 1.00 93.29 262 THR B N 1
ATOM 5633 C CA . THR B 2 262 ? 148.701 87.571 53.071 1.00 99.54 262 THR B CA 1
ATOM 5634 C C . THR B 2 262 ? 150.009 87.448 52.288 1.00 104.97 262 THR B C 1
ATOM 5635 O O . THR B 2 262 ? 151.093 87.536 52.868 1.00 110.09 262 THR B O 1
ATOM 5639 N N . ALA B 2 263 ? 149.891 87.236 50.977 1.00 105.42 263 ALA B N 1
ATOM 5640 C CA . ALA B 2 263 ? 151.042 87.233 50.067 1.00 104.49 263 ALA B CA 1
ATOM 5641 C C . ALA B 2 263 ? 151.712 88.609 50.009 1.00 104.36 263 ALA B C 1
ATOM 5642 O O . ALA B 2 263 ? 152.940 88.699 50.082 1.00 109.06 263 ALA B O 1
ATOM 5644 N N . LEU B 2 264 ? 150.913 89.674 49.891 1.00 98.79 264 LEU B N 1
ATOM 5645 C CA . LEU B 2 264 ? 151.462 91.039 49.868 1.00 94.48 264 LEU B CA 1
ATOM 5646 C C . LEU B 2 264 ? 152.115 91.450 51.191 1.00 95.36 264 LEU B C 1
ATOM 5647 O O . LEU B 2 264 ? 153.060 92.236 51.185 1.00 92.55 264 LEU B O 1
ATOM 5652 N N . ALA B 2 265 ? 151.627 90.920 52.313 1.00 95.46 265 ALA B N 1
ATOM 5653 C CA . ALA B 2 265 ? 152.215 91.219 53.626 1.00 92.73 265 ALA B CA 1
ATOM 5654 C C . ALA B 2 265 ? 153.729 90.967 53.668 1.00 93.02 265 ALA B C 1
ATOM 5655 O O . ALA B 2 265 ? 154.446 91.690 54.359 1.00 89.61 265 ALA B O 1
ATOM 5657 N N . THR B 2 266 ? 154.199 89.961 52.923 1.00 95.69 266 THR B N 1
ATOM 5658 C CA . THR B 2 266 ? 155.634 89.678 52.774 1.00 99.58 266 THR B CA 1
ATOM 5659 C C . THR B 2 266 ? 156.242 90.170 51.444 1.00 100.24 266 THR B C 1
ATOM 5660 O O . THR B 2 266 ? 157.385 90.627 51.437 1.00 104.17 266 THR B O 1
ATOM 5664 N N . THR B 2 267 ? 155.496 90.098 50.336 1.00 100.22 267 THR B N 1
ATOM 5665 C CA . THR B 2 267 ? 156.044 90.474 49.000 1.00 99.41 267 THR B CA 1
ATOM 5666 C C . THR B 2 267 ? 156.020 91.983 48.662 1.00 93.94 267 THR B C 1
ATOM 5667 O O . THR B 2 267 ? 156.797 92.429 47.824 1.00 92.37 267 THR B O 1
ATOM 5671 N N . ASP B 2 268 ? 155.139 92.756 49.298 1.00 92.57 268 ASP B N 1
ATOM 5672 C CA . ASP B 2 268 ? 154.939 94.173 48.939 1.00 91.21 268 ASP B CA 1
ATOM 5673 C C . ASP B 2 268 ? 156.157 95.044 49.285 1.00 88.02 268 ASP B C 1
ATOM 5674 O O . ASP B 2 268 ? 156.983 94.688 50.126 1.00 92.33 268 ASP B O 1
ATOM 5679 N N . MET B 2 269 ? 156.257 96.173 48.592 1.00 82.56 269 MET B N 1
ATOM 5680 C CA . MET B 2 269 ? 157.195 97.253 48.902 1.00 79.05 269 MET B CA 1
ATOM 5681 C C . MET B 2 269 ? 157.200 97.589 50.397 1.00 76.89 269 MET B C 1
ATOM 5682 O O . MET B 2 269 ? 156.144 97.566 51.040 1.00 74.68 269 MET B O 1
ATOM 5687 N N . THR B 2 270 ? 158.371 97.923 50.944 1.00 76.31 270 THR B N 1
ATOM 5688 C CA . THR B 2 270 ? 158.462 98.346 52.358 1.00 74.54 270 THR B CA 1
ATOM 5689 C C . THR B 2 270 ? 157.823 99.724 52.575 1.00 69.95 270 THR B C 1
ATOM 5690 O O . THR B 2 270 ? 157.688 100.509 51.633 1.00 67.28 270 THR B O 1
ATOM 5694 N N . LEU B 2 271 ? 157.439 100.005 53.820 1.00 68.26 271 LEU B N 1
ATOM 5695 C CA . LEU B 2 271 ? 156.868 101.303 54.180 1.00 65.72 271 LEU B CA 1
ATOM 5696 C C . LEU B 2 271 ? 157.855 102.450 53.934 1.00 64.32 271 LEU B C 1
ATOM 5697 O O . LEU B 2 271 ? 157.458 103.524 53.465 1.00 63.02 271 LEU B O 1
ATOM 5702 N N . THR B 2 272 ? 159.121 102.232 54.277 1.00 65.09 272 THR B N 1
ATOM 5703 C CA . THR B 2 272 ? 160.162 103.237 54.056 1.00 67.84 272 THR B CA 1
ATOM 5704 C C . THR B 2 272 ? 160.363 103.490 52.567 1.00 69.57 272 THR B C 1
ATOM 5705 O O . THR B 2 272 ? 160.456 104.638 52.151 1.00 71.91 272 THR B O 1
ATOM 5709 N N . GLU B 2 273 ? 160.419 102.426 51.770 1.00 74.83 273 GLU B N 1
ATOM 5710 C CA . GLU B 2 273 ? 160.527 102.561 50.312 1.00 76.62 273 GLU B CA 1
ATOM 5711 C C . GLU B 2 273 ? 159.335 103.333 49.741 1.00 68.77 273 GLU B C 1
ATOM 5712 O O . GLU B 2 273 ? 159.518 104.226 48.922 1.00 65.35 273 GLU B O 1
ATOM 5718 N N . ALA B 2 274 ? 158.129 102.989 50.183 1.00 64.79 274 ALA B N 1
ATOM 5719 C CA . ALA B 2 274 ? 156.913 103.661 49.726 1.00 62.38 274 ALA B CA 1
ATOM 5720 C C . ALA B 2 274 ? 156.917 105.160 50.044 1.00 63.17 274 ALA B C 1
ATOM 5721 O O . ALA B 2 274 ? 156.576 105.975 49.189 1.00 64.62 274 ALA B O 1
ATOM 5723 N N . ILE B 2 275 ? 157.311 105.514 51.263 1.00 61.42 275 ILE B N 1
ATOM 5724 C CA . ILE B 2 275 ? 157.375 106.917 51.676 1.00 61.23 275 ILE B CA 1
ATOM 5725 C C . ILE B 2 275 ? 158.456 107.675 50.904 1.00 62.89 275 ILE B C 1
ATOM 5726 O O . ILE B 2 275 ? 158.205 108.775 50.415 1.00 61.27 275 ILE B O 1
ATOM 5731 N N . GLU B 2 276 ? 159.642 107.086 50.781 1.00 66.84 276 GLU B N 1
ATOM 5732 C CA . GLU B 2 276 ? 160.769 107.762 50.124 1.00 67.34 276 GLU B CA 1
ATOM 5733 C C . GLU B 2 276 ? 160.668 107.806 48.594 1.00 67.30 276 GLU B C 1
ATOM 5734 O O . GLU B 2 276 ? 161.285 108.659 47.967 1.00 71.44 276 GLU B O 1
ATOM 5740 N N . THR B 2 277 ? 159.892 106.902 48.003 1.00 66.39 277 THR B N 1
ATOM 5741 C CA . THR B 2 277 ? 159.690 106.854 46.550 1.00 67.76 277 THR B CA 1
ATOM 5742 C C . THR B 2 277 ? 158.483 107.665 46.087 1.00 64.72 277 THR B C 1
ATOM 5743 O O . THR B 2 277 ? 158.436 108.085 44.934 1.00 68.83 277 THR B O 1
ATOM 5747 N N . ARG B 2 278 ? 157.514 107.874 46.976 1.00 60.10 278 ARG B N 1
ATOM 5748 C CA . ARG B 2 278 ? 156.258 108.537 46.634 1.00 57.51 278 ARG B CA 1
ATOM 5749 C C . ARG B 2 278 ? 156.454 109.870 45.901 1.00 58.81 278 ARG B C 1
ATOM 5750 O O . ARG B 2 278 ? 157.167 110.750 46.363 1.00 57.79 278 ARG B O 1
ATOM 5758 N N . ARG B 2 279 ? 155.796 109.977 44.753 1.00 63.09 279 ARG B N 1
ATOM 5759 C CA . ARG B 2 279 ? 155.825 111.132 43.885 1.00 64.64 279 ARG B CA 1
ATOM 5760 C C . ARG B 2 279 ? 154.390 111.408 43.408 1.00 58.31 279 ARG B C 1
ATOM 5761 O O . ARG B 2 279 ? 153.556 110.504 43.344 1.00 53.44 279 ARG B O 1
ATOM 5769 N N . SER B 2 280 ? 154.107 112.657 43.065 1.00 55.52 280 SER B N 1
ATOM 5770 C CA . SER B 2 280 ? 152.884 112.994 42.336 1.00 52.12 280 SER B CA 1
ATOM 5771 C C . SER B 2 280 ? 153.206 112.852 40.859 1.00 56.73 280 SER B C 1
ATOM 5772 O O . SER B 2 280 ? 154.128 113.513 40.362 1.00 59.21 280 SER B O 1
ATOM 5775 N N . ILE B 2 281 ? 152.466 111.982 40.170 1.00 57.51 281 ILE B N 1
ATOM 5776 C CA . ILE B 2 281 ? 152.707 111.681 38.765 1.00 59.31 281 ILE B CA 1
ATOM 5777 C C . ILE B 2 281 ? 151.455 112.031 37.974 1.00 61.29 281 ILE B C 1
ATOM 5778 O O . ILE B 2 281 ? 150.373 111.481 38.212 1.00 61.46 281 ILE B O 1
ATOM 5783 N N . ARG B 2 282 ? 151.622 112.964 37.044 1.00 66.36 282 ARG B N 1
ATOM 5784 C CA . ARG B 2 282 ? 150.531 113.502 36.240 1.00 69.92 282 ARG B CA 1
ATOM 5785 C C . ARG B 2 282 ? 150.585 113.075 34.779 1.00 69.98 282 ARG B C 1
ATOM 5786 O O . ARG B 2 282 ? 149.577 113.183 34.096 1.00 68.45 282 ARG B O 1
ATOM 5794 N N . GLU B 2 283 ? 151.741 112.628 34.292 1.00 72.40 283 GLU B N 1
ATOM 5795 C CA . GLU B 2 283 ? 151.827 112.064 32.946 1.00 79.06 283 GLU B CA 1
ATOM 5796 C C . GLU B 2 283 ? 151.660 110.550 32.985 1.00 77.71 283 GLU B C 1
ATOM 5797 O O . GLU B 2 283 ? 152.270 109.882 33.823 1.00 74.62 283 GLU B O 1
ATOM 5803 N N . TYR B 2 284 ? 150.854 110.026 32.058 1.00 77.38 284 TYR B N 1
ATOM 5804 C CA . TYR B 2 284 ? 150.473 108.609 32.054 1.00 79.85 284 TYR B CA 1
ATOM 5805 C C . TYR B 2 284 ? 151.014 107.812 30.871 1.00 84.98 284 TYR B C 1
ATOM 5806 O O . TYR B 2 284 ? 151.496 108.361 29.878 1.00 86.84 284 TYR B O 1
ATOM 5815 N N . SER B 2 285 ? 150.928 106.496 31.026 1.00 87.05 285 SER B N 1
ATOM 5816 C CA . SER B 2 285 ? 151.151 105.539 29.957 1.00 92.20 285 SER B CA 1
ATOM 5817 C C . SER B 2 285 ? 150.023 105.626 28.930 1.00 96.52 285 SER B C 1
ATOM 5818 O O . SER B 2 285 ? 148.920 106.075 29.250 1.00 94.74 285 SER B O 1
ATOM 5821 N N . ASP B 2 286 ? 150.299 105.185 27.703 1.00 104.01 286 ASP B N 1
ATOM 5822 C CA . ASP B 2 286 ? 149.271 105.095 26.654 1.00 106.44 286 ASP B CA 1
ATOM 5823 C C . ASP B 2 286 ? 148.196 104.076 27.034 1.00 101.75 286 ASP B C 1
ATOM 5824 O O . ASP B 2 286 ? 147.006 104.354 26.887 1.00 104.32 286 ASP B O 1
ATOM 5829 N N . GLN B 2 287 ? 148.621 102.917 27.542 1.00 95.10 287 GLN B N 1
ATOM 5830 C CA . GLN B 2 287 ? 147.689 101.929 28.100 1.00 91.12 287 GLN B CA 1
ATOM 5831 C C . GLN B 2 287 ? 147.040 102.494 29.347 1.00 85.34 287 GLN B C 1
ATOM 5832 O O . GLN B 2 287 ? 147.752 102.817 30.306 1.00 84.35 287 GLN B O 1
ATOM 5838 N N . PRO B 2 288 ? 145.695 102.623 29.347 1.00 81.33 288 PRO B N 1
ATOM 5839 C CA . PRO B 2 288 ? 145.062 103.091 30.570 1.00 76.56 288 PRO B CA 1
ATOM 5840 C C . PRO B 2 288 ? 145.193 102.089 31.713 1.00 75.13 288 PRO B C 1
ATOM 5841 O O . PRO B 2 288 ? 145.460 100.902 31.483 1.00 78.03 288 PRO B O 1
ATOM 5845 N N . ILE B 2 289 ? 145.027 102.586 32.934 1.00 72.00 289 ILE B N 1
ATOM 5846 C CA . ILE B 2 289 ? 144.855 101.736 34.117 1.00 71.63 289 ILE B CA 1
ATOM 5847 C C . ILE B 2 289 ? 143.751 100.680 33.862 1.00 72.29 289 ILE B C 1
ATOM 5848 O O . ILE B 2 289 ? 142.751 100.967 33.210 1.00 69.81 289 ILE B O 1
ATOM 5853 N N . THR B 2 290 ? 143.961 99.460 34.350 1.00 74.09 290 THR B N 1
ATOM 5854 C CA . THR B 2 290 ? 143.017 98.363 34.140 1.00 74.05 290 THR B CA 1
ATOM 5855 C C . THR B 2 290 ? 142.003 98.292 35.284 1.00 71.76 290 THR B C 1
ATOM 5856 O O . THR B 2 290 ? 142.230 98.834 36.365 1.00 70.34 290 THR B O 1
ATOM 5860 N N . LEU B 2 291 ? 140.882 97.625 35.023 1.00 75.60 291 LEU B N 1
ATOM 5861 C CA . LEU B 2 291 ? 139.874 97.336 36.052 1.00 77.77 291 LEU B CA 1
ATOM 5862 C C . LEU B 2 291 ? 140.460 96.490 37.200 1.00 75.12 291 LEU B C 1
ATOM 5863 O O . LEU B 2 291 ? 140.118 96.706 38.361 1.00 78.28 291 LEU B O 1
ATOM 5868 N N . ALA B 2 292 ? 141.350 95.551 36.870 1.00 75.14 292 ALA B N 1
ATOM 5869 C CA . ALA B 2 292 ? 142.051 94.735 37.876 1.00 72.46 292 ALA B CA 1
ATOM 5870 C C . ALA B 2 292 ? 142.941 95.566 38.791 1.00 68.69 292 ALA B C 1
ATOM 5871 O O . ALA B 2 292 ? 143.010 95.302 39.996 1.00 67.79 292 ALA B O 1
ATOM 5873 N N . GLN B 2 293 ? 143.615 96.566 38.223 1.00 67.46 293 GLN B N 1
ATOM 5874 C CA . GLN B 2 293 ? 144.412 97.504 39.023 1.00 64.97 293 GLN B CA 1
ATOM 5875 C C . GLN B 2 293 ? 143.524 98.375 39.907 1.00 62.13 293 GLN B C 1
ATOM 5876 O O . GLN B 2 293 ? 143.797 98.524 41.099 1.00 65.66 293 GLN B O 1
ATOM 5882 N N . LEU B 2 294 ? 142.458 98.935 39.339 1.00 61.89 294 LEU B N 1
ATOM 5883 C CA . LEU B 2 294 ? 141.492 99.720 40.130 1.00 61.82 294 LEU B CA 1
ATOM 5884 C C . LEU B 2 294 ? 140.952 98.898 41.303 1.00 60.79 294 LEU B C 1
ATOM 5885 O O . LEU B 2 294 ? 140.904 99.389 42.433 1.00 57.93 294 LEU B O 1
ATOM 5890 N N . GLY B 2 295 ? 140.569 97.651 41.020 1.00 60.23 295 GLY B N 1
ATOM 5891 C CA . GLY B 2 295 ? 140.037 96.737 42.025 1.00 61.90 295 GLY B CA 1
ATOM 5892 C C . GLY B 2 295 ? 140.985 96.440 43.175 1.00 63.05 295 GLY B C 1
ATOM 5893 O O . GLY B 2 295 ? 140.580 96.486 44.344 1.00 62.50 295 GLY B O 1
ATOM 5894 N N . GLU B 2 296 ? 142.237 96.122 42.849 1.00 65.11 296 GLU B N 1
ATOM 5895 C CA . GLU B 2 296 ? 143.273 95.904 43.866 1.00 66.12 296 GLU B CA 1
ATOM 5896 C C . GLU B 2 296 ? 143.504 97.169 44.692 1.00 62.74 296 GLU B C 1
ATOM 5897 O O . GLU B 2 296 ? 143.637 97.099 45.916 1.00 61.49 296 GLU B O 1
ATOM 5903 N N . PHE B 2 297 ? 143.547 98.312 44.010 1.00 61.42 297 PHE B N 1
ATOM 5904 C CA . PHE B 2 297 ? 143.798 99.601 44.647 1.00 60.06 297 PHE B CA 1
ATOM 5905 C C . PHE B 2 297 ? 142.733 99.931 45.701 1.00 59.03 297 PHE B C 1
ATOM 5906 O O . PHE B 2 297 ? 143.067 100.256 46.846 1.00 59.08 297 PHE B O 1
ATOM 5914 N N . LEU B 2 298 ? 141.464 99.831 45.313 1.00 58.66 298 LEU B N 1
ATOM 5915 C CA . LEU B 2 298 ? 140.354 100.133 46.223 1.00 58.81 298 LEU B CA 1
ATOM 5916 C C . LEU B 2 298 ? 140.259 99.156 47.398 1.00 57.77 298 LEU B C 1
ATOM 5917 O O . LEU B 2 298 ? 139.957 99.572 48.516 1.00 60.50 298 LEU B O 1
ATOM 5922 N N . TYR B 2 299 ? 140.524 97.873 47.151 1.00 60.03 299 TYR B N 1
ATOM 5923 C CA . TYR B 2 299 ? 140.523 96.860 48.220 1.00 61.75 299 TYR B CA 1
ATOM 5924 C C . TYR B 2 299 ? 141.534 97.213 49.306 1.00 59.81 299 TYR B C 1
ATOM 5925 O O . TYR B 2 299 ? 141.236 97.130 50.498 1.00 58.42 299 TYR B O 1
ATOM 5934 N N . ARG B 2 300 ? 142.726 97.618 48.880 1.00 59.54 300 ARG B N 1
ATOM 5935 C CA . ARG B 2 300 ? 143.807 97.939 49.807 1.00 61.73 300 ARG B CA 1
ATOM 5936 C C . ARG B 2 300 ? 143.581 99.252 50.566 1.00 61.13 300 ARG B C 1
ATOM 5937 O O . ARG B 2 300 ? 144.026 99.396 51.702 1.00 63.07 300 ARG B O 1
ATOM 5945 N N . CYS B 2 301 ? 142.881 100.196 49.947 1.00 60.37 301 CYS B N 1
ATOM 5946 C CA . CYS B 2 301 ? 142.724 101.531 50.513 1.00 60.16 301 CYS B CA 1
ATOM 5947 C C . CYS B 2 301 ? 141.437 101.745 51.294 1.00 57.23 301 CYS B C 1
ATOM 5948 O O . CYS B 2 301 ? 141.468 102.404 52.335 1.00 61.15 301 CYS B O 1
ATOM 5951 N N . ALA B 2 302 ? 140.318 101.209 50.802 1.00 56.00 302 ALA B N 1
ATOM 5952 C CA . ALA B 2 302 ? 138.990 101.682 51.226 1.00 55.43 302 ALA B CA 1
ATOM 5953 C C . ALA B 2 302 ? 137.893 100.640 51.498 1.00 56.46 302 ALA B C 1
ATOM 5954 O O . ALA B 2 302 ? 136.745 101.019 51.709 1.00 56.23 302 ALA B O 1
ATOM 5956 N N . ARG B 2 303 ? 138.223 99.354 51.544 1.00 60.71 303 ARG B N 1
ATOM 5957 C CA . ARG B 2 303 ? 137.187 98.322 51.742 1.00 62.83 303 ARG B CA 1
ATOM 5958 C C . ARG B 2 303 ? 136.682 98.299 53.183 1.00 60.72 303 ARG B C 1
ATOM 5959 O O . ARG B 2 303 ? 137.314 98.852 54.086 1.00 60.36 303 ARG B O 1
ATOM 5967 N N . VAL B 2 304 ? 135.547 97.643 53.384 1.00 57.45 304 VAL B N 1
ATOM 5968 C CA . VAL B 2 304 ? 135.078 97.296 54.723 1.00 59.18 304 VAL B CA 1
ATOM 5969 C C . VAL B 2 304 ? 135.737 95.968 55.071 1.00 61.33 304 VAL B C 1
ATOM 5970 O O . VAL B 2 304 ? 135.516 94.972 54.393 1.00 64.64 304 VAL B O 1
ATOM 5974 N N . LYS B 2 305 ? 136.553 95.965 56.118 1.00 63.24 305 LYS B N 1
ATOM 5975 C CA . LYS B 2 305 ? 137.243 94.753 56.550 1.00 66.96 305 LYS B CA 1
ATOM 5976 C C . LYS B 2 305 ? 136.342 93.933 57.461 1.00 69.32 305 LYS B C 1
ATOM 5977 O O . LYS B 2 305 ? 136.270 92.727 57.317 1.00 76.13 305 LYS B O 1
ATOM 5983 N N . ALA B 2 306 ? 135.648 94.595 58.387 1.00 70.36 306 ALA B N 1
ATOM 5984 C CA . ALA B 2 306 ? 134.698 93.929 59.281 1.00 70.81 306 ALA B CA 1
ATOM 5985 C C . ALA B 2 306 ? 133.507 94.823 59.646 1.00 71.93 306 ALA B C 1
ATOM 5986 O O . ALA B 2 306 ? 133.547 96.047 59.502 1.00 69.72 306 ALA B O 1
ATOM 5988 N N . VAL B 2 307 ? 132.442 94.172 60.093 1.00 75.22 307 VAL B N 1
ATOM 5989 C CA . VAL B 2 307 ? 131.249 94.838 60.586 1.00 75.15 307 VAL B CA 1
ATOM 5990 C C . VAL B 2 307 ? 131.077 94.360 62.020 1.00 78.35 307 VAL B C 1
ATOM 5991 O O . VAL B 2 307 ? 131.089 93.153 62.286 1.00 82.85 307 VAL B O 1
ATOM 5995 N N . TYR B 2 308 ? 130.930 95.304 62.941 1.00 77.85 308 TYR B N 1
ATOM 5996 C CA . TYR B 2 308 ? 130.733 94.979 64.347 1.00 80.98 308 TYR B CA 1
ATOM 5997 C C . TYR B 2 308 ? 129.722 95.939 64.953 1.00 84.03 308 TYR B C 1
ATOM 5998 O O . TYR B 2 308 ? 129.565 97.074 64.490 1.00 78.32 308 TYR B O 1
ATOM 6007 N N . THR B 2 309 ? 129.004 95.446 65.953 1.00 94.60 309 THR B N 1
ATOM 6008 C CA . THR B 2 309 ? 128.231 96.285 66.844 1.00 101.54 309 THR B CA 1
ATOM 6009 C C . THR B 2 309 ? 129.077 96.397 68.099 1.00 106.07 309 THR B C 1
ATOM 6010 O O . THR B 2 309 ? 129.597 95.399 68.596 1.00 104.34 309 THR B O 1
ATOM 6014 N N . LEU B 2 310 ? 129.232 97.619 68.594 1.00 112.80 310 LEU B N 1
ATOM 6015 C CA . LEU B 2 310 ? 129.920 97.851 69.856 1.00 117.45 310 LEU B CA 1
ATOM 6016 C C . LEU B 2 310 ? 128.894 97.505 70.939 1.00 121.59 310 LEU B C 1
ATOM 6017 O O . LEU B 2 310 ? 127.787 98.059 70.937 1.00 121.47 310 LEU B O 1
ATOM 6022 N N . PRO B 2 311 ? 129.239 96.576 71.854 1.00 125.51 311 PRO B N 1
ATOM 6023 C CA . PRO B 2 311 ? 128.194 95.996 72.699 1.00 133.44 311 PRO B CA 1
ATOM 6024 C C . PRO B 2 311 ? 127.630 96.937 73.763 1.00 139.46 311 PRO B C 1
ATOM 6025 O O . PRO B 2 311 ? 126.544 96.680 74.287 1.00 141.98 311 PRO B O 1
ATOM 6029 N N . GLU B 2 312 ? 128.328 98.029 74.063 1.00 139.68 312 GLU B N 1
ATOM 6030 C CA . GLU B 2 312 ? 127.793 98.985 75.029 1.00 141.89 312 GLU B CA 1
ATOM 6031 C C . GLU B 2 312 ? 128.307 100.374 74.776 1.00 135.36 312 GLU B C 1
ATOM 6032 O O . GLU B 2 312 ? 129.018 100.948 75.597 1.00 143.34 312 GLU B O 1
ATOM 6038 N N . ASP B 2 313 ? 127.967 100.877 73.593 1.00 125.83 313 ASP B N 1
ATOM 6039 C CA . ASP B 2 313 ? 127.811 102.313 73.384 1.00 121.95 313 ASP B CA 1
ATOM 6040 C C . ASP B 2 313 ? 126.413 102.859 73.813 1.00 115.81 313 ASP B C 1
ATOM 6041 O O . ASP B 2 313 ? 125.372 102.357 73.370 1.00 112.41 313 ASP B O 1
ATOM 6046 N N . PRO B 2 314 ? 126.388 103.893 74.682 1.00 107.84 314 PRO B N 1
ATOM 6047 C CA . PRO B 2 314 ? 125.122 104.567 74.997 1.00 105.95 314 PRO B CA 1
ATOM 6048 C C . PRO B 2 314 ? 124.626 105.517 73.890 1.00 102.78 314 PRO B C 1
ATOM 6049 O O . PRO B 2 314 ? 123.471 105.951 73.931 1.00 100.37 314 PRO B O 1
ATOM 6053 N N . MET B 2 315 ? 125.488 105.833 72.917 1.00 98.16 315 MET B N 1
ATOM 6054 C CA . MET B 2 315 ? 125.139 106.730 71.808 1.00 94.23 315 MET B CA 1
ATOM 6055 C C . MET B 2 315 ? 124.258 106.073 70.732 1.00 91.69 315 MET B C 1
ATOM 6056 O O . MET B 2 315 ? 123.780 106.769 69.834 1.00 90.48 315 MET B O 1
ATOM 6061 N N . GLN B 2 316 ? 124.062 104.753 70.815 1.00 91.04 316 GLN B N 1
ATOM 6062 C CA . GLN B 2 316 ? 123.160 104.005 69.927 1.00 92.18 316 GLN B CA 1
ATOM 6063 C C . GLN B 2 316 ? 123.567 104.086 68.454 1.00 89.90 316 GLN B C 1
ATOM 6064 O O . GLN B 2 316 ? 122.727 104.283 67.573 1.00 90.03 316 GLN B O 1
ATOM 6070 N N . VAL B 2 317 ? 124.869 103.925 68.212 1.00 88.16 317 VAL B N 1
ATOM 6071 C CA . VAL B 2 317 ? 125.457 103.948 66.865 1.00 83.86 317 VAL B CA 1
ATOM 6072 C C . VAL B 2 317 ? 125.024 102.738 66.028 1.00 87.63 317 VAL B C 1
ATOM 6073 O O . VAL B 2 317 ? 124.897 102.833 64.800 1.00 86.70 317 VAL B O 1
ATOM 6077 N N . GLY B 2 318 ? 124.812 101.605 66.700 1.00 90.61 318 GLY B N 1
ATOM 6078 C CA . GLY B 2 318 ? 124.496 100.348 66.044 1.00 90.72 318 GLY B CA 1
ATOM 6079 C C . GLY B 2 318 ? 125.730 99.788 65.376 1.00 88.35 318 GLY B C 1
ATOM 6080 O O . GLY B 2 318 ? 126.808 99.755 65.970 1.00 89.87 318 GLY B O 1
ATOM 6081 N N . GLU B 2 319 ? 125.576 99.380 64.124 1.00 88.58 319 GLU B N 1
ATOM 6082 C CA . GLU B 2 319 ? 126.674 98.792 63.372 1.00 88.51 319 GLU B CA 1
ATOM 6083 C C . GLU B 2 319 ? 127.661 99.849 62.895 1.00 79.67 319 GLU B C 1
ATOM 6084 O O . GLU B 2 319 ? 127.285 100.971 62.522 1.00 75.61 319 GLU B O 1
ATOM 6090 N N . SER B 2 320 ? 128.934 99.476 62.944 1.00 76.66 320 SER B N 1
ATOM 6091 C CA . SER B 2 320 ? 129.996 100.257 62.341 1.00 75.02 320 SER B CA 1
ATOM 6092 C C . SER B 2 320 ? 131.028 99.297 61.722 1.00 72.38 320 SER B C 1
ATOM 6093 O O . SER B 2 320 ? 130.939 98.071 61.879 1.00 72.89 320 SER B O 1
ATOM 6096 N N . THR B 2 321 ? 131.964 99.863 60.973 1.00 68.09 321 THR B N 1
ATOM 6097 C CA . THR B 2 321 ? 132.926 99.095 60.190 1.00 66.37 321 THR B CA 1
ATOM 6098 C C . THR B 2 321 ? 134.351 99.444 60.571 1.00 67.57 321 THR B C 1
ATOM 6099 O O . THR B 2 321 ? 134.613 100.526 61.098 1.00 64.93 321 THR B O 1
ATOM 6103 N N . THR B 2 322 ? 135.261 98.518 60.288 1.00 67.67 322 THR B N 1
ATOM 6104 C CA . THR B 2 322 ? 136.690 98.802 60.286 1.00 67.74 322 THR B CA 1
ATOM 6105 C C . THR B 2 322 ? 137.145 98.849 58.811 1.00 65.20 322 THR B C 1
ATOM 6106 O O . THR B 2 322 ? 136.621 98.122 57.964 1.00 65.06 322 THR B O 1
ATOM 6110 N N . ARG B 2 323 ? 138.061 99.768 58.503 1.00 63.84 323 ARG B N 1
ATOM 6111 C CA . ARG B 2 323 ? 138.563 99.988 57.138 1.00 61.71 323 ARG B CA 1
ATOM 6112 C C . ARG B 2 323 ? 140.086 100.176 57.169 1.00 62.50 323 ARG B C 1
ATOM 6113 O O . ARG B 2 323 ? 140.661 100.237 58.250 1.00 62.29 323 ARG B O 1
ATOM 6121 N N . PRO B 2 324 ? 140.753 100.257 55.990 1.00 66.13 324 PRO B N 1
ATOM 6122 C CA . PRO B 2 324 ? 142.215 100.412 56.008 1.00 65.09 324 PRO B CA 1
ATOM 6123 C C . PRO B 2 324 ? 142.753 101.798 56.370 1.00 59.89 324 PRO B C 1
ATOM 6124 O O . PRO B 2 324 ? 143.932 102.049 56.139 1.00 69.44 324 PRO B O 1
ATOM 6128 N N . TYR B 2 325 ? 141.933 102.683 56.927 1.00 55.26 325 TYR B N 1
ATOM 6129 C CA . TYR B 2 325 ? 142.408 103.999 57.373 1.00 56.21 325 TYR B CA 1
ATOM 6130 C C . TYR B 2 325 ? 141.689 104.417 58.668 1.00 55.52 325 TYR B C 1
ATOM 6131 O O . TYR B 2 325 ? 140.571 103.973 58.909 1.00 52.26 325 TYR B O 1
ATOM 6140 N N . PRO B 2 326 ? 142.339 105.244 59.512 1.00 51.76 326 PRO B N 1
ATOM 6141 C CA . PRO B 2 326 ? 141.695 105.719 60.732 1.00 52.93 326 PRO B CA 1
ATOM 6142 C C . PRO B 2 326 ? 140.621 106.746 60.429 1.00 53.60 326 PRO B C 1
ATOM 6143 O O . PRO B 2 326 ? 140.653 107.373 59.375 1.00 48.82 326 PRO B O 1
ATOM 6147 N N . SER B 2 327 ? 139.700 106.931 61.371 1.00 57.82 327 SER B N 1
ATOM 6148 C CA . SER B 2 327 ? 138.582 107.854 61.199 1.00 59.24 327 SER B CA 1
ATOM 6149 C C . SER B 2 327 ? 137.984 108.233 62.552 1.00 58.01 327 SER B C 1
ATOM 6150 O O . SER B 2 327 ? 137.552 107.372 63.321 1.00 54.88 327 SER B O 1
ATOM 6153 N N . GLY B 2 328 ? 138.086 109.522 62.866 1.00 55.99 328 GLY B N 1
ATOM 6154 C CA . GLY B 2 328 ? 137.325 110.205 63.912 1.00 57.31 328 GLY B CA 1
ATOM 6155 C C . GLY B 2 328 ? 135.960 109.623 64.212 1.00 59.26 328 GLY B C 1
ATOM 6156 O O . GLY B 2 328 ? 135.073 109.619 63.360 1.00 63.54 328 GLY B O 1
ATOM 6157 N N . GLY B 2 329 ? 135.816 109.127 65.434 1.00 65.21 329 GLY B N 1
ATOM 6158 C CA . GLY B 2 329 ? 134.588 108.524 65.909 1.00 66.28 329 GLY B CA 1
ATOM 6159 C C . GLY B 2 329 ? 134.277 107.166 65.326 1.00 67.30 329 GLY B C 1
ATOM 6160 O O . GLY B 2 329 ? 133.196 106.644 65.564 1.00 62.16 329 GLY B O 1
ATOM 6161 N N . ALA B 2 330 ? 135.243 106.566 64.625 1.00 72.40 330 ALA B N 1
ATOM 6162 C CA . ALA B 2 330 ? 134.974 105.489 63.663 1.00 75.41 330 ALA B CA 1
ATOM 6163 C C . ALA B 2 330 ? 133.951 106.049 62.659 1.00 79.96 330 ALA B C 1
ATOM 6164 O O . ALA B 2 330 ? 134.241 107.087 62.031 1.00 98.12 330 ALA B O 1
ATOM 6166 N N . LEU B 2 331 ? 132.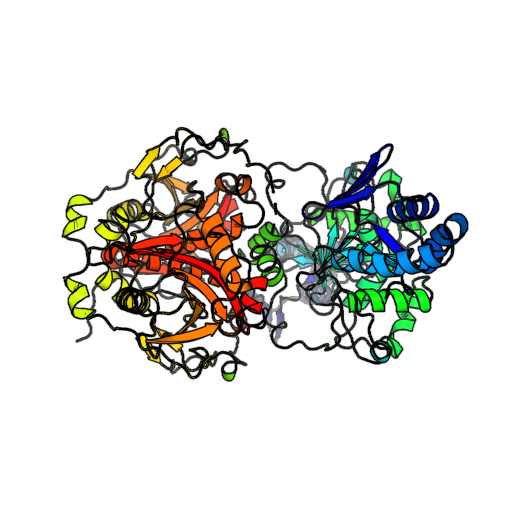793 105.414 62.479 1.00 68.44 331 LEU B N 1
ATOM 6167 C CA . LEU B 2 331 ? 131.669 106.002 61.700 1.00 64.06 331 LEU B CA 1
ATOM 6168 C C . LEU B 2 331 ? 131.840 106.005 60.179 1.00 60.88 331 LEU B C 1
ATOM 6169 O O . LEU B 2 331 ? 130.892 105.673 59.473 1.00 70.63 331 LEU B O 1
ATOM 6174 N N . TYR B 2 332 ? 133.012 106.392 59.678 1.00 55.70 332 TYR B N 1
ATOM 6175 C CA . TYR B 2 332 ? 133.375 106.208 58.271 1.00 52.71 332 TYR B CA 1
ATOM 6176 C C . TYR B 2 332 ? 132.319 106.746 57.299 1.00 51.77 332 TYR B C 1
ATOM 6177 O O . TYR B 2 332 ? 131.629 105.993 56.604 1.00 53.86 332 TYR B O 1
ATOM 6186 N N . GLU B 2 333 ? 132.230 108.067 57.280 1.00 49.99 333 GLU B N 1
ATOM 6187 C CA . GLU B 2 333 ? 131.245 108.822 56.512 1.00 50.76 333 GLU B CA 1
ATOM 6188 C C . GLU B 2 333 ? 131.529 109.025 55.024 1.00 48.36 333 GLU B C 1
ATOM 6189 O O . GLU B 2 333 ? 130.645 109.495 54.300 1.00 53.43 333 GLU B O 1
ATOM 6195 N N . LEU B 2 334 ? 132.728 108.692 54.558 1.00 48.03 334 LEU B N 1
ATOM 6196 C CA . LEU B 2 334 ? 133.110 108.966 53.163 1.00 48.33 334 LEU B CA 1
ATOM 6197 C C . LEU B 2 334 ? 132.664 107.899 52.162 1.00 50.14 334 LEU B C 1
ATOM 6198 O O . LEU B 2 334 ? 132.508 106.733 52.507 1.00 54.88 334 LEU B O 1
ATOM 6203 N N . GLU B 2 335 ? 132.446 108.324 50.922 1.00 51.55 335 GLU B N 1
ATOM 6204 C CA . GLU B 2 335 ? 132.175 107.423 49.802 1.00 53.17 335 GLU B CA 1
ATOM 6205 C C . GLU B 2 335 ? 133.100 107.804 48.665 1.00 50.16 335 GLU B C 1
ATOM 6206 O O . GLU B 2 335 ? 133.600 108.923 48.617 1.00 47.72 335 GLU B O 1
ATOM 6212 N N . ILE B 2 336 ? 133.323 106.855 47.765 1.00 51.85 336 ILE B N 1
ATOM 6213 C CA . ILE B 2 336 ? 134.248 107.019 46.662 1.00 52.19 336 ILE B CA 1
ATOM 6214 C C . ILE B 2 336 ? 133.482 106.776 45.385 1.00 52.10 336 ILE B C 1
ATOM 6215 O O . ILE B 2 336 ? 132.835 105.746 45.249 1.00 53.47 336 ILE B O 1
ATOM 6220 N N . TYR B 2 337 ? 133.560 107.740 44.466 1.00 53.41 337 TYR B N 1
ATOM 6221 C CA . TYR B 2 337 ? 132.943 107.650 43.151 1.00 55.01 337 TYR B CA 1
ATOM 6222 C C . TYR B 2 337 ? 134.030 107.686 42.081 1.00 55.29 337 TYR B C 1
ATOM 6223 O O . TYR B 2 337 ? 134.527 108.757 41.749 1.00 52.03 337 TYR B O 1
ATOM 6232 N N . PRO B 2 338 ? 134.423 106.514 41.552 1.00 61.44 338 PRO B N 1
ATOM 6233 C CA . PRO B 2 338 ? 135.366 106.544 40.433 1.00 64.63 338 PRO B CA 1
ATOM 6234 C C . PRO B 2 338 ? 134.746 107.111 39.153 1.00 65.19 338 PRO B C 1
ATOM 6235 O O . PRO B 2 338 ? 133.817 106.522 38.592 1.00 65.44 338 PRO B O 1
ATOM 6239 N N . LEU B 2 339 ? 135.254 108.267 38.730 1.00 64.17 339 LEU B N 1
ATOM 6240 C CA . LEU B 2 339 ? 134.889 108.876 37.451 1.00 64.68 339 LEU B CA 1
ATOM 6241 C C . LEU B 2 339 ? 135.897 108.396 36.412 1.00 64.98 339 LEU B C 1
ATOM 6242 O O . LEU B 2 339 ? 137.081 108.732 36.476 1.00 62.47 339 LEU B O 1
ATOM 6247 N N . VAL B 2 340 ? 135.414 107.592 35.472 1.00 64.78 340 VAL B N 1
ATOM 6248 C CA . VAL B 2 340 ? 136.269 106.902 34.537 1.00 66.01 340 VAL B CA 1
ATOM 6249 C C . VAL B 2 340 ? 136.183 107.597 33.189 1.00 69.68 340 VAL B C 1
ATOM 6250 O O . VAL B 2 340 ? 135.110 107.677 32.596 1.00 71.59 340 VAL B O 1
ATOM 6254 N N . HIS B 2 341 ? 137.323 108.111 32.733 1.00 74.59 341 HIS B N 1
ATOM 6255 C CA . HIS B 2 341 ? 137.499 108.597 31.363 1.00 79.54 341 HIS B CA 1
ATOM 6256 C C . HIS B 2 341 ? 138.136 107.507 30.481 1.00 84.28 341 HIS B C 1
ATOM 6257 O O . HIS B 2 341 ? 137.691 107.284 29.351 1.00 89.93 341 HIS B O 1
ATOM 6264 N N . GLN B 2 342 ? 139.175 106.846 31.002 1.00 84.33 342 GLN B N 1
ATOM 6265 C CA . GLN B 2 342 ? 139.823 105.702 30.342 1.00 87.85 342 GLN B CA 1
ATOM 6266 C C . GLN B 2 342 ? 140.167 104.599 31.347 1.00 86.73 342 GLN B C 1
ATOM 6267 O O . GLN B 2 342 ? 140.892 104.840 32.314 1.00 80.67 342 GLN B O 1
ATOM 6273 N N . CYS B 2 343 ? 139.659 103.393 31.106 1.00 89.18 343 CYS B N 1
ATOM 6274 C CA . CYS B 2 343 ? 139.993 102.235 31.930 1.00 90.90 343 CYS B CA 1
ATOM 6275 C C . CYS B 2 343 ? 139.895 100.955 31.116 1.00 94.42 343 CYS B C 1
ATOM 6276 O O . CYS B 2 343 ? 139.307 100.944 30.034 1.00 92.20 343 CYS B O 1
ATOM 6279 N N . GLY B 2 344 ? 140.474 99.888 31.660 1.00 101.79 344 GLY B N 1
ATOM 6280 C CA . GLY B 2 344 ? 140.631 98.614 30.964 1.00 112.00 344 GLY B CA 1
ATOM 6281 C C . GLY B 2 344 ? 139.321 98.019 30.485 1.00 125.34 344 GLY B C 1
ATOM 6282 O O . GLY B 2 344 ? 138.972 98.143 29.310 1.00 129.02 344 GLY B O 1
ATOM 6283 N N . ASP B 2 345 ? 138.590 97.394 31.406 1.00 131.69 345 ASP B N 1
ATOM 6284 C CA . ASP B 2 345 ? 137.324 96.712 31.090 1.00 127.38 345 ASP B CA 1
ATOM 6285 C C . ASP B 2 345 ? 136.106 97.546 31.512 1.00 121.35 345 ASP B C 1
ATOM 6286 O O . ASP B 2 345 ? 135.095 96.982 31.944 1.00 133.34 345 ASP B O 1
ATOM 6291 N N . LEU B 2 346 ? 136.190 98.874 31.373 1.00 104.59 346 LEU B N 1
ATOM 6292 C CA . LEU B 2 346 ? 135.169 99.781 31.902 1.00 92.02 346 LEU B CA 1
ATOM 6293 C C . LEU B 2 346 ? 134.846 100.909 30.946 1.00 84.47 346 LEU B C 1
ATOM 6294 O O . LEU B 2 346 ? 135.736 101.684 30.573 1.00 85.32 346 LEU B O 1
ATOM 6299 N N . ALA B 2 347 ? 133.569 101.018 30.583 1.00 78.29 347 ALA B N 1
ATOM 6300 C CA . ALA B 2 347 ? 133.067 102.147 29.795 1.00 77.95 347 ALA B CA 1
ATOM 6301 C C . ALA B 2 347 ? 133.168 103.454 30.584 1.00 74.12 347 ALA B C 1
ATOM 6302 O O . ALA B 2 347 ? 133.119 103.448 31.816 1.00 71.01 347 ALA B O 1
ATOM 6304 N N . ALA B 2 348 ? 133.314 104.565 29.862 1.00 73.19 348 ALA B N 1
ATOM 6305 C CA . ALA B 2 348 ? 133.529 105.871 30.479 1.00 70.13 348 ALA B CA 1
ATOM 6306 C C . ALA B 2 348 ? 132.259 106.357 31.140 1.00 69.89 348 ALA B C 1
ATOM 6307 O O . ALA B 2 348 ? 131.167 106.189 30.610 1.00 76.76 348 ALA B O 1
ATOM 6309 N N . GLY B 2 349 ? 132.408 106.944 32.312 1.00 69.11 349 GLY B N 1
ATOM 6310 C CA . GLY B 2 349 ? 131.269 107.403 33.089 1.00 69.28 349 GLY B CA 1
ATOM 6311 C C . GLY B 2 349 ? 131.602 107.519 34.562 1.00 65.35 349 GLY B C 1
ATOM 6312 O O . GLY B 2 349 ? 132.763 107.386 34.972 1.00 61.36 349 GLY B O 1
ATOM 6313 N N . LEU B 2 350 ? 130.559 107.762 35.346 1.00 64.44 350 LEU B N 1
ATOM 6314 C CA . LEU B 2 350 ? 130.673 107.923 36.780 1.00 65.00 350 LEU B CA 1
ATOM 6315 C C . LEU B 2 350 ? 130.163 106.663 37.464 1.00 64.64 350 LEU B C 1
ATOM 6316 O O . LEU B 2 350 ? 129.067 106.190 37.170 1.00 62.79 350 LEU B O 1
ATOM 6321 N N . TYR B 2 351 ? 130.971 106.130 38.376 1.00 64.51 351 TYR B N 1
ATOM 6322 C CA . TYR B 2 351 ? 130.626 104.940 39.151 1.00 63.43 351 TYR B CA 1
ATOM 6323 C C . TYR B 2 351 ? 130.656 105.275 40.638 1.00 63.15 351 TYR B C 1
ATOM 6324 O O . TYR B 2 351 ? 131.185 106.312 41.035 1.00 59.95 351 TYR B O 1
ATOM 6333 N N . HIS B 2 352 ? 130.042 104.408 41.440 1.00 62.02 352 HIS B N 1
ATOM 6334 C CA . HIS B 2 352 ? 130.122 104.477 42.884 1.00 59.00 352 HIS B CA 1
ATOM 6335 C C . HIS B 2 352 ? 130.770 103.197 43.358 1.00 57.41 352 HIS B C 1
ATOM 6336 O O . HIS B 2 352 ? 130.359 102.126 42.943 1.00 57.57 352 HIS B O 1
ATOM 6343 N N . TYR B 2 353 ? 131.778 103.315 44.219 1.00 55.38 353 TYR B N 1
ATOM 6344 C CA . TYR B 2 353 ? 132.441 102.145 44.802 1.00 57.46 353 TYR B CA 1
ATOM 6345 C C . TYR B 2 353 ? 131.691 101.695 46.040 1.00 56.97 353 TYR B C 1
ATOM 6346 O O . TYR B 2 353 ? 131.399 102.501 46.910 1.00 58.20 353 TYR B O 1
ATOM 6355 N N . GLN B 2 354 ? 131.419 100.401 46.133 1.00 59.09 354 GLN B N 1
ATOM 6356 C CA . GLN B 2 354 ? 130.708 99.843 47.268 1.00 60.55 354 GLN B CA 1
ATOM 6357 C C . GLN B 2 354 ? 131.684 98.967 48.069 1.00 58.61 354 GLN B C 1
ATOM 6358 O O . GLN B 2 354 ? 132.077 97.890 47.615 1.00 60.56 354 GLN B O 1
ATOM 6364 N N . PRO B 2 355 ? 132.081 99.434 49.263 1.00 55.99 355 PRO B N 1
ATOM 6365 C CA . PRO B 2 355 ? 133.224 98.839 49.936 1.00 58.76 355 PRO B CA 1
ATOM 6366 C C . PRO B 2 355 ? 133.004 97.510 50.664 1.00 61.34 355 PRO B C 1
ATOM 6367 O O . PRO B 2 355 ? 133.991 96.850 50.991 1.00 66.40 355 PRO B O 1
ATOM 6371 N N . LEU B 2 356 ? 131.763 97.129 50.938 1.00 64.59 356 LEU B N 1
ATOM 6372 C CA . LEU B 2 356 ? 131.487 95.841 51.586 1.00 69.76 356 LEU B CA 1
ATOM 6373 C C . LEU B 2 356 ? 131.360 94.720 50.550 1.00 71.08 356 LEU B C 1
ATOM 6374 O O . LEU B 2 356 ? 131.997 93.670 50.678 1.00 77.98 356 LEU B O 1
ATOM 6379 N N . SER B 2 357 ? 130.561 94.948 49.512 1.00 69.85 357 SER B N 1
ATOM 6380 C CA . SER B 2 357 ? 130.468 94.004 48.385 1.00 69.72 357 SER B CA 1
ATOM 6381 C C . SER B 2 357 ? 131.682 94.039 47.444 1.00 67.35 357 SER B C 1
ATOM 6382 O O . SER B 2 357 ? 131.838 93.143 46.630 1.00 67.31 357 SER B O 1
ATOM 6385 N N . HIS B 2 358 ? 132.513 95.079 47.530 1.00 64.57 358 HIS B N 1
ATOM 6386 C CA . HIS B 2 358 ? 133.661 95.266 46.627 1.00 63.67 358 HIS B CA 1
ATOM 6387 C C . HIS B 2 358 ? 133.235 95.283 45.151 1.00 65.21 358 HIS B C 1
ATOM 6388 O O . HIS B 2 358 ? 133.738 94.514 44.327 1.00 65.87 358 HIS B O 1
ATOM 6395 N N . THR B 2 359 ? 132.295 96.174 44.839 1.00 65.23 359 THR B N 1
ATOM 6396 C CA . THR B 2 359 ? 131.718 96.292 43.500 1.00 65.85 359 THR B CA 1
ATOM 6397 C C . THR B 2 359 ? 131.638 97.748 43.048 1.00 63.11 359 THR B C 1
ATOM 6398 O O . THR B 2 359 ? 131.584 98.653 43.873 1.00 62.25 359 THR B O 1
ATOM 6402 N N . LEU B 2 360 ? 131.627 97.955 41.732 1.00 64.72 360 LEU B N 1
ATOM 6403 C CA . LEU B 2 360 ? 131.304 99.250 41.134 1.00 62.19 360 LEU B CA 1
ATOM 6404 C C . LEU B 2 360 ? 129.879 99.269 40.624 1.00 63.43 360 LEU B C 1
ATOM 6405 O O . LEU B 2 360 ? 129.372 98.266 40.146 1.00 64.02 360 LEU B O 1
ATOM 6410 N N . HIS B 2 361 ? 129.261 100.442 40.686 1.00 64.73 361 HIS B N 1
ATOM 6411 C CA . HIS B 2 361 ? 127.874 100.639 40.286 1.00 67.00 361 HIS B CA 1
ATOM 6412 C C . HIS B 2 361 ? 127.785 101.874 39.402 1.00 67.55 361 HIS B C 1
ATOM 6413 O O . HIS B 2 361 ? 128.187 102.954 39.835 1.00 66.68 361 HIS B O 1
ATOM 6420 N N . PRO B 2 362 ? 127.261 101.733 38.168 1.00 71.34 362 PRO B N 1
ATOM 6421 C CA . PRO B 2 362 ? 127.163 102.917 37.317 1.00 71.85 362 PRO B CA 1
ATOM 6422 C C . PRO B 2 362 ? 126.168 103.940 37.871 1.00 70.93 362 PRO B C 1
ATOM 6423 O O . PRO B 2 362 ? 125.062 103.574 38.269 1.00 73.43 362 PRO B O 1
ATOM 6427 N N . VAL B 2 363 ? 126.609 105.190 37.943 1.00 67.85 363 VAL B N 1
ATOM 6428 C CA . VAL B 2 363 ? 125.811 106.318 38.418 1.00 68.20 363 VAL B CA 1
ATOM 6429 C C . VAL B 2 363 ? 125.340 107.174 37.235 1.00 70.69 363 VAL B C 1
ATOM 6430 O O . VAL B 2 363 ? 124.200 107.621 37.210 1.00 70.74 363 VAL B O 1
ATOM 6434 N N . ALA B 2 364 ? 126.222 107.407 36.268 1.00 72.68 364 ALA B N 1
ATOM 6435 C CA . ALA B 2 364 ? 125.903 108.219 35.101 1.00 74.74 364 ALA B CA 1
ATOM 6436 C C . ALA B 2 364 ? 126.887 107.907 33.990 1.00 77.76 364 ALA B C 1
ATOM 6437 O O . ALA B 2 364 ? 128.071 107.715 34.248 1.00 83.78 364 ALA B O 1
ATOM 6439 N N . ASP B 2 365 ? 126.412 107.873 32.754 1.00 84.40 365 ASP B N 1
ATOM 6440 C CA . ASP B 2 365 ? 127.295 107.588 31.613 1.00 92.47 365 ASP B CA 1
ATOM 6441 C C . ASP B 2 365 ? 127.937 108.888 31.087 1.00 92.36 365 ASP B C 1
ATOM 6442 O O . ASP B 2 365 ? 127.714 109.962 31.642 1.00 90.59 365 ASP B O 1
ATOM 6447 N N . TRP B 2 366 ? 128.765 108.776 30.051 1.00 95.90 366 TRP B N 1
ATOM 6448 C CA . TRP B 2 366 ? 129.572 109.894 29.554 1.00 92.29 366 TRP B CA 1
ATOM 6449 C C . TRP B 2 366 ? 128.732 110.975 28.850 1.00 93.94 366 TRP B C 1
ATOM 6450 O O . TRP B 2 366 ? 128.459 110.889 27.658 1.00 95.10 366 TRP B O 1
ATOM 6461 N N . THR B 2 367 ? 128.306 111.972 29.621 1.00 94.81 367 THR B N 1
ATOM 6462 C CA . THR B 2 367 ? 127.595 113.151 29.109 1.00 95.37 367 THR B CA 1
ATOM 6463 C C . THR B 2 367 ? 128.539 114.363 29.085 1.00 93.99 367 THR B C 1
ATOM 6464 O O . THR B 2 367 ? 129.628 114.304 29.662 1.00 91.95 367 THR B O 1
ATOM 6468 N N . PRO B 2 368 ? 128.131 115.464 28.419 1.00 92.53 368 PRO B N 1
ATOM 6469 C CA . PRO B 2 368 ? 128.865 116.733 28.521 1.00 89.95 368 PRO B CA 1
ATOM 6470 C C . PRO B 2 368 ? 129.094 117.248 29.951 1.00 86.98 368 PRO B C 1
ATOM 6471 O O . PRO B 2 368 ? 130.114 117.889 30.199 1.00 87.58 368 PRO B O 1
ATOM 6475 N N . GLU B 2 369 ? 128.169 116.969 30.869 1.00 86.43 369 GLU B N 1
ATOM 6476 C CA . GLU B 2 369 ? 128.322 117.349 32.282 1.00 85.97 369 GLU B CA 1
ATOM 6477 C C . GLU B 2 369 ? 129.455 116.584 32.976 1.00 80.78 369 GLU B C 1
ATOM 6478 O O . GLU B 2 369 ? 130.233 117.163 33.738 1.00 74.49 369 GLU B O 1
ATOM 6484 N N . VAL B 2 370 ? 129.534 115.285 32.700 1.00 80.74 370 VAL B N 1
ATOM 6485 C CA . VAL B 2 370 ? 130.565 114.408 33.265 1.00 77.66 370 VAL B CA 1
ATOM 6486 C C . VAL B 2 370 ? 131.955 114.732 32.683 1.00 77.10 370 VAL B C 1
ATOM 6487 O O . VAL B 2 370 ? 132.965 114.656 33.391 1.00 72.16 370 VAL B O 1
ATOM 6491 N N . GLU B 2 371 ? 131.998 115.077 31.395 1.00 77.79 371 GLU B N 1
ATOM 6492 C CA . GLU B 2 371 ? 133.235 115.505 30.733 1.00 78.30 371 GLU B CA 1
ATOM 6493 C C . GLU B 2 371 ? 133.842 116.757 31.370 1.00 77.41 371 GLU B C 1
ATOM 6494 O O . GLU B 2 371 ? 135.063 116.851 31.493 1.00 79.31 371 GLU B O 1
ATOM 6500 N N . SER B 2 372 ? 133.003 117.705 31.783 1.00 77.46 372 SER B N 1
ATOM 6501 C CA . SER B 2 372 ? 133.499 118.956 32.378 1.00 76.36 372 SER B CA 1
ATOM 6502 C C . SER B 2 372 ? 134.131 118.757 33.765 1.00 73.40 372 SER B C 1
ATOM 6503 O O . SER B 2 372 ? 134.989 119.544 34.160 1.00 71.17 372 SER B O 1
ATOM 6506 N N . LEU B 2 373 ? 133.713 117.722 34.496 1.00 73.64 373 LEU B N 1
ATOM 6507 C CA . LEU B 2 373 ? 134.410 117.329 35.733 1.00 71.98 373 LEU B CA 1
ATOM 6508 C C . LEU B 2 373 ? 135.831 116.827 35.445 1.00 71.58 373 LEU B C 1
ATOM 6509 O O . LEU B 2 373 ? 136.754 117.127 36.205 1.00 70.34 373 LEU B O 1
ATOM 6514 N N . VAL B 2 374 ? 136.001 116.079 34.350 1.00 70.94 374 VAL B N 1
ATOM 6515 C CA . VAL B 2 374 ? 137.318 115.576 33.946 1.00 72.21 374 VAL B CA 1
ATOM 6516 C C . VAL B 2 374 ? 138.213 116.723 33.455 1.00 72.19 374 VAL B C 1
ATOM 6517 O O . VAL B 2 374 ? 139.410 116.742 33.752 1.00 68.52 374 VAL B O 1
ATOM 6521 N N . TYR B 2 375 ? 137.620 117.663 32.714 1.00 74.43 375 TYR B N 1
ATOM 6522 C CA . TYR B 2 375 ? 138.302 118.887 32.261 1.00 78.03 375 TYR B CA 1
ATOM 6523 C C . TYR B 2 375 ? 138.814 119.724 33.432 1.00 75.10 375 TYR B C 1
ATOM 6524 O O . TYR B 2 375 ? 139.922 120.244 33.371 1.00 72.66 375 TYR B O 1
ATOM 6533 N N . ASP B 2 376 ? 138.009 119.841 34.490 1.00 74.76 376 ASP B N 1
ATOM 6534 C CA . ASP B 2 376 ? 138.409 120.566 35.705 1.00 75.71 376 ASP B CA 1
ATOM 6535 C C . ASP B 2 376 ? 139.584 119.900 36.430 1.00 71.52 376 ASP B C 1
ATOM 6536 O O . ASP B 2 376 ? 140.493 120.590 36.899 1.00 68.31 376 ASP B O 1
ATOM 6541 N N . ALA B 2 377 ? 139.554 118.573 36.525 1.00 66.84 377 ALA B N 1
ATOM 6542 C CA . ALA B 2 377 ? 140.655 117.812 37.117 1.00 67.17 377 ALA B CA 1
ATOM 6543 C C . ALA B 2 377 ? 141.940 117.960 36.296 1.00 68.77 377 ALA B C 1
ATOM 6544 O O . ALA B 2 377 ? 143.020 118.145 36.859 1.00 65.75 377 ALA B O 1
ATOM 6546 N N . TRP B 2 378 ? 141.802 117.881 34.973 1.00 67.14 378 TRP B N 1
ATOM 6547 C CA . TRP B 2 378 ? 142.909 118.059 34.025 1.00 68.32 378 TRP B CA 1
ATOM 6548 C C . TRP B 2 378 ? 143.528 119.444 34.152 1.00 70.33 378 TRP B C 1
ATOM 6549 O O . TRP B 2 378 ? 144.754 119.592 34.195 1.00 70.59 378 TRP B O 1
ATOM 6560 N N . ARG B 2 379 ? 142.661 120.448 34.220 1.00 71.11 379 ARG B N 1
ATOM 6561 C CA . ARG B 2 379 ? 143.072 121.841 34.355 1.00 74.82 379 ARG B CA 1
ATOM 6562 C C . ARG B 2 379 ? 143.747 122.073 35.711 1.00 70.57 379 ARG B C 1
ATOM 6563 O O . ARG B 2 379 ? 144.745 122.784 35.791 1.00 70.14 379 ARG B O 1
ATOM 6571 N N . ALA B 2 380 ? 143.215 121.436 36.755 1.00 65.96 380 ALA B N 1
ATOM 6572 C CA . ALA B 2 380 ? 143.753 121.525 38.119 1.00 60.73 380 ALA B CA 1
ATOM 6573 C C . ALA B 2 380 ? 145.105 120.848 38.317 1.00 58.38 380 ALA B C 1
ATOM 6574 O O . ALA B 2 380 ? 145.827 121.196 39.252 1.00 56.02 380 ALA B O 1
ATOM 6576 N N . THR B 2 381 ? 145.439 119.884 37.455 1.00 60.84 381 THR B N 1
ATOM 6577 C CA . THR B 2 381 ? 146.721 119.162 37.539 1.00 58.05 381 THR B CA 1
ATOM 6578 C C . THR B 2 381 ? 147.695 119.616 36.448 1.00 58.97 381 THR B C 1
ATOM 6579 O O . THR B 2 381 ? 148.591 118.859 36.067 1.00 58.65 381 THR B O 1
ATOM 6583 N N . GLY B 2 382 ? 147.496 120.828 35.926 1.00 59.44 382 GLY B N 1
ATOM 6584 C CA . GLY B 2 382 ? 148.447 121.454 35.017 1.00 64.17 382 GLY B CA 1
ATOM 6585 C C . GLY B 2 382 ? 148.309 121.161 33.532 1.00 68.12 382 GLY B C 1
ATOM 6586 O O . GLY B 2 382 ? 149.143 121.610 32.757 1.00 69.73 382 GLY B O 1
ATOM 6587 N N . GLN B 2 383 ? 147.269 120.424 33.136 1.00 73.32 383 GLN B N 1
ATOM 6588 C CA . GLN B 2 383 ? 147.031 120.043 31.732 1.00 78.12 383 GLN B CA 1
ATOM 6589 C C . GLN B 2 383 ? 148.188 119.206 31.182 1.00 78.51 383 GLN B C 1
ATOM 6590 O O . GLN B 2 383 ? 148.680 119.443 30.086 1.00 82.26 383 GLN B O 1
ATOM 6596 N N . GLN B 2 384 ? 148.587 118.218 31.975 1.00 79.06 384 GLN B N 1
ATOM 6597 C CA . GLN B 2 384 ? 149.794 117.432 31.763 1.00 82.89 384 GLN B CA 1
ATOM 6598 C C . GLN B 2 384 ? 149.416 115.979 31.513 1.00 84.59 384 GLN B C 1
ATOM 6599 O O . GLN B 2 384 ? 149.963 115.104 32.179 1.00 90.65 384 GLN B O 1
ATOM 6605 N N . SER B 2 385 ? 148.478 115.728 30.593 1.00 80.86 385 SER B N 1
ATOM 6606 C CA . SER B 2 385 ? 147.951 114.368 30.279 1.00 83.37 385 SER B CA 1
ATOM 6607 C C . SER B 2 385 ? 146.492 114.204 30.731 1.00 79.84 385 SER B C 1
ATOM 6608 O O . SER B 2 385 ? 146.154 114.498 31.878 1.00 69.82 385 SER B O 1
ATOM 6611 N N . ILE B 2 386 ? 145.656 113.674 29.836 1.00 85.60 386 ILE B N 1
ATOM 6612 C CA . ILE B 2 386 ? 144.212 113.565 30.077 1.00 87.98 386 ILE B CA 1
ATOM 6613 C C . ILE B 2 386 ? 143.992 112.531 31.186 1.00 81.10 386 ILE B C 1
ATOM 6614 O O . ILE B 2 386 ? 144.571 111.439 31.125 1.00 84.48 386 ILE B O 1
ATOM 6619 N N . PRO B 2 387 ? 143.168 112.858 32.197 1.00 76.80 387 PRO B N 1
ATOM 6620 C CA . PRO B 2 387 ? 142.962 111.880 33.261 1.00 75.89 387 PRO B CA 1
ATOM 6621 C C . PRO B 2 387 ? 142.342 110.571 32.789 1.00 76.01 387 PRO B C 1
ATOM 6622 O O . PRO B 2 387 ? 141.574 110.550 31.818 1.00 84.63 387 PRO B O 1
ATOM 6626 N N . GLN B 2 388 ? 142.707 109.493 33.477 1.00 69.12 388 GLN B N 1
ATOM 6627 C CA . GLN B 2 388 ? 142.222 108.163 33.177 1.00 67.25 388 GLN B CA 1
ATOM 6628 C C . GLN B 2 388 ? 141.105 107.833 34.143 1.00 65.37 388 GLN B C 1
ATOM 6629 O O . GLN B 2 388 ? 139.998 107.496 33.719 1.00 65.83 388 GLN B O 1
ATOM 6635 N N . ILE B 2 389 ? 141.403 107.928 35.434 1.00 62.87 389 ILE B N 1
ATOM 6636 C CA . ILE B 2 389 ? 140.411 107.807 36.494 1.00 61.65 389 ILE B CA 1
ATOM 6637 C C . ILE B 2 389 ? 140.571 108.995 37.434 1.00 57.31 389 ILE B C 1
ATOM 6638 O O . ILE B 2 389 ? 141.684 109.326 37.820 1.00 53.92 389 ILE B O 1
ATOM 6643 N N . VAL B 2 390 ? 139.452 109.606 37.815 1.00 56.48 390 VAL B N 1
ATOM 6644 C CA . VAL B 2 390 ? 139.423 110.588 38.897 1.00 52.03 390 VAL B CA 1
ATOM 6645 C C . VAL B 2 390 ? 138.510 110.052 39.988 1.00 50.05 390 VAL B C 1
ATOM 6646 O O . VAL B 2 390 ? 137.336 109.785 39.738 1.00 53.14 390 VAL B O 1
ATOM 6650 N N . LEU B 2 391 ? 139.064 109.859 41.185 1.00 48.95 391 LEU B N 1
ATOM 6651 C CA . LEU B 2 391 ? 138.294 109.394 42.335 1.00 48.96 391 LEU B CA 1
ATOM 6652 C C . LEU B 2 391 ? 137.717 110.610 43.034 1.00 46.46 391 LEU B C 1
ATOM 6653 O O . LEU B 2 391 ? 138.454 111.390 43.627 1.00 43.20 391 LEU B O 1
ATOM 6658 N N . ILE B 2 392 ? 136.399 110.759 42.969 1.00 47.20 392 ILE B N 1
ATOM 6659 C CA . ILE B 2 392 ? 135.722 111.820 43.690 1.00 49.87 392 ILE B CA 1
ATOM 6660 C C . ILE B 2 392 ? 135.317 111.283 45.059 1.00 48.96 392 ILE B C 1
ATOM 6661 O O . ILE B 2 392 ? 134.593 110.290 45.150 1.00 50.33 392 ILE B O 1
ATOM 6666 N N . ILE B 2 393 ? 135.805 111.933 46.116 1.00 48.36 393 ILE B N 1
ATOM 6667 C CA . ILE B 2 393 ? 135.470 111.568 47.495 1.00 52.07 393 ILE B CA 1
ATOM 6668 C C . ILE B 2 393 ? 134.294 112.417 47.963 1.00 51.31 393 ILE B C 1
ATOM 6669 O O . ILE B 2 393 ? 134.303 113.631 47.827 1.00 53.00 393 ILE B O 1
ATOM 6674 N N . THR B 2 394 ? 133.303 111.764 48.546 1.00 51.33 394 THR B N 1
ATOM 6675 C CA . THR B 2 394 ? 132.107 112.438 49.019 1.00 54.52 394 THR B CA 1
ATOM 6676 C C . THR B 2 394 ? 131.949 112.117 50.502 1.00 50.18 394 THR B C 1
ATOM 6677 O O . THR B 2 394 ? 132.596 111.206 51.002 1.00 46.47 394 THR B O 1
ATOM 6681 N N . ALA B 2 395 ? 131.109 112.878 51.193 1.00 48.27 395 ALA B N 1
ATOM 6682 C CA . ALA B 2 395 ? 130.855 112.664 52.611 1.00 47.58 395 ALA B CA 1
ATOM 6683 C C . ALA B 2 395 ? 129.365 112.614 52.815 1.00 47.62 395 ALA B C 1
ATOM 6684 O O . ALA B 2 395 ? 128.660 113.519 52.374 1.00 45.41 395 ALA B O 1
ATOM 6686 N N . ARG B 2 396 ? 128.890 111.553 53.463 1.00 51.00 396 ARG B N 1
ATOM 6687 C CA . ARG B 2 396 ? 127.497 111.473 53.923 1.00 53.51 396 ARG B CA 1
ATOM 6688 C C . ARG B 2 396 ? 127.454 112.131 55.299 1.00 53.35 396 ARG B C 1
ATOM 6689 O O . ARG B 2 396 ? 127.721 111.484 56.307 1.00 57.59 396 ARG B O 1
ATOM 6697 N N . PHE B 2 397 ? 127.093 113.407 55.333 1.00 50.63 397 PHE B N 1
ATOM 6698 C CA . PHE B 2 397 ? 127.236 114.233 56.538 1.00 50.32 397 PHE B CA 1
ATOM 6699 C C . PHE B 2 397 ? 126.466 113.752 57.774 1.00 52.44 397 PHE B C 1
ATOM 6700 O O . PHE B 2 397 ? 126.943 113.888 58.893 1.00 59.11 397 PHE B O 1
ATOM 6708 N N . GLY B 2 398 ? 125.291 113.175 57.582 1.00 53.74 398 GLY B N 1
ATOM 6709 C CA . GLY B 2 398 ? 124.488 112.669 58.705 1.00 55.73 398 GLY B CA 1
ATOM 6710 C C . GLY B 2 398 ? 125.081 111.510 59.487 1.00 54.95 398 GLY B C 1
ATOM 6711 O O . GLY B 2 398 ? 124.646 111.221 60.600 1.00 54.62 398 GLY B O 1
ATOM 6712 N N . ARG B 2 399 ? 126.050 110.827 58.885 1.00 55.49 399 ARG B N 1
ATOM 6713 C CA . ARG B 2 399 ? 126.792 109.760 59.539 1.00 57.23 399 ARG B CA 1
ATOM 6714 C C . ARG B 2 399 ? 127.685 110.302 60.674 1.00 57.07 399 ARG B C 1
ATOM 6715 O O . ARG B 2 399 ? 128.007 109.571 61.613 1.00 60.52 399 ARG B O 1
ATOM 6723 N N . LEU B 2 400 ? 128.067 111.576 60.584 1.00 56.83 400 LEU B N 1
ATOM 6724 C CA . LEU B 2 400 ? 129.017 112.210 61.517 1.00 58.14 400 LEU B CA 1
ATOM 6725 C C . LEU B 2 400 ? 128.476 113.411 62.310 1.00 55.68 400 LEU B C 1
ATOM 6726 O O . LEU B 2 400 ? 128.821 113.578 63.467 1.00 56.12 400 LEU B O 1
ATOM 6731 N N . PHE B 2 401 ? 127.665 114.253 61.672 1.00 53.96 401 PHE B N 1
ATOM 6732 C CA . PHE B 2 401 ? 127.202 115.526 62.253 1.00 54.44 401 PHE B CA 1
ATOM 6733 C C . PHE B 2 401 ? 126.454 115.406 63.584 1.00 58.41 401 PHE B C 1
ATOM 6734 O O . PHE B 2 401 ? 126.518 116.312 64.411 1.00 60.91 401 PHE B O 1
ATOM 6742 N N . TRP B 2 402 ? 125.731 114.305 63.777 1.00 58.51 402 TRP B N 1
ATOM 6743 C CA . TRP B 2 402 ? 125.019 114.043 65.036 1.00 58.73 402 TRP B CA 1
ATOM 6744 C C . TRP B 2 402 ? 125.943 114.026 66.259 1.00 59.81 402 TRP B C 1
ATOM 6745 O O . TRP B 2 402 ? 125.545 114.451 67.335 1.00 61.36 402 TRP B O 1
ATOM 6756 N N . LYS B 2 403 ? 127.159 113.513 66.086 1.00 61.81 403 LYS B N 1
ATOM 6757 C CA . LYS B 2 403 ? 128.094 113.333 67.191 1.00 65.78 403 LYS B CA 1
ATOM 6758 C C . LYS B 2 403 ? 128.934 114.574 67.440 1.00 64.95 403 LYS B C 1
ATOM 6759 O O . LYS B 2 403 ? 129.220 114.895 68.589 1.00 67.10 403 LYS B O 1
ATOM 6765 N N . TYR B 2 404 ? 129.350 115.247 66.373 1.00 66.51 404 TYR B N 1
ATOM 6766 C CA . TYR B 2 404 ? 130.242 116.403 66.484 1.00 73.44 404 TYR B CA 1
ATOM 6767 C C . TYR B 2 404 ? 129.547 117.738 66.162 1.00 78.66 404 TYR B C 1
ATOM 6768 O O . TYR B 2 404 ? 129.242 118.037 65.018 1.00 82.52 404 TYR B O 1
ATOM 6777 N N . HIS B 2 405 ? 129.194 118.446 67.227 1.00 87.03 405 HIS B N 1
ATOM 6778 C CA . HIS B 2 405 ? 129.070 119.913 67.291 1.00 95.84 405 HIS B CA 1
ATOM 6779 C C . HIS B 2 405 ? 129.734 120.750 66.134 1.00 80.70 405 HIS B C 1
ATOM 6780 O O . HIS B 2 405 ? 129.251 120.744 65.002 1.00 74.88 405 HIS B O 1
ATOM 6787 N N . ASP B 2 406 ? 130.832 121.446 66.424 1.00 75.69 406 ASP B N 1
ATOM 6788 C CA . ASP B 2 406 ? 131.471 122.391 65.525 1.00 72.06 406 ASP B CA 1
ATOM 6789 C C . ASP B 2 406 ? 132.612 121.782 64.729 1.00 63.34 406 ASP B C 1
ATOM 6790 O O . ASP B 2 406 ? 132.987 122.348 63.712 1.00 66.74 406 ASP B O 1
ATOM 6795 N N . ILE B 2 407 ? 133.160 120.640 65.162 1.00 56.64 407 ILE B N 1
ATOM 6796 C CA . ILE B 2 407 ? 134.345 120.063 64.500 1.00 53.35 407 ILE B CA 1
ATOM 6797 C C . ILE B 2 407 ? 134.096 119.010 63.414 1.00 49.98 407 ILE B C 1
ATOM 6798 O O . ILE B 2 407 ? 135.058 118.512 62.817 1.00 52.46 407 ILE B O 1
ATOM 6803 N N . ALA B 2 408 ? 132.840 118.678 63.128 1.00 49.23 408 ALA B N 1
ATOM 6804 C CA . ALA B 2 408 ? 132.535 117.588 62.174 1.00 47.82 408 ALA B CA 1
ATOM 6805 C C . ALA B 2 408 ? 133.160 117.766 60.794 1.00 42.68 408 ALA B C 1
ATOM 6806 O O . ALA B 2 408 ? 133.747 116.827 60.256 1.00 45.27 408 ALA B O 1
ATOM 6808 N N . TYR B 2 409 ? 133.012 118.955 60.220 1.00 41.11 409 TYR B N 1
ATOM 6809 C CA . TYR B 2 409 ? 133.570 119.250 58.893 1.00 41.43 409 TYR B CA 1
ATOM 6810 C C . TYR B 2 409 ? 135.098 119.305 58.879 1.00 39.83 409 TYR B C 1
ATOM 6811 O O . TYR B 2 409 ? 135.704 118.879 57.899 1.00 45.01 409 TYR B O 1
ATOM 6820 N N . SER B 2 410 ? 135.721 119.807 59.946 1.00 39.81 410 SER B N 1
ATOM 6821 C CA . SER B 2 410 ? 137.187 119.777 60.039 1.00 41.53 410 SER B CA 1
ATOM 6822 C C . SER B 2 410 ? 137.712 118.340 60.174 1.00 41.57 410 SER B C 1
ATOM 6823 O O . SER B 2 410 ? 138.768 118.017 59.639 1.00 40.32 410 SER B O 1
ATOM 6826 N N . LEU B 2 411 ? 136.968 117.474 60.856 1.00 43.68 411 LEU B N 1
ATOM 6827 C CA . LEU B 2 411 ? 137.292 116.036 60.846 1.00 45.69 411 LEU B CA 1
ATOM 6828 C C . LEU B 2 411 ? 137.228 115.445 59.442 1.00 46.20 411 LEU B C 1
ATOM 6829 O O . LEU B 2 411 ? 138.149 114.737 59.027 1.00 48.41 411 LEU B O 1
ATOM 6834 N N . ILE B 2 412 ? 136.152 115.747 58.718 1.00 45.69 412 ILE B N 1
ATOM 6835 C CA . ILE B 2 412 ? 135.963 115.242 57.347 1.00 47.70 412 ILE B CA 1
ATOM 6836 C C . ILE B 2 412 ? 137.153 115.581 56.467 1.00 44.56 412 ILE B C 1
ATOM 6837 O O . ILE B 2 412 ? 137.657 114.725 55.756 1.00 43.88 412 ILE B O 1
ATOM 6842 N N . LEU B 2 413 ? 137.588 116.833 56.509 1.00 46.60 413 LEU B N 1
ATOM 6843 C CA . LEU B 2 413 ? 138.708 117.262 55.681 1.00 46.68 413 LEU B CA 1
ATOM 6844 C C . LEU B 2 413 ? 140.022 116.577 56.070 1.00 45.57 413 LEU B C 1
ATOM 6845 O O . LEU B 2 413 ? 140.812 116.239 55.191 1.00 49.13 413 LEU B O 1
ATOM 6850 N N . LYS B 2 414 ? 140.243 116.358 57.364 1.00 40.97 414 LYS B N 1
ATOM 6851 C CA . LYS B 2 414 ? 141.380 115.539 57.812 1.00 42.01 414 LYS B CA 1
ATOM 6852 C C . LYS B 2 414 ? 141.276 114.084 57.370 1.00 42.33 414 LYS B C 1
ATOM 6853 O O . LYS B 2 414 ? 142.304 113.454 57.101 1.00 42.20 414 LYS B O 1
ATOM 6859 N N . HIS B 2 415 ? 140.052 113.560 57.296 1.00 41.14 415 HIS B N 1
ATOM 6860 C CA . HIS B 2 415 ? 139.828 112.232 56.720 1.00 43.20 415 HIS B CA 1
ATOM 6861 C C . HIS B 2 415 ? 140.177 112.171 55.227 1.00 41.13 415 HIS B C 1
ATOM 6862 O O . HIS B 2 415 ? 140.710 111.163 54.758 1.00 42.54 415 HIS B O 1
ATOM 6869 N N . VAL B 2 416 ? 139.874 113.229 54.483 1.00 39.43 416 VAL B N 1
ATOM 6870 C CA . VAL B 2 416 ? 140.211 113.266 53.060 1.00 42.55 416 VAL B CA 1
ATOM 6871 C C . VAL B 2 416 ? 141.731 113.188 52.894 1.00 41.77 416 VAL B C 1
ATOM 6872 O O . VAL B 2 416 ? 142.228 112.463 52.041 1.00 42.32 416 VAL B O 1
ATOM 6876 N N . GLY B 2 417 ? 142.449 113.918 53.742 1.00 42.04 417 GLY B N 1
ATOM 6877 C CA . GLY B 2 417 ? 143.902 113.879 53.781 1.00 43.00 417 GLY B CA 1
ATOM 6878 C C . GLY B 2 417 ? 144.457 112.527 54.165 1.00 44.85 417 GLY B C 1
ATOM 6879 O O . GLY B 2 417 ? 145.398 112.052 53.553 1.00 41.35 417 GLY B O 1
ATOM 6880 N N . VAL B 2 418 ? 143.876 111.926 55.199 1.00 50.03 418 VAL B N 1
ATOM 6881 C CA . VAL B 2 418 ? 144.232 110.569 55.628 1.00 49.76 418 VAL B CA 1
ATOM 6882 C C . VAL B 2 418 ? 144.105 109.597 54.456 1.00 51.44 418 VAL B C 1
ATOM 6883 O O . VAL B 2 418 ? 144.959 108.727 54.263 1.00 50.40 418 VAL B O 1
ATOM 6887 N N . LEU B 2 419 ? 143.036 109.772 53.680 1.00 52.13 419 LEU B N 1
ATOM 6888 C CA . LEU B 2 419 ? 142.770 108.937 52.520 1.00 50.50 419 LEU B CA 1
ATOM 6889 C C . LEU B 2 419 ? 143.736 109.237 51.363 1.00 51.82 419 LEU B C 1
ATOM 6890 O O . LEU B 2 419 ? 144.227 108.308 50.721 1.00 55.71 419 LEU B O 1
ATOM 6895 N N . TYR B 2 420 ? 143.999 110.521 51.102 1.00 46.63 420 TYR B N 1
ATOM 6896 C CA . TYR B 2 420 ? 144.983 110.945 50.102 1.00 44.79 420 TYR B CA 1
ATOM 6897 C C . TYR B 2 420 ? 146.337 110.282 50.282 1.00 49.34 420 TYR B C 1
ATOM 6898 O O . TYR B 2 420 ? 146.902 109.782 49.316 1.00 56.18 420 TYR B O 1
ATOM 6907 N N . GLN B 2 421 ? 146.861 110.285 51.507 1.00 51.81 421 GLN B N 1
ATOM 6908 C CA . GLN B 2 421 ? 148.169 109.682 51.786 1.00 51.66 421 GLN B CA 1
ATOM 6909 C C . GLN B 2 421 ? 148.136 108.162 51.659 1.00 54.70 421 GLN B C 1
ATOM 6910 O O . GLN B 2 421 ? 149.133 107.553 51.259 1.00 54.37 421 GLN B O 1
ATOM 6916 N N . THR B 2 422 ? 146.998 107.553 51.984 1.00 55.13 422 THR B N 1
ATOM 6917 C CA . THR B 2 422 ? 146.818 106.113 51.788 1.00 53.10 422 THR B CA 1
ATOM 6918 C C . THR B 2 422 ? 146.804 105.758 50.294 1.00 51.97 422 THR B C 1
ATOM 6919 O O . THR B 2 422 ? 147.484 104.816 49.874 1.00 51.27 422 THR B O 1
ATOM 6923 N N . PHE B 2 423 ? 146.023 106.516 49.515 1.00 49.77 423 PHE B N 1
ATOM 6924 C CA . PHE B 2 423 ? 146.026 106.434 48.053 1.00 49.01 423 PHE B CA 1
ATOM 6925 C C . PHE B 2 423 ? 147.433 106.616 47.476 1.00 52.51 423 PHE B C 1
ATOM 6926 O O . PHE B 2 423 ? 147.846 105.856 46.601 1.00 65.25 423 PHE B O 1
ATOM 6934 N N . TYR B 2 424 ? 148.153 107.632 47.943 1.00 48.75 424 TYR B N 1
ATOM 6935 C CA . TYR B 2 424 ? 149.500 107.925 47.440 1.00 47.99 424 TYR B CA 1
ATOM 6936 C C . TYR B 2 424 ? 150.453 106.750 47.624 1.00 51.10 424 TYR B C 1
ATOM 6937 O O . TYR B 2 424 ? 151.201 106.395 46.700 1.00 55.11 424 TYR B O 1
ATOM 6946 N N . LEU B 2 425 ? 150.439 106.164 48.819 1.00 51.47 425 LEU B N 1
ATOM 6947 C CA . LEU B 2 425 ? 151.393 105.118 49.180 1.00 51.87 425 LEU B CA 1
ATOM 6948 C C . LEU B 2 425 ? 151.084 103.802 48.481 1.00 53.82 425 LEU B C 1
ATOM 6949 O O . LEU B 2 425 ? 151.998 103.136 47.985 1.00 56.92 425 LEU B O 1
ATOM 6954 N N . VAL B 2 426 ? 149.807 103.436 48.415 1.00 55.73 426 VAL B N 1
ATOM 6955 C CA . VAL B 2 426 ? 149.393 102.205 47.708 1.00 58.43 426 VAL B CA 1
ATOM 6956 C C . VAL B 2 426 ? 149.652 102.319 46.194 1.00 59.24 426 VAL B C 1
ATOM 6957 O O . VAL B 2 426 ? 150.216 101.397 45.587 1.00 59.01 426 VAL B O 1
ATOM 6961 N N . ALA B 2 427 ? 149.264 103.454 45.610 1.00 56.11 427 ALA B N 1
ATOM 6962 C CA . ALA B 2 427 ? 149.585 103.777 44.215 1.00 55.96 427 ALA B CA 1
ATOM 6963 C C . ALA B 2 427 ? 151.082 103.634 43.923 1.00 58.90 427 ALA B C 1
ATOM 6964 O O . ALA B 2 427 ? 151.464 103.049 42.906 1.00 59.17 427 ALA B O 1
ATOM 6966 N N . THR B 2 428 ? 151.916 104.155 44.829 1.00 58.67 428 THR B N 1
ATOM 6967 C CA . THR B 2 428 ? 153.380 104.028 44.733 1.00 60.65 428 THR B CA 1
ATOM 6968 C C . THR B 2 428 ? 153.835 102.559 44.796 1.00 66.48 428 THR B C 1
ATOM 6969 O O . THR B 2 428 ? 154.705 102.149 44.019 1.00 71.02 428 THR B O 1
ATOM 6973 N N . ALA B 2 429 ? 153.227 101.774 45.686 1.00 66.79 429 ALA B N 1
ATOM 6974 C CA . ALA B 2 429 ? 153.527 100.339 45.798 1.00 67.11 429 ALA B CA 1
ATOM 6975 C C . ALA B 2 429 ? 153.015 99.512 44.615 1.00 70.48 429 ALA B C 1
ATOM 6976 O O . ALA B 2 429 ? 153.510 98.415 44.373 1.00 74.24 429 ALA B O 1
ATOM 6978 N N . MET B 2 430 ? 152.008 100.019 43.908 1.00 72.47 430 MET B N 1
ATOM 6979 C CA . MET B 2 430 ? 151.458 99.368 42.704 1.00 72.91 430 MET B CA 1
ATOM 6980 C C . MET B 2 430 ? 152.025 99.912 41.386 1.00 73.81 430 MET B C 1
ATOM 6981 O O . MET B 2 430 ? 151.656 99.427 40.317 1.00 76.52 430 MET B O 1
ATOM 6986 N N . GLN B 2 431 ? 152.928 100.890 41.464 1.00 74.53 431 GLN B N 1
ATOM 6987 C CA . GLN B 2 431 ? 153.521 101.551 40.291 1.00 76.72 431 GLN B CA 1
ATOM 6988 C C . GLN B 2 431 ? 152.486 102.305 39.436 1.00 73.13 431 GLN B C 1
ATOM 6989 O O . GLN B 2 431 ? 152.621 102.372 38.216 1.00 78.54 431 GLN B O 1
ATOM 6995 N N . LEU B 2 432 ? 151.463 102.865 40.084 1.00 67.48 432 LEU B N 1
ATOM 6996 C CA . LEU B 2 432 ? 150.464 103.701 39.423 1.00 64.02 432 LEU B CA 1
ATOM 6997 C C . LEU B 2 432 ? 150.875 105.171 39.527 1.00 63.96 432 LEU B C 1
ATOM 6998 O O . LEU B 2 432 ? 151.865 105.493 40.180 1.00 67.48 432 LEU B O 1
ATOM 7003 N N . ALA B 2 433 ? 150.122 106.048 38.868 1.00 61.97 433 ALA B N 1
ATOM 7004 C CA . ALA B 2 433 ? 150.427 107.483 38.804 1.00 62.49 433 ALA B CA 1
ATOM 7005 C C . ALA B 2 433 ? 149.411 108.314 39.620 1.00 62.98 433 ALA B C 1
ATOM 7006 O O . ALA B 2 433 ? 148.320 108.625 39.107 1.00 62.00 433 ALA B O 1
ATOM 7008 N N . PRO B 2 434 ? 149.759 108.681 40.880 1.00 61.11 434 PRO B N 1
ATOM 7009 C CA . PRO B 2 434 ? 148.802 109.372 41.740 1.00 58.22 434 PRO B CA 1
ATOM 7010 C C . PRO B 2 434 ? 148.996 110.888 41.798 1.00 59.20 434 PRO B C 1
ATOM 7011 O O . PRO B 2 434 ? 150.118 111.379 41.673 1.00 58.02 434 PRO B O 1
ATOM 7015 N N . SER B 2 435 ? 147.900 111.618 41.986 1.00 54.86 435 SER B N 1
ATOM 7016 C CA . SER B 2 435 ? 147.988 113.012 42.410 1.00 53.39 435 SER B CA 1
ATOM 7017 C C . SER B 2 435 ? 146.701 113.440 43.080 1.00 49.58 435 SER B C 1
ATOM 7018 O O . SER B 2 435 ? 145.606 113.206 42.546 1.00 47.37 435 SER B O 1
ATOM 7021 N N . ALA B 2 436 ? 146.846 114.079 44.239 1.00 46.97 436 ALA B N 1
ATOM 7022 C CA . ALA B 2 436 ? 145.745 114.759 44.890 1.00 51.07 436 ALA B CA 1
ATOM 7023 C C . ALA B 2 436 ? 145.348 115.979 44.069 1.00 52.17 436 ALA B C 1
ATOM 7024 O O . ALA B 2 436 ? 146.142 116.494 43.276 1.00 50.92 436 ALA B O 1
ATOM 7026 N N . ILE B 2 437 ? 144.095 116.396 44.230 1.00 51.50 437 ILE B N 1
ATOM 7027 C CA . ILE B 2 437 ? 143.559 117.574 43.548 1.00 56.32 437 ILE B CA 1
ATOM 7028 C C . ILE B 2 437 ? 142.941 118.460 44.621 1.00 54.76 437 ILE B C 1
ATOM 7029 O O . ILE B 2 437 ? 142.167 117.987 45.460 1.00 62.31 437 ILE B O 1
ATOM 7034 N N . GLY B 2 438 ? 143.280 119.742 44.587 1.00 56.53 438 GLY B N 1
ATOM 7035 C CA . GLY B 2 438 ? 142.945 120.663 45.673 1.00 56.25 438 GLY B CA 1
ATOM 7036 C C . GLY B 2 438 ? 141.491 121.107 45.702 1.00 56.65 438 GLY B C 1
ATOM 7037 O O . GLY B 2 438 ? 140.925 121.301 46.776 1.00 56.64 438 GLY B O 1
ATOM 7038 N N . ALA B 2 439 ? 140.899 121.278 44.526 1.00 60.21 439 ALA B N 1
ATOM 7039 C CA . ALA B 2 439 ? 139.574 121.869 44.398 1.00 67.32 439 ALA B CA 1
ATOM 7040 C C . ALA B 2 439 ? 138.654 120.984 43.575 1.00 65.47 439 ALA B C 1
ATOM 7041 O O . ALA B 2 439 ? 139.095 120.057 42.906 1.00 69.21 439 ALA B O 1
ATOM 7043 N N . GLY B 2 440 ? 137.370 121.312 43.615 1.00 66.99 440 GLY B N 1
ATOM 7044 C CA . GLY B 2 440 ? 136.365 120.663 42.776 1.00 63.75 440 GLY B CA 1
ATOM 7045 C C . GLY B 2 440 ? 134.998 121.280 42.988 1.00 63.83 440 GLY B C 1
ATOM 7046 O O . GLY B 2 440 ? 134.692 121.769 44.073 1.00 63.40 440 GLY B O 1
ATOM 7047 N N . ASN B 2 441 ? 134.179 121.251 41.945 1.00 63.97 441 ASN B N 1
ATOM 7048 C CA . ASN B 2 441 ? 132.849 121.853 41.954 1.00 60.25 441 ASN B CA 1
ATOM 7049 C C . ASN B 2 441 ? 131.834 120.809 42.442 1.00 60.76 441 ASN B C 1
ATOM 7050 O O . ASN B 2 441 ? 131.477 119.890 41.695 1.00 59.94 441 ASN B O 1
ATOM 7055 N N . THR B 2 442 ? 131.367 120.978 43.683 1.00 60.44 442 THR B N 1
ATOM 7056 C CA . THR B 2 442 ? 130.395 120.060 44.331 1.00 63.73 442 THR B CA 1
ATOM 7057 C C . THR B 2 442 ? 128.988 120.128 43.742 1.00 67.44 442 THR B C 1
ATOM 7058 O O . THR B 2 442 ? 128.295 119.114 43.671 1.00 71.34 442 THR B O 1
ATOM 7062 N N . THR B 2 443 ? 128.556 121.325 43.365 1.00 64.76 443 THR B N 1
ATOM 7063 C CA . THR B 2 443 ? 127.235 121.523 42.800 1.00 66.87 443 THR B CA 1
ATOM 7064 C C . THR B 2 443 ? 127.071 120.797 41.477 1.00 71.62 443 THR B C 1
ATOM 7065 O O . THR B 2 443 ? 126.026 120.192 41.211 1.00 66.93 443 THR B O 1
ATOM 7069 N N . LYS B 2 444 ? 128.103 120.889 40.646 1.00 76.81 444 LYS B N 1
ATOM 7070 C CA . LYS B 2 444 ? 128.112 120.212 39.357 1.00 79.56 444 LYS B CA 1
ATOM 7071 C C . LYS B 2 444 ? 128.046 118.701 39.548 1.00 75.09 444 LYS B C 1
ATOM 7072 O O . LYS B 2 444 ? 127.293 118.019 38.850 1.00 69.55 444 LYS B O 1
ATOM 7078 N N . PHE B 2 445 ? 128.820 118.198 40.514 1.00 72.36 445 PHE B N 1
ATOM 7079 C CA . PHE B 2 445 ? 128.849 116.770 40.822 1.00 68.97 445 PHE B CA 1
ATOM 7080 C C . PHE B 2 445 ? 127.529 116.260 41.396 1.00 73.31 445 PHE B C 1
ATOM 7081 O O . PHE B 2 445 ? 127.027 115.210 40.986 1.00 71.24 445 PHE B O 1
ATOM 7089 N N . CYS B 2 446 ? 126.977 117.002 42.352 1.00 78.21 446 CYS B N 1
ATOM 7090 C CA . CYS B 2 446 ? 125.711 116.612 42.984 1.00 82.14 446 CYS B CA 1
ATOM 7091 C C . CYS B 2 446 ? 124.564 116.527 41.986 1.00 80.25 446 CYS B C 1
ATOM 7092 O O . CYS B 2 446 ? 123.672 115.706 42.154 1.00 78.18 446 CYS B O 1
ATOM 7095 N N . GLN B 2 447 ? 124.622 117.356 40.948 1.00 81.14 447 GLN B N 1
ATOM 7096 C CA . GLN B 2 447 ? 123.641 117.347 39.870 1.00 84.95 447 GLN B CA 1
ATOM 7097 C C . GLN B 2 447 ? 123.809 116.124 38.963 1.00 85.10 447 GLN B C 1
ATOM 7098 O O . GLN B 2 447 ? 122.821 115.494 38.596 1.00 85.73 447 GLN B O 1
ATOM 7104 N N . ILE B 2 448 ? 125.054 115.793 38.614 1.00 81.83 448 ILE B N 1
ATOM 7105 C CA . ILE B 2 448 ? 125.354 114.620 37.774 1.00 80.37 448 ILE B CA 1
ATOM 7106 C C . ILE B 2 448 ? 124.925 113.332 38.466 1.00 78.80 448 ILE B C 1
ATOM 7107 O O . ILE B 2 448 ? 124.178 112.550 37.896 1.00 84.09 448 ILE B O 1
ATOM 7112 N N . ALA B 2 449 ? 125.416 113.113 39.685 1.00 77.49 449 ALA B N 1
ATOM 7113 C CA . ALA B 2 449 ? 124.926 112.024 40.539 1.00 77.37 449 ALA B CA 1
ATOM 7114 C C . ALA B 2 449 ? 123.528 112.409 41.030 1.00 81.38 449 ALA B C 1
ATOM 7115 O O . ALA B 2 449 ? 123.006 113.457 40.651 1.00 89.44 449 ALA B O 1
ATOM 7117 N N . GLY B 2 450 ? 122.906 111.595 41.871 1.00 78.26 450 GLY B N 1
ATOM 7118 C CA . GLY B 2 450 ? 121.529 111.893 42.287 1.00 82.39 450 GLY B CA 1
ATOM 7119 C C . GLY B 2 450 ? 121.379 112.721 43.551 1.00 79.47 450 GLY B C 1
ATOM 7120 O O . GLY B 2 450 ? 120.305 112.732 44.144 1.00 88.85 450 GLY B O 1
ATOM 7121 N N . LEU B 2 451 ? 122.423 113.445 43.947 1.00 74.27 451 LEU B N 1
ATOM 7122 C CA . LEU B 2 451 ? 122.596 113.822 45.353 1.00 69.88 451 LEU B CA 1
ATOM 7123 C C . LEU B 2 451 ? 121.925 115.132 45.773 1.00 69.25 451 LEU B C 1
ATOM 7124 O O . LEU B 2 451 ? 121.952 116.121 45.043 1.00 68.43 451 LEU B O 1
ATOM 7129 N N . ASN B 2 452 ? 121.316 115.109 46.960 1.00 67.02 452 ASN B N 1
ATOM 7130 C CA . ASN B 2 452 ? 120.955 116.321 47.686 1.00 66.02 452 ASN B CA 1
ATOM 7131 C C . ASN B 2 452 ? 122.264 116.859 48.266 1.00 63.01 452 ASN B C 1
ATOM 7132 O O . ASN B 2 452 ? 122.896 116.168 49.070 1.00 60.23 452 ASN B O 1
ATOM 7137 N N . PRO B 2 453 ? 122.678 118.085 47.874 1.00 64.79 453 PRO B N 1
ATOM 7138 C CA . PRO B 2 453 ? 123.952 118.635 48.383 1.00 62.54 453 PRO B CA 1
ATOM 7139 C C . PRO B 2 453 ? 124.030 118.791 49.909 1.00 62.01 453 PRO B C 1
ATOM 7140 O O . PRO B 2 453 ? 125.128 118.747 50.471 1.00 63.59 453 PRO B O 1
ATOM 7144 N N . ASP B 2 454 ? 122.887 118.978 50.565 1.00 63.07 454 ASP B N 1
ATOM 7145 C CA . ASP B 2 454 ? 122.843 119.077 52.025 1.00 65.41 454 ASP B CA 1
ATOM 7146 C C . ASP B 2 454 ? 123.091 117.733 52.721 1.00 64.26 454 ASP B C 1
ATOM 7147 O O . ASP B 2 454 ? 123.575 117.714 53.849 1.00 63.83 454 ASP B O 1
ATOM 7152 N N . GLU B 2 455 ? 122.755 116.626 52.055 1.00 67.40 455 GLU B N 1
ATOM 7153 C CA . GLU B 2 455 ? 122.882 115.277 52.621 1.00 69.25 455 GLU B CA 1
ATOM 7154 C C . GLU B 2 455 ? 124.250 114.646 52.343 1.00 65.39 455 GLU B C 1
ATOM 7155 O O . GLU B 2 455 ? 124.837 114.006 53.220 1.00 58.71 455 GLU B O 1
ATOM 7161 N N . GLU B 2 456 ? 124.738 114.832 51.118 1.00 65.84 456 GLU B N 1
ATOM 7162 C CA . GLU B 2 456 ? 125.987 114.221 50.646 1.00 62.49 456 GLU B CA 1
ATOM 7163 C C . GLU B 2 456 ? 126.615 115.119 49.584 1.00 58.25 456 GLU B C 1
ATOM 7164 O O . GLU B 2 456 ? 125.899 115.656 48.729 1.00 59.34 456 GLU B O 1
ATOM 7170 N N . ALA B 2 457 ? 127.938 115.282 49.626 1.00 52.46 457 ALA B N 1
ATOM 7171 C CA . ALA B 2 457 ? 128.622 116.185 48.687 1.00 50.90 457 ALA B CA 1
ATOM 7172 C C . ALA B 2 457 ? 130.094 115.861 48.510 1.00 49.70 457 ALA B C 1
ATOM 7173 O O . ALA B 2 457 ? 130.747 115.367 49.441 1.00 48.55 457 ALA B O 1
ATOM 7175 N N . SER B 2 458 ? 130.624 116.139 47.316 1.00 50.77 458 SER B N 1
ATOM 7176 C CA . SER B 2 458 ? 132.053 115.930 47.070 1.00 51.00 458 SER B CA 1
ATOM 7177 C C . SER B 2 458 ? 132.860 116.857 47.977 1.00 50.79 458 SER B C 1
ATOM 7178 O O . SER B 2 458 ? 132.504 118.026 48.139 1.00 50.85 458 SER B O 1
ATOM 7181 N N . VAL B 2 459 ? 133.887 116.292 48.613 1.00 48.13 459 VAL B N 1
ATOM 7182 C CA . VAL B 2 459 ? 134.823 117.027 49.474 1.00 45.57 459 VAL B CA 1
ATOM 7183 C C . VAL B 2 459 ? 136.302 116.819 49.121 1.00 46.98 459 VAL B C 1
ATOM 7184 O O . VAL B 2 459 ? 137.172 117.418 49.755 1.00 50.27 459 VAL B O 1
ATOM 7188 N N . GLY B 2 460 ? 136.584 115.986 48.116 1.00 48.26 460 GLY B N 1
ATOM 7189 C CA . GLY B 2 460 ? 137.947 115.658 47.713 1.00 47.31 460 GLY B CA 1
ATOM 7190 C C . GLY B 2 460 ? 137.987 114.979 46.353 1.00 47.49 460 GLY B C 1
ATOM 7191 O O . GLY B 2 460 ? 136.970 114.476 45.868 1.00 47.64 460 GLY B O 1
ATOM 7192 N N . GLU B 2 461 ? 139.158 115.018 45.724 1.00 50.37 461 GLU B N 1
ATOM 7193 C CA . GLU B 2 461 ? 139.380 114.445 44.398 1.00 54.07 461 GLU B CA 1
ATOM 7194 C C . GLU B 2 461 ? 140.800 113.929 44.349 1.00 50.29 461 GLU B C 1
ATOM 7195 O O . GLU B 2 461 ? 141.684 114.480 44.997 1.00 47.40 461 GLU B O 1
ATOM 7201 N N . PHE B 2 462 ? 141.018 112.906 43.536 1.00 48.46 462 PHE B N 1
ATOM 7202 C CA . PHE B 2 462 ? 142.316 112.257 43.425 1.00 47.52 462 PHE B CA 1
ATOM 7203 C C . PHE B 2 462 ? 142.423 111.587 42.054 1.00 49.97 462 PHE B C 1
ATOM 7204 O O . PHE B 2 462 ? 141.598 110.726 41.725 1.00 50.69 462 PHE B O 1
ATOM 7212 N N . SER B 2 463 ? 143.415 111.981 41.253 1.00 49.25 463 SER B N 1
ATOM 7213 C CA . SER B 2 463 ? 143.611 111.374 39.931 1.00 50.34 463 SER B CA 1
ATOM 7214 C C . SER B 2 463 ? 144.531 110.163 40.012 1.00 49.16 463 SER B C 1
ATOM 7215 O O . SER B 2 463 ? 145.475 110.126 40.795 1.00 49.46 463 SER B O 1
ATOM 7218 N N . LEU B 2 464 ? 144.236 109.178 39.176 1.00 54.69 464 LEU B N 1
ATOM 7219 C CA . LEU B 2 464 ? 144.923 107.893 39.183 1.00 59.08 464 LEU B CA 1
ATOM 7220 C C . LEU B 2 464 ? 144.991 107.348 37.757 1.00 58.50 464 LEU B C 1
ATOM 7221 O O . LEU B 2 464 ? 143.965 107.121 37.131 1.00 61.94 464 LEU B O 1
ATOM 7226 N N . GLY B 2 465 ? 146.202 107.192 37.238 1.00 59.42 465 GLY B N 1
ATOM 7227 C CA . GLY B 2 465 ? 146.422 106.598 35.924 1.00 61.32 465 GLY B CA 1
ATOM 7228 C C . GLY B 2 465 ? 147.504 105.536 35.975 1.00 61.70 465 GLY B C 1
ATOM 7229 O O . GLY B 2 465 ? 148.055 105.240 37.034 1.00 57.89 465 GLY B O 1
ATOM 7230 N N . ALA B 2 466 ? 147.789 104.950 34.819 1.00 64.61 466 ALA B N 1
ATOM 7231 C CA . ALA B 2 466 ? 148.891 104.008 34.678 1.00 67.48 466 ALA B CA 1
ATOM 7232 C C . ALA B 2 466 ? 150.190 104.797 34.521 1.00 67.94 466 ALA B C 1
ATOM 7233 O O . ALA B 2 466 ? 150.241 105.780 33.772 1.00 65.60 466 ALA B O 1
ATOM 7235 N N . ALA B 2 467 ? 151.222 104.389 35.252 1.00 68.42 467 ALA B N 1
ATOM 7236 C CA . ALA B 2 467 ? 152.524 105.045 35.171 1.00 71.92 467 ALA B CA 1
ATOM 7237 C C . ALA B 2 467 ? 153.345 104.409 34.066 1.00 79.39 467 ALA B C 1
ATOM 7238 O O . ALA B 2 467 ? 153.141 103.247 33.718 1.00 75.95 467 ALA B O 1
ATOM 7240 N N . LYS B 2 468 ? 154.273 105.189 33.522 1.00 88.34 468 LYS B N 1
ATOM 7241 C CA . LYS B 2 468 ? 155.259 104.674 32.588 1.00 97.16 468 LYS B CA 1
ATOM 7242 C C . LYS B 2 468 ? 156.348 103.929 33.365 1.00 103.38 468 LYS B C 1
ATOM 7243 O O . LYS B 2 468 ? 156.532 104.166 34.555 1.00 97.56 468 LYS B O 1
ATOM 7249 N N . PRO B 2 469 ? 157.088 103.029 32.696 1.00 121.27 469 PRO B N 1
ATOM 7250 C CA . PRO B 2 469 ? 158.235 102.436 33.384 1.00 128.55 469 PRO B CA 1
ATOM 7251 C C . PRO B 2 469 ? 159.416 103.420 33.348 1.00 133.62 469 PRO B C 1
ATOM 7252 O O . PRO B 2 469 ? 159.695 104.068 34.360 1.00 121.73 469 PRO B O 1
ATOM 7256 N N . GLN B 2 470 ? 160.058 103.548 32.184 1.00 150.99 470 GLN B N 1
ATOM 7257 C CA . GLN B 2 470 ? 161.081 104.565 31.894 1.00 162.44 470 GLN B CA 1
ATOM 7258 C C . GLN B 2 470 ? 162.338 104.619 32.787 1.00 164.23 470 GLN B C 1
ATOM 7259 O O . GLN B 2 470 ? 162.357 104.161 33.934 1.00 170.97 470 GLN B O 1
ATOM 7265 N N . GLN B 2 471 ? 163.379 105.213 32.213 1.00 157.26 471 GLN B N 1
ATOM 7266 C CA . GLN B 2 471 ? 164.751 105.095 32.688 1.00 151.32 471 GLN B CA 1
ATOM 7267 C C . GLN B 2 471 ? 165.325 106.493 32.930 1.00 147.61 471 GLN B C 1
ATOM 7268 O O . GLN B 2 471 ? 164.592 107.477 32.835 1.00 146.84 471 GLN B O 1
ATOM 7274 N N . GLN B 2 472 ? 166.607 106.573 33.297 1.00 143.66 472 GLN B N 1
ATOM 7275 C CA . GLN B 2 472 ? 167.389 107.828 33.212 1.00 136.35 472 GLN B CA 1
ATOM 7276 C C . GLN B 2 472 ? 168.898 107.584 33.409 1.00 137.30 472 GLN B C 1
ATOM 7277 O O . GLN B 2 472 ? 169.556 108.272 34.199 1.00 136.57 472 GLN B O 1
ATOM 7283 N N . SER B 2 473 ? 169.442 106.611 32.680 1.00 136.57 473 SER B N 1
ATOM 7284 C CA . SER B 2 473 ? 170.881 106.316 32.721 1.00 137.78 473 SER B CA 1
ATOM 7285 C C . SER B 2 473 ? 171.342 105.549 31.491 1.00 139.83 473 SER B C 1
ATOM 7286 O O . SER B 2 473 ? 170.558 104.869 30.831 1.00 137.75 473 SER B O 1
#

InterPro domains:
  IPR000415 Nitroreductase-like [G3DSA:3.40.109.10] (259-473)
  IPR000415 Nitroreductase-like [SSF55469] (269-467)
  IPR020051 SagB-type dehydrogenase domain [TIGR03605] (290-465)
  IPR029479 Nitroreductase [PF00881] (275-460)
  IPR040776 ThcOx, helix turn helix domain [PF18679] (1-106)
  IPR052544 Bacteriocin Processing Enzyme [PTHR43745] (233-465)
  IPR054488 Cyanobactin oxidase ThcOx, second domain [PF22767] (118-225)

CATH classification: 3.40.109.10

Foldseek 3Di:
DQFFKAFAPQWDWDDDVQWIWIDHPPDIDIDGNDDPLLVVLNVVNNVRDDDLVVSLCSNCVRPNNVRSVVCSVVVVVCQQQQTMWTHLPPFKIKGFQAHRHDFDQDDPCQQQFFKAFDPQWDWDDDDNFIWIDGLPFRIIMTTRDCLVVVVNVVRNVDDLGDRNNPPVVVSVPPDVDDPSSVSSVVRRCVRGPRMDRPSDDDVCVPDDNVVSVLCSLQPGQFALPVCVVQDQWDPDDAPDKAAEDEDDVVVCVPVFDDPVCLVVQFDAFDAFDPAKAESNNVLHLCLQQFAFPDKDADPDDPNHNGIYTDTNFDADVRLPFKWKKKQFPAYHPDAGAIWTATRHSSIIHGQAHDDPLSVVQQVVQCVQSPVNYRFGIKIFMKGQQSSFVRRDDSNRVVRVLVVQVRSLVSSRSSCSRVQKRKDWGDDGDFVSVCVSGVHDCVRMTTDTMMTIIHHDD/DQALFWKAWAPQWDWDDDDFWIWIDHPPDIDIDGRDDPLLVVLNVVNNVIDHGLVRSLCSSCVRPNNVRSVVCSVVVVVVQQQQTMWTHLPPFKIKGFQDHRHDFDQDDPCQQQFFKAFDLQWDWDDDDNFIWTDGLPFRIIMTTRDCLVVVVNVVRNVDDLGDRNNPPVVVSVPPDVDDPSSVSSVVRRCVRGPRMDRPSDDDVCVPDDNVVSVLCSLQPDDDAFALPVCVVQDQWDPDQAPDWAAEDEDDVVVCVPVFDDPVCLVVQFDAFDAFDPAKAESNNVLHLCLQQFAFPDKDADPDDPNHNGIHTDTNFDADVRLPFKWKKKQFPAYHPDAGAIWTATRHRSIIHGQAHDDPLSVVQQVVQCVQVPVNYRFGIKIFMKGQQSSFVRRDDSNRVVRVLVVQVRSLVSSRSVCSRVQKRKDWGDDGDFVSVCVSGVHDCVRMTTDTMMTIIHHDDDDDD